Protein AF-0000000084722771 (afdb_homodimer)

Radius of gyration: 81.36 Å; Cα contacts (8 Å, |Δi|>4): 1109; chains: 2; bounding box: 38×244×137 Å

InterPro domains:
  IPR004089 Methyl-accepting chemotaxis protein (MCP) signalling domain [PF00015] (247-424)
  IPR004089 Methyl-accepting chemotaxis protein (MCP) signalling domain [PS50111] (188-424)
  IPR004089 Methyl-accepting chemotaxis protein (MCP) signalling domain [SM00283] (198-459)
  IPR009050 Globin-like superfamily [SSF46458] (17-164)
  IPR012292 Globin/Protoglobin [G3DSA:1.10.490.10] (17-170)
  IPR039379 Protoglobin, globin sensor domain [cd01068] (21-166)
  IPR044398 Globin-sensor domain [PF11563] (16-170)

Secondary structure (DSSP, 8-state):
-PPPPPPTTSSS--HHHHHHHHHHHHT--HHHHHHHHHTHHHHHHHHHHHHHHHHHHHHTSHHHHTT---HHHHHHHHHHHHHHHHHTTSS---HHHHHHHHHHHHHHHHHT--HHHHHHHHHHHHHHHHHHHHHS----HHHHHHHHHHHHHHHHHHHHHHHHHHHHHHHHHHHHHHHHHHHHHHHHHHHHHHHHHHHHHHHHHHHHHHHHHHHHHHHHHHHHHHHHHHHHHHHHHHHHHHHHHHHHHHHHHHHHHHHHHHHHHHHHHHHHHHHHHHHHHHHHHHHHHHHHHHHHHHHHHHHHHHHHHHHHHHHHHTGGGGHHHHHHHHHHHHHHHHHHHHHHHHHHHHHHHHHHHHHHHHHHHHHHHHHHHHHHHHHHHHHHHHHHHHHHHHHHHHHHHHHHHHHHHHHHHHHHHHHHHHHHHHHHHHHHHHHHHHHHHHHHHHHHHHHHHHHHHHHS-----SS-----/-PPPPPPTTSSS--HHHHHHHHHHHHT--HHHHHHHHHTHHHHHHHHHHHHHHHHHHHHTSHHHHTT---HHHHHHHHHHHHHHHHHTTSS---HHHHHHHHHHHHHHHHHT--HHHHHHHHHHHHHHHHHHHHHS----HHHHHHHHHHHHHHHHHHHHHHHHHHHHHHHHHHHHHHHHHHHHHHHHHHHHHHHHHHHHHHHHHHHHHHHHHHHHHHHHHHHHHHHHHHHHHHHHHHHHHHHHHHHHHHHHHHHHHHHHHHHHHHHHHHHHHHHHHHHHHHHHHHHHHHHHHHHHHHHHHHHHHHHHHHHHHHHHHTGGGGHHHHHHHHHHHHHHHHHHHHHHHHHHHHHHHHHHHHHHHHHHHHHHHHHHHHHHHHHHHHHHHHHHHHHHHHHHHHHHHHHHHHHHHHHHHHHHHHHHHHHHHHHHHHHHHHHHHHHHHHHHHHHHHHHHHHHHHHHS-----SS-----

Sequence (944 aa):
MAPLPPSHDGRLGSAAEELERRRRVLGFTDDDARRLAELRPVAESSNDAIIERFYAHLMSHAEMRAHFQSEAHIAALKRAQSQYFLELFQGKYDPAYVEDRLRVGRAHERIGLGPMWYVGSYSQYLCSLIPIVLGRGQPGNEELSETLQSLVKIICLDMSLAIDTYIEAMTDRETTQVRRFVSALESLSVSLSSSSGEILDAASRQTSAAQQQASAVAEVTSTLSELRLTSMQALEKAEAVITVSERSIESSRLGSQAVEACIQGMREIREQVEAIADKILSLSEQTQQIGEIIASVNEIAEQSKLLALNAAIEAARAGEHGRGFAVVATEIRSLADQSKQATGQVRKLLGSIQSATNSAVVASEAGTRKVEAGVELANRAGQSIQQLGGSIEESSAAARLIASAARQQTAGVQQVSEAMGDISDAMNSTLTSLGQTETSANQLNDLTRSVNQLVDSFSRPKVPKSAEYRMAMAPLPPSHDGRLGSAAEELERRRRVLGFTDDDARRLAELRPVAESSNDAIIERFYAHLMSHAEMRAHFQSEAHIAALKRAQSQYFLELFQGKYDPAYVEDRLRVGRAHERIGLGPMWYVGSYSQYLCSLIPIVLGRGQPGNEELSETLQSLVKIICLDMSLAIDTYIEAMTDRETTQVRRFVSALESLSVSLSSSSGEILDAASRQTSAAQQQASAVAEVTSTLSELRLTSMQALEKAEAVITVSERSIESSRLGSQAVEACIQGMREIREQVEAIADKILSLSEQTQQIGEIIASVNEIAEQSKLLALNAAIEAARAGEHGRGFAVVATEIRSLADQSKQATGQVRKLLGSIQSATNSAVVASEAGTRKVEAGVELANRAGQSIQQLGGSIEESSAAARLIASAARQQTAGVQQVSEAMGDISDAMNSTLTSLGQTETSANQLNDLTRSVNQLVDSFSRPKVPKSAEYRMA

Foldseek 3Di:
DDQDPQQPVNPDDALQVLVVVLCVVLVQDLVLLVLLLVCLVLCLVCLVVLLVVLVVVQCVDPVSVVVADDPVRSVVVSVVVSVVSSVLSNSDDHSVNLRVLLVLLLVCLVVVNDLVVLVVSLVSVLVVCLVSLVVPPDDDPVSSVSSSSSSVSSSVSSSVSSNSSSVSNVVVVVLVVVVVVLVVLVVVLVVLLVVLVVLLVVLVVLVVVLVVLVVVLVVLVVVLVVLLVVLVVLLVVLVVLLVVLVVLLVVLVVLLVVLVVQLVVLVVVLVVLVVVLVVLVVVLVVLVVVLVVLVVQLVVLVVQLVVLVVQLVVLVVVPPVSVVSNVVSVVSNVVSVVSNVVSVVSNVVSVVSNVVSVVSNVVSVVSSVVSVVVSVVSVVSSVVSVVVSVVSVVSSVVSVVSSVVSVVSNVVSVVVNVVSVVSNVVSVVSNVVSVVSNVVSVVSNVVSVVSVVVSVVSPDPPPPPPPDPDDD/DDQDPAQPVNPDDALQVLLVVLCVVLVQDLVLLVLLLVCLVLCLVCLVVLLVVLVVVQCVDPVSVVVADDPVRSVVVSVVVSVVSSVLSNSDDDSVNLRVLLVLLLVCLVVPNDLVVLVVSLVSVLVVCLVSLVPPDDDDPVSSVSNSSSSVSSSVSSSVSSNSSSVSNVVVVVLVVVVVVLVVLVVVLVVLLVVLVVLLVVLVVLVVVLVVLVVVLVVLVVVLVVLLVVLVVLLVVLVVLLVVLVVLLVVLVVQLVVLVVQLVVLVVVLVVLVVVLVVLVVVLVVLVVVLVVLVVQLVVLVVQLVVLVVQLVVLVVVPPVSPVSNVVSVVSNVVSVVSNVVSVVSNVVSVVSNVVSVVSNVVSVVVSVVSVVVSVVSVVSSVVSVVVSVVSVVSSVVSVVSSVVSVVSNVVSVVVNVVSVVSNVVSVVSNVVSVVSNVVSVVSNVVSVVSVVVSVVSPDPPPPPPPDPDDD

Organism: Cystobacter fuscus (strain ATCC 25194 / DSM 2262 / NBRC 100088 / M29)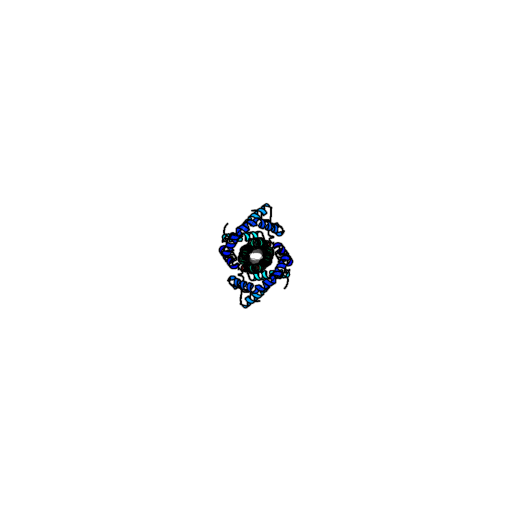 (NCBI:txid1242864)

Solvent-accessible surface area (backbone atoms only — not comparable to full-atom values): 46376 Å² total; per-residue (Å²): 130,77,80,76,72,62,46,88,86,62,80,46,61,48,42,57,53,44,49,51,52,45,29,61,62,50,65,54,49,69,67,34,24,50,48,32,34,69,41,30,67,60,48,60,74,42,39,67,61,50,52,52,51,49,51,53,55,45,56,71,33,71,80,50,38,72,77,55,88,44,72,66,52,50,52,50,47,49,54,52,47,50,52,54,57,53,55,74,25,58,44,70,86,48,42,70,56,42,47,54,39,38,52,50,12,39,54,30,45,75,74,65,55,56,63,53,58,52,43,29,50,53,45,50,51,50,51,63,44,47,48,54,64,69,60,72,73,74,74,54,68,65,57,52,34,51,48,52,36,32,51,48,35,53,51,41,50,52,49,33,43,25,46,53,30,25,51,49,51,53,50,49,55,51,52,52,53,49,50,53,48,44,54,52,48,53,54,49,30,52,50,43,45,52,35,28,51,51,38,45,52,30,45,51,53,38,51,52,30,48,52,52,35,52,52,34,48,53,52,40,54,55,43,46,54,52,43,47,52,35,30,52,48,31,28,53,34,20,50,48,31,38,56,43,30,58,58,32,49,54,36,29,54,53,18,45,51,25,26,53,50,25,40,52,38,35,52,51,41,40,53,41,40,52,50,41,34,51,48,40,52,54,42,44,52,50,48,51,52,42,52,52,44,39,52,51,42,34,49,45,17,52,51,39,30,50,52,15,51,50,39,35,53,54,14,59,73,49,50,85,79,12,54,70,46,35,52,51,17,51,49,41,29,50,47,18,52,49,38,36,53,44,37,51,53,41,52,54,50,46,55,51,42,51,52,46,37,54,52,37,44,51,44,30,54,53,36,46,53,43,35,54,51,27,40,54,24,34,50,47,25,35,50,22,35,51,52,41,39,50,42,37,53,52,37,27,53,33,20,52,52,30,30,53,31,25,54,50,40,48,52,43,49,52,52,42,53,51,37,49,51,51,38,51,52,31,46,52,51,37,54,54,32,43,52,52,38,48,51,35,32,50,50,44,49,51,48,29,53,52,48,50,52,54,42,54,68,64,70,52,76,76,66,76,70,79,64,70,79,58,88,124,129,79,79,77,72,63,48,87,86,63,80,46,63,48,43,58,54,46,50,52,52,47,29,62,62,50,64,54,46,71,67,37,26,49,50,34,35,69,42,30,66,60,48,58,74,42,40,66,62,51,51,52,52,48,50,53,55,45,56,70,34,70,80,51,41,72,78,55,88,45,71,65,51,50,51,52,48,49,52,51,46,50,52,55,59,54,55,72,24,58,44,70,86,50,42,68,55,43,46,55,40,37,50,50,12,39,54,30,44,74,74,64,55,55,61,53,58,52,43,29,51,52,44,51,51,52,50,60,45,46,49,56,59,70,63,51,72,86,66,54,68,64,58,52,34,52,48,53,36,33,52,47,36,52,52,43,51,51,50,34,42,24,46,52,29,26,51,48,51,53,51,50,54,51,51,53,53,50,50,54,49,44,53,51,48,52,53,47,31,53,52,44,46,51,35,29,50,51,36,46,52,30,45,50,53,37,52,52,30,48,53,53,36,52,53,35,49,52,50,40,53,54,45,44,54,52,43,46,51,35,30,50,49,32,28,52,35,21,50,49,31,37,54,44,29,58,57,33,49,54,35,30,52,53,17,43,51,23,26,54,52,25,40,52,36,35,53,50,41,38,52,40,40,51,51,43,35,53,49,39,53,52,41,44,53,50,48,50,51,41,51,52,44,39,51,51,43,33,49,46,18,52,51,41,30,52,51,16,51,53,39,33,51,54,15,60,75,49,50,85,83,11,53,69,46,35,51,50,18,51,50,41,30,51,47,17,52,50,38,35,51,44,34,51,52,42,52,53,50,47,52,52,42,50,52,44,37,53,52,39,45,52,46,30,55,53,35,45,52,42,35,54,53,28,39,52,25,36,48,46,24,36,51,23,35,52,50,40,39,51,41,38,52,52,35,27,54,33,22,51,52,28,30,51,31,24,53,51,40,46,53,42,49,50,52,41,53,51,35,48,52,51,38,51,50,32,46,52,51,37,55,54,30,44,52,53,36,48,52,36,31,51,51,43,48,53,48,30,53,52,48,51,52,54,42,54,68,62,70,54,76,76,66,77,69,79,66,70,80,59,89,124

Structure (mmCIF, N/CA/C/O backbone):
data_AF-0000000084722771-model_v1
#
loop_
_entity.id
_entity.type
_entity.pdbx_description
1 polymer 'Methyl-accepting chemotaxis protein'
#
loop_
_atom_site.group_PDB
_atom_site.id
_atom_site.type_symbol
_atom_site.label_atom_id
_atom_site.label_alt_id
_atom_site.label_comp_id
_atom_site.label_asym_id
_atom_site.label_entity_id
_atom_site.label_seq_id
_atom_site.pdbx_PDB_ins_code
_atom_site.Cartn_x
_atom_site.Cartn_y
_atom_site.Cartn_z
_atom_site.occupancy
_atom_site.B_iso_or_equiv
_atom_site.auth_seq_id
_atom_site.auth_comp_id
_atom_site.auth_asym_id
_atom_site.auth_atom_id
_atom_site.pdbx_PDB_model_num
ATOM 1 N N . MET A 1 1 ? 16.969 -54.625 -51.688 1 31.91 1 MET A N 1
ATOM 2 C CA . MET A 1 1 ? 16.203 -54.219 -50.531 1 31.91 1 MET A CA 1
ATOM 3 C C . MET A 1 1 ? 17.078 -54.188 -49.281 1 31.91 1 MET A C 1
ATOM 5 O O . MET A 1 1 ? 17.812 -55.156 -49.031 1 31.91 1 MET A O 1
ATOM 9 N N . ALA A 1 2 ? 17.062 -53.25 -48.562 1 49.69 2 ALA A N 1
ATOM 10 C CA . ALA A 1 2 ? 18 -52.969 -47.469 1 49.69 2 ALA A CA 1
ATOM 11 C C . ALA A 1 2 ? 17.797 -53.938 -46.312 1 49.69 2 ALA A C 1
ATOM 13 O O . ALA A 1 2 ? 16.656 -54.312 -46 1 49.69 2 ALA A O 1
ATOM 14 N N . PRO A 1 3 ? 18.938 -54.469 -45.844 1 46.88 3 PRO A N 1
ATOM 15 C CA . PRO A 1 3 ? 18.859 -55.375 -44.688 1 46.88 3 PRO A CA 1
ATOM 16 C C . PRO A 1 3 ? 18.047 -54.781 -43.562 1 46.88 3 PRO A C 1
ATOM 18 O O . PRO A 1 3 ? 18.031 -53.562 -43.344 1 46.88 3 PRO A O 1
ATOM 21 N N . LEU A 1 4 ? 17.062 -55.562 -43.094 1 50.12 4 LEU A N 1
ATOM 22 C CA . LEU A 1 4 ? 16.234 -55.125 -41.969 1 50.12 4 LEU A CA 1
ATOM 23 C C . LEU A 1 4 ? 17.094 -54.844 -40.75 1 50.12 4 LEU A C 1
ATOM 25 O O . LEU A 1 4 ? 17.984 -55.625 -40.406 1 50.12 4 LEU A O 1
ATOM 29 N N . PRO A 1 5 ? 17.094 -53.75 -40.281 1 48.75 5 PRO A N 1
ATOM 30 C CA . PRO A 1 5 ? 17.891 -53.438 -39.062 1 48.75 5 PRO A CA 1
ATOM 31 C C . PRO A 1 5 ? 17.562 -54.375 -37.906 1 48.75 5 PRO A C 1
ATOM 33 O O . PRO A 1 5 ? 16.469 -54.938 -37.844 1 48.75 5 PRO A O 1
ATOM 36 N N . PRO A 1 6 ? 18.547 -54.75 -37.156 1 46.34 6 PRO A N 1
ATOM 37 C CA . PRO A 1 6 ? 18.328 -55.594 -35.969 1 46.34 6 PRO A CA 1
ATOM 38 C C . PRO A 1 6 ? 17.25 -55.031 -35.031 1 46.34 6 PRO A C 1
ATOM 40 O O . PRO A 1 6 ? 16.984 -53.812 -35.062 1 46.34 6 PRO A O 1
ATOM 43 N N . SER A 1 7 ? 16.375 -55.844 -34.562 1 50.03 7 SER A N 1
ATOM 44 C CA . SER A 1 7 ? 15.25 -55.438 -33.719 1 50.03 7 SER A CA 1
ATOM 45 C C . SER A 1 7 ? 15.734 -54.625 -32.531 1 50.03 7 SER A C 1
ATOM 47 O O . SER A 1 7 ? 16.828 -54.875 -32 1 50.03 7 SER A O 1
ATOM 49 N N . HIS A 1 8 ? 15.297 -53.594 -32.281 1 45.78 8 HIS A N 1
ATOM 50 C CA . HIS A 1 8 ? 15.648 -52.656 -31.203 1 45.78 8 HIS A CA 1
ATOM 51 C C . HIS A 1 8 ? 15.625 -53.344 -29.844 1 45.78 8 HIS A C 1
ATOM 53 O O . HIS A 1 8 ? 16.422 -53.031 -28.953 1 45.78 8 HIS A O 1
ATOM 59 N N . ASP A 1 9 ? 14.695 -54.188 -29.516 1 48.84 9 ASP A N 1
ATOM 60 C CA . ASP A 1 9 ? 14.586 -54.75 -28.156 1 48.84 9 ASP A CA 1
ATOM 61 C C . ASP A 1 9 ? 15.344 -56.062 -28.047 1 48.84 9 ASP A C 1
ATOM 63 O O . ASP A 1 9 ? 15.234 -56.75 -27.047 1 48.84 9 ASP A O 1
ATOM 67 N N . GLY A 1 10 ? 16.141 -56.469 -29.078 1 56.72 10 GLY A N 1
ATOM 68 C CA . GLY A 1 10 ? 17.109 -57.531 -28.984 1 56.72 10 GLY A CA 1
ATOM 69 C C . GLY A 1 10 ? 16.484 -58.906 -29.156 1 56.72 10 GLY A C 1
ATOM 70 O O . GLY A 1 10 ? 17.125 -59.938 -28.875 1 56.72 10 GLY A O 1
ATOM 71 N N . ARG A 1 11 ? 15.234 -59 -29.5 1 65.31 11 ARG A N 1
ATOM 72 C CA . ARG A 1 11 ? 14.648 -60.312 -29.531 1 65.31 11 ARG A CA 1
ATOM 73 C C . ARG A 1 11 ? 15.086 -61.062 -30.781 1 65.31 11 ARG A C 1
ATOM 75 O O . ARG A 1 11 ? 15.359 -62.281 -30.734 1 65.31 11 ARG A O 1
ATOM 82 N N . LEU A 1 12 ? 15.117 -60.25 -31.891 1 76.62 12 LEU A N 1
ATOM 83 C CA . LEU A 1 12 ? 15.562 -60.875 -33.125 1 76.62 12 LEU A CA 1
ATOM 84 C C . LEU A 1 12 ? 16.969 -60.438 -33.5 1 76.62 12 LEU A C 1
ATOM 86 O O . LEU A 1 12 ? 17.25 -59.219 -33.531 1 76.62 12 LEU A O 1
ATOM 90 N N . GLY A 1 13 ? 17.812 -61.438 -33.625 1 79.12 13 GLY A N 1
ATOM 91 C CA . GLY A 1 13 ? 19.156 -61.125 -34.062 1 79.12 13 GLY A CA 1
ATOM 92 C C . GLY A 1 13 ? 19.266 -60.906 -35.562 1 79.12 13 GLY A C 1
ATOM 93 O O . GLY A 1 13 ? 18.266 -60.656 -36.25 1 79.12 13 GLY A O 1
ATOM 94 N N . SER A 1 14 ? 20.438 -60.906 -36.062 1 85.62 14 SER A N 1
ATOM 95 C CA . SER A 1 14 ? 20.688 -60.812 -37.5 1 85.62 14 SER A CA 1
ATOM 96 C C . SER A 1 14 ? 20.078 -62 -38.25 1 85.62 14 SER A C 1
ATOM 98 O O . SER A 1 14 ? 19.781 -63.031 -37.656 1 85.62 14 SER A O 1
ATOM 100 N N . ALA A 1 15 ? 19.875 -61.781 -39.5 1 88.56 15 ALA A N 1
ATOM 101 C CA . ALA A 1 15 ? 19.344 -62.875 -40.344 1 88.56 15 ALA A CA 1
ATOM 102 C C . ALA A 1 15 ? 20.188 -64.125 -40.219 1 88.56 15 ALA A C 1
ATOM 104 O O . ALA A 1 15 ? 19.656 -65.25 -40.156 1 88.56 15 ALA A O 1
ATOM 105 N N . ALA A 1 16 ? 21.484 -63.938 -40.25 1 90 16 ALA A N 1
ATOM 106 C CA . ALA A 1 16 ? 22.391 -65.062 -40.125 1 90 16 ALA A CA 1
ATOM 107 C C . ALA A 1 16 ? 22.25 -65.75 -38.781 1 90 16 ALA A C 1
ATOM 109 O O . ALA A 1 16 ? 22.219 -67 -38.719 1 90 16 ALA A O 1
ATOM 110 N N . GLU A 1 17 ? 22.188 -65 -37.781 1 89.94 17 GLU A N 1
ATOM 111 C CA . GLU A 1 17 ? 22.047 -65.562 -36.438 1 89.94 17 GLU A CA 1
ATOM 112 C C . GLU A 1 17 ? 20.719 -66.25 -36.281 1 89.94 17 GLU A C 1
ATOM 114 O O . GLU A 1 17 ? 20.656 -67.312 -35.656 1 89.94 17 GLU A O 1
ATOM 119 N N . GLU A 1 18 ? 19.75 -65.625 -36.812 1 90 18 GLU A N 1
ATOM 120 C CA . GLU A 1 18 ? 18.422 -66.25 -36.719 1 90 18 GLU A CA 1
ATOM 121 C C . GLU A 1 18 ? 18.344 -67.562 -37.469 1 90 18 GLU A C 1
ATOM 123 O O . GLU A 1 18 ? 17.703 -68.5 -37.031 1 90 18 GLU A O 1
ATOM 128 N N . LEU A 1 19 ? 18.906 -67.562 -38.594 1 92.81 19 LEU A N 1
ATOM 129 C CA . LEU A 1 19 ? 18.953 -68.812 -39.375 1 92.81 19 LEU A CA 1
ATOM 130 C C . LEU A 1 19 ? 19.641 -69.938 -38.594 1 92.81 19 LEU A C 1
ATOM 132 O O . LEU A 1 19 ? 19.094 -71 -38.469 1 92.81 19 LEU A O 1
ATOM 136 N N . GLU A 1 20 ? 20.766 -69.625 -38.094 1 92.25 20 GLU A N 1
ATOM 137 C CA . GLU A 1 20 ? 21.531 -70.625 -37.344 1 92.25 20 GLU A CA 1
ATOM 138 C C . GLU A 1 20 ? 20.766 -71.062 -36.125 1 92.25 20 GLU A C 1
ATOM 140 O O . GLU A 1 20 ? 20.719 -72.25 -35.812 1 92.25 20 GLU A O 1
ATOM 145 N N . ARG A 1 21 ? 20.266 -70.125 -35.438 1 90.25 21 ARG A N 1
ATOM 146 C CA . ARG A 1 21 ? 19.5 -70.438 -34.25 1 90.25 21 ARG A CA 1
ATOM 147 C C . ARG A 1 21 ? 18.344 -71.375 -34.562 1 90.25 21 ARG A C 1
ATOM 149 O O . ARG A 1 21 ? 18.156 -72.375 -33.875 1 90.25 21 ARG A O 1
ATOM 156 N N . ARG A 1 22 ? 17.641 -71.188 -35.531 1 93.44 22 ARG A N 1
ATOM 157 C CA . ARG A 1 22 ? 16.469 -72 -35.875 1 93.44 22 ARG A CA 1
ATOM 158 C C . ARG A 1 22 ? 16.891 -73.312 -36.438 1 93.44 22 ARG A C 1
ATOM 160 O O . ARG A 1 22 ? 16.219 -74.375 -36.219 1 93.44 22 ARG A O 1
ATOM 167 N N . ARG A 1 23 ? 17.938 -73.25 -37.219 1 95 23 ARG A N 1
ATOM 168 C CA . ARG A 1 23 ? 18.469 -74.562 -37.719 1 95 23 ARG A CA 1
ATOM 169 C C . ARG A 1 23 ? 18.797 -75.5 -36.562 1 95 23 ARG A C 1
ATOM 171 O O . ARG A 1 23 ? 18.5 -76.688 -36.594 1 95 23 ARG A O 1
ATOM 178 N N . ARG A 1 24 ? 19.344 -74.938 -35.562 1 93.38 24 ARG A N 1
ATOM 179 C CA . ARG A 1 24 ? 19.734 -75.75 -34.375 1 93.38 24 ARG A CA 1
ATOM 180 C C . ARG A 1 24 ? 18.516 -76.25 -33.625 1 93.38 24 ARG A C 1
ATOM 182 O O . ARG A 1 24 ? 18.438 -77.375 -33.25 1 93.38 24 ARG A O 1
ATOM 189 N N . VAL A 1 25 ? 17.594 -75.312 -33.469 1 93.44 25 VAL A N 1
ATOM 190 C CA . VAL A 1 25 ? 16.406 -75.688 -32.688 1 93.44 25 VAL A CA 1
ATOM 191 C C . VAL A 1 25 ? 15.602 -76.75 -33.406 1 93.44 25 VAL A C 1
ATOM 193 O O . VAL A 1 25 ? 15.062 -77.625 -32.781 1 93.44 25 VAL A O 1
ATOM 196 N N . LEU A 1 26 ? 15.547 -76.625 -34.719 1 95.31 26 LEU A N 1
ATOM 197 C CA . LEU A 1 26 ? 14.711 -77.562 -35.5 1 95.31 26 LEU A CA 1
ATOM 198 C C . LEU A 1 26 ? 15.492 -78.75 -35.969 1 95.31 26 LEU A C 1
ATOM 200 O O . LEU A 1 26 ? 14.922 -79.688 -36.5 1 95.31 26 LEU A O 1
ATOM 204 N N . GLY A 1 27 ? 16.797 -78.75 -35.812 1 94.5 27 GLY A N 1
ATOM 205 C CA . GLY A 1 27 ? 17.641 -79.812 -36.344 1 94.5 27 GLY A CA 1
ATOM 206 C C . GLY A 1 27 ? 17.656 -79.875 -37.844 1 94.5 27 GLY A C 1
ATOM 207 O O . GLY A 1 27 ? 17.641 -80.938 -38.438 1 94.5 27 GLY A O 1
ATOM 208 N N . PHE A 1 28 ? 17.562 -78.75 -38.438 1 96.44 28 PHE A N 1
ATOM 209 C CA . PHE A 1 28 ? 17.547 -78.688 -39.875 1 96.44 28 PHE A CA 1
ATOM 210 C C . PHE A 1 28 ? 18.969 -78.75 -40.438 1 96.44 28 PHE A C 1
ATOM 212 O O . PHE A 1 28 ? 19.766 -77.812 -40.188 1 96.44 28 PHE A O 1
ATOM 219 N N . THR A 1 29 ? 19.297 -79.688 -41.188 1 96.06 29 THR A N 1
ATOM 220 C CA . THR A 1 29 ? 20.656 -79.938 -41.656 1 96.06 29 THR A CA 1
ATOM 221 C C . THR A 1 29 ? 20.75 -79.75 -43.156 1 96.06 29 THR A C 1
ATOM 223 O O . THR A 1 29 ? 19.734 -79.562 -43.844 1 96.06 29 THR A O 1
ATOM 226 N N . ASP A 1 30 ? 21.969 -79.938 -43.625 1 95.56 30 ASP A N 1
ATOM 227 C CA . ASP A 1 30 ? 22.203 -79.812 -45.062 1 95.56 30 ASP A CA 1
ATOM 228 C C . ASP A 1 30 ? 21.594 -81 -45.781 1 95.56 30 ASP A C 1
ATOM 230 O O . ASP A 1 30 ? 21.203 -80.875 -46.938 1 95.56 30 ASP A O 1
ATOM 234 N N . ASP A 1 31 ? 21.516 -82.062 -45.125 1 96.69 31 ASP A N 1
ATOM 235 C CA . ASP A 1 31 ? 20.828 -83.25 -45.719 1 96.69 31 ASP A CA 1
ATOM 236 C C . ASP A 1 31 ? 19.344 -82.938 -45.938 1 96.69 31 ASP A C 1
ATOM 238 O O . ASP A 1 31 ? 18.781 -83.375 -46.938 1 96.69 31 ASP A O 1
ATOM 242 N N . ASP A 1 32 ? 18.859 -82.25 -45 1 96.81 32 ASP A N 1
ATOM 243 C CA . ASP A 1 32 ? 17.469 -81.812 -45.156 1 96.81 32 ASP A CA 1
ATOM 244 C C . ASP A 1 32 ? 17.312 -80.938 -46.375 1 96.81 32 ASP A C 1
ATOM 246 O O . ASP A 1 32 ? 16.391 -81.188 -47.188 1 96.81 32 ASP A O 1
ATOM 250 N N . ALA A 1 33 ? 18.188 -80.062 -46.531 1 97 33 ALA A N 1
ATOM 251 C CA . ALA A 1 33 ? 18.172 -79.125 -47.656 1 97 33 ALA A CA 1
ATOM 252 C C . ALA A 1 33 ? 18.266 -79.875 -48.969 1 97 33 ALA A C 1
ATOM 254 O O . ALA A 1 33 ? 17.562 -79.562 -49.938 1 97 33 ALA A O 1
ATOM 255 N N . ARG A 1 34 ? 19.078 -80.812 -48.969 1 96 34 ARG A N 1
ATOM 256 C CA . ARG A 1 34 ? 19.281 -81.562 -50.188 1 96 34 ARG A CA 1
ATOM 257 C C . ARG A 1 34 ? 18.016 -82.375 -50.531 1 96 34 ARG A C 1
ATOM 259 O O . ARG A 1 34 ? 17.609 -82.438 -51.688 1 96 34 ARG A O 1
ATOM 266 N N . ARG A 1 35 ? 17.453 -82.938 -49.531 1 95.69 35 ARG A N 1
ATOM 267 C CA . ARG A 1 35 ? 16.234 -83.688 -49.75 1 95.69 35 ARG A CA 1
ATOM 268 C C . ARG A 1 35 ? 15.117 -82.812 -50.281 1 95.69 35 ARG A C 1
ATOM 270 O O . ARG A 1 35 ? 14.344 -83.188 -51.156 1 95.69 35 ARG A O 1
ATOM 277 N N . LEU A 1 36 ? 15.102 -81.688 -49.781 1 96.25 36 LEU A N 1
ATOM 278 C CA . LEU A 1 36 ? 14.086 -80.688 -50.25 1 96.25 36 LEU A CA 1
ATOM 279 C C . LEU A 1 36 ? 14.328 -80.312 -51.688 1 96.25 36 LEU A C 1
ATOM 281 O O . LEU A 1 36 ? 13.391 -80.188 -52.469 1 96.25 36 LEU A O 1
ATOM 285 N N . ALA A 1 37 ? 15.555 -80.125 -51.969 1 96.38 37 ALA A N 1
ATOM 286 C CA . ALA A 1 37 ? 15.906 -79.75 -53.344 1 96.38 37 ALA A CA 1
ATOM 287 C C . ALA A 1 37 ? 15.484 -80.875 -54.312 1 96.38 37 ALA A C 1
ATOM 289 O O . ALA A 1 37 ? 15.039 -80.625 -55.406 1 96.38 37 ALA A O 1
ATOM 290 N N . GLU A 1 38 ? 15.594 -82.062 -53.844 1 94.19 38 GLU A N 1
ATOM 291 C CA . GLU A 1 38 ? 15.227 -83.188 -54.656 1 94.19 38 GLU A CA 1
ATOM 292 C C . GLU A 1 38 ? 13.711 -83.25 -54.875 1 94.19 38 GLU A C 1
ATOM 294 O O . GLU A 1 38 ? 13.242 -83.875 -55.844 1 94.19 38 GLU A O 1
ATOM 299 N N . LEU A 1 39 ? 13.031 -82.625 -54.031 1 93.75 39 LEU A N 1
ATOM 300 C CA . LEU A 1 39 ? 11.578 -82.625 -54.094 1 93.75 39 LEU A CA 1
ATOM 301 C C . LEU A 1 39 ? 11.078 -81.5 -55 1 93.75 39 LEU A C 1
ATOM 303 O O . LEU A 1 39 ? 9.875 -81.438 -55.281 1 93.75 39 LEU A O 1
ATOM 307 N N . ARG A 1 40 ? 11.906 -80.688 -55.5 1 94.56 40 ARG A N 1
ATOM 308 C CA . ARG A 1 40 ? 11.531 -79.5 -56.219 1 94.56 40 ARG A CA 1
ATOM 309 C C . ARG A 1 40 ? 10.703 -79.812 -57.469 1 94.56 40 ARG A C 1
ATOM 311 O O . ARG A 1 40 ? 9.672 -79.188 -57.719 1 94.56 40 ARG A O 1
ATOM 318 N N . PRO A 1 41 ? 11.055 -80.812 -58.219 1 93.31 41 PRO A N 1
ATOM 319 C CA . PRO A 1 41 ? 10.25 -81.125 -59.406 1 93.31 41 PRO A CA 1
ATOM 320 C C . PRO A 1 41 ? 8.82 -81.562 -59.062 1 93.31 41 PRO A C 1
ATOM 322 O O . PRO A 1 41 ? 7.879 -81.125 -59.75 1 93.31 41 PRO A O 1
ATOM 325 N N . VAL A 1 42 ? 8.742 -82.188 -58 1 91.88 42 VAL A N 1
ATOM 326 C CA . VAL A 1 42 ? 7.422 -82.625 -57.562 1 91.88 42 VAL A CA 1
ATOM 327 C C . VAL A 1 42 ? 6.629 -81.375 -57.094 1 91.88 42 VAL A C 1
ATOM 329 O O . VAL A 1 42 ? 5.441 -81.25 -57.406 1 91.88 42 VAL A O 1
ATOM 332 N N . ALA A 1 43 ? 7.301 -80.562 -56.406 1 93.5 43 ALA A N 1
ATOM 333 C CA . ALA A 1 43 ? 6.668 -79.375 -55.906 1 93.5 43 ALA A CA 1
ATOM 334 C C . ALA A 1 43 ? 6.227 -78.438 -57.062 1 93.5 43 ALA A C 1
ATOM 336 O O . ALA A 1 43 ? 5.137 -77.875 -57 1 93.5 43 ALA A O 1
ATOM 337 N N . GLU A 1 44 ? 7.008 -78.375 -58.031 1 95.06 44 GLU A N 1
ATOM 338 C CA . GLU A 1 44 ? 6.703 -77.562 -59.188 1 95.06 44 GLU A CA 1
ATOM 339 C C . GLU A 1 44 ? 5.48 -78.125 -59.938 1 95.06 44 GLU A C 1
ATOM 341 O O . GLU A 1 44 ? 4.598 -77.312 -60.312 1 95.06 44 GLU A O 1
ATOM 346 N N . SER A 1 45 ? 5.453 -79.375 -60.062 1 94.31 45 SER A N 1
ATOM 347 C CA . SER A 1 45 ? 4.359 -80 -60.812 1 94.31 45 SER A CA 1
ATOM 348 C C . SER A 1 45 ? 3.035 -79.812 -60.062 1 94.31 45 SER A C 1
ATOM 350 O O . SER A 1 45 ? 1.971 -79.812 -60.688 1 94.31 45 SER A O 1
ATOM 352 N N . SER A 1 46 ? 3.104 -79.688 -58.781 1 93.75 46 SER A N 1
ATOM 353 C CA . SER A 1 46 ? 1.884 -79.625 -58 1 93.75 46 SER A CA 1
ATOM 354 C C . SER A 1 46 ? 1.568 -78.188 -57.562 1 93.75 46 SER A C 1
ATOM 356 O O . SER A 1 46 ? 0.569 -77.938 -56.875 1 93.75 46 SER A O 1
ATOM 358 N N . ASN A 1 47 ? 2.416 -77.312 -57.906 1 95.62 47 ASN A N 1
ATOM 359 C CA . ASN A 1 47 ? 2.379 -75.938 -57.375 1 95.62 47 ASN A CA 1
ATOM 360 C C . ASN A 1 47 ? 1.047 -75.25 -57.688 1 95.62 47 ASN A C 1
ATOM 362 O O . ASN A 1 47 ? 0.372 -74.75 -56.781 1 95.62 47 ASN A O 1
ATOM 366 N N . ASP A 1 48 ? 0.612 -75.312 -58.875 1 94.81 48 ASP A N 1
ATOM 367 C CA . ASP A 1 48 ? -0.606 -74.625 -59.281 1 94.81 48 ASP A CA 1
ATOM 368 C C . ASP A 1 48 ? -1.825 -75.188 -58.562 1 94.81 48 ASP A C 1
ATOM 370 O O . ASP A 1 48 ? -2.639 -74.438 -58.031 1 94.81 48 ASP A O 1
ATOM 374 N N . ALA A 1 49 ? -1.872 -76.438 -58.406 1 94.06 49 ALA A N 1
ATOM 375 C CA . ALA A 1 49 ? -3.006 -77.062 -57.75 1 94.06 49 ALA A CA 1
ATOM 376 C C . ALA A 1 49 ? -3.021 -76.688 -56.25 1 94.06 49 ALA A C 1
ATOM 378 O O . ALA A 1 49 ? -4.082 -76.438 -55.688 1 94.06 49 ALA A O 1
ATOM 379 N N . ILE A 1 50 ? -1.896 -76.688 -55.719 1 94.06 50 ILE A N 1
ATOM 380 C CA . ILE A 1 50 ? -1.775 -76.375 -54.281 1 94.06 50 ILE A CA 1
ATOM 381 C C . ILE A 1 50 ? -2.168 -74.938 -54 1 94.06 50 ILE A C 1
ATOM 383 O O . ILE A 1 50 ? -2.918 -74.688 -53.062 1 94.06 50 ILE A O 1
ATOM 387 N N . ILE A 1 51 ? -1.733 -74.062 -54.812 1 95 51 ILE A N 1
ATOM 388 C CA . ILE A 1 51 ? -1.999 -72.625 -54.625 1 95 51 ILE A CA 1
ATOM 389 C C . ILE A 1 51 ? -3.484 -72.375 -54.844 1 95 51 ILE A C 1
ATOM 391 O O . ILE A 1 51 ? -4.09 -71.625 -54.094 1 95 51 ILE A O 1
ATOM 395 N N . GLU A 1 52 ? -4 -73.062 -55.812 1 94.12 52 GLU A N 1
ATOM 396 C CA . GLU A 1 52 ? -5.426 -72.875 -56.062 1 94.12 52 GLU A CA 1
ATOM 397 C C . GLU A 1 52 ? -6.266 -73.375 -54.906 1 94.12 52 GLU A C 1
ATOM 399 O O . GLU A 1 52 ? -7.191 -72.688 -54.469 1 94.12 52 GLU A O 1
ATOM 404 N N . ARG A 1 53 ? -5.938 -74.375 -54.344 1 91.88 53 ARG A N 1
ATOM 405 C CA . ARG A 1 53 ? -6.652 -74.938 -53.188 1 91.88 53 ARG A CA 1
ATOM 406 C C . ARG A 1 53 ? -6.438 -74.062 -51.969 1 91.88 53 ARG A C 1
ATOM 408 O O . ARG A 1 53 ? -7.363 -73.875 -51.188 1 91.88 53 ARG A O 1
ATOM 415 N N . PHE A 1 54 ? -5.324 -73.625 -51.906 1 90.75 54 PHE A N 1
ATOM 416 C CA . PHE A 1 54 ? -4.93 -72.812 -50.812 1 90.75 54 PHE A CA 1
ATOM 417 C C . PHE A 1 54 ? -5.789 -71.562 -50.75 1 90.75 54 PHE A C 1
ATOM 419 O O . PHE A 1 54 ? -6.406 -71.25 -49.719 1 90.75 54 PHE A O 1
ATOM 426 N N . TYR A 1 55 ? -5.859 -70.812 -51.812 1 92 55 TYR A N 1
ATOM 427 C CA . TYR A 1 55 ? -6.594 -69.562 -51.812 1 92 55 TYR A CA 1
ATOM 428 C C . TYR A 1 55 ? -8.094 -69.812 -51.812 1 92 55 TYR A C 1
ATOM 430 O O . TYR A 1 55 ? -8.859 -69 -51.25 1 92 55 TYR A O 1
ATOM 438 N N . ALA A 1 56 ? -8.453 -71 -52.344 1 91.5 56 ALA A N 1
ATOM 439 C CA . ALA A 1 56 ? -9.859 -71.375 -52.219 1 91.5 56 ALA A CA 1
ATOM 440 C C . ALA A 1 56 ? -10.242 -71.5 -50.75 1 91.5 56 ALA A C 1
ATOM 442 O O . ALA A 1 56 ? -11.297 -71.062 -50.312 1 91.5 56 ALA A O 1
ATOM 443 N N . HIS A 1 57 ? -9.383 -72.062 -50.094 1 92.31 57 HIS A N 1
ATOM 444 C CA . HIS A 1 57 ? -9.594 -72.25 -48.656 1 92.31 57 HIS A CA 1
ATOM 445 C C . HIS A 1 57 ? -9.602 -70.938 -47.906 1 92.31 57 HIS A C 1
ATOM 447 O O . HIS A 1 57 ? -10.492 -70.688 -47.094 1 92.31 57 HIS A O 1
ATOM 453 N N . LEU A 1 58 ? -8.664 -70.125 -48.188 1 90.31 58 LEU A N 1
ATOM 454 C CA . LEU A 1 58 ? -8.578 -68.812 -47.531 1 90.31 58 LEU A CA 1
ATOM 455 C C . LEU A 1 58 ? -9.805 -67.938 -47.812 1 90.31 58 LEU A C 1
ATOM 457 O O . LEU A 1 58 ? -10.359 -67.312 -46.906 1 90.31 58 LEU A O 1
ATOM 461 N N . MET A 1 59 ? -10.234 -68.062 -49.031 1 90 59 MET A N 1
ATOM 462 C CA . MET A 1 59 ? -11.367 -67.25 -49.438 1 90 59 MET A CA 1
ATOM 463 C C . MET A 1 59 ? -12.672 -67.75 -48.844 1 90 59 MET A C 1
ATOM 465 O O . MET A 1 59 ? -13.68 -67.062 -48.844 1 90 59 MET A O 1
ATOM 469 N N . SER A 1 60 ? -12.664 -68.875 -48.375 1 90.69 60 SER A N 1
ATOM 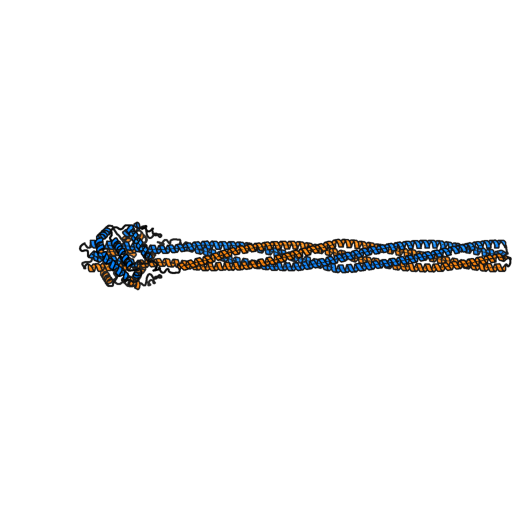470 C CA . SER A 1 60 ? -13.859 -69.438 -47.781 1 90.69 60 SER A CA 1
ATOM 471 C C . SER A 1 60 ? -14.086 -68.875 -46.375 1 90.69 60 SER A C 1
ATOM 473 O O . SER A 1 60 ? -15.156 -69 -45.781 1 90.69 60 SER A O 1
ATOM 475 N N . HIS A 1 61 ? -13.172 -68.188 -45.938 1 90.38 61 HIS A N 1
ATOM 476 C CA . HIS A 1 61 ? -13.273 -67.562 -44.625 1 90.38 61 HIS A CA 1
ATOM 477 C C . HIS A 1 61 ? -13.547 -66.062 -44.75 1 90.38 61 HIS A C 1
ATOM 479 O O . HIS A 1 61 ? -12.766 -65.312 -45.375 1 90.38 61 HIS A O 1
ATOM 485 N N . ALA A 1 62 ? -14.484 -65.562 -44.062 1 87.69 62 ALA A N 1
ATOM 486 C CA . ALA A 1 62 ? -14.922 -64.188 -44.188 1 87.69 62 ALA A CA 1
ATOM 487 C C . ALA A 1 62 ? -13.828 -63.25 -43.688 1 87.69 62 ALA A C 1
ATOM 489 O O . ALA A 1 62 ? -13.617 -62.188 -44.312 1 87.69 62 ALA A O 1
ATOM 490 N N . GLU A 1 63 ? -13.164 -63.594 -42.688 1 82.69 63 GLU A N 1
ATOM 491 C CA . GLU A 1 63 ? -12.109 -62.75 -42.125 1 82.69 63 GLU A CA 1
ATOM 492 C C . GLU A 1 63 ? -10.984 -62.531 -43.125 1 82.69 63 GLU A C 1
ATOM 494 O O . GLU A 1 63 ? -10.406 -61.438 -43.188 1 82.69 63 GLU A O 1
ATOM 499 N N . MET A 1 64 ? -10.719 -63.438 -43.938 1 86.56 64 MET A N 1
ATOM 500 C CA . MET A 1 64 ? -9.633 -63.375 -44.906 1 86.56 64 MET A CA 1
ATOM 501 C C . MET A 1 64 ? -10.094 -62.625 -46.156 1 86.56 64 MET A C 1
ATOM 503 O O . MET A 1 64 ? -9.32 -61.906 -46.781 1 86.56 64 MET A O 1
ATOM 507 N N . ARG A 1 65 ? -11.266 -62.812 -46.438 1 87.5 65 ARG A N 1
ATOM 508 C CA . ARG A 1 65 ? -11.797 -62.188 -47.656 1 87.5 65 ARG A CA 1
ATOM 509 C C . ARG A 1 65 ? -11.664 -60.656 -47.562 1 87.5 65 ARG A C 1
ATOM 511 O O . ARG A 1 65 ? -11.461 -60 -48.594 1 87.5 65 ARG A O 1
ATOM 518 N N . ALA A 1 66 ? -11.734 -60.219 -46.375 1 82.88 66 ALA A N 1
ATOM 519 C CA . ALA A 1 66 ? -11.688 -58.781 -46.156 1 82.88 66 ALA A CA 1
ATOM 520 C C . ALA A 1 66 ? -10.336 -58.188 -46.531 1 82.88 66 ALA A C 1
ATOM 522 O O . ALA A 1 66 ? -10.227 -57 -46.812 1 82.88 66 ALA A O 1
ATOM 523 N N . HIS A 1 67 ? -9.328 -59 -46.625 1 81.56 67 HIS A N 1
ATOM 524 C CA . HIS A 1 67 ? -7.977 -58.562 -46.938 1 81.56 67 HIS A CA 1
ATOM 525 C C . HIS A 1 67 ? -7.73 -58.5 -48.438 1 81.56 67 HIS A C 1
ATOM 527 O O . HIS A 1 67 ? -6.711 -58 -48.875 1 81.56 67 HIS A O 1
ATOM 533 N N . PHE A 1 68 ? -8.734 -59.125 -49.125 1 84.62 68 PHE A N 1
ATOM 534 C CA . PHE A 1 68 ? -8.555 -59.188 -50.594 1 84.62 68 PHE A CA 1
ATOM 535 C C . PHE A 1 68 ? -9.398 -58.125 -51.281 1 84.62 68 PHE A C 1
ATOM 537 O O . PHE A 1 68 ? -10.594 -58 -51.031 1 84.62 68 PHE A O 1
ATOM 544 N N . GLN A 1 69 ? -8.906 -57.406 -52.156 1 82.44 69 GLN A N 1
ATOM 545 C CA . GLN A 1 69 ? -9.547 -56.219 -52.719 1 82.44 69 GLN A CA 1
ATOM 546 C C . GLN A 1 69 ? -10.164 -56.531 -54.094 1 82.44 69 GLN A C 1
ATOM 548 O O . GLN A 1 69 ? -11.258 -56.062 -54.406 1 82.44 69 GLN A O 1
ATOM 553 N N . SER A 1 70 ? -9.336 -57.156 -54.969 1 87 70 SER A N 1
ATOM 554 C CA . SER A 1 70 ? -9.773 -57.375 -56.344 1 87 70 SER A CA 1
ATOM 555 C C . SER A 1 70 ? -9.266 -58.719 -56.875 1 87 70 SER A C 1
ATOM 557 O O . SER A 1 70 ? -8.445 -59.375 -56.25 1 87 70 SER A O 1
ATOM 559 N N . GLU A 1 71 ? -9.867 -59.062 -57.938 1 88.25 71 GLU A N 1
ATOM 560 C CA . GLU A 1 71 ? -9.43 -60.281 -58.594 1 88.25 71 GLU A CA 1
ATOM 561 C C . GLU A 1 71 ? -7.988 -60.188 -59.094 1 88.25 71 GLU A C 1
ATOM 563 O O . GLU A 1 71 ? -7.23 -61.156 -59.031 1 88.25 71 GLU A O 1
ATOM 568 N N . ALA A 1 72 ? -7.715 -59.031 -59.438 1 88.94 72 ALA A N 1
ATOM 569 C CA . ALA A 1 72 ? -6.34 -58.781 -59.875 1 88.94 72 ALA A CA 1
ATOM 570 C C . ALA A 1 72 ? -5.375 -58.875 -58.688 1 88.94 72 ALA A C 1
ATOM 572 O O . ALA A 1 72 ? -4.273 -59.438 -58.812 1 88.94 72 ALA A O 1
ATOM 573 N N . HIS A 1 73 ? -5.852 -58.469 -57.656 1 90.25 73 HIS A N 1
ATOM 574 C CA . HIS A 1 73 ? -5.043 -58.562 -56.438 1 90.25 73 HIS A CA 1
ATOM 575 C C . HIS A 1 73 ? -4.824 -60 -56.031 1 90.25 73 HIS A C 1
ATOM 577 O O . HIS A 1 73 ? -3.705 -60.406 -55.688 1 90.25 73 HIS A O 1
ATOM 583 N N . ILE A 1 74 ? -5.77 -60.688 -56.125 1 90.75 74 ILE A N 1
ATOM 584 C CA . ILE A 1 74 ? -5.703 -62.094 -55.75 1 90.75 74 ILE A CA 1
ATOM 585 C C . ILE A 1 74 ? -4.758 -62.812 -56.688 1 90.75 74 ILE A C 1
ATOM 587 O O . ILE A 1 74 ? -3.957 -63.656 -56.25 1 90.75 74 ILE A O 1
ATOM 591 N N . ALA A 1 75 ? -4.891 -62.469 -57.906 1 92.62 75 ALA A N 1
ATOM 592 C CA . ALA A 1 75 ? -4.02 -63.094 -58.906 1 92.62 75 ALA A CA 1
ATOM 593 C C . ALA A 1 75 ? -2.553 -62.781 -58.625 1 92.62 75 ALA A C 1
ATOM 595 O O . ALA A 1 75 ? -1.692 -63.656 -58.75 1 92.62 75 ALA A O 1
ATOM 596 N N . ALA A 1 76 ? -2.398 -61.594 -58.312 1 92.19 76 ALA A N 1
ATOM 597 C CA . ALA A 1 76 ? -1.036 -61.188 -57.969 1 92.19 76 ALA A CA 1
ATOM 598 C C . ALA A 1 76 ? -0.53 -61.906 -56.719 1 92.19 76 ALA A C 1
ATOM 600 O O . ALA A 1 76 ? 0.625 -62.344 -56.688 1 92.19 76 ALA A O 1
ATOM 601 N N . LEU A 1 77 ? -1.32 -62.062 -55.781 1 90.56 77 LEU A N 1
ATOM 602 C CA . LEU A 1 77 ? -0.956 -62.75 -54.562 1 90.56 77 LEU A CA 1
ATOM 603 C C . LEU A 1 77 ? -0.698 -64.25 -54.844 1 90.56 77 LEU A C 1
ATOM 605 O O . LEU A 1 77 ? 0.2 -64.812 -54.25 1 90.56 77 LEU A O 1
ATOM 609 N N . LYS A 1 78 ? -1.435 -64.812 -55.656 1 93.44 78 LYS A N 1
ATOM 610 C CA . LYS A 1 78 ? -1.229 -66.188 -56.031 1 93.44 78 LYS A CA 1
ATOM 611 C C . LYS A 1 78 ? 0.135 -66.375 -56.656 1 93.44 78 LYS A C 1
ATOM 613 O O . LYS A 1 78 ? 0.821 -67.375 -56.406 1 93.44 78 LYS A O 1
ATOM 618 N N . ARG A 1 79 ? 0.422 -65.438 -57.469 1 93.5 79 ARG A N 1
ATOM 619 C CA . ARG A 1 79 ? 1.731 -65.5 -58.125 1 93.5 79 ARG A CA 1
ATOM 620 C C . ARG A 1 79 ? 2.852 -65.375 -57.094 1 93.5 79 ARG A C 1
ATOM 622 O O . ARG A 1 79 ? 3.801 -66.188 -57.125 1 93.5 79 ARG A O 1
ATOM 629 N N . ALA A 1 80 ? 2.668 -64.5 -56.25 1 90.5 80 ALA A N 1
ATOM 630 C CA . ALA A 1 80 ? 3.67 -64.312 -55.219 1 90.5 80 ALA A CA 1
ATOM 631 C C . ALA A 1 80 ? 3.748 -65.562 -54.312 1 90.5 80 ALA A C 1
ATOM 633 O O . ALA A 1 80 ? 4.84 -66 -53.938 1 90.5 80 ALA A O 1
ATOM 634 N N . GLN A 1 81 ? 2.648 -66 -54.031 1 91.31 81 GLN A N 1
ATOM 635 C CA . GLN A 1 81 ? 2.582 -67.188 -53.156 1 91.31 81 GLN A CA 1
ATOM 636 C C . GLN A 1 81 ? 3.191 -68.438 -53.844 1 91.31 81 GLN A C 1
ATOM 638 O O . GLN A 1 81 ? 3.814 -69.25 -53.188 1 91.31 81 GLN A O 1
ATOM 643 N N . SER A 1 82 ? 2.957 -68.5 -55.094 1 95.06 82 SER A N 1
ATOM 644 C CA . SER A 1 82 ? 3.553 -69.625 -55.875 1 95.06 82 SER A CA 1
ATOM 645 C C . SER A 1 82 ? 5.074 -69.562 -55.781 1 95.06 82 SER A C 1
ATOM 647 O O . SER A 1 82 ? 5.699 -70.625 -55.531 1 95.06 82 SER A O 1
ATOM 649 N N . GLN A 1 83 ? 5.559 -68.438 -55.938 1 93.31 83 GLN A N 1
ATOM 650 C CA . GLN A 1 83 ? 7.004 -68.312 -55.812 1 93.31 83 GLN A CA 1
ATOM 651 C C . GLN A 1 83 ? 7.473 -68.625 -54.406 1 93.31 83 GLN A C 1
ATOM 653 O O . GLN A 1 83 ? 8.492 -69.25 -54.188 1 93.31 83 GLN A O 1
ATOM 658 N N . TYR A 1 84 ? 6.766 -68.062 -53.5 1 92.38 84 TYR A N 1
ATOM 659 C CA . TYR A 1 84 ? 7.07 -68.312 -52.094 1 92.38 84 TYR A CA 1
ATOM 660 C C . TYR A 1 84 ? 7.129 -69.812 -51.781 1 92.38 84 TYR A C 1
ATOM 662 O O . TYR A 1 84 ? 8.078 -70.312 -51.156 1 92.38 84 TYR A O 1
ATOM 670 N N . PHE A 1 85 ? 6.184 -70.562 -52.188 1 93.12 85 PHE A N 1
ATOM 671 C CA . PHE A 1 85 ? 6.078 -72 -52 1 93.12 85 PHE A CA 1
ATOM 672 C C . PHE A 1 85 ? 7.281 -72.75 -52.594 1 93.12 85 PHE A C 1
ATOM 674 O O . PHE A 1 85 ? 7.895 -73.562 -51.938 1 93.12 85 PHE A O 1
ATOM 681 N N . LEU A 1 86 ? 7.602 -72.312 -53.719 1 95.06 86 LEU A N 1
ATOM 682 C CA . LEU A 1 86 ? 8.688 -73 -54.406 1 95.06 86 LEU A CA 1
ATOM 683 C C . LEU A 1 86 ? 10.023 -72.75 -53.75 1 95.06 86 LEU A C 1
ATOM 685 O O . LEU A 1 86 ? 10.945 -73.562 -53.844 1 95.06 86 LEU A O 1
ATOM 689 N N . GLU A 1 87 ? 10.07 -71.625 -53.125 1 94.62 87 GLU A N 1
ATOM 690 C CA . GLU A 1 87 ? 11.305 -71.312 -52.438 1 94.62 87 GLU A CA 1
ATOM 691 C C . GLU A 1 87 ? 11.578 -72.25 -51.25 1 94.62 87 GLU A C 1
ATOM 693 O O . GLU A 1 87 ? 12.719 -72.375 -50.812 1 94.62 87 GLU A O 1
ATOM 698 N N . LEU A 1 88 ? 10.602 -72.812 -50.75 1 94.5 88 LEU A N 1
ATOM 699 C CA . LEU A 1 88 ? 10.773 -73.812 -49.688 1 94.5 88 LEU A CA 1
ATOM 700 C C . LEU A 1 88 ? 11.633 -74.938 -50.125 1 94.5 88 LEU A C 1
ATOM 702 O O . LEU A 1 88 ? 12.211 -75.688 -49.312 1 94.5 88 LEU A O 1
ATOM 706 N N . PHE A 1 89 ? 11.672 -75.125 -51.438 1 95.81 89 PHE A N 1
ATOM 707 C CA . PHE A 1 89 ? 12.344 -76.312 -51.969 1 95.81 89 PHE A CA 1
ATOM 708 C C . PHE A 1 89 ? 13.617 -75.938 -52.719 1 95.81 89 PHE A C 1
ATOM 710 O O . PHE A 1 89 ? 14.133 -76.688 -53.531 1 95.81 89 PHE A O 1
ATOM 717 N N . GLN A 1 90 ? 14.078 -74.812 -52.469 1 91.94 90 GLN A N 1
ATOM 718 C CA . GLN A 1 90 ? 15.195 -74.312 -53.219 1 91.94 90 GLN A CA 1
ATOM 719 C C . GLN A 1 90 ? 16.516 -75 -52.812 1 91.94 90 GLN A C 1
ATOM 721 O O . GLN A 1 90 ? 17.5 -74.938 -53.562 1 91.94 90 GLN A O 1
ATOM 726 N N . GLY A 1 91 ? 16.547 -75.562 -51.656 1 91.94 91 GLY A N 1
ATOM 727 C CA . GLY A 1 91 ? 17.688 -76.312 -51.219 1 91.94 91 GLY A CA 1
ATOM 728 C C . GLY A 1 91 ? 18.812 -75.438 -50.625 1 91.94 91 GLY A C 1
ATOM 729 O O . GLY A 1 91 ? 19.766 -76 -50.094 1 91.94 91 GLY A O 1
ATOM 730 N N . LYS A 1 92 ? 18.75 -74.188 -50.875 1 91.19 92 LYS A N 1
ATOM 731 C CA . LYS A 1 92 ? 19.703 -73.25 -50.281 1 91.19 92 LYS A CA 1
ATOM 732 C C . LYS A 1 92 ? 18.984 -72.188 -49.438 1 91.19 92 LYS A C 1
ATOM 734 O O . LYS A 1 92 ? 18.172 -71.375 -49.969 1 91.19 92 LYS A O 1
ATOM 739 N N . TYR A 1 93 ? 19.312 -72.25 -48.219 1 93.69 93 TYR A N 1
ATOM 740 C CA . TYR A 1 93 ? 18.688 -71.312 -47.281 1 93.69 93 TYR A CA 1
ATOM 741 C C . TYR A 1 93 ? 19.734 -70.438 -46.625 1 93.69 93 TYR A C 1
ATOM 743 O O . TYR A 1 93 ? 20.469 -70.875 -45.75 1 93.69 93 TYR A O 1
ATOM 751 N N . ASP A 1 94 ? 19.844 -69.125 -47.094 1 92.88 94 ASP A N 1
ATOM 752 C CA . ASP A 1 94 ? 20.844 -68.188 -46.656 1 92.88 94 ASP A CA 1
ATOM 753 C C . ASP A 1 94 ? 20.172 -67 -45.969 1 92.88 94 ASP A C 1
ATOM 755 O O . ASP A 1 94 ? 18.953 -67 -45.781 1 92.88 94 ASP A O 1
ATOM 759 N N . PRO A 1 95 ? 21.016 -66.188 -45.531 1 91.38 95 PRO A N 1
ATOM 760 C CA . PRO A 1 95 ? 20.469 -65.062 -44.812 1 91.38 95 PRO A CA 1
ATOM 761 C C . PRO A 1 95 ? 19.5 -64.25 -45.656 1 91.38 95 PRO A C 1
ATOM 763 O O . PRO A 1 95 ? 18.547 -63.656 -45.125 1 91.38 95 PRO A O 1
ATOM 766 N N . ALA A 1 96 ? 19.719 -64.25 -46.875 1 91.62 96 ALA A N 1
ATOM 767 C CA . ALA A 1 96 ? 18.781 -63.531 -47.75 1 91.62 96 ALA A CA 1
ATOM 768 C C . ALA A 1 96 ? 17.406 -64.188 -47.719 1 91.62 96 ALA A C 1
ATOM 770 O O . ALA A 1 96 ? 16.391 -63.469 -47.719 1 91.62 96 ALA A O 1
ATOM 771 N N . TYR A 1 97 ? 17.375 -65.438 -47.594 1 92.19 97 TYR A N 1
ATOM 772 C CA . TYR A 1 97 ? 16.125 -66.188 -47.438 1 92.19 97 TYR A CA 1
ATOM 773 C C . TYR A 1 97 ? 15.414 -65.75 -46.156 1 92.19 97 TYR A C 1
ATOM 775 O O . TYR A 1 97 ? 14.219 -65.438 -46.156 1 92.19 97 TYR A O 1
ATOM 783 N N . VAL A 1 98 ? 16.156 -65.625 -45.156 1 92.19 98 VAL A N 1
ATOM 784 C CA . VAL A 1 98 ? 15.617 -65.25 -43.844 1 92.19 98 VAL A CA 1
ATOM 785 C C . VAL A 1 98 ? 15.086 -63.844 -43.906 1 92.19 98 VAL A C 1
ATOM 787 O O . VAL A 1 98 ? 13.992 -63.562 -43.406 1 92.19 98 VAL A O 1
ATOM 790 N N . GLU A 1 99 ? 15.781 -63.031 -44.469 1 90.19 99 GLU A N 1
ATOM 791 C CA . GLU A 1 99 ? 15.375 -61.625 -44.562 1 90.19 99 GLU A CA 1
ATOM 792 C C . GLU A 1 99 ? 14.031 -61.469 -45.25 1 90.19 99 GLU A C 1
ATOM 794 O O . GLU A 1 99 ? 13.188 -60.688 -44.844 1 90.19 99 GLU A O 1
ATOM 799 N N . ASP A 1 100 ? 13.898 -62.25 -46.188 1 88.5 100 ASP A N 1
ATOM 800 C CA . ASP A 1 100 ? 12.641 -62.219 -46.938 1 88.5 100 ASP A CA 1
ATOM 801 C C . ASP A 1 100 ? 11.477 -62.656 -46.062 1 88.5 100 ASP A C 1
ATOM 803 O O . ASP A 1 100 ? 10.391 -62.094 -46.094 1 88.5 100 ASP A O 1
ATOM 807 N N . ARG A 1 101 ? 11.711 -63.562 -45.25 1 88.62 101 ARG A N 1
ATOM 808 C CA . ARG A 1 101 ? 10.656 -64.062 -44.375 1 88.62 101 ARG A CA 1
ATOM 809 C C . ARG A 1 101 ? 10.352 -63.062 -43.25 1 88.62 101 ARG A C 1
ATOM 811 O O . ARG A 1 101 ? 9.203 -62.906 -42.844 1 88.62 101 ARG A O 1
ATOM 818 N N . LEU A 1 102 ? 11.375 -62.469 -42.812 1 88.12 102 LEU A N 1
ATOM 819 C CA . LEU A 1 102 ? 11.18 -61.438 -41.812 1 88.12 102 LEU A CA 1
ATOM 820 C C . LEU A 1 102 ? 10.312 -60.312 -42.344 1 88.12 102 LEU A C 1
ATOM 822 O O . LEU A 1 102 ? 9.445 -59.781 -41.625 1 88.12 102 LEU A O 1
ATOM 826 N N . ARG A 1 103 ? 10.516 -60 -43.594 1 86.81 103 ARG A N 1
ATOM 827 C CA . ARG A 1 103 ? 9.719 -58.938 -44.219 1 86.81 103 ARG A CA 1
ATOM 828 C C . ARG A 1 103 ? 8.25 -59.344 -44.344 1 86.81 103 ARG A C 1
ATOM 830 O O . ARG A 1 103 ? 7.359 -58.531 -44.156 1 86.81 103 ARG A O 1
ATOM 837 N N . VAL A 1 104 ? 8.031 -60.531 -44.469 1 84.56 104 VAL A N 1
ATOM 838 C CA . VAL A 1 104 ? 6.668 -61.062 -44.594 1 84.56 104 VAL A CA 1
ATOM 839 C C . VAL A 1 104 ? 5.957 -60.938 -43.25 1 84.56 104 VAL A C 1
ATOM 841 O O . VAL A 1 104 ? 4.812 -60.469 -43.188 1 84.56 104 VAL A O 1
ATOM 844 N N . GLY A 1 105 ? 6.637 -61.312 -42.188 1 84.69 105 GLY A N 1
ATOM 845 C CA . GLY A 1 105 ? 6.062 -61.188 -40.875 1 84.69 105 GLY A CA 1
ATOM 846 C C . GLY A 1 105 ? 5.676 -59.75 -40.5 1 84.69 105 GLY A C 1
ATOM 847 O O . GLY A 1 105 ? 4.613 -59.531 -39.938 1 84.69 105 GLY A O 1
ATOM 848 N N . ARG A 1 106 ? 6.543 -58.875 -40.906 1 86.88 106 ARG A N 1
ATOM 849 C CA . ARG A 1 106 ? 6.289 -57.469 -40.625 1 86.88 106 ARG A CA 1
ATOM 850 C C . ARG A 1 106 ? 5.098 -56.938 -41.438 1 86.88 106 ARG A C 1
ATOM 852 O O . ARG A 1 106 ? 4.273 -56.188 -40.906 1 86.88 106 ARG A O 1
ATOM 859 N N . ALA A 1 107 ? 5.066 -57.312 -42.719 1 85.81 107 ALA A N 1
ATOM 860 C CA . ALA A 1 107 ? 3.957 -56.906 -43.562 1 85.81 107 ALA A CA 1
ATOM 861 C C . ALA A 1 107 ? 2.627 -57.438 -43.031 1 85.81 107 ALA A C 1
ATOM 863 O O . ALA A 1 107 ? 1.62 -56.719 -43.031 1 85.81 107 ALA A O 1
ATOM 864 N N . HIS A 1 108 ? 2.613 -58.562 -42.438 1 86.06 108 HIS A N 1
ATOM 865 C CA . HIS A 1 108 ? 1.383 -59.125 -41.906 1 86.06 108 HIS A CA 1
ATOM 866 C C . HIS A 1 108 ? 0.959 -58.469 -40.625 1 86.06 108 HIS A C 1
ATOM 868 O O . HIS A 1 108 ? -0.235 -58.312 -40.344 1 86.06 108 HIS A O 1
ATOM 874 N N . GLU A 1 109 ? 1.944 -58.188 -39.875 1 85.12 109 GLU A N 1
ATOM 875 C CA . GLU A 1 109 ? 1.623 -57.438 -38.688 1 85.12 109 GLU A CA 1
ATOM 876 C C . GLU A 1 109 ? 0.961 -56.094 -39.031 1 85.12 109 GLU A C 1
ATOM 878 O O . GLU A 1 109 ? -0.009 -55.688 -38.406 1 85.12 109 GLU A O 1
ATOM 883 N N . ARG A 1 110 ? 1.485 -55.5 -40.062 1 83.44 110 ARG A N 1
ATOM 884 C CA . ARG A 1 110 ? 0.977 -54.188 -40.5 1 83.44 110 ARG A CA 1
ATOM 885 C C . ARG A 1 110 ? -0.481 -54.312 -40.938 1 83.44 110 ARG A C 1
ATOM 887 O O . ARG A 1 110 ? -1.278 -53.406 -40.656 1 83.44 110 ARG A O 1
ATOM 894 N N . ILE A 1 111 ? -0.805 -55.438 -41.562 1 82.75 111 ILE A N 1
ATOM 895 C CA . ILE A 1 111 ? -2.164 -55.562 -42.094 1 82.75 111 ILE A CA 1
ATOM 896 C C . ILE A 1 111 ? -3.055 -56.25 -41.031 1 82.75 111 ILE A C 1
ATOM 898 O O . ILE A 1 111 ? -4.246 -56.469 -41.281 1 82.75 111 ILE A O 1
ATOM 902 N N . GLY A 1 112 ? -2.484 -56.719 -39.969 1 80.19 112 GLY A N 1
ATOM 903 C CA . GLY A 1 112 ? -3.262 -57.281 -38.875 1 80.19 112 GLY A CA 1
ATOM 904 C C . GLY A 1 112 ? -3.613 -58.719 -39.062 1 80.19 112 GLY A C 1
ATOM 905 O O . GLY A 1 112 ? -4.637 -59.188 -38.562 1 80.19 112 GLY A O 1
ATOM 906 N N . LEU A 1 113 ? -2.842 -59.375 -39.812 1 84.94 113 LEU A N 1
ATOM 907 C CA . LEU A 1 113 ? -3.074 -60.781 -40 1 84.94 113 LEU A CA 1
ATOM 908 C C . LEU A 1 113 ? -2.432 -61.594 -38.875 1 84.94 113 LEU A C 1
ATOM 910 O O . LEU A 1 113 ? -1.205 -61.688 -38.812 1 84.94 113 LEU A O 1
ATOM 914 N N . GLY A 1 114 ? -3.219 -62.25 -38.156 1 84.75 114 GLY A N 1
ATOM 915 C CA . GLY A 1 114 ? -2.742 -62.938 -36.969 1 84.75 114 GLY A CA 1
ATOM 916 C C . GLY A 1 114 ? -2.033 -64.25 -37.281 1 84.75 114 GLY A C 1
ATOM 917 O O . GLY A 1 114 ? -2.168 -64.75 -38.375 1 84.75 114 GLY A O 1
ATOM 918 N N . PRO A 1 115 ? -1.301 -64.625 -36.281 1 87.88 115 PRO A N 1
ATOM 919 C CA . PRO A 1 115 ? -0.474 -65.875 -36.469 1 87.88 115 PRO A CA 1
ATOM 920 C C . PRO A 1 115 ? -1.304 -67.125 -36.75 1 87.88 115 PRO A C 1
ATOM 922 O O . PRO A 1 115 ? -0.804 -68.062 -37.312 1 87.88 115 PRO A O 1
ATOM 925 N N . MET A 1 116 ? -2.543 -67.125 -36.344 1 89.31 116 MET A N 1
ATOM 926 C CA . MET A 1 116 ? -3.4 -68.25 -36.625 1 89.31 116 MET A CA 1
ATOM 927 C C . MET A 1 116 ? -3.455 -68.562 -38.094 1 89.31 116 MET A C 1
ATOM 929 O O . MET A 1 116 ? -3.398 -69.75 -38.5 1 89.31 116 MET A O 1
ATOM 933 N N . TRP A 1 117 ? -3.512 -67.625 -38.875 1 89.88 117 TRP A N 1
ATOM 934 C CA . TRP A 1 117 ? -3.621 -67.812 -40.312 1 89.88 117 TRP A CA 1
ATOM 935 C C . TRP A 1 117 ? -2.311 -68.312 -40.906 1 89.88 117 TRP A C 1
ATOM 937 O O . TRP A 1 117 ? -2.311 -69.062 -41.906 1 89.88 117 TRP A O 1
ATOM 947 N N . TYR A 1 118 ? -1.16 -67.938 -40.25 1 87.69 118 TYR A N 1
ATOM 948 C CA . TYR A 1 118 ? 0.128 -68.5 -40.656 1 87.69 118 TYR A CA 1
ATOM 949 C C . TYR A 1 118 ? 0.179 -70 -40.438 1 87.69 118 TYR A C 1
ATOM 951 O O . TYR A 1 118 ? 0.498 -70.75 -41.344 1 87.69 118 TYR A O 1
ATOM 959 N N . VAL A 1 119 ? -0.181 -70.25 -39.25 1 92.62 119 VAL A N 1
ATOM 960 C CA . VAL A 1 119 ? -0.13 -71.625 -38.875 1 92.62 119 VAL A CA 1
ATOM 961 C C . VAL A 1 119 ? -1.062 -72.438 -39.75 1 92.62 119 VAL A C 1
ATOM 963 O O . VAL A 1 119 ? -0.685 -73.5 -40.25 1 92.62 119 VAL A O 1
ATOM 966 N N . GLY A 1 120 ? -2.258 -71.938 -39.969 1 92.94 120 GLY A N 1
ATOM 967 C CA . GLY A 1 120 ? -3.213 -72.625 -40.844 1 92.94 120 GLY A CA 1
ATOM 968 C C . GLY A 1 120 ? -2.707 -72.812 -42.281 1 92.94 120 GLY A C 1
ATOM 969 O O . GLY A 1 120 ? -2.889 -73.875 -42.875 1 92.94 120 GLY A O 1
ATOM 970 N N . SER A 1 121 ? -2.105 -71.812 -42.75 1 93.19 121 SER A N 1
ATOM 971 C CA . SER A 1 121 ? -1.588 -71.875 -44.125 1 93.19 121 SER A CA 1
ATOM 972 C C . SER A 1 121 ? -0.483 -72.875 -44.281 1 93.19 121 SER A C 1
ATOM 974 O O . SER A 1 121 ? -0.477 -73.688 -45.219 1 93.19 121 SER A O 1
ATOM 976 N N . TYR A 1 122 ? 0.382 -72.875 -43.312 1 94.31 122 TYR A N 1
ATOM 977 C CA . TYR A 1 122 ? 1.478 -73.875 -43.375 1 94.31 122 TYR A CA 1
ATOM 978 C C . TYR A 1 122 ? 0.966 -75.25 -43.188 1 94.31 122 TYR A C 1
ATOM 980 O O . TYR A 1 122 ? 1.505 -76.25 -43.75 1 94.31 122 TYR A O 1
ATOM 988 N N . SER A 1 123 ? -0.029 -75.375 -42.344 1 95.62 123 SER A N 1
ATOM 989 C CA . SER A 1 123 ? -0.69 -76.688 -42.219 1 95.62 123 SER A CA 1
ATOM 990 C C . SER A 1 123 ? -1.229 -77.188 -43.562 1 95.62 123 SER A C 1
ATOM 992 O O . SER A 1 123 ? -1.075 -78.375 -43.906 1 95.62 123 SER A O 1
ATOM 994 N N . GLN A 1 124 ? -1.788 -76.312 -44.344 1 94.31 124 GLN A N 1
ATOM 995 C CA . GLN A 1 124 ? -2.318 -76.688 -45.656 1 94.31 124 GLN A CA 1
ATOM 996 C C . GLN A 1 124 ? -1.204 -77.125 -46.594 1 94.31 124 GLN A C 1
ATOM 998 O O . GLN A 1 124 ? -1.372 -78.062 -47.344 1 94.31 124 GLN A O 1
ATOM 1003 N N . TYR A 1 125 ? -0.103 -76.438 -46.469 1 94.12 125 TYR A N 1
ATOM 1004 C CA . TYR A 1 125 ? 1.045 -76.875 -47.281 1 94.12 125 TYR A CA 1
ATOM 1005 C C . TYR A 1 125 ? 1.457 -78.312 -46.969 1 94.12 125 TYR A C 1
ATOM 1007 O O . TYR A 1 125 ? 1.584 -79.125 -47.875 1 94.12 125 TYR A O 1
ATOM 1015 N N . LEU A 1 126 ? 1.583 -78.5 -45.719 1 95 126 LEU A N 1
ATOM 1016 C CA . LEU A 1 126 ? 2.043 -79.875 -45.281 1 95 126 LEU A CA 1
ATOM 1017 C C . LEU A 1 126 ? 1.034 -80.938 -45.688 1 95 126 LEU A C 1
ATOM 1019 O O . LEU A 1 126 ? 1.406 -81.938 -46.25 1 95 126 LEU A O 1
ATOM 1023 N N . CYS A 1 127 ? -0.192 -80.688 -45.469 1 95.38 127 CYS A N 1
ATOM 1024 C CA . CYS A 1 127 ? -1.245 -81.625 -45.75 1 95.38 127 CYS A CA 1
ATOM 1025 C C . CYS A 1 127 ? -1.353 -81.938 -47.25 1 95.38 127 CYS A C 1
ATOM 1027 O O . CYS A 1 127 ? -1.681 -83.062 -47.656 1 95.38 127 CYS A O 1
ATOM 1029 N N . SER A 1 128 ? -1.06 -80.938 -48.062 1 94.44 128 SER A N 1
ATOM 1030 C CA . SER A 1 128 ? -1.125 -81.125 -49.5 1 94.44 128 SER A CA 1
ATOM 1031 C C . SER A 1 128 ? 0.091 -81.875 -50.031 1 94.44 128 SER A C 1
ATOM 1033 O O . SER A 1 128 ? -0.005 -82.625 -51.031 1 94.44 128 SER A O 1
ATOM 1035 N N . LEU A 1 129 ? 1.192 -81.75 -49.344 1 94 129 LEU A N 1
ATOM 1036 C CA . LEU A 1 129 ? 2.445 -82.312 -49.844 1 94 129 LEU A CA 1
ATOM 1037 C C . LEU A 1 129 ? 2.605 -83.75 -49.406 1 94 129 LEU A C 1
ATOM 1039 O O . LEU A 1 129 ? 3.256 -84.562 -50.062 1 94 129 LEU A O 1
ATOM 1043 N N . ILE A 1 130 ? 1.985 -84.125 -48.312 1 94.19 130 ILE A N 1
ATOM 1044 C CA . ILE A 1 130 ? 2.152 -85.438 -47.719 1 94.19 130 ILE A CA 1
ATOM 1045 C C . ILE A 1 130 ? 1.725 -86.562 -48.719 1 94.19 130 ILE A C 1
ATOM 1047 O O . ILE A 1 130 ? 2.506 -87.438 -49.031 1 94.19 130 ILE A O 1
ATOM 1051 N N . PRO A 1 131 ? 0.554 -86.438 -49.312 1 92.31 131 PRO A N 1
ATOM 1052 C CA . PRO A 1 131 ? 0.164 -87.5 -50.25 1 92.31 131 PRO A CA 1
ATOM 1053 C C . PRO A 1 131 ? 1.045 -87.5 -51.5 1 92.31 131 PRO A C 1
ATOM 1055 O O . PRO A 1 131 ? 1.277 -88.562 -52.094 1 92.31 131 PRO A O 1
ATOM 1058 N N . ILE A 1 132 ? 1.495 -86.438 -51.875 1 91.38 132 ILE A N 1
ATOM 1059 C CA . ILE A 1 132 ? 2.33 -86.375 -53.062 1 91.38 132 ILE A CA 1
ATOM 1060 C C . ILE A 1 132 ? 3.662 -87.062 -52.812 1 91.38 132 ILE A C 1
ATOM 1062 O O . ILE A 1 132 ? 4.141 -87.812 -53.656 1 91.38 132 ILE A O 1
ATOM 1066 N N . VAL A 1 133 ? 4.25 -86.875 -51.656 1 91.75 133 VAL A N 1
ATOM 1067 C CA . VAL A 1 133 ? 5.52 -87.5 -51.312 1 91.75 133 VAL A CA 1
ATOM 1068 C C . VAL A 1 133 ? 5.328 -89 -51.156 1 91.75 133 VAL A C 1
ATOM 1070 O O . VAL A 1 133 ? 6.156 -89.812 -51.625 1 91.75 133 VAL A O 1
ATOM 1073 N N . LEU A 1 134 ? 4.199 -89.438 -50.562 1 89.56 134 LEU A N 1
ATOM 1074 C CA . LEU A 1 134 ? 3.926 -90.812 -50.312 1 89.56 134 LEU A CA 1
ATOM 1075 C C . LEU A 1 134 ? 3.662 -91.562 -51.656 1 89.56 134 LEU A C 1
ATOM 1077 O O . LEU A 1 134 ? 3.916 -92.75 -51.781 1 89.56 134 LEU A O 1
ATOM 1081 N N . GLY A 1 135 ? 3.203 -90.812 -52.656 1 84.12 135 GLY A N 1
ATOM 1082 C CA . GLY A 1 135 ? 2.855 -91.375 -53.938 1 84.12 135 GLY A CA 1
ATOM 1083 C C . GLY A 1 135 ? 4.043 -91.562 -54.875 1 84.12 135 GLY A C 1
ATOM 1084 O O . GLY A 1 135 ? 3.938 -92.188 -55.938 1 84.12 135 GLY A O 1
ATOM 1085 N N . ARG A 1 136 ? 5.121 -90.938 -54.625 1 79.25 136 ARG A N 1
ATOM 1086 C CA . ARG A 1 136 ? 6.281 -90.875 -55.5 1 79.25 136 ARG A CA 1
ATOM 1087 C C . ARG A 1 136 ? 6.992 -92.25 -55.5 1 79.25 136 ARG A C 1
ATOM 1089 O O . ARG A 1 136 ? 8.008 -92.375 -56.188 1 79.25 136 ARG A O 1
ATOM 1096 N N . GLY A 1 137 ? 6.152 -93.5 -55.562 1 65 137 GLY A N 1
ATOM 1097 C CA . GLY A 1 137 ? 6.566 -94.812 -55.906 1 65 137 GLY A CA 1
ATOM 1098 C C . GLY A 1 137 ? 7.602 -95.375 -54.969 1 65 137 GLY A C 1
ATOM 1099 O O . GLY A 1 137 ? 7.375 -96.438 -54.344 1 65 137 GLY A O 1
ATOM 1100 N N . GLN A 1 138 ? 8.953 -95.562 -54.656 1 59.12 138 GLN A N 1
ATOM 1101 C CA . GLN A 1 138 ? 9.602 -96.812 -54.188 1 59.12 138 GLN A CA 1
ATOM 1102 C C . GLN A 1 138 ? 10.484 -96.562 -52.969 1 59.12 138 GLN A C 1
ATOM 1104 O O . GLN A 1 138 ? 11.484 -97.25 -52.781 1 59.12 138 GLN A O 1
ATOM 1109 N N . PRO A 1 139 ? 10.805 -95.375 -52.406 1 66.06 139 PRO A N 1
ATOM 1110 C CA . PRO A 1 139 ? 11.938 -95.625 -51.5 1 66.06 139 PRO A CA 1
ATOM 1111 C C . PRO A 1 139 ? 11.516 -96.25 -50.188 1 66.06 139 PRO A C 1
ATOM 1113 O O . PRO A 1 139 ? 10.32 -96.375 -49.906 1 66.06 139 PRO A O 1
ATOM 1116 N N . GLY A 1 140 ? 12.336 -96.875 -49.531 1 81.31 140 GLY A N 1
ATOM 1117 C CA . GLY A 1 140 ? 12.156 -97.5 -48.219 1 81.31 140 GLY A CA 1
ATOM 1118 C C . GLY A 1 140 ? 11.617 -96.562 -47.156 1 81.31 140 GLY A C 1
ATOM 1119 O O . GLY A 1 140 ? 11.656 -95.375 -47.344 1 81.31 140 GLY A O 1
ATOM 1120 N N . ASN A 1 141 ? 10.867 -97.062 -46.219 1 86.12 141 ASN A N 1
ATOM 1121 C CA . ASN A 1 141 ? 10.242 -96.312 -45.125 1 86.12 141 ASN A CA 1
ATOM 1122 C C . ASN A 1 141 ? 11.203 -95.312 -44.5 1 86.12 141 ASN A C 1
ATOM 1124 O O . ASN A 1 141 ? 10.789 -94.25 -44.062 1 86.12 141 ASN A O 1
ATOM 1128 N N . GLU A 1 142 ? 12.352 -95.625 -44.562 1 89.56 142 GLU A N 1
ATOM 1129 C CA . GLU A 1 142 ? 13.336 -94.75 -43.938 1 89.56 142 GLU A CA 1
ATOM 1130 C C . GLU A 1 142 ? 13.547 -93.5 -44.75 1 89.56 142 GLU A C 1
ATOM 1132 O O . GLU A 1 142 ? 13.547 -92.375 -44.188 1 89.56 142 GLU A O 1
ATOM 1137 N N . GLU A 1 143 ? 13.664 -93.688 -45.969 1 90.69 143 GLU A N 1
ATOM 1138 C CA . GLU A 1 143 ? 13.859 -92.5 -46.844 1 90.69 143 GLU A CA 1
ATOM 1139 C C . GLU A 1 143 ? 12.617 -91.625 -46.875 1 90.69 143 GLU A C 1
ATOM 1141 O O . GLU A 1 143 ? 12.734 -90.375 -46.875 1 90.69 143 GLU A O 1
ATOM 1146 N N . LEU A 1 144 ? 11.531 -92.25 -46.844 1 91.5 144 LEU A N 1
ATOM 1147 C CA . LEU A 1 144 ? 10.273 -91.5 -46.812 1 91.5 144 LEU A CA 1
ATOM 1148 C C . LEU A 1 144 ? 10.156 -90.688 -45.531 1 91.5 144 LEU A C 1
ATOM 1150 O O . LEU A 1 144 ? 9.758 -89.5 -45.531 1 91.5 144 LEU A O 1
ATOM 1154 N N . SER A 1 145 ? 10.531 -91.312 -44.5 1 93.81 145 SER A N 1
ATOM 1155 C CA . SER A 1 145 ? 10.508 -90.625 -43.188 1 93.81 145 SER A CA 1
ATOM 1156 C C . SER A 1 145 ? 11.414 -89.438 -43.188 1 93.81 145 SER A C 1
ATOM 1158 O O . SER A 1 145 ? 10.992 -88.312 -42.781 1 93.81 145 SER A O 1
ATOM 1160 N N . GLU A 1 146 ? 12.523 -89.562 -43.719 1 95.06 146 GLU A N 1
ATOM 1161 C CA . GLU A 1 146 ? 13.492 -88.5 -43.75 1 95.06 146 GLU A CA 1
ATOM 1162 C C . GLU A 1 146 ? 12.992 -87.312 -44.625 1 95.06 146 GLU A C 1
ATOM 1164 O O . GLU A 1 146 ? 13.172 -86.125 -44.25 1 95.06 146 GLU A O 1
ATOM 1169 N N . THR A 1 147 ? 12.375 -87.625 -45.656 1 94.94 147 THR A N 1
ATOM 1170 C CA . THR A 1 147 ? 11.852 -86.625 -46.562 1 94.94 147 THR A CA 1
ATOM 1171 C C . THR A 1 147 ? 10.727 -85.812 -45.875 1 94.94 147 THR A C 1
ATOM 1173 O O . THR A 1 147 ? 10.719 -84.625 -45.906 1 94.94 147 THR A O 1
ATOM 1176 N N . LEU A 1 148 ? 9.852 -86.5 -45.219 1 95.31 148 LEU A N 1
ATOM 1177 C CA . LEU A 1 148 ? 8.742 -85.812 -44.531 1 95.31 148 LEU A CA 1
ATOM 1178 C C . LEU A 1 148 ? 9.242 -85 -43.375 1 95.31 148 LEU A C 1
ATOM 1180 O O . LEU A 1 148 ? 8.727 -83.938 -43.125 1 95.31 148 LEU A O 1
ATOM 1184 N N . GLN A 1 149 ? 10.188 -85.562 -42.75 1 96.94 149 GLN A N 1
ATOM 1185 C CA . GLN A 1 149 ? 10.797 -84.812 -41.656 1 96.94 149 GLN A CA 1
ATOM 1186 C C . GLN A 1 149 ? 11.422 -83.5 -42.156 1 96.94 149 GLN A C 1
ATOM 1188 O O . GLN A 1 149 ? 11.281 -82.438 -41.531 1 96.94 149 GLN A O 1
ATOM 1193 N N . SER A 1 150 ? 12.102 -83.562 -43.281 1 97.12 150 SER A N 1
ATOM 1194 C CA . SER A 1 150 ? 12.703 -82.375 -43.875 1 97.12 150 SER A CA 1
ATOM 1195 C C . SER A 1 150 ? 11.633 -81.312 -44.219 1 97.12 150 SER A C 1
ATOM 1197 O O . SER A 1 150 ? 11.844 -80.125 -44.031 1 97.12 150 SER A O 1
ATOM 1199 N N . LEU A 1 151 ? 10.484 -81.75 -44.656 1 96.12 151 LEU A N 1
ATOM 1200 C CA . LEU A 1 151 ? 9.359 -80.875 -44.969 1 96.12 151 LEU A CA 1
ATOM 1201 C C . LEU A 1 151 ? 8.836 -80.188 -43.719 1 96.12 151 LEU A C 1
ATOM 1203 O O . LEU A 1 151 ? 8.609 -79 -43.719 1 96.12 151 LEU A O 1
ATOM 1207 N N . VAL A 1 152 ? 8.711 -80.938 -42.719 1 96.62 152 VAL A N 1
ATOM 1208 C CA . VAL A 1 152 ? 8.234 -80.375 -41.438 1 96.62 152 VAL A CA 1
ATOM 1209 C C . VAL A 1 152 ? 9.211 -79.312 -40.938 1 96.62 152 VAL A C 1
ATOM 1211 O O . VAL A 1 152 ? 8.805 -78.25 -40.562 1 96.62 152 VAL A O 1
ATOM 1214 N N . LYS A 1 153 ? 10.438 -79.625 -41 1 97.44 153 LYS A N 1
ATOM 1215 C CA . LYS A 1 153 ? 11.469 -78.75 -40.438 1 97.44 153 LYS A CA 1
ATOM 1216 C C . LYS A 1 153 ? 11.5 -77.438 -41.219 1 97.44 153 LYS A C 1
ATOM 1218 O O . LYS A 1 153 ? 11.562 -76.375 -40.594 1 97.44 153 LYS A O 1
ATOM 1223 N N . ILE A 1 154 ? 11.414 -77.438 -42.5 1 96.69 154 ILE A N 1
ATOM 1224 C CA . ILE A 1 154 ? 11.516 -76.188 -43.25 1 96.69 154 ILE A CA 1
ATOM 1225 C C . ILE A 1 154 ? 10.266 -75.375 -43.031 1 96.69 154 ILE A C 1
ATOM 1227 O O . ILE A 1 154 ? 10.352 -74.125 -42.938 1 96.69 154 ILE A O 1
ATOM 1231 N N . ILE A 1 155 ? 9.164 -76 -42.969 1 95.88 155 ILE A N 1
ATOM 1232 C CA . ILE A 1 155 ? 7.91 -75.25 -42.75 1 95.88 155 ILE A CA 1
ATOM 1233 C C . ILE A 1 155 ? 7.918 -74.625 -41.375 1 95.88 155 ILE A C 1
ATOM 1235 O O . ILE A 1 155 ? 7.527 -73.438 -41.219 1 95.88 155 ILE A O 1
ATOM 1239 N N . CYS A 1 156 ? 8.391 -75.375 -40.438 1 95.88 156 CYS A N 1
ATOM 1240 C CA . CYS A 1 156 ? 8.484 -74.812 -39.062 1 95.88 156 CYS A CA 1
ATOM 1241 C C . CYS A 1 156 ? 9.516 -73.688 -39 1 95.88 156 CYS A C 1
ATOM 1243 O O . CYS A 1 156 ? 9.336 -72.75 -38.25 1 95.88 156 CYS A O 1
ATOM 1245 N N . LEU A 1 157 ? 10.578 -73.875 -39.75 1 95.62 157 LEU A N 1
ATOM 1246 C CA . LEU A 1 157 ? 11.578 -72.75 -39.812 1 95.62 157 LEU A CA 1
ATOM 1247 C C . LEU A 1 157 ? 10.953 -71.5 -40.344 1 95.62 157 LEU A C 1
ATOM 1249 O O . LEU A 1 157 ? 11.078 -70.438 -39.719 1 95.62 157 LEU A O 1
ATOM 1253 N N . ASP A 1 158 ? 10.195 -71.625 -41.344 1 94.5 158 ASP A N 1
ATOM 1254 C CA . ASP A 1 158 ? 9.531 -70.438 -41.969 1 94.5 158 ASP A CA 1
ATOM 1255 C C . ASP A 1 158 ? 8.484 -69.875 -41.031 1 94.5 158 ASP A C 1
ATOM 1257 O O . ASP A 1 158 ? 8.445 -68.688 -40.812 1 94.5 158 ASP A O 1
ATOM 1261 N N . MET A 1 159 ? 7.734 -70.688 -40.5 1 92.44 159 MET A N 1
ATOM 1262 C CA . MET A 1 159 ? 6.648 -70.25 -39.594 1 92.44 159 MET A CA 1
ATOM 1263 C C . MET A 1 159 ? 7.191 -69.5 -38.406 1 92.44 159 MET A C 1
ATOM 1265 O O . MET A 1 159 ? 6.652 -68.5 -38 1 92.44 159 MET A O 1
ATOM 1269 N N . SER A 1 160 ? 8.203 -70.062 -37.812 1 92.75 160 SER A N 1
ATOM 1270 C CA . SER A 1 160 ? 8.781 -69.438 -36.625 1 92.75 160 SER A CA 1
ATOM 1271 C C . SER A 1 160 ? 9.328 -68.062 -36.938 1 92.75 160 SER A C 1
ATOM 1273 O O . SER A 1 160 ? 9.203 -67.125 -36.094 1 92.75 160 SER A O 1
ATOM 1275 N N . LEU A 1 161 ? 9.938 -67.875 -38.094 1 92 161 LEU A N 1
ATOM 1276 C CA . LEU A 1 161 ? 10.453 -66.562 -38.5 1 92 161 LEU A CA 1
ATOM 1277 C C . LEU A 1 161 ? 9.32 -65.562 -38.656 1 92 161 LEU A C 1
ATOM 1279 O O . LEU A 1 161 ? 9.406 -64.438 -38.125 1 92 161 LEU A O 1
ATOM 1283 N N . ALA A 1 162 ? 8.25 -65.938 -39.25 1 88.62 162 ALA A N 1
ATOM 1284 C CA . ALA A 1 162 ? 7.117 -65.062 -39.5 1 88.62 162 ALA A CA 1
ATOM 1285 C C . ALA A 1 162 ? 6.449 -64.625 -38.188 1 88.62 162 ALA A C 1
ATOM 1287 O O . ALA A 1 162 ? 6.141 -63.469 -37.969 1 88.62 162 ALA A O 1
ATOM 1288 N N . ILE A 1 163 ? 6.305 -65.5 -37.312 1 89.06 163 ILE A N 1
ATOM 1289 C CA . ILE A 1 163 ? 5.609 -65.25 -36.031 1 89.06 163 ILE A CA 1
ATOM 1290 C C . ILE A 1 163 ? 6.461 -64.375 -35.156 1 89.06 163 ILE A C 1
ATOM 1292 O O . ILE A 1 163 ? 5.957 -63.406 -34.594 1 89.06 163 ILE A O 1
ATOM 1296 N N . ASP A 1 164 ? 7.684 -64.688 -35.031 1 88.12 164 ASP A N 1
ATOM 1297 C CA . ASP A 1 164 ? 8.57 -63.875 -34.188 1 88.12 164 ASP A CA 1
ATOM 1298 C C . ASP A 1 164 ? 8.664 -62.438 -34.688 1 88.12 164 ASP A C 1
ATOM 1300 O O . ASP A 1 164 ? 8.703 -61.5 -33.906 1 88.12 164 ASP A O 1
ATOM 1304 N N . THR A 1 165 ? 8.727 -62.344 -35.969 1 87.88 165 THR A N 1
ATOM 1305 C CA . THR A 1 165 ? 8.812 -61 -36.531 1 87.88 165 THR A CA 1
ATOM 1306 C C . THR A 1 165 ? 7.5 -60.25 -36.312 1 87.88 165 THR A C 1
ATOM 1308 O O . THR A 1 165 ? 7.5 -59.031 -36.125 1 87.88 165 THR A O 1
ATOM 1311 N N . TYR A 1 166 ? 6.383 -60.969 -36.406 1 85.94 166 TYR A N 1
ATOM 1312 C CA . TYR A 1 166 ? 5.086 -60.375 -36.094 1 85.94 166 TYR A CA 1
ATOM 1313 C C . TYR A 1 166 ? 5.07 -59.812 -34.688 1 85.94 166 TYR A C 1
ATOM 1315 O O . TYR A 1 166 ? 4.648 -58.688 -34.469 1 85.94 166 TYR A O 1
ATOM 1323 N N . ILE A 1 167 ? 5.555 -60.5 -33.781 1 83.5 167 ILE A N 1
ATOM 1324 C CA . ILE A 1 167 ? 5.574 -60.125 -32.375 1 83.5 167 ILE A CA 1
ATOM 1325 C C . ILE A 1 167 ? 6.527 -58.938 -32.188 1 83.5 167 ILE A C 1
ATOM 1327 O O . ILE A 1 167 ? 6.207 -58 -31.453 1 83.5 167 ILE A O 1
ATOM 1331 N N . GLU A 1 168 ? 7.625 -59.031 -32.75 1 84.25 168 GLU A N 1
ATOM 1332 C CA . GLU A 1 168 ? 8.609 -57.938 -32.656 1 84.25 168 GLU A CA 1
ATOM 1333 C C . GLU A 1 168 ? 8.047 -56.625 -33.188 1 84.25 168 GLU A C 1
ATOM 1335 O O . GLU A 1 168 ? 8.195 -55.594 -32.531 1 84.25 168 GLU A O 1
ATOM 1340 N N . ALA A 1 169 ? 7.465 -56.688 -34.344 1 83.19 169 ALA A N 1
ATOM 1341 C CA . ALA A 1 169 ? 6.887 -55.5 -34.938 1 83.19 169 ALA A CA 1
ATOM 1342 C C . ALA A 1 169 ? 5.797 -54.906 -34.031 1 83.19 169 ALA A C 1
ATOM 1344 O O . ALA A 1 169 ? 5.688 -53.688 -33.906 1 83.19 169 ALA A O 1
ATOM 1345 N N . MET A 1 170 ? 5.047 -55.688 -33.469 1 80.56 170 MET A N 1
ATOM 1346 C CA . MET A 1 170 ? 3.992 -55.281 -32.531 1 80.56 170 MET A CA 1
ATOM 1347 C C . MET A 1 170 ? 4.582 -54.594 -31.312 1 80.56 170 MET A C 1
ATOM 1349 O O . MET A 1 170 ? 4.109 -53.531 -30.891 1 80.56 170 MET A O 1
ATOM 1353 N N . THR A 1 171 ? 5.598 -55.188 -30.734 1 79.25 171 THR A N 1
ATOM 1354 C CA . THR A 1 171 ? 6.258 -54.656 -29.547 1 79.25 171 THR A CA 1
ATOM 1355 C C . THR A 1 171 ? 6.941 -53.312 -29.859 1 79.25 171 THR A C 1
ATOM 1357 O O . THR A 1 171 ? 6.922 -52.406 -29.047 1 79.25 171 THR A O 1
ATOM 1360 N N . ASP A 1 172 ? 7.512 -53.25 -31.047 1 81.75 172 ASP A N 1
ATOM 1361 C CA . ASP A 1 172 ? 8.172 -52.031 -31.484 1 81.75 172 ASP A CA 1
ATOM 1362 C C . ASP A 1 172 ? 7.18 -50.875 -31.578 1 81.75 172 ASP A C 1
ATOM 1364 O O . ASP A 1 172 ? 7.488 -49.75 -31.188 1 81.75 172 ASP A O 1
ATOM 1368 N N . ARG A 1 173 ? 6.094 -51.094 -32.094 1 78.56 173 ARG A N 1
ATOM 1369 C CA . ARG A 1 173 ? 5.059 -50.094 -32.219 1 78.56 173 ARG A CA 1
ATOM 1370 C C . ARG A 1 173 ? 4.617 -49.594 -30.828 1 78.56 173 ARG A C 1
ATOM 1372 O O . ARG A 1 173 ? 4.484 -48.375 -30.609 1 78.56 173 ARG A O 1
ATOM 1379 N N . GLU A 1 174 ? 4.5 -50.469 -29.969 1 73.75 174 GLU A N 1
ATOM 1380 C CA . GLU A 1 174 ? 4.078 -50.125 -28.625 1 73.75 174 GLU A CA 1
ATOM 1381 C C . GLU A 1 174 ? 5.16 -49.312 -27.891 1 73.75 174 GLU A C 1
ATOM 1383 O O . GLU A 1 174 ? 4.867 -48.344 -27.203 1 73.75 174 GLU A O 1
ATOM 1388 N N . THR A 1 175 ? 6.402 -49.781 -28.031 1 76.88 175 THR A N 1
ATOM 1389 C CA . THR A 1 175 ? 7.527 -49.094 -27.375 1 76.88 175 THR A CA 1
ATOM 1390 C C . THR A 1 175 ? 7.684 -47.688 -27.906 1 76.88 175 THR A C 1
ATOM 1392 O O . THR A 1 175 ? 7.98 -46.75 -27.141 1 76.88 175 THR A O 1
ATOM 1395 N N . THR A 1 176 ? 7.469 -47.5 -29.188 1 80.88 176 THR A N 1
ATOM 1396 C CA . THR A 1 176 ? 7.578 -46.188 -29.781 1 80.88 176 THR A CA 1
ATOM 1397 C C . THR A 1 176 ? 6.504 -45.25 -29.234 1 80.88 176 THR A C 1
ATOM 1399 O O . THR A 1 176 ? 6.77 -44.062 -28.969 1 80.88 176 THR A O 1
ATOM 1402 N N . GLN A 1 177 ? 5.379 -45.781 -29.062 1 75.19 177 GLN A N 1
ATOM 1403 C CA . GLN A 1 177 ? 4.289 -44.969 -28.5 1 75.19 177 GLN A CA 1
ATOM 1404 C C . GLN A 1 177 ? 4.582 -44.562 -27.062 1 75.19 177 GLN A C 1
ATOM 1406 O O . GLN A 1 177 ? 4.348 -43.438 -26.672 1 75.19 177 GLN A O 1
ATOM 1411 N N . VAL A 1 178 ? 5.121 -45.438 -26.312 1 75.75 178 VAL A N 1
ATOM 1412 C CA . VAL A 1 178 ? 5.445 -45.156 -24.922 1 75.75 178 VAL A CA 1
ATOM 1413 C C . VAL A 1 178 ? 6.57 -44.125 -24.844 1 75.75 178 VAL A C 1
ATOM 1415 O O . VAL A 1 178 ? 6.535 -43.219 -24 1 75.75 178 VAL A O 1
ATOM 1418 N N . ARG A 1 179 ? 7.492 -44.219 -25.719 1 81.25 179 ARG A N 1
ATOM 1419 C CA . ARG A 1 179 ? 8.602 -43.281 -25.75 1 81.25 179 ARG A CA 1
ATOM 1420 C C . ARG A 1 179 ? 8.117 -41.875 -26.031 1 81.25 179 ARG A C 1
ATOM 1422 O O . ARG A 1 179 ? 8.609 -40.906 -25.453 1 81.25 179 ARG A O 1
ATOM 1429 N N . ARG A 1 180 ? 7.191 -41.75 -26.875 1 79.06 180 ARG A N 1
ATOM 1430 C CA . ARG A 1 180 ? 6.613 -40.438 -27.172 1 79.06 180 ARG A CA 1
ATOM 1431 C C . ARG A 1 180 ? 5.906 -39.844 -25.953 1 79.06 180 ARG A C 1
ATOM 1433 O O . ARG A 1 180 ? 5.996 -38.656 -25.688 1 79.06 180 ARG A O 1
ATOM 1440 N N . PHE A 1 181 ? 5.355 -40.719 -25.281 1 76.94 181 PHE A N 1
ATOM 1441 C CA . PHE A 1 181 ? 4.652 -40.312 -24.062 1 76.94 181 PHE A CA 1
ATOM 1442 C C . PHE A 1 181 ? 5.637 -39.844 -23 1 76.94 181 PHE A C 1
ATOM 1444 O O . PHE A 1 181 ? 5.438 -38.781 -22.391 1 76.94 181 PHE A O 1
ATOM 1451 N N . VAL A 1 182 ? 6.598 -40.562 -22.812 1 81.62 182 VAL A N 1
ATOM 1452 C CA . VAL A 1 182 ? 7.609 -40.25 -21.797 1 81.62 182 VAL A CA 1
ATOM 1453 C C . VAL A 1 182 ? 8.266 -38.906 -22.141 1 81.62 182 VAL A C 1
ATOM 1455 O O . VAL A 1 182 ? 8.477 -38.062 -21.25 1 81.62 182 VAL A O 1
ATOM 1458 N N . SER A 1 183 ? 8.461 -38.625 -23.391 1 85.5 183 SER A N 1
ATOM 1459 C CA . SER A 1 183 ? 9.07 -37.375 -23.828 1 85.5 183 SER A CA 1
ATOM 1460 C C . SER A 1 183 ? 8.156 -36.188 -23.547 1 85.5 183 SER A C 1
ATOM 1462 O O . SER A 1 183 ? 8.617 -35.125 -23.094 1 85.5 183 SER A O 1
ATOM 1464 N N . ALA A 1 184 ? 6.918 -36.406 -23.766 1 81.88 184 ALA A N 1
ATOM 1465 C CA . ALA A 1 184 ? 5.941 -35.344 -23.5 1 81.88 184 ALA A CA 1
ATOM 1466 C C . ALA A 1 184 ? 5.859 -35.031 -22.016 1 81.88 184 ALA A C 1
ATOM 1468 O O . ALA A 1 184 ? 5.766 -33.875 -21.609 1 81.88 184 ALA A O 1
ATOM 1469 N N . LEU A 1 185 ? 5.922 -35.969 -21.219 1 81.88 185 LEU A N 1
ATOM 1470 C CA . LEU A 1 185 ? 5.855 -35.812 -19.781 1 81.88 185 LEU A CA 1
ATOM 1471 C C . LEU A 1 185 ? 7.105 -35.094 -19.25 1 81.88 185 LEU A C 1
ATOM 1473 O O . LEU A 1 185 ? 7.023 -34.281 -18.328 1 81.88 185 LEU A O 1
ATOM 1477 N N . GLU A 1 186 ? 8.195 -35.469 -19.812 1 87.06 186 GLU A N 1
ATOM 1478 C CA . GLU A 1 186 ? 9.438 -34.812 -19.438 1 87.06 186 GLU A CA 1
ATOM 1479 C C . GLU A 1 186 ? 9.367 -33.312 -19.719 1 87.06 186 GLU A C 1
ATOM 1481 O O . GLU A 1 186 ? 9.766 -32.5 -18.875 1 87.06 186 GLU A O 1
ATOM 1486 N N . SER A 1 187 ? 8.852 -33 -20.875 1 87.5 187 SER A N 1
ATOM 1487 C CA . SER A 1 187 ? 8.703 -31.594 -21.234 1 87.5 187 SER A CA 1
ATOM 1488 C C . SER A 1 187 ? 7.723 -30.875 -20.312 1 87.5 187 SER A C 1
ATOM 1490 O O . SER A 1 187 ? 7.957 -29.734 -19.906 1 87.5 187 SER A O 1
ATOM 1492 N N . LEU A 1 188 ? 6.715 -31.531 -19.984 1 83 188 LEU A N 1
ATOM 1493 C CA . LEU A 1 188 ? 5.723 -30.984 -19.062 1 83 188 LEU A CA 1
ATOM 1494 C C . LEU A 1 188 ? 6.336 -30.719 -17.688 1 83 188 LEU A C 1
ATOM 1496 O O . LEU A 1 188 ? 6.074 -29.688 -17.078 1 83 188 LEU A O 1
ATOM 1500 N N . SER A 1 189 ? 7.086 -31.625 -17.203 1 87.81 189 SER A N 1
ATOM 1501 C CA . SER A 1 189 ? 7.738 -31.516 -15.898 1 87.81 189 SER A CA 1
ATOM 1502 C C . SER A 1 189 ? 8.648 -30.281 -15.852 1 87.81 189 SER A C 1
ATOM 1504 O O . SER A 1 189 ? 8.633 -29.531 -14.867 1 87.81 189 SER A O 1
ATOM 1506 N N . VAL A 1 190 ? 9.383 -30.047 -16.922 1 89.88 190 VAL A N 1
ATOM 1507 C CA . VAL A 1 190 ? 10.297 -28.906 -17 1 89.88 190 VAL A CA 1
ATOM 1508 C C . VAL A 1 190 ? 9.5 -27.609 -16.984 1 89.88 190 VAL A C 1
ATOM 1510 O O . VAL A 1 190 ? 9.844 -26.672 -16.266 1 89.88 190 VAL A O 1
ATOM 1513 N N . SER A 1 191 ? 8.445 -27.625 -17.75 1 88.06 191 SER A N 1
ATOM 1514 C CA . SER A 1 191 ? 7.617 -26.438 -17.828 1 88.06 191 SER A CA 1
ATOM 1515 C C . SER A 1 191 ? 6.938 -26.141 -16.5 1 88.06 191 SER A C 1
ATOM 1517 O O . SER A 1 191 ? 6.848 -24.984 -16.078 1 88.06 191 SER A O 1
ATOM 1519 N N . LEU A 1 192 ? 6.488 -27.125 -15.852 1 86.69 192 LEU A N 1
ATOM 1520 C CA . LEU A 1 192 ? 5.848 -26.984 -14.555 1 86.69 192 LEU A CA 1
ATOM 1521 C C . LEU A 1 192 ? 6.828 -26.453 -13.516 1 86.69 192 LEU A C 1
ATOM 1523 O O . LEU A 1 192 ? 6.504 -25.531 -12.766 1 86.69 192 LEU A O 1
ATOM 1527 N N . SER A 1 193 ? 7.969 -26.969 -13.492 1 90.06 193 SER A N 1
ATOM 1528 C CA . SER A 1 193 ? 9 -26.531 -12.555 1 90.06 193 SER A CA 1
ATOM 1529 C C . SER A 1 193 ? 9.375 -25.078 -12.789 1 90.06 193 SER A C 1
ATOM 1531 O O . SER A 1 193 ? 9.508 -24.312 -11.828 1 90.06 193 SER A O 1
ATOM 1533 N N . SER A 1 194 ? 9.516 -24.734 -14.016 1 91.44 194 SER A N 1
ATOM 1534 C CA . SER A 1 194 ? 9.859 -23.359 -14.359 1 91.44 194 SER A CA 1
ATOM 1535 C C . SER A 1 194 ? 8.758 -22.391 -13.938 1 91.44 194 SER A C 1
ATOM 1537 O O . SER A 1 194 ? 9.031 -21.359 -13.328 1 91.44 194 SER A O 1
ATOM 1539 N N . SER A 1 195 ? 7.531 -22.719 -14.273 1 89 195 SER A N 1
ATOM 1540 C CA . SER A 1 195 ? 6.402 -21.859 -13.93 1 89 195 SER A CA 1
ATOM 1541 C C . SER A 1 195 ? 6.238 -21.734 -12.422 1 89 195 SER A C 1
ATOM 1543 O O . SER A 1 195 ? 5.996 -20.641 -11.906 1 89 195 SER A O 1
ATOM 1545 N N . SER A 1 196 ? 6.352 -22.797 -11.703 1 90.25 196 SER A N 1
ATOM 1546 C CA . SER A 1 196 ? 6.262 -22.766 -10.242 1 90.25 196 SER A CA 1
ATOM 1547 C C . SER A 1 196 ? 7.355 -21.891 -9.641 1 90.25 196 SER A C 1
ATOM 1549 O O . SER A 1 196 ? 7.098 -21.125 -8.711 1 90.25 196 SER A O 1
ATOM 1551 N N . GLY A 1 197 ? 8.531 -22.047 -10.203 1 91.06 197 GLY A N 1
ATOM 1552 C CA . GLY A 1 197 ? 9.633 -21.219 -9.75 1 91.06 197 GLY A CA 1
ATOM 1553 C C . GLY A 1 197 ? 9.383 -19.734 -9.961 1 91.06 197 GLY A C 1
ATOM 1554 O O . GLY A 1 197 ? 9.664 -18.922 -9.078 1 91.06 197 GLY A O 1
ATOM 1555 N N . GLU A 1 198 ? 8.859 -19.422 -11.062 1 91.56 198 GLU A N 1
ATOM 1556 C CA . GLU A 1 198 ? 8.555 -18.031 -11.383 1 91.56 198 GLU A CA 1
ATOM 1557 C C . GLU A 1 198 ? 7.484 -17.469 -10.445 1 91.56 198 GLU A C 1
ATOM 1559 O O . GLU A 1 198 ? 7.574 -16.328 -10 1 91.56 198 GLU A O 1
ATOM 1564 N N . ILE A 1 199 ? 6.547 -18.219 -10.172 1 90.88 199 ILE A N 1
ATOM 1565 C CA . ILE A 1 199 ? 5.465 -17.812 -9.281 1 90.88 199 ILE A CA 1
ATOM 1566 C C . ILE A 1 199 ? 6.004 -17.594 -7.871 1 90.88 199 ILE A C 1
ATOM 1568 O O . ILE A 1 199 ? 5.68 -16.609 -7.219 1 90.88 199 ILE A O 1
ATOM 1572 N N . LEU A 1 200 ? 6.824 -18.484 -7.465 1 92.44 200 LEU A N 1
ATOM 1573 C CA . LEU A 1 200 ? 7.398 -18.359 -6.129 1 92.44 200 LEU A CA 1
ATOM 1574 C C . LEU A 1 200 ? 8.297 -17.141 -6.027 1 92.44 200 LEU A C 1
ATOM 1576 O O . LEU A 1 200 ? 8.305 -16.453 -5.004 1 92.44 200 LEU A O 1
ATOM 1580 N N . ASP A 1 201 ? 9.016 -16.828 -7.051 1 93.44 201 ASP A N 1
ATOM 1581 C CA . ASP A 1 201 ? 9.844 -15.633 -7.09 1 93.44 201 ASP A CA 1
ATOM 1582 C C . ASP A 1 201 ? 8.992 -14.367 -7.012 1 93.44 201 ASP A C 1
ATOM 1584 O O . ASP A 1 201 ? 9.312 -13.445 -6.258 1 93.44 201 ASP A O 1
ATOM 1588 N N . ALA A 1 202 ? 7.984 -14.359 -7.785 1 90.44 202 ALA A N 1
ATOM 1589 C CA . ALA A 1 202 ? 7.066 -13.227 -7.766 1 90.44 202 ALA A CA 1
ATOM 1590 C C . ALA A 1 202 ? 6.434 -13.055 -6.387 1 90.44 202 ALA A C 1
ATOM 1592 O O . ALA A 1 202 ? 6.309 -11.938 -5.891 1 90.44 202 ALA A O 1
ATOM 1593 N N . ALA A 1 203 ? 6.082 -14.109 -5.793 1 90.31 203 ALA A N 1
ATOM 1594 C CA . ALA A 1 203 ? 5.484 -14.07 -4.461 1 90.31 203 ALA A CA 1
ATOM 1595 C C . ALA A 1 203 ? 6.477 -13.539 -3.43 1 90.31 203 ALA A C 1
ATOM 1597 O O . ALA A 1 203 ? 6.105 -12.758 -2.547 1 90.31 203 ALA A O 1
ATOM 1598 N N . SER A 1 204 ? 7.668 -13.938 -3.561 1 91.81 204 SER A N 1
ATOM 1599 C CA . SER A 1 204 ? 8.703 -13.461 -2.652 1 91.81 204 SER A CA 1
ATOM 1600 C C . SER A 1 204 ? 8.898 -11.953 -2.779 1 91.81 204 SER A C 1
ATOM 1602 O O . SER A 1 204 ? 9.008 -11.25 -1.772 1 91.81 204 SER A O 1
ATOM 1604 N N . ARG A 1 205 ? 8.914 -11.43 -3.918 1 90.94 205 ARG A N 1
ATOM 1605 C CA . ARG A 1 205 ? 9.023 -10 -4.152 1 90.94 205 ARG A CA 1
ATOM 1606 C C . ARG A 1 205 ? 7.832 -9.25 -3.566 1 90.94 205 ARG A C 1
ATOM 1608 O O . ARG A 1 205 ? 7.992 -8.188 -2.967 1 90.94 205 ARG A O 1
ATOM 1615 N N . GLN A 1 206 ? 6.75 -9.828 -3.742 1 89.31 206 GLN A N 1
ATOM 1616 C CA . GLN A 1 206 ? 5.535 -9.219 -3.213 1 89.31 206 GLN A CA 1
ATOM 1617 C C . GLN A 1 206 ? 5.551 -9.195 -1.687 1 89.31 206 GLN A C 1
ATOM 1619 O O . GLN A 1 206 ? 5.094 -8.227 -1.07 1 89.31 206 GLN A O 1
ATOM 1624 N N . THR A 1 207 ? 6.023 -10.234 -1.141 1 90.88 207 THR A N 1
ATOM 1625 C CA . THR A 1 207 ? 6.148 -10.281 0.312 1 90.88 207 THR A CA 1
ATOM 1626 C C . THR A 1 207 ? 7.074 -9.18 0.81 1 90.88 207 THR A C 1
ATOM 1628 O O . THR A 1 207 ? 6.766 -8.492 1.787 1 90.88 207 THR A O 1
ATOM 1631 N N . SER A 1 208 ? 8.148 -8.984 0.156 1 92.62 208 SER A N 1
ATOM 1632 C CA . SER A 1 208 ? 9.086 -7.922 0.508 1 92.62 208 SER A CA 1
ATOM 1633 C C . SER A 1 208 ? 8.438 -6.551 0.368 1 92.62 208 SER A C 1
ATOM 1635 O O . SER A 1 208 ? 8.602 -5.688 1.235 1 92.62 208 SER A O 1
ATOM 1637 N N . ALA A 1 209 ? 7.734 -6.359 -0.7 1 89.56 209 ALA A N 1
ATOM 1638 C CA . ALA A 1 209 ? 7.02 -5.102 -0.918 1 89.56 209 ALA A CA 1
ATOM 1639 C C . ALA A 1 209 ? 5.996 -4.855 0.184 1 89.56 209 ALA A C 1
ATOM 1641 O O . ALA A 1 209 ? 5.852 -3.73 0.667 1 89.56 209 ALA A O 1
ATOM 1642 N N . ALA A 1 210 ? 5.348 -5.84 0.591 1 87.75 210 ALA A N 1
ATOM 1643 C CA . ALA A 1 210 ? 4.348 -5.727 1.653 1 87.75 210 ALA A CA 1
ATOM 1644 C C . ALA A 1 210 ? 5 -5.352 2.98 1 87.75 210 ALA A C 1
ATOM 1646 O O . ALA A 1 210 ? 4.449 -4.559 3.746 1 87.75 210 ALA A O 1
ATOM 1647 N N . GLN A 1 211 ? 6.133 -5.875 3.246 1 89.31 211 GLN A N 1
ATOM 1648 C CA . GLN A 1 211 ? 6.863 -5.543 4.465 1 89.31 211 GLN A CA 1
ATOM 1649 C C . GLN A 1 211 ? 7.305 -4.082 4.465 1 89.31 211 GLN A C 1
ATOM 1651 O O . GLN A 1 211 ? 7.207 -3.398 5.484 1 89.31 211 GLN A O 1
ATOM 1656 N N . GLN A 1 212 ? 7.734 -3.668 3.35 1 90.94 212 GLN A N 1
ATOM 1657 C CA . GLN A 1 212 ? 8.102 -2.264 3.201 1 90.94 212 GLN A CA 1
ATOM 1658 C C . GLN A 1 212 ? 6.902 -1.351 3.422 1 90.94 212 GLN A C 1
ATOM 1660 O O . GLN A 1 212 ? 7.016 -0.315 4.082 1 90.94 212 GLN A O 1
ATOM 1665 N N . GLN A 1 213 ? 5.793 -1.696 2.922 1 89.5 213 GLN A N 1
ATOM 1666 C CA . GLN A 1 213 ? 4.566 -0.927 3.092 1 89.5 213 GLN A CA 1
ATOM 1667 C C . GLN A 1 213 ? 4.133 -0.893 4.555 1 89.5 213 GLN A C 1
ATOM 1669 O O . GLN A 1 213 ? 3.713 0.151 5.059 1 89.5 213 GLN A O 1
ATOM 1674 N N . ALA A 1 214 ? 4.262 -2.02 5.172 1 91.38 214 ALA A N 1
ATOM 1675 C CA . ALA A 1 214 ? 3.902 -2.084 6.586 1 91.38 214 ALA A CA 1
ATOM 1676 C C . ALA A 1 214 ? 4.758 -1.129 7.414 1 91.38 214 ALA A C 1
ATOM 1678 O O . ALA A 1 214 ? 4.246 -0.428 8.289 1 91.38 214 ALA A O 1
ATOM 1679 N N . SER A 1 215 ? 6.004 -1.087 7.148 1 94 215 SER A N 1
ATOM 1680 C CA . SER A 1 215 ? 6.918 -0.183 7.84 1 94 215 SER A CA 1
ATOM 1681 C C . SER A 1 215 ? 6.559 1.274 7.57 1 94 215 SER A C 1
ATOM 1683 O O . SER A 1 215 ? 6.559 2.098 8.484 1 94 215 SER A O 1
ATOM 1685 N N . ALA A 1 216 ? 6.27 1.548 6.32 1 92.69 216 ALA A N 1
ATOM 1686 C CA . ALA A 1 216 ? 5.895 2.906 5.938 1 92.69 216 ALA A CA 1
ATOM 1687 C C . ALA A 1 216 ? 4.605 3.336 6.633 1 92.69 216 ALA A C 1
ATOM 1689 O O . ALA A 1 216 ? 4.496 4.465 7.113 1 92.69 216 ALA A O 1
ATOM 1690 N N . VAL A 1 217 ? 3.672 2.467 6.719 1 93.31 217 VAL A N 1
ATOM 1691 C CA . VAL A 1 217 ? 2.4 2.75 7.379 1 93.31 217 VAL A CA 1
ATOM 1692 C C . VAL A 1 217 ? 2.633 3.014 8.859 1 93.31 217 VAL A C 1
ATOM 1694 O O . VAL A 1 217 ? 2.041 3.93 9.438 1 93.31 217 VAL A O 1
ATOM 1697 N N . ALA A 1 218 ? 3.477 2.236 9.469 1 92.5 218 ALA A N 1
ATOM 1698 C CA . ALA A 1 218 ? 3.805 2.436 10.875 1 92.5 218 ALA A CA 1
ATOM 1699 C C . ALA A 1 218 ? 4.445 3.803 11.102 1 92.5 218 ALA A C 1
ATOM 1701 O O . ALA A 1 218 ? 4.098 4.512 12.047 1 92.5 218 ALA A O 1
ATOM 1702 N N . GLU A 1 219 ? 5.312 4.16 10.25 1 93.69 219 GLU A N 1
ATOM 1703 C CA . GLU A 1 219 ? 5.969 5.461 10.328 1 93.69 219 GLU A CA 1
ATOM 1704 C C . GLU A 1 219 ? 4.961 6.598 10.172 1 93.69 219 GLU A C 1
ATOM 1706 O O . GLU A 1 219 ? 4.988 7.562 10.938 1 93.69 219 GLU A O 1
ATOM 1711 N N . VAL A 1 220 ? 4.105 6.488 9.227 1 94.75 220 VAL A N 1
ATOM 1712 C CA . VAL A 1 220 ? 3.096 7.512 8.969 1 94.75 220 VAL A CA 1
ATOM 1713 C C . VAL A 1 220 ? 2.17 7.637 10.18 1 94.75 220 VAL A C 1
ATOM 1715 O O . VAL A 1 220 ? 1.833 8.75 10.594 1 94.75 220 VAL A O 1
ATOM 1718 N N . THR A 1 221 ? 1.798 6.5 10.727 1 94.44 221 THR A N 1
ATOM 1719 C CA . THR A 1 221 ? 0.904 6.496 11.875 1 94.44 221 THR A CA 1
ATOM 1720 C C . THR A 1 221 ? 1.535 7.238 13.055 1 94.44 221 THR A C 1
ATOM 1722 O O . THR A 1 221 ? 0.865 8.016 13.734 1 94.44 221 THR A O 1
ATOM 1725 N N . SER A 1 222 ? 2.77 7.062 13.305 1 95.94 222 SER A N 1
ATOM 1726 C CA . SER A 1 222 ? 3.496 7.766 14.352 1 95.94 222 SER A CA 1
ATOM 1727 C C . SER A 1 222 ? 3.553 9.266 14.078 1 95.94 222 SER A C 1
ATOM 1729 O O . SER A 1 222 ? 3.309 10.078 14.977 1 95.94 222 SER A O 1
ATOM 1731 N N . THR A 1 223 ? 3.867 9.594 12.867 1 96.25 223 THR A N 1
ATOM 1732 C CA . THR A 1 223 ? 3.953 10.992 12.469 1 96.25 223 THR A CA 1
ATOM 1733 C C . THR A 1 223 ? 2.598 11.68 12.609 1 96.25 223 THR A C 1
ATOM 1735 O O . THR A 1 223 ? 2.52 12.836 13.031 1 96.25 223 THR A O 1
ATOM 1738 N N . LEU A 1 224 ? 1.537 10.953 12.297 1 94.62 224 LEU A N 1
ATOM 1739 C CA . LEU A 1 224 ? 0.19 11.508 12.398 1 94.62 224 LEU A CA 1
ATOM 1740 C C . LEU A 1 224 ? -0.157 11.828 13.844 1 94.62 224 LEU A C 1
ATOM 1742 O O . LEU A 1 224 ? -0.85 12.812 14.117 1 94.62 224 LEU A O 1
ATOM 1746 N N . SER A 1 225 ? 0.319 11.023 14.758 1 95.38 225 SER A N 1
ATOM 1747 C CA . SER A 1 225 ? 0.109 11.297 16.172 1 95.38 225 SER A CA 1
ATOM 1748 C C . SER A 1 225 ? 0.785 12.602 16.594 1 95.38 225 SER A C 1
ATOM 1750 O O . SER A 1 225 ? 0.203 13.398 17.328 1 95.38 225 SER A O 1
ATOM 1752 N N . GLU A 1 226 ? 1.941 12.781 16.062 1 95.38 226 GLU A N 1
ATOM 1753 C CA . GLU A 1 226 ? 2.674 14.016 16.344 1 95.38 226 GLU A CA 1
ATOM 1754 C C . GLU A 1 226 ? 1.974 15.219 15.711 1 95.38 226 GLU A C 1
ATOM 1756 O O . GLU A 1 226 ? 1.87 16.266 16.344 1 95.38 226 GLU A O 1
ATOM 1761 N N . LEU A 1 227 ? 1.494 15.078 14.508 1 93.94 227 LEU A N 1
ATOM 1762 C CA . LEU A 1 227 ? 0.795 16.141 13.812 1 93.94 227 LEU A CA 1
ATOM 1763 C C . LEU A 1 227 ? -0.493 16.516 14.531 1 93.94 227 LEU A C 1
ATOM 1765 O O . LEU A 1 227 ? -0.839 17.703 14.625 1 93.94 227 LEU A O 1
ATOM 1769 N N . ARG A 1 228 ? -1.147 15.547 15.047 1 95.38 228 ARG A N 1
ATOM 1770 C CA . ARG A 1 228 ? -2.363 15.797 15.812 1 95.38 228 ARG A CA 1
ATOM 1771 C C . ARG A 1 228 ? -2.066 16.625 17.062 1 95.38 228 ARG A C 1
ATOM 1773 O O . ARG A 1 228 ? -2.773 17.594 17.344 1 95.38 228 ARG A O 1
ATOM 1780 N N . LEU A 1 229 ? -1.025 16.266 17.797 1 95.5 229 LEU A N 1
ATOM 1781 C CA . LEU A 1 229 ? -0.643 16.984 19.016 1 95.5 229 LEU A CA 1
ATOM 1782 C C . LEU A 1 229 ? -0.254 18.422 18.703 1 95.5 229 LEU A C 1
ATOM 1784 O O . LEU A 1 229 ? -0.664 19.344 19.422 1 95.5 229 LEU A O 1
ATOM 1788 N N . THR A 1 230 ? 0.54 18.562 17.656 1 95.12 230 THR A N 1
ATOM 1789 C CA . THR A 1 230 ? 1.001 19.906 17.312 1 95.12 230 THR A CA 1
ATOM 1790 C C . THR A 1 230 ? -0.163 20.766 16.844 1 95.12 230 THR A C 1
ATOM 1792 O O . THR A 1 230 ? -0.185 21.984 17.094 1 95.12 230 THR A O 1
ATOM 1795 N N . SER A 1 231 ? -1.089 20.266 16.125 1 95.75 231 SER A N 1
ATOM 1796 C CA . SER A 1 231 ? -2.277 21 15.688 1 95.75 231 SER A CA 1
ATOM 1797 C C . SER A 1 231 ? -3.123 21.422 16.875 1 95.75 231 SER A C 1
ATOM 1799 O O . SER A 1 231 ? -3.596 22.562 16.922 1 95.75 231 SER A O 1
ATOM 1801 N N . MET A 1 232 ? -3.273 20.516 17.844 1 95.31 232 MET A N 1
ATOM 1802 C CA . MET A 1 232 ? -4.043 20.828 19.047 1 95.31 232 MET A CA 1
ATOM 1803 C C . MET A 1 232 ? -3.363 21.938 19.859 1 95.31 232 MET A C 1
ATOM 1805 O O . MET A 1 232 ? -4.035 22.812 20.406 1 95.31 232 MET A O 1
ATOM 1809 N N . GLN A 1 233 ? -2.086 21.828 19.875 1 95.69 233 GLN A N 1
ATOM 1810 C CA . GLN A 1 233 ? -1.318 22.859 20.578 1 95.69 233 GLN A CA 1
ATOM 1811 C C . GLN A 1 233 ? -1.479 24.219 19.906 1 95.69 233 GLN A C 1
ATOM 1813 O O . GLN A 1 233 ? -1.666 25.234 20.594 1 95.69 233 GLN A O 1
ATOM 1818 N N . ALA A 1 234 ? -1.372 24.25 18.609 1 95.25 234 ALA A N 1
ATOM 1819 C CA . ALA A 1 234 ? -1.558 25.5 17.859 1 95.25 234 ALA A CA 1
ATOM 1820 C C . ALA A 1 234 ? -2.953 26.078 18.094 1 95.25 234 ALA A C 1
ATOM 1822 O O . ALA A 1 234 ? -3.109 27.281 18.281 1 95.25 234 ALA A O 1
ATOM 1823 N N . LEU A 1 235 ? -3.961 25.25 18.094 1 96.38 235 LEU A N 1
ATOM 1824 C CA . LEU A 1 235 ? -5.34 25.672 18.328 1 96.38 235 LEU A CA 1
ATOM 1825 C C . LEU A 1 235 ? -5.496 26.266 19.719 1 96.38 235 LEU A C 1
ATOM 1827 O O . LEU A 1 235 ? -6.09 27.328 19.875 1 96.38 235 LEU A O 1
ATOM 1831 N N . GLU A 1 236 ? -4.926 25.609 20.734 1 97.12 236 GLU A N 1
ATOM 1832 C CA . GLU A 1 236 ? -4.996 26.062 22.109 1 97.12 236 GLU A CA 1
ATOM 1833 C C . GLU A 1 236 ? -4.348 27.438 22.281 1 97.12 236 GLU A C 1
ATOM 1835 O O . GLU A 1 236 ? -4.914 28.312 22.922 1 97.12 236 GLU A O 1
ATOM 1840 N N . LYS A 1 237 ? -3.201 27.547 21.672 1 97.56 237 LYS A N 1
ATOM 1841 C CA . LYS A 1 237 ? -2.475 28.797 21.797 1 97.56 237 LYS A CA 1
ATOM 1842 C C . LYS A 1 237 ? -3.182 29.922 21.031 1 97.56 237 LYS A C 1
ATOM 1844 O O . LYS A 1 237 ? -3.197 31.062 21.484 1 97.56 237 LYS A O 1
ATOM 1849 N N . ALA A 1 238 ? -3.732 29.609 19.875 1 97.31 238 ALA A N 1
ATOM 1850 C CA . ALA A 1 238 ? -4.504 30.594 19.125 1 97.31 238 ALA A CA 1
ATOM 1851 C C . ALA A 1 238 ? -5.723 31.062 19.922 1 97.31 238 ALA A C 1
ATOM 1853 O O . ALA A 1 238 ? -6.016 32.25 19.969 1 97.31 238 ALA A O 1
ATOM 1854 N N . GLU A 1 239 ? -6.379 30.156 20.578 1 96.81 239 GLU A N 1
ATOM 1855 C CA . GLU A 1 239 ? -7.539 30.5 21.406 1 96.81 239 GLU A CA 1
ATOM 1856 C C . GLU A 1 239 ? -7.141 31.359 22.609 1 96.81 239 GLU A C 1
ATOM 1858 O O . GLU A 1 239 ? -7.879 32.25 23.016 1 96.81 239 GLU A O 1
ATOM 1863 N N . ALA A 1 240 ? -5.984 31.047 23.125 1 95.38 240 ALA A N 1
ATOM 1864 C CA . ALA A 1 240 ? -5.465 31.859 24.234 1 95.38 240 ALA A CA 1
ATOM 1865 C C . ALA A 1 240 ? -5.23 33.281 23.781 1 95.38 240 ALA A C 1
ATOM 1867 O O . ALA A 1 240 ? -5.555 34.25 24.516 1 95.38 240 ALA A O 1
ATOM 1868 N N . VAL A 1 241 ? -4.707 33.469 22.594 1 96.5 241 VAL A N 1
ATOM 1869 C CA . VAL A 1 241 ? -4.469 34.812 22.062 1 96.5 241 VAL A CA 1
ATOM 1870 C C . VAL A 1 241 ? -5.801 35.531 21.875 1 96.5 241 VAL A C 1
ATOM 1872 O O . VAL A 1 241 ? -5.922 36.719 22.203 1 96.5 241 VAL A O 1
ATOM 1875 N N . ILE A 1 242 ? -6.77 34.844 21.359 1 96.38 242 ILE A N 1
ATOM 1876 C CA . ILE A 1 242 ? -8.094 35.438 21.141 1 96.38 242 ILE A CA 1
ATOM 1877 C C . ILE A 1 242 ? -8.688 35.875 22.469 1 96.38 242 ILE A C 1
ATOM 1879 O O . ILE A 1 242 ? -9.18 37 22.578 1 96.38 242 ILE A O 1
ATOM 1883 N N . THR A 1 243 ? -8.586 35.125 23.547 1 95.5 243 THR A N 1
ATOM 1884 C CA . THR A 1 243 ? -9.133 35.406 24.859 1 95.5 243 THR A CA 1
ATOM 1885 C C . THR A 1 243 ? -8.422 36.625 25.484 1 95.5 243 THR A C 1
ATOM 1887 O O . THR A 1 243 ? -9.062 37.531 26 1 95.5 243 THR A O 1
ATOM 1890 N N . VAL A 1 244 ? -7.09 36.562 25.344 1 94.38 244 VAL A N 1
ATOM 1891 C CA . VAL A 1 244 ? -6.289 37.656 25.891 1 94.38 244 VAL A CA 1
ATOM 1892 C C . VAL A 1 244 ? -6.605 38.938 25.141 1 94.38 244 VAL A C 1
ATOM 1894 O O . VAL A 1 244 ? -6.684 40 25.75 1 94.38 244 VAL A O 1
ATOM 1897 N N . SER A 1 245 ? -6.805 38.906 23.875 1 95 245 SER A N 1
ATOM 1898 C CA . SER A 1 245 ? -7.109 40.062 23.047 1 95 245 SER A CA 1
ATOM 1899 C C . SER A 1 245 ? -8.453 40.656 23.422 1 95 245 SER A C 1
ATOM 1901 O O . SER A 1 245 ? -8.602 41.875 23.469 1 95 245 SER A O 1
ATOM 1903 N N . GLU A 1 246 ? -9.469 39.875 23.766 1 93.31 246 GLU A N 1
ATOM 1904 C CA . GLU A 1 246 ? -10.789 40.375 24.141 1 93.31 246 GLU A CA 1
ATOM 1905 C C . GLU A 1 246 ? -10.727 41.188 25.422 1 93.31 246 GLU A C 1
ATOM 1907 O O . GLU A 1 246 ? -11.32 42.25 25.516 1 93.31 246 GLU A O 1
ATOM 1912 N N . ARG A 1 247 ? -10 40.688 26.375 1 91.75 247 ARG A N 1
ATOM 1913 C CA . ARG A 1 247 ? -9.812 41.406 27.641 1 91.75 247 ARG A CA 1
ATOM 1914 C C . ARG A 1 247 ? -9.047 42.719 27.422 1 91.75 247 ARG A C 1
ATOM 1916 O O . ARG A 1 247 ? -9.344 43.719 28.047 1 91.75 247 ARG A O 1
ATOM 1923 N N . SER A 1 248 ? -8.125 42.625 26.469 1 94.25 248 SER A N 1
ATOM 1924 C CA . SER A 1 248 ? -7.246 43.75 26.234 1 94.25 248 SER A CA 1
ATOM 1925 C C . SER A 1 248 ? -7.984 44.875 25.516 1 94.25 248 SER A C 1
ATOM 1927 O O . SER A 1 248 ? -7.707 46.062 25.734 1 94.25 248 SER A O 1
ATOM 1929 N N . ILE A 1 249 ? -8.938 44.5 24.641 1 92.88 249 ILE A N 1
ATOM 1930 C CA . ILE A 1 249 ? -9.727 45.5 23.938 1 92.88 249 ILE A CA 1
ATOM 1931 C C . ILE A 1 249 ? -10.508 46.344 24.938 1 92.88 249 ILE A C 1
ATOM 1933 O O . ILE A 1 249 ? -10.586 47.562 24.797 1 92.88 249 ILE A O 1
ATOM 1937 N N . GLU A 1 250 ? -11.023 45.781 25.984 1 92.56 250 GLU A N 1
ATOM 1938 C CA . GLU A 1 250 ? -11.727 46.5 27.047 1 92.56 250 GLU A CA 1
ATOM 1939 C C . GLU A 1 250 ? -10.781 47.406 27.812 1 92.56 250 GLU A C 1
ATOM 1941 O O . GLU A 1 250 ? -11.133 48.562 28.109 1 92.56 250 GLU A O 1
ATOM 1946 N N . SER A 1 251 ? -9.648 46.875 28.094 1 93.31 251 SER A N 1
ATOM 1947 C CA . SER A 1 251 ? -8.648 47.688 28.781 1 93.31 251 SER A CA 1
ATOM 1948 C C . SER A 1 251 ? -8.242 48.906 27.953 1 93.31 251 SER A C 1
ATOM 1950 O O . SER A 1 251 ? -8.016 49.969 28.5 1 93.31 251 SER A O 1
ATOM 1952 N N . SER A 1 252 ? -8.117 48.719 26.672 1 94.94 252 SER A N 1
ATOM 1953 C CA . SER A 1 252 ? -7.785 49.812 25.766 1 94.94 252 SER A CA 1
ATOM 1954 C C . SER A 1 252 ? -8.875 50.875 25.766 1 94.94 252 SER A C 1
ATOM 1956 O O . SER A 1 252 ? -8.586 52.062 25.797 1 94.94 252 SER A O 1
ATOM 1958 N N . ARG A 1 253 ? -10.141 50.469 25.781 1 94.25 253 ARG A N 1
ATOM 1959 C CA . ARG A 1 253 ? -11.266 51.406 25.828 1 94.25 253 ARG A CA 1
ATOM 1960 C C . ARG A 1 253 ? -11.258 52.219 27.109 1 94.25 253 ARG A C 1
ATOM 1962 O O . ARG A 1 253 ? -11.398 53.438 27.078 1 94.25 253 ARG A O 1
ATOM 1969 N N . LEU A 1 254 ? -11.039 51.562 28.203 1 93.75 254 LEU A N 1
ATOM 1970 C CA . LEU A 1 254 ? -10.992 52.25 29.5 1 93.75 254 LEU A CA 1
ATOM 1971 C C . LEU A 1 254 ? -9.812 53.219 29.578 1 93.75 254 LEU A C 1
ATOM 1973 O O . LEU A 1 254 ? -9.945 54.312 30.109 1 93.75 254 LEU A O 1
ATOM 1977 N N . GLY A 1 255 ? -8.742 52.688 29.031 1 92.81 255 GLY A N 1
ATOM 1978 C CA . GLY A 1 255 ? -7.566 53.562 29 1 92.81 255 GLY A CA 1
ATOM 1979 C C . GLY A 1 255 ? -7.766 54.812 28.172 1 92.81 255 GLY A C 1
ATOM 1980 O O . GLY A 1 255 ? -7.391 55.906 28.594 1 92.81 255 GLY A O 1
ATOM 1981 N N . SER A 1 256 ? -8.367 54.688 27.031 1 94.75 256 SER A N 1
ATOM 1982 C CA . SER A 1 256 ? -8.648 55.812 26.156 1 94.75 256 SER A CA 1
ATOM 1983 C C . SER A 1 256 ? -9.586 56.812 26.828 1 94.75 256 SER A C 1
ATOM 1985 O O . SER A 1 256 ? -9.383 58.031 26.734 1 94.75 256 SER A O 1
ATOM 1987 N N . GLN A 1 257 ? -10.578 56.344 27.547 1 95.25 257 GLN A N 1
ATOM 1988 C CA . GLN A 1 257 ? -11.508 57.219 28.281 1 95.25 257 GLN A CA 1
ATOM 1989 C C . GLN A 1 257 ? -10.797 57.969 29.406 1 95.25 257 GLN A C 1
ATOM 1991 O O . GLN A 1 257 ? -11.07 59.156 29.641 1 95.25 257 GLN A O 1
ATOM 1996 N N . ALA A 1 258 ? -9.93 57.188 30.031 1 93.81 258 ALA A N 1
ATOM 1997 C CA . ALA A 1 258 ? -9.172 57.812 31.125 1 93.81 258 ALA A CA 1
ATOM 1998 C C . ALA A 1 258 ? -8.312 58.969 30.594 1 93.81 258 ALA A C 1
ATOM 2000 O O . ALA A 1 258 ? -8.227 60.031 31.234 1 93.81 258 ALA A O 1
ATOM 2001 N N . VAL A 1 259 ? -7.711 58.781 29.438 1 94.62 259 VAL A N 1
ATOM 2002 C CA . VAL A 1 259 ? -6.863 59.812 28.828 1 94.62 259 VAL A CA 1
ATOM 2003 C C . VAL A 1 259 ? -7.715 61 28.438 1 94.62 259 VAL A C 1
ATOM 2005 O O . VAL A 1 259 ? -7.336 62.156 28.688 1 94.62 259 VAL A O 1
ATOM 2008 N N . GLU A 1 260 ? -8.852 60.781 27.859 1 94.62 260 GLU A N 1
ATOM 2009 C CA . GLU A 1 260 ? -9.75 61.844 27.453 1 94.62 260 GLU A CA 1
ATOM 2010 C C . GLU A 1 260 ? -10.211 62.688 28.656 1 94.62 260 GLU A C 1
ATOM 2012 O O . GLU A 1 260 ? -10.234 63.906 28.609 1 94.62 260 GLU A O 1
ATOM 2017 N N . ALA A 1 261 ? -10.531 62 29.688 1 93.44 261 ALA A N 1
ATOM 2018 C CA . ALA A 1 261 ? -10.945 62.688 30.906 1 93.44 261 ALA A CA 1
ATOM 2019 C C . ALA A 1 261 ? -9.797 63.5 31.5 1 93.44 261 ALA A C 1
ATOM 2021 O O . ALA A 1 261 ? -10.016 64.562 32.031 1 93.44 261 ALA A O 1
ATOM 2022 N N . CYS A 1 262 ? -8.609 62.938 31.391 1 91.62 262 CYS A N 1
ATOM 2023 C CA . CYS A 1 262 ? -7.426 63.625 31.875 1 91.62 262 CYS A CA 1
ATOM 2024 C C . CYS A 1 262 ? -7.195 64.938 31.109 1 91.62 262 CYS A C 1
ATOM 2026 O O . CYS A 1 262 ? -6.945 65.938 31.703 1 91.62 262 CYS A O 1
ATOM 2028 N N . ILE A 1 263 ? -7.324 64.875 29.844 1 92.5 263 ILE A N 1
ATOM 2029 C CA . ILE A 1 263 ? -7.133 66 28.984 1 92.5 263 ILE A CA 1
ATOM 2030 C C . ILE A 1 263 ? -8.172 67.062 29.328 1 92.5 263 ILE A C 1
ATOM 2032 O O . ILE A 1 263 ? -7.848 68.25 29.422 1 92.5 263 ILE A O 1
ATOM 2036 N N . GLN A 1 264 ? -9.398 66.688 29.531 1 92.31 264 GLN A N 1
ATOM 2037 C CA . GLN A 1 264 ? -10.453 67.625 29.906 1 92.31 264 GLN A CA 1
ATOM 2038 C C . GLN A 1 264 ? -10.172 68.25 31.281 1 92.31 264 GLN A C 1
ATOM 2040 O O . GLN A 1 264 ? -10.375 69.438 31.469 1 92.31 264 GLN A O 1
ATOM 2045 N N . GLY A 1 265 ? -9.75 67.312 32.125 1 86.62 265 GLY A N 1
ATOM 2046 C CA . GLY A 1 265 ? -9.367 67.812 33.438 1 86.62 265 GLY A CA 1
ATOM 2047 C C . GLY A 1 265 ? -8.258 68.875 33.375 1 86.62 265 GLY A C 1
ATOM 2048 O O . GLY A 1 265 ? -8.32 69.875 34.062 1 86.62 265 GLY A O 1
ATOM 2049 N N . MET A 1 266 ? -7.359 68.75 32.5 1 86.81 266 MET A N 1
ATOM 2050 C CA . MET A 1 266 ? -6.25 69.688 32.344 1 86.81 266 MET A CA 1
ATOM 2051 C C . MET A 1 266 ? -6.746 71 31.75 1 86.81 266 MET A C 1
ATOM 2053 O O . MET A 1 266 ? -6.273 72.062 32.156 1 86.81 266 MET A O 1
ATOM 2057 N N . ARG A 1 267 ? -7.637 70.938 30.859 1 88.75 267 ARG A N 1
ATOM 2058 C CA . ARG A 1 267 ? -8.219 72.188 30.297 1 88.75 267 ARG A CA 1
ATOM 2059 C C . ARG A 1 267 ? -8.938 73 31.359 1 88.75 267 ARG A C 1
ATOM 2061 O O . ARG A 1 267 ? -8.852 74.188 31.375 1 88.75 267 ARG A O 1
ATOM 2068 N N . GLU A 1 268 ? -9.602 72.312 32.219 1 88.81 268 GLU A N 1
ATOM 2069 C CA . GLU A 1 268 ? -10.297 73 33.312 1 88.81 268 GLU A CA 1
ATOM 2070 C C . GLU A 1 268 ? -9.312 73.625 34.281 1 88.81 268 GLU A C 1
ATOM 2072 O O . GLU A 1 268 ? -9.555 74.75 34.812 1 88.81 268 GLU A O 1
ATOM 2077 N N . ILE A 1 269 ? -8.25 72.875 34.5 1 84.62 269 ILE A N 1
ATOM 2078 C CA . ILE A 1 269 ? -7.207 73.438 35.344 1 84.62 269 ILE A CA 1
ATOM 2079 C C . ILE A 1 269 ? -6.633 74.688 34.719 1 84.62 269 ILE A C 1
ATOM 2081 O O . ILE A 1 269 ? -6.391 75.688 35.438 1 84.62 269 ILE A O 1
ATOM 2085 N N . ARG A 1 270 ? -6.406 74.688 33.469 1 86.69 270 ARG A N 1
ATOM 2086 C CA . ARG A 1 270 ? -5.906 75.875 32.75 1 86.69 270 ARG A CA 1
ATOM 2087 C C . ARG A 1 270 ? -6.84 77.062 32.938 1 86.69 270 ARG A C 1
ATOM 2089 O O . ARG A 1 270 ? -6.391 78.188 33.188 1 86.69 270 ARG A O 1
ATOM 2096 N N . GLU A 1 271 ? -8.117 76.812 32.812 1 86.56 271 GLU A N 1
ATOM 2097 C CA . GLU A 1 271 ? -9.109 77.875 32.969 1 86.56 271 GLU A CA 1
ATOM 2098 C C . GLU A 1 271 ? -9.094 78.438 34.375 1 86.56 271 GLU A C 1
ATOM 2100 O O . GLU A 1 271 ? -9.227 79.688 34.562 1 86.56 271 GLU A O 1
ATOM 2105 N N . GLN A 1 272 ? -8.922 77.5 35.281 1 82.12 272 GLN A N 1
ATOM 2106 C CA . GLN A 1 272 ? -8.898 77.938 36.656 1 82.12 272 GLN A CA 1
ATOM 2107 C C . GLN A 1 272 ? -7.668 78.812 36.969 1 82.12 272 GLN A C 1
ATOM 2109 O O . GLN A 1 272 ? -7.758 79.812 37.656 1 82.12 272 GLN A O 1
ATOM 2114 N N . VAL A 1 273 ? -6.547 78.438 36.438 1 82.25 273 VAL A N 1
ATOM 2115 C CA . VAL A 1 273 ? -5.301 79.188 36.656 1 82.25 273 VAL A CA 1
ATOM 2116 C C . VAL A 1 273 ? -5.395 80.562 35.969 1 82.25 273 VAL A C 1
ATOM 2118 O O . VAL A 1 273 ? -4.93 81.562 36.531 1 82.25 273 VAL A O 1
ATOM 2121 N N . GLU A 1 274 ? -6.012 80.625 34.844 1 83.38 274 GLU A N 1
ATOM 2122 C CA . GLU A 1 274 ? -6.215 81.875 34.156 1 83.38 274 GLU A CA 1
ATOM 2123 C C . GLU A 1 274 ? -7.145 82.812 34.938 1 83.38 274 GLU A C 1
ATOM 2125 O O . GLU A 1 274 ? -6.922 84 35 1 83.38 274 GLU A O 1
ATOM 2130 N N . ALA A 1 275 ? -8.125 82.188 35.531 1 81.94 275 ALA A N 1
ATOM 2131 C CA . ALA A 1 275 ? -9.055 83 36.344 1 81.94 275 ALA A CA 1
ATOM 2132 C C . ALA A 1 275 ? -8.352 83.562 37.562 1 81.94 275 ALA A C 1
ATOM 2134 O O . ALA A 1 275 ? -8.617 84.688 37.969 1 81.94 275 ALA A O 1
ATOM 2135 N N . ILE A 1 276 ? -7.492 82.75 38.125 1 79.38 276 ILE A N 1
ATOM 2136 C CA . ILE A 1 276 ? -6.715 83.188 39.281 1 79.38 276 ILE A CA 1
ATOM 2137 C C . ILE A 1 276 ? -5.812 84.375 38.8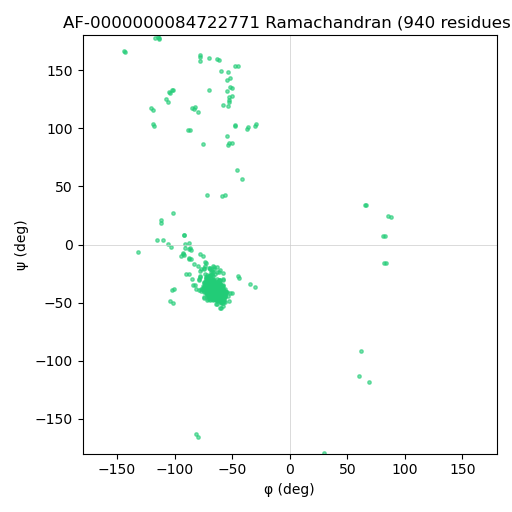44 1 79.38 276 ILE A C 1
ATOM 2139 O O . ILE A 1 276 ? -5.73 85.375 39.531 1 79.38 276 ILE A O 1
ATOM 2143 N N . ALA A 1 277 ? -5.223 84.25 37.688 1 81.88 277 ALA A N 1
ATOM 2144 C CA . ALA A 1 277 ? -4.344 85.312 37.156 1 81.88 277 ALA A CA 1
ATOM 2145 C C . ALA A 1 277 ? -5.113 86.625 36.938 1 81.88 277 ALA A C 1
ATOM 2147 O O . ALA A 1 277 ? -4.617 87.688 37.25 1 81.88 277 ALA A O 1
ATOM 2148 N N . ASP A 1 278 ? -6.293 86.5 36.469 1 82.69 278 ASP A N 1
ATOM 2149 C CA . ASP A 1 278 ? -7.125 87.688 36.219 1 82.69 278 ASP A CA 1
ATOM 2150 C C . ASP A 1 278 ? -7.504 88.375 37.5 1 82.69 278 ASP A C 1
ATOM 2152 O O . ASP A 1 278 ? -7.504 89.625 37.594 1 82.69 278 ASP A O 1
ATOM 2156 N N . LYS A 1 279 ? -7.812 87.625 38.469 1 80.19 279 LYS A N 1
ATOM 2157 C CA . LYS A 1 279 ? -8.188 88.188 39.781 1 80.19 279 LYS A CA 1
ATOM 2158 C C . LYS A 1 279 ? -7 88.875 40.438 1 80.19 279 LYS A C 1
ATOM 2160 O O . LYS A 1 279 ? -7.156 89.938 41.031 1 80.19 279 LYS A O 1
ATOM 2165 N N . ILE A 1 280 ? -5.871 88.312 40.188 1 80.38 280 ILE A N 1
ATOM 2166 C CA . ILE A 1 280 ? -4.648 88.875 40.75 1 80.38 280 ILE A CA 1
ATOM 2167 C C . ILE A 1 280 ? -4.312 90.25 40.062 1 80.38 280 ILE A C 1
ATOM 2169 O O . ILE A 1 280 ? -3.889 91.188 40.719 1 80.38 280 ILE A O 1
ATOM 2173 N N . LEU A 1 281 ? -4.5 90.312 38.812 1 81.62 281 LEU A N 1
ATOM 2174 C CA . LEU A 1 281 ? -4.262 91.562 38.062 1 81.62 281 LEU A CA 1
ATOM 2175 C C . LEU A 1 281 ? -5.215 92.688 38.531 1 81.62 281 LEU A C 1
ATOM 2177 O O . LEU A 1 281 ? -4.812 93.812 38.656 1 81.62 281 LEU A O 1
ATOM 2181 N N . SER A 1 282 ? -6.43 92.312 38.781 1 82.88 282 SER A N 1
ATOM 2182 C CA . SER A 1 282 ? -7.406 93.25 39.281 1 82.88 282 SER A CA 1
ATOM 2183 C C . SER A 1 282 ? -7.012 93.75 40.656 1 82.88 282 SER A C 1
ATOM 2185 O O . SER A 1 282 ? -7.211 94.938 40.969 1 82.88 282 SER A O 1
ATOM 2187 N N . LEU A 1 283 ? -6.445 92.875 41.438 1 80.88 283 LEU A N 1
ATOM 2188 C CA . LEU A 1 283 ? -5.965 93.25 42.75 1 80.88 283 LEU A CA 1
ATOM 2189 C C . LEU A 1 283 ? -4.809 94.25 42.656 1 80.88 283 LEU A C 1
ATOM 2191 O O . LEU A 1 283 ? -4.723 95.188 43.438 1 80.88 283 LEU A O 1
ATOM 2195 N N . SER A 1 284 ? -4.004 94 41.656 1 83.25 284 SER A N 1
ATOM 2196 C CA . SER A 1 284 ? -2.869 94.875 41.438 1 83.25 284 SER A CA 1
ATOM 2197 C C . SER A 1 284 ? -3.332 96.25 41.094 1 83.25 284 SER A C 1
ATOM 2199 O O . SER A 1 284 ? -2.777 97.25 41.562 1 83.25 284 SER A O 1
ATOM 2201 N N . GLU A 1 285 ? -4.355 96.375 40.344 1 87.19 285 GLU A N 1
ATOM 2202 C CA . GLU A 1 285 ? -4.891 97.688 39.938 1 87.19 285 GLU A CA 1
ATOM 2203 C C . GLU A 1 285 ? -5.512 98.438 41.125 1 87.19 285 GLU A C 1
ATOM 2205 O O . GLU A 1 285 ? -5.324 99.625 41.281 1 87.19 285 GLU A O 1
ATOM 2210 N N . GLN A 1 286 ? -6.164 97.688 41.875 1 84.88 286 GLN A N 1
ATOM 2211 C CA . GLN A 1 286 ? -6.805 98.25 43.031 1 84.88 286 GLN A CA 1
ATOM 2212 C C . GLN A 1 286 ? -5.766 98.75 44.031 1 84.88 286 GLN A C 1
ATOM 2214 O O . GLN A 1 286 ? -5.926 99.812 44.656 1 84.88 286 GLN A O 1
ATOM 2219 N N . THR A 1 287 ? -4.734 98 44.125 1 85.88 287 THR A N 1
ATOM 2220 C CA . THR A 1 287 ? -3.666 98.375 45.062 1 85.88 287 THR A CA 1
ATOM 2221 C C . THR A 1 287 ? -2.939 99.625 44.594 1 85.88 287 THR A C 1
ATOM 2223 O O . THR A 1 287 ? -2.512 100.438 45.375 1 85.88 287 THR A O 1
ATOM 2226 N N . GLN A 1 288 ? -2.881 99.812 43.344 1 87.94 288 GLN A N 1
ATOM 2227 C CA . GLN A 1 288 ? -2.283 101 42.781 1 87.94 288 GLN A CA 1
ATOM 2228 C C . GLN A 1 288 ? -3.145 102.25 43.062 1 87.94 288 GLN A C 1
ATOM 2230 O O . GLN A 1 288 ? -2.623 103.312 43.375 1 87.94 288 GLN A O 1
ATOM 2235 N N . GLN A 1 289 ? -4.383 102.062 43.062 1 91.19 289 GLN A N 1
ATOM 2236 C CA . GLN A 1 289 ? -5.305 103.125 43.375 1 91.19 289 GLN A CA 1
ATOM 2237 C C . GLN A 1 289 ? -5.184 103.562 44.844 1 91.19 289 GLN A C 1
ATOM 2239 O O . GLN A 1 289 ? -5.207 104.75 45.188 1 91.19 289 GLN A O 1
ATOM 2244 N N . ILE A 1 290 ? -4.984 102.5 45.562 1 91.12 290 ILE A N 1
ATOM 2245 C CA . ILE A 1 290 ? -4.797 102.812 46.969 1 91.12 290 ILE A CA 1
ATOM 2246 C C . ILE A 1 290 ? -3.506 103.562 47.156 1 91.12 290 ILE A C 1
ATOM 2248 O O . ILE A 1 290 ? -3.461 104.5 47.969 1 91.12 290 ILE A O 1
ATOM 2252 N N . GLY A 1 291 ? -2.543 103.25 46.438 1 90.25 291 GLY A N 1
ATOM 2253 C CA . GLY A 1 291 ? -1.281 104 46.5 1 90.25 291 GLY A CA 1
ATOM 2254 C C . GLY A 1 291 ? -1.418 105.438 46.156 1 90.25 291 GLY A C 1
ATOM 2255 O O . GLY A 1 291 ? -0.841 106.312 46.844 1 90.25 291 GLY A O 1
ATOM 2256 N N . GLU A 1 292 ? -2.246 105.75 45.312 1 93.44 292 GLU A N 1
ATOM 2257 C CA . GLU A 1 292 ? -2.473 107.125 44.906 1 93.44 292 GLU A CA 1
ATOM 2258 C C . GLU A 1 292 ? -3.236 107.875 45.969 1 93.44 292 GLU A C 1
ATOM 2260 O O . GLU A 1 292 ? -2.904 109.062 46.281 1 93.44 292 GLU A O 1
ATOM 2265 N N . ILE A 1 293 ? -4.098 107.25 46.469 1 93.25 293 ILE A N 1
ATOM 2266 C CA . ILE A 1 293 ? -4.91 107.875 47.5 1 93.25 293 ILE A CA 1
ATOM 2267 C C . ILE A 1 293 ? -4.059 108.125 48.75 1 93.25 293 ILE A C 1
ATOM 2269 O O . ILE A 1 293 ? -4.152 109.188 49.344 1 93.25 293 ILE A O 1
ATOM 2273 N N . ILE A 1 294 ? -3.258 107.25 49 1 93.88 294 ILE A N 1
ATOM 2274 C CA . ILE A 1 294 ? -2.412 107.375 50.156 1 93.88 294 ILE A CA 1
ATOM 2275 C C . ILE A 1 294 ? -1.377 108.438 49.969 1 93.88 294 ILE A C 1
ATOM 2277 O O . ILE A 1 294 ? -1.025 109.188 50.906 1 93.88 294 ILE A O 1
ATOM 2281 N N . ALA A 1 295 ? -0.974 108.688 48.844 1 93.31 295 ALA A N 1
ATOM 2282 C CA . ALA A 1 295 ? -0.082 109.75 48.531 1 93.31 295 ALA A CA 1
ATOM 2283 C C . ALA A 1 295 ? -0.776 111.125 48.781 1 93.31 295 ALA A C 1
ATOM 2285 O O . ALA A 1 295 ? -0.174 112.062 49.281 1 93.31 295 ALA A O 1
ATOM 2286 N N . SER A 1 296 ? -1.95 111.125 48.438 1 93.81 296 SER A N 1
ATOM 2287 C CA . SER A 1 296 ? -2.738 112.312 48.656 1 93.81 296 SER A CA 1
ATOM 2288 C C . SER A 1 296 ? -2.941 112.562 50.156 1 93.81 296 SER A C 1
ATOM 2290 O O . SER A 1 296 ? -2.869 113.75 50.594 1 93.81 296 SER A O 1
ATOM 2292 N N . VAL A 1 297 ? -3.109 111.562 50.781 1 93.69 297 VAL A N 1
ATOM 2293 C CA . VAL A 1 297 ? -3.311 111.75 52.219 1 93.69 297 VAL A CA 1
ATOM 2294 C C . VAL A 1 297 ? -2.016 112.188 52.875 1 93.69 297 VAL A C 1
ATOM 2296 O O . VAL A 1 297 ? -2.045 112.938 53.844 1 93.69 297 VAL A O 1
ATOM 2299 N N . ASN A 1 298 ? -1.012 111.75 52.406 1 93.5 298 ASN A N 1
ATOM 2300 C CA . ASN A 1 298 ? 0.29 112.188 52.875 1 93.5 298 ASN A CA 1
ATOM 2301 C C . ASN A 1 298 ? 0.516 113.625 52.625 1 93.5 298 ASN A C 1
ATOM 2303 O O . ASN A 1 298 ? 1.058 114.375 53.469 1 93.5 298 ASN A O 1
ATOM 2307 N N . GLU A 1 299 ? 0.057 114.062 51.562 1 95 299 GLU A N 1
ATOM 2308 C CA . GLU A 1 299 ? 0.153 115.5 51.25 1 95 299 GLU A CA 1
ATOM 2309 C C . GLU A 1 299 ? -0.737 116.312 52.156 1 95 299 GLU A C 1
ATOM 2311 O O . GLU A 1 299 ? -0.345 117.438 52.562 1 95 299 GLU A O 1
ATOM 2316 N N . ILE A 1 300 ? -1.733 115.75 52.344 1 93.81 300 ILE A N 1
ATOM 2317 C CA . ILE A 1 300 ? -2.668 116.438 53.219 1 93.81 300 ILE A CA 1
ATOM 2318 C C . ILE A 1 300 ? -2.061 116.562 54.625 1 93.81 300 ILE A C 1
ATOM 2320 O O . ILE A 1 300 ? -2.174 117.625 55.281 1 93.81 300 ILE A O 1
ATOM 2324 N N . ALA A 1 301 ? -1.407 115.625 55 1 94.5 301 ALA A N 1
ATOM 2325 C CA . ALA A 1 301 ? -0.749 115.625 56.312 1 94.5 301 ALA A CA 1
ATOM 2326 C C . ALA A 1 301 ? 0.387 116.688 56.375 1 94.5 301 ALA A C 1
ATOM 2328 O O . ALA A 1 301 ? 0.557 117.375 57.344 1 94.5 301 ALA A O 1
ATOM 2329 N N . GLU A 1 302 ? 0.988 116.875 55.375 1 94.5 302 GLU A N 1
ATOM 2330 C CA . GLU A 1 302 ? 2.08 117.812 55.281 1 94.5 302 GLU A CA 1
ATOM 2331 C C . GLU A 1 302 ? 1.555 119.25 55.281 1 94.5 302 GLU A C 1
ATOM 2333 O O . GLU A 1 302 ? 2.139 120.125 55.906 1 94.5 302 GLU A O 1
ATOM 2338 N N . GLN A 1 303 ? 0.548 119.312 54.656 1 94.19 303 GLN A N 1
ATOM 2339 C CA . GLN A 1 303 ? -0.067 120.625 54.594 1 94.19 303 GLN A CA 1
ATOM 2340 C C . GLN A 1 303 ? -0.646 121.062 55.969 1 94.19 303 GLN A C 1
ATOM 2342 O O . GLN A 1 303 ? -0.538 122.188 56.375 1 94.19 303 GLN A O 1
ATOM 2347 N N . SER A 1 304 ? -1.149 120.062 56.531 1 92.69 304 SER A N 1
ATOM 2348 C CA . SER A 1 304 ? -1.689 120.25 57.844 1 92.69 304 SER A CA 1
ATOM 2349 C C . SER A 1 304 ? -0.583 120.625 58.844 1 92.69 304 SER A C 1
ATOM 2351 O O . SER A 1 304 ? -0.762 121.5 59.719 1 92.69 304 SER A O 1
ATOM 2353 N N . LYS A 1 305 ? 0.462 120.062 58.688 1 93.56 305 LYS A N 1
ATOM 2354 C CA . LYS A 1 305 ? 1.616 120.312 59.562 1 93.56 305 LYS A CA 1
ATOM 2355 C C . LYS A 1 305 ? 2.145 121.75 59.344 1 93.56 305 LYS A C 1
ATOM 2357 O O . LYS A 1 305 ? 2.43 122.438 60.281 1 93.56 305 LYS A O 1
ATOM 2362 N N . LEU A 1 306 ? 2.115 122.188 58.188 1 93.88 306 LEU A N 1
ATOM 2363 C CA . LEU A 1 306 ? 2.59 123.5 57.844 1 93.88 306 LEU A CA 1
ATOM 2364 C C . LEU A 1 306 ? 1.622 124.562 58.344 1 93.88 306 LEU A C 1
ATOM 2366 O O . LEU A 1 306 ? 2.047 125.625 58.844 1 93.88 306 LEU A O 1
ATOM 2370 N N . LEU A 1 307 ? 0.47 124.188 58.219 1 92.06 307 LEU A N 1
ATOM 2371 C CA . LEU A 1 307 ? -0.542 125.125 58.719 1 92.06 307 LEU A CA 1
ATOM 2372 C C . LEU A 1 307 ? -0.474 125.25 60.25 1 92.06 307 LEU A C 1
ATOM 2374 O O . LEU A 1 307 ? -0.646 126.312 60.781 1 92.06 307 LEU A O 1
ATOM 2378 N N . ALA A 1 308 ? -0.138 124.188 60.781 1 91.19 308 ALA A N 1
ATOM 2379 C CA . ALA A 1 308 ? -0.004 124.125 62.219 1 91.19 308 ALA A CA 1
ATOM 2380 C C . ALA A 1 308 ? 1.226 124.938 62.688 1 91.19 308 ALA A C 1
ATOM 2382 O O . ALA A 1 308 ? 1.19 125.625 63.719 1 91.19 308 ALA A O 1
ATOM 2383 N N . LEU A 1 309 ? 2.193 124.938 61.969 1 91.06 309 LEU A N 1
ATOM 2384 C CA . LEU A 1 309 ? 3.402 125.75 62.281 1 91.06 309 LEU A CA 1
ATOM 2385 C C . LEU A 1 309 ? 3.154 127.188 62.125 1 91.06 309 LEU A C 1
ATOM 2387 O O . LEU A 1 309 ? 3.566 128 63 1 91.06 309 LEU A O 1
ATOM 2391 N N . ASN A 1 310 ? 2.459 127.438 61.188 1 86.62 310 ASN A N 1
ATOM 2392 C CA . ASN A 1 310 ? 2.123 128.875 60.969 1 86.62 310 ASN A CA 1
ATOM 2393 C C . ASN A 1 310 ? 1.195 129.375 62.062 1 86.62 310 ASN A C 1
ATOM 2395 O O . ASN A 1 310 ? 1.332 130.5 62.5 1 86.62 310 ASN A O 1
ATOM 2399 N N . ALA A 1 311 ? 0.375 128.5 62.375 1 85.81 311 ALA A N 1
ATOM 2400 C CA . ALA A 1 311 ? -0.551 128.875 63.469 1 85.81 311 ALA A CA 1
ATOM 2401 C C . ALA A 1 311 ? 0.184 129 64.812 1 85.81 311 ALA A C 1
ATOM 2403 O O . ALA A 1 311 ? -0.16 129.875 65.625 1 85.81 311 ALA A O 1
ATOM 2404 N N . ALA A 1 312 ? 1.196 128.375 65 1 88 312 ALA A N 1
ATOM 2405 C CA . ALA A 1 312 ? 2.002 128.375 66.188 1 88 312 ALA A CA 1
ATOM 2406 C C . ALA A 1 312 ? 2.807 129.75 66.25 1 88 312 ALA A C 1
ATOM 2408 O O . ALA A 1 312 ? 2.969 130.375 67.25 1 88 312 ALA A O 1
ATOM 2409 N N . ILE A 1 313 ? 3.164 130.125 65.188 1 84.5 313 ILE A N 1
ATOM 2410 C CA . ILE A 1 313 ? 3.926 131.375 65.062 1 84.5 313 ILE A CA 1
ATOM 2411 C C . ILE A 1 313 ? 3.014 132.625 65.375 1 84.5 313 ILE A C 1
ATOM 2413 O O . ILE A 1 313 ? 3.387 133.5 66.062 1 84.5 313 ILE A O 1
ATOM 2417 N N . GLU A 1 314 ? 1.902 132.5 64.812 1 79.81 314 GLU A N 1
ATOM 2418 C CA . GLU A 1 314 ? 0.949 133.625 65 1 79.81 314 GLU A CA 1
ATOM 2419 C C . GLU A 1 314 ? 0.468 133.625 66.438 1 79.81 314 GLU A C 1
ATOM 2421 O O . GLU A 1 314 ? 0.283 134.75 67 1 79.81 314 GLU A O 1
ATOM 2426 N N . ALA A 1 315 ? 0.375 132.5 67 1 84.5 315 ALA A N 1
ATOM 2427 C CA . ALA A 1 315 ? -0.031 132.375 68.438 1 84.5 315 ALA A CA 1
ATOM 2428 C C . ALA A 1 315 ? 1.043 133 69.312 1 84.5 315 ALA A C 1
ATOM 2430 O O . ALA A 1 315 ? 0.73 133.625 70.312 1 84.5 315 ALA A O 1
ATOM 2431 N N . ALA A 1 316 ? 2.238 132.875 69 1 84.94 316 ALA A N 1
ATOM 2432 C CA . ALA A 1 316 ? 3.344 133.5 69.812 1 84.94 316 ALA A CA 1
ATOM 2433 C C . ALA A 1 316 ? 3.395 135 69.625 1 84.94 316 ALA A C 1
ATOM 2435 O O . ALA A 1 316 ? 3.682 135.75 70.625 1 84.94 316 ALA A O 1
ATOM 2436 N N . ARG A 1 317 ? 3.051 135.375 68.562 1 81.44 317 ARG A N 1
ATOM 2437 C CA . ARG A 1 317 ? 3.072 136.875 68.25 1 81.44 317 ARG A CA 1
ATOM 2438 C C . ARG A 1 317 ? 1.964 137.625 69 1 81.44 317 ARG A C 1
ATOM 2440 O O . ARG A 1 317 ? 2.121 138.75 69.375 1 81.44 317 ARG A O 1
ATOM 2447 N N . ALA A 1 318 ? 0.954 136.75 69.25 1 80.56 318 ALA A N 1
ATOM 2448 C CA . ALA A 1 318 ? -0.213 137.375 69.938 1 80.56 318 ALA A CA 1
ATOM 2449 C C . ALA A 1 318 ? -0.07 137.375 71.438 1 80.56 318 ALA A C 1
ATOM 2451 O O . ALA A 1 318 ? -0.936 138 72.125 1 80.56 318 ALA A O 1
ATOM 2452 N N . GLY A 1 319 ? 1.032 136.875 72 1 79.06 319 GLY A N 1
ATOM 2453 C CA . GLY A 1 319 ? 1.361 136.875 73.438 1 79.06 319 GLY A CA 1
ATOM 2454 C C . GLY A 1 319 ? 0.366 136.125 74.312 1 79.06 319 GLY A C 1
ATOM 2455 O O . GLY A 1 319 ? 0.077 135 74.062 1 79.06 319 GLY A O 1
ATOM 2456 N N . GLU A 1 320 ? -0.352 137 75.188 1 78.44 320 GLU A N 1
ATOM 2457 C CA . GLU A 1 320 ? -1.267 136.375 76.188 1 78.44 320 GLU A CA 1
ATOM 2458 C C . GLU A 1 320 ? -2.588 136 75.5 1 78.44 320 GLU A C 1
ATOM 2460 O O . GLU A 1 320 ? -3.229 135 75.938 1 78.44 320 GLU A O 1
ATOM 2465 N N . HIS A 1 321 ? -2.9 136.5 74.438 1 77.38 321 HIS A N 1
ATOM 2466 C CA . HIS A 1 321 ? -4.16 136.25 73.75 1 77.38 321 HIS A CA 1
ATOM 2467 C C . HIS A 1 321 ? -4.043 135.125 72.812 1 77.38 321 HIS A C 1
ATOM 2469 O O . HIS A 1 321 ? -5.055 134.5 72.375 1 77.38 321 HIS A O 1
ATOM 2475 N N . GLY A 1 322 ? -2.811 134.5 72.75 1 80.38 322 GLY A N 1
ATOM 2476 C CA . GLY A 1 322 ? -2.578 133.5 71.812 1 80.38 322 GLY A CA 1
ATOM 2477 C C . GLY A 1 322 ? -2.324 132.125 72.5 1 80.38 322 GLY A C 1
ATOM 2478 O O . GLY A 1 322 ? -2.1 131.125 71.812 1 80.38 322 GLY A O 1
ATOM 2479 N N . ARG A 1 323 ? -2.432 132.125 73.688 1 83.69 323 ARG A N 1
ATOM 2480 C CA . ARG A 1 323 ? -2.064 130.875 74.438 1 83.69 323 ARG A CA 1
ATOM 2481 C C . ARG A 1 323 ? -2.973 129.75 74.062 1 83.69 323 ARG A C 1
ATOM 2483 O O . ARG A 1 323 ? -2.504 128.625 73.938 1 83.69 323 ARG A O 1
ATOM 2490 N N . GLY A 1 324 ? -4.184 130 73.938 1 81.56 324 GLY A N 1
ATOM 2491 C CA . GLY A 1 324 ? -5.125 128.875 73.562 1 81.56 324 GLY A CA 1
ATOM 2492 C C . GLY A 1 324 ? -4.898 128.375 72.125 1 81.56 324 GLY A C 1
ATOM 2493 O O . GLY A 1 324 ? -4.992 127.125 71.938 1 81.56 324 GLY A O 1
ATOM 2494 N N . PHE A 1 325 ? -4.449 129.25 71.25 1 84.12 325 PHE A N 1
ATOM 2495 C CA . PHE A 1 325 ? -4.215 128.875 69.875 1 84.12 325 PHE A CA 1
ATOM 2496 C C . PHE A 1 325 ? -2.908 128.125 69.75 1 84.12 325 PHE A C 1
ATOM 2498 O O . PHE A 1 325 ? -2.791 127.25 68.875 1 84.12 325 PHE A O 1
ATOM 2505 N N . ALA A 1 326 ? -2.043 128.5 70.625 1 86.88 326 ALA A N 1
ATOM 2506 C CA . ALA A 1 326 ? -0.766 127.75 70.625 1 86.88 326 ALA A CA 1
ATOM 2507 C C . ALA A 1 326 ? -0.956 126.25 70.938 1 86.88 326 ALA A C 1
ATOM 2509 O O . ALA A 1 326 ? -0.299 125.375 70.375 1 86.88 326 ALA A O 1
ATOM 2510 N N . VAL A 1 327 ? -1.991 126 71.75 1 88.31 327 VAL A N 1
ATOM 2511 C CA . VAL A 1 327 ? -2.287 124.625 72.125 1 88.31 327 VAL A CA 1
ATOM 2512 C C . VAL A 1 327 ? -2.943 123.875 71 1 88.31 327 VAL A C 1
ATOM 2514 O O . VAL A 1 327 ? -2.586 122.75 70.688 1 88.31 327 VAL A O 1
ATOM 2517 N N . VAL A 1 328 ? -3.709 124.562 70.312 1 88.31 328 VAL A N 1
ATOM 2518 C CA . VAL A 1 328 ? -4.398 123.938 69.188 1 88.31 328 VAL A CA 1
ATOM 2519 C C . VAL A 1 328 ? -3.398 123.688 68.062 1 88.31 328 VAL A C 1
ATOM 2521 O O . VAL A 1 328 ? -3.426 122.625 67.438 1 88.31 328 VAL A O 1
ATOM 2524 N N . ALA A 1 329 ? -2.586 124.562 67.812 1 89.56 329 ALA A N 1
ATOM 2525 C CA . ALA A 1 329 ? -1.58 124.438 66.75 1 89.56 329 ALA A CA 1
ATOM 2526 C C . ALA A 1 329 ? -0.64 123.25 67.062 1 89.56 329 ALA A C 1
ATOM 2528 O O . ALA A 1 329 ? -0.272 122.5 66.125 1 89.56 329 ALA A O 1
ATOM 2529 N N . THR A 1 330 ? -0.355 123.062 68.312 1 91.62 330 THR A N 1
ATOM 2530 C CA . THR A 1 330 ? 0.536 121.938 68.688 1 91.62 330 THR A CA 1
ATOM 2531 C C . THR A 1 330 ? -0.156 120.625 68.562 1 91.62 330 THR A C 1
ATOM 2533 O O . THR A 1 330 ? 0.463 119.625 68.125 1 91.62 330 THR A O 1
ATOM 2536 N N . GLU A 1 331 ? -1.39 120.688 68.812 1 93.19 331 GLU A N 1
ATOM 2537 C CA . GLU A 1 331 ? -2.143 119.5 68.688 1 93.19 331 GLU A CA 1
ATOM 2538 C C . GLU A 1 331 ? -2.344 119.062 67.25 1 93.19 331 GLU A C 1
ATOM 2540 O O . GLU A 1 331 ? -2.229 117.938 66.875 1 93.19 331 GLU A O 1
ATOM 2545 N N . ILE A 1 332 ? -2.562 120 66.375 1 92.81 332 ILE A N 1
ATOM 2546 C CA . ILE A 1 332 ? -2.738 119.75 65 1 92.81 332 ILE A CA 1
ATOM 2547 C C . ILE A 1 332 ? -1.416 119.25 64.375 1 92.81 332 ILE A C 1
ATOM 2549 O O . ILE A 1 332 ? -1.396 118.375 63.5 1 92.81 332 ILE A O 1
ATOM 2553 N N . ARG A 1 333 ? -0.443 119.875 64.812 1 93.56 333 ARG A N 1
ATOM 2554 C CA . ARG A 1 333 ? 0.873 119.438 64.375 1 93.56 333 ARG A CA 1
ATOM 2555 C C . ARG A 1 333 ? 1.152 118 64.688 1 93.56 333 ARG A C 1
ATOM 2557 O O . ARG A 1 333 ? 1.658 117.25 63.906 1 93.56 333 ARG A O 1
ATOM 2564 N N . SER A 1 334 ? 0.761 117.625 65.875 1 94.69 334 SER A N 1
ATOM 2565 C CA . SER A 1 334 ? 0.953 116.25 66.312 1 94.69 334 SER A CA 1
ATOM 2566 C C . SER A 1 334 ? 0.105 115.25 65.5 1 94.69 334 SER A C 1
ATOM 2568 O O . SER A 1 334 ? 0.575 114.188 65.188 1 94.69 334 SER A O 1
ATOM 2570 N N . LEU A 1 335 ? -1.026 115.625 65.188 1 93.69 335 LEU A N 1
ATOM 2571 C CA . LEU A 1 335 ? -1.931 114.812 64.438 1 93.69 335 LEU A CA 1
ATOM 2572 C C . LEU A 1 335 ? -1.448 114.688 63 1 93.69 335 LEU A C 1
ATOM 2574 O O . LEU A 1 335 ? -1.556 113.625 62.406 1 93.69 335 LEU A O 1
ATOM 2578 N N . ALA A 1 336 ? -0.979 115.688 62.469 1 94.69 336 ALA A N 1
ATOM 2579 C CA . ALA A 1 336 ? -0.415 115.625 61.125 1 94.69 336 ALA A CA 1
ATOM 2580 C C . ALA A 1 336 ? 0.791 114.75 61.031 1 94.69 336 ALA A C 1
ATOM 2582 O O . ALA A 1 336 ? 0.956 114 60.062 1 94.69 336 ALA A O 1
ATOM 2583 N N . ASP A 1 337 ? 1.55 114.75 62.125 1 94.69 337 ASP A N 1
ATOM 2584 C CA . ASP A 1 337 ? 2.711 113.875 62.188 1 94.69 337 ASP A CA 1
ATOM 2585 C C . ASP A 1 337 ? 2.283 112.375 62.281 1 94.69 337 ASP A C 1
ATOM 2587 O O . ASP A 1 337 ? 2.904 111.5 61.688 1 94.69 337 ASP A O 1
ATOM 2591 N N . GLN A 1 338 ? 1.272 112.188 62.938 1 93.75 338 GLN A N 1
ATOM 2592 C CA . GLN A 1 338 ? 0.748 110.875 63.094 1 93.75 338 GLN A CA 1
ATOM 2593 C C . GLN A 1 338 ? 0.177 110.375 61.75 1 93.75 338 GLN A C 1
ATOM 2595 O O . GLN A 1 338 ? 0.366 109.188 61.375 1 93.75 338 GLN A O 1
ATOM 2600 N N . SER A 1 339 ? -0.445 111.188 61.062 1 93.94 339 SER A N 1
ATOM 2601 C CA . SER A 1 339 ? -1.002 110.812 59.75 1 93.94 339 SER A CA 1
ATOM 2602 C C . SER A 1 339 ? 0.1 110.5 58.75 1 93.94 339 SER A C 1
ATOM 2604 O O . SER A 1 339 ? -0.014 109.562 57.938 1 93.94 339 SER A O 1
ATOM 2606 N N . LYS A 1 340 ? 1.029 111.312 58.812 1 94.19 340 LYS A N 1
ATOM 2607 C CA . LYS A 1 340 ? 2.168 111.125 57.906 1 94.19 340 LYS A CA 1
ATOM 2608 C C . LYS A 1 340 ? 2.846 109.75 58.188 1 94.19 340 LYS A C 1
ATOM 2610 O O . LYS A 1 340 ? 3.211 109.062 57.25 1 94.19 340 LYS A O 1
ATOM 2615 N N . GLN A 1 341 ? 2.943 109.438 59.438 1 94.56 341 GLN A N 1
ATOM 2616 C CA . GLN A 1 341 ? 3.535 108.125 59.812 1 94.56 341 GLN A CA 1
ATOM 2617 C C . GLN A 1 341 ? 2.658 107 59.344 1 94.56 341 GLN A C 1
ATOM 2619 O O . GLN A 1 341 ? 3.164 106 58.844 1 94.56 341 GLN A O 1
ATOM 2624 N N . ALA A 1 342 ? 1.433 107.188 59.469 1 93.62 342 ALA A N 1
ATOM 2625 C CA . ALA A 1 342 ? 0.483 106.188 59.062 1 93.62 342 ALA A CA 1
ATOM 2626 C C . ALA A 1 342 ? 0.518 105.938 57.531 1 93.62 342 ALA A C 1
ATOM 2628 O O . ALA A 1 342 ? 0.529 104.812 57.062 1 93.62 342 ALA A O 1
ATOM 2629 N N . THR A 1 343 ? 0.543 106.938 56.781 1 93.38 343 THR A N 1
ATOM 2630 C CA . THR A 1 343 ? 0.585 106.875 55.312 1 93.38 343 THR A CA 1
ATOM 2631 C C . THR A 1 343 ? 1.899 106.25 54.844 1 93.38 343 THR A C 1
ATOM 2633 O O . THR A 1 343 ? 1.936 105.5 53.844 1 93.38 343 THR A O 1
ATOM 2636 N N . GLY A 1 344 ? 2.898 106.562 55.625 1 93.44 344 GLY A N 1
ATOM 2637 C CA . GLY A 1 344 ? 4.172 105.938 55.312 1 93.44 344 GLY A CA 1
ATOM 2638 C C . GLY A 1 344 ? 4.148 104.438 55.531 1 93.44 344 GLY A C 1
ATOM 2639 O O . GLY A 1 344 ? 4.703 103.688 54.719 1 93.44 344 GLY A O 1
ATOM 2640 N N . GLN A 1 345 ? 3.479 104.062 56.531 1 93.88 345 GLN A N 1
ATOM 2641 C CA . GLN A 1 345 ? 3.336 102.625 56.781 1 93.88 345 GLN A CA 1
ATOM 2642 C C . GLN A 1 345 ? 2.492 101.938 55.719 1 93.88 345 GLN A C 1
ATOM 2644 O O . GLN A 1 345 ? 2.812 100.812 55.25 1 93.88 345 GLN A O 1
ATOM 2649 N N . VAL A 1 346 ? 1.521 102.5 55.219 1 93.81 346 VAL A N 1
ATOM 2650 C CA . VAL A 1 346 ? 0.649 101.938 54.188 1 93.81 346 VAL A CA 1
ATOM 2651 C C . VAL A 1 346 ? 1.417 101.812 52.875 1 93.81 346 VAL A C 1
ATOM 2653 O O . VAL A 1 346 ? 1.263 100.875 52.156 1 93.81 346 VAL A O 1
ATOM 2656 N N . ARG A 1 347 ? 2.164 102.875 52.656 1 92.12 347 ARG A N 1
ATOM 2657 C CA . ARG A 1 347 ? 2.953 102.875 51.406 1 92.12 347 ARG A CA 1
ATOM 2658 C C . ARG A 1 347 ? 3.895 101.688 51.375 1 92.12 347 ARG A C 1
ATOM 2660 O O . ARG A 1 347 ? 4.078 101.062 50.344 1 92.12 347 ARG A O 1
ATOM 2667 N N . LYS A 1 348 ? 4.449 101.312 52.562 1 93.31 348 LYS A N 1
ATOM 2668 C CA . LYS A 1 348 ? 5.332 100.188 52.656 1 93.31 348 LYS A CA 1
ATOM 2669 C C . LYS A 1 348 ? 4.566 98.875 52.406 1 93.31 348 LYS A C 1
ATOM 2671 O O . LYS A 1 348 ? 5.027 98 51.656 1 93.31 348 LYS A O 1
ATOM 2676 N N . LEU A 1 349 ? 3.449 98.812 52.906 1 90.75 349 LEU A N 1
ATOM 2677 C CA . LEU A 1 349 ? 2.617 97.625 52.75 1 90.75 349 LEU A CA 1
ATOM 2678 C C . LEU A 1 349 ? 2.139 97.5 51.312 1 90.75 349 LEU A C 1
ATOM 2680 O O . LEU A 1 349 ? 2.08 96.375 50.781 1 90.75 349 LEU A O 1
ATOM 2684 N N . LEU A 1 350 ? 1.841 98.562 50.688 1 90.5 350 LEU A N 1
ATOM 2685 C CA . LEU A 1 350 ? 1.401 98.5 49.281 1 90.5 350 LEU A CA 1
ATOM 2686 C C . LEU A 1 350 ? 2.521 98 48.375 1 90.5 350 LEU A C 1
ATOM 2688 O O . LEU A 1 350 ? 2.268 97.312 47.406 1 90.5 350 LEU A O 1
ATOM 2692 N N . GLY A 1 351 ? 3.717 98.5 48.719 1 88.44 351 GLY A N 1
ATOM 2693 C CA . GLY A 1 351 ? 4.859 98 47.969 1 88.44 351 GLY A CA 1
ATOM 2694 C C . GLY A 1 351 ? 5.012 96.438 48.062 1 88.44 351 GLY A C 1
ATOM 2695 O O . GLY A 1 351 ? 5.301 95.812 47.062 1 88.44 351 GLY A O 1
ATOM 2696 N N . SER A 1 352 ? 4.75 96 49.25 1 86.69 352 SER A N 1
ATOM 2697 C CA . SER A 1 352 ? 4.824 94.5 49.438 1 86.69 352 SER A CA 1
ATOM 2698 C C . SER A 1 352 ? 3.713 93.812 48.688 1 86.69 352 SER A C 1
ATOM 2700 O O . SER A 1 352 ? 3.934 92.75 48.125 1 86.69 352 SER A O 1
ATOM 2702 N N . ILE A 1 353 ? 2.59 94.375 48.625 1 83.19 353 ILE A N 1
ATOM 2703 C CA . ILE A 1 353 ? 1.448 93.812 47.938 1 83.19 353 ILE A CA 1
ATOM 2704 C C . ILE A 1 353 ? 1.709 93.75 46.438 1 83.19 353 ILE A C 1
ATOM 2706 O O . ILE A 1 353 ? 1.404 92.75 45.75 1 83.19 353 ILE A O 1
ATOM 2710 N N . GLN A 1 354 ? 2.203 94.875 45.969 1 83.56 354 GLN A N 1
ATOM 2711 C CA . GLN A 1 354 ? 2.514 94.938 44.562 1 83.56 354 GLN A CA 1
ATOM 2712 C C . GLN A 1 354 ? 3.543 93.875 44.156 1 83.56 354 GLN A C 1
ATOM 2714 O O . GLN A 1 354 ? 3.424 93.25 43.094 1 83.56 354 GLN A O 1
ATOM 2719 N N . SER A 1 355 ? 4.504 93.625 45.062 1 85.88 355 SER A N 1
ATOM 2720 C CA . SER A 1 355 ? 5.52 92.625 44.812 1 85.88 355 SER A CA 1
ATOM 2721 C C . SER A 1 355 ? 4.922 91.188 44.844 1 85.88 355 SER A C 1
ATOM 2723 O O . SER A 1 355 ? 5.242 90.375 43.969 1 85.88 355 SER A O 1
ATOM 2725 N N . ALA A 1 356 ? 4.023 91 45.688 1 79.25 356 ALA A N 1
ATOM 2726 C CA . ALA A 1 356 ? 3.381 89.688 45.812 1 79.25 356 ALA A CA 1
ATOM 2727 C C . ALA A 1 356 ? 2.463 89.375 44.625 1 79.25 356 ALA A C 1
ATOM 2729 O O . ALA A 1 356 ? 2.393 88.25 44.156 1 79.25 356 ALA A O 1
ATOM 2730 N N . THR A 1 357 ? 1.787 90.375 44.125 1 81.25 357 THR A N 1
ATOM 2731 C CA . THR A 1 357 ? 0.898 90.25 43 1 81.25 357 THR A CA 1
ATOM 2732 C C . THR A 1 357 ? 1.692 89.938 41.719 1 81.25 357 THR A C 1
ATOM 2734 O O . THR A 1 357 ? 1.288 89.062 40.906 1 81.25 357 THR A O 1
ATOM 2737 N N . ASN A 1 358 ? 2.822 90.562 41.625 1 84 358 ASN A N 1
ATOM 2738 C CA . ASN A 1 358 ? 3.682 90.312 40.469 1 84 358 ASN A CA 1
ATOM 2739 C C . ASN A 1 358 ? 4.207 88.875 40.5 1 84 358 ASN A C 1
ATOM 2741 O O . ASN A 1 358 ? 4.262 88.188 39.438 1 84 358 ASN A O 1
ATOM 2745 N N . SER A 1 359 ? 4.512 88.438 41.656 1 82.94 359 SER A N 1
ATOM 2746 C CA . SER A 1 359 ? 5.008 87.062 41.812 1 82.94 359 SER A CA 1
ATOM 2747 C C . SER A 1 359 ? 3.904 86.062 41.531 1 82.94 359 SER A C 1
ATOM 2749 O O . SER A 1 359 ? 4.168 84.938 41 1 82.94 359 SER A O 1
ATOM 2751 N N . ALA A 1 360 ? 2.705 86.375 41.812 1 78.19 360 ALA A N 1
ATOM 2752 C CA . ALA A 1 360 ? 1.568 85.5 41.594 1 78.19 360 ALA A CA 1
ATOM 2753 C C . ALA A 1 360 ? 1.24 85.375 40.125 1 78.19 360 ALA A C 1
ATOM 2755 O O . ALA A 1 360 ? 0.875 84.312 39.625 1 78.19 360 ALA A O 1
ATOM 2756 N N . VAL A 1 361 ? 1.342 86.5 39.438 1 79.88 361 VAL A N 1
ATOM 2757 C CA . VAL A 1 361 ? 1.094 86.5 38 1 79.88 361 VAL A CA 1
ATOM 2758 C C . VAL A 1 361 ? 2.137 85.625 37.281 1 79.88 361 VAL A C 1
ATOM 2760 O O . VAL A 1 361 ? 1.804 84.875 36.375 1 79.88 361 VAL A O 1
ATOM 2763 N N . VAL A 1 362 ? 3.379 85.688 37.781 1 82.5 362 VAL A N 1
ATOM 2764 C CA . VAL A 1 362 ? 4.445 84.875 37.188 1 82.5 362 VAL A CA 1
ATOM 2765 C C . VAL A 1 362 ? 4.195 83.375 37.469 1 82.5 362 VAL A C 1
ATOM 2767 O O . VAL A 1 362 ? 4.367 82.562 36.594 1 82.5 362 VAL A O 1
ATOM 2770 N N . ALA A 1 363 ? 3.748 83.062 38.625 1 79.56 363 ALA A N 1
ATOM 2771 C CA . ALA A 1 363 ? 3.443 81.688 39 1 79.56 363 ALA A CA 1
ATOM 2772 C C . ALA A 1 363 ? 2.271 81.125 38.188 1 79.56 363 ALA A C 1
ATOM 2774 O O . ALA A 1 363 ? 2.262 80 37.812 1 79.56 363 ALA A O 1
ATOM 2775 N N . SER A 1 364 ? 1.343 81.938 37.906 1 80.75 364 SER A N 1
ATOM 2776 C CA . SER A 1 364 ? 0.182 81.562 37.125 1 80.75 364 SER A CA 1
ATOM 2777 C C . SER A 1 364 ? 0.566 81.25 35.656 1 80.75 364 SER A C 1
ATOM 2779 O O . SER A 1 364 ? 0.064 80.312 35.062 1 80.75 364 SER A O 1
ATOM 2781 N N . GLU A 1 365 ? 1.446 82.125 35.156 1 84.19 365 GLU A N 1
ATOM 2782 C CA . GLU A 1 365 ? 1.93 81.875 33.781 1 84.19 365 GLU A CA 1
ATOM 2783 C C . GLU A 1 365 ? 2.709 80.562 33.688 1 84.19 365 GLU A C 1
ATOM 2785 O O . GLU A 1 365 ? 2.562 79.812 32.719 1 84.19 365 GLU A O 1
ATOM 2790 N N . ALA A 1 366 ? 3.498 80.312 34.719 1 83.62 366 ALA A N 1
ATOM 2791 C CA . ALA A 1 366 ? 4.238 79.062 34.75 1 83.62 366 ALA A CA 1
ATOM 2792 C C . ALA A 1 366 ? 3.291 77.875 34.875 1 83.62 366 ALA A C 1
ATOM 2794 O O . ALA A 1 366 ? 3.529 76.812 34.312 1 83.62 366 ALA A O 1
ATOM 2795 N N . GLY A 1 367 ? 2.307 78.125 35.594 1 78.81 367 GLY A N 1
ATOM 2796 C CA . GLY A 1 367 ? 1.293 77.062 35.75 1 78.81 367 GLY A CA 1
ATOM 2797 C C . GLY A 1 367 ? 0.592 76.75 34.438 1 78.81 367 GLY A C 1
ATOM 2798 O O . GLY A 1 367 ? 0.418 75.562 34.094 1 78.81 367 GLY A O 1
ATOM 2799 N N . THR A 1 368 ? 0.197 77.75 33.719 1 84.31 368 THR A N 1
ATOM 2800 C CA . THR A 1 368 ? -0.478 77.562 32.438 1 84.31 368 THR A CA 1
ATOM 2801 C C . THR A 1 368 ? 0.415 76.812 31.484 1 84.31 368 THR A C 1
ATOM 2803 O O . THR A 1 368 ? -0.062 75.938 30.734 1 84.31 368 THR A O 1
ATOM 2806 N N . ARG A 1 369 ? 1.713 77.062 31.5 1 88 369 ARG A N 1
ATOM 2807 C CA . ARG A 1 369 ? 2.654 76.375 30.641 1 88 369 ARG A CA 1
ATOM 2808 C C . ARG A 1 369 ? 2.773 74.875 31.016 1 88 369 ARG A C 1
ATOM 2810 O O . ARG A 1 369 ? 2.869 74 30.156 1 88 369 ARG A O 1
ATOM 2817 N N . LYS A 1 370 ? 2.758 74.688 32.281 1 85.81 370 LYS A N 1
ATOM 2818 C CA . LYS A 1 370 ? 2.869 73.312 32.75 1 85.81 370 LYS A CA 1
ATOM 2819 C C . LYS A 1 370 ? 1.616 72.5 32.438 1 85.81 370 LYS A C 1
ATOM 2821 O O . LYS A 1 370 ? 1.7 71.312 32.094 1 85.81 370 LYS A O 1
ATOM 2826 N N . VAL A 1 371 ? 0.472 73.125 32.469 1 86.81 371 VAL A N 1
ATOM 2827 C CA . VAL A 1 371 ? -0.778 72.438 32.125 1 86.81 371 VAL A CA 1
ATOM 2828 C C . VAL A 1 371 ? -0.771 72.062 30.625 1 86.81 371 VAL A C 1
ATOM 2830 O O . VAL A 1 371 ? -1.194 71 30.234 1 86.81 371 VAL A O 1
ATOM 2833 N N . GLU A 1 372 ? -0.26 73 29.828 1 89.94 372 GLU A N 1
ATOM 2834 C CA . GLU A 1 372 ? -0.175 72.75 28.391 1 89.94 372 GLU A CA 1
ATOM 2835 C C . GLU A 1 372 ? 0.747 71.562 28.094 1 89.94 372 GLU A C 1
ATOM 2837 O O . GLU A 1 372 ? 0.444 70.688 27.234 1 89.94 372 GLU A O 1
ATOM 2842 N N . ALA A 1 373 ? 1.833 71.5 28.844 1 89.56 373 ALA A N 1
ATOM 2843 C CA . ALA A 1 373 ? 2.74 70.312 28.688 1 89.56 373 ALA A CA 1
ATOM 2844 C C . ALA A 1 373 ? 2.068 69.062 29.125 1 89.56 373 ALA A C 1
ATOM 2846 O O . ALA A 1 373 ? 2.291 68 28.531 1 89.56 373 ALA A O 1
ATOM 2847 N N . GLY A 1 374 ? 1.282 69.188 30.094 1 86.69 374 GLY A N 1
ATOM 2848 C CA . GLY A 1 374 ? 0.537 68 30.562 1 86.69 374 GLY A CA 1
ATOM 2849 C C . GLY A 1 374 ? -0.456 67.5 29.531 1 86.69 374 GLY A C 1
ATOM 2850 O O . GLY A 1 374 ? -0.591 66.25 29.359 1 86.69 374 GLY A O 1
ATOM 2851 N N . VAL A 1 375 ? -1.158 68.438 28.875 1 89.06 375 VAL A N 1
ATOM 2852 C CA . VAL A 1 375 ? -2.109 68 27.844 1 89.06 375 VAL A CA 1
ATOM 2853 C C . VAL A 1 375 ? -1.388 67.25 26.734 1 89.06 375 VAL A C 1
ATOM 2855 O O . VAL A 1 375 ? -1.887 66.25 26.234 1 89.06 375 VAL A O 1
ATOM 2858 N N . GLU A 1 376 ? -0.194 67.688 26.375 1 92.56 376 GLU A N 1
ATOM 2859 C CA . GLU A 1 376 ? 0.578 67.062 25.312 1 92.56 376 GLU A CA 1
ATOM 2860 C C . GLU A 1 376 ? 1.001 65.625 25.734 1 92.56 376 GLU A C 1
ATOM 2862 O O . GLU A 1 376 ? 0.95 64.688 24.922 1 92.56 376 GLU A O 1
ATOM 2867 N N . LEU A 1 377 ? 1.398 65.562 26.953 1 90.44 377 LEU A N 1
ATOM 2868 C CA . LEU A 1 377 ? 1.813 64.25 27.469 1 90.44 377 LEU A CA 1
ATOM 2869 C C . LEU A 1 377 ? 0.628 63.281 27.547 1 90.44 377 LEU A C 1
ATOM 2871 O O . LEU A 1 377 ? 0.756 62.094 27.219 1 90.44 377 LEU A O 1
ATOM 2875 N N . ALA A 1 378 ? -0.5 63.719 27.922 1 91.44 378 ALA A N 1
ATOM 2876 C CA . ALA A 1 378 ? -1.71 62.875 27.953 1 91.44 378 ALA A CA 1
ATOM 2877 C C . ALA A 1 378 ? -2.1 62.438 26.547 1 91.44 378 ALA A C 1
ATOM 2879 O O . ALA A 1 378 ? -2.516 61.281 26.344 1 91.44 378 ALA A O 1
ATOM 2880 N N . ASN A 1 379 ? -1.904 63.312 25.625 1 93.62 379 ASN A N 1
ATOM 2881 C CA . ASN A 1 379 ? -2.18 62.969 24.234 1 93.62 379 ASN A CA 1
ATOM 2882 C C . ASN A 1 379 ? -1.268 61.844 23.734 1 93.62 379 ASN A C 1
ATOM 2884 O O . ASN A 1 379 ? -1.706 60.969 23 1 93.62 379 ASN A O 1
ATOM 2888 N N . ARG A 1 380 ? -0.065 61.906 24.156 1 92.94 380 ARG A N 1
ATOM 2889 C CA . ARG A 1 380 ? 0.881 60.875 23.75 1 92.94 380 ARG A CA 1
ATOM 2890 C C . ARG A 1 380 ? 0.495 59.531 24.359 1 92.94 380 ARG A C 1
ATOM 2892 O O . ARG A 1 380 ? 0.607 58.469 23.703 1 92.94 380 ARG A O 1
ATOM 2899 N N . ALA A 1 381 ? 0.074 59.5 25.547 1 92.25 381 ALA A N 1
ATOM 2900 C CA . ALA A 1 381 ? -0.408 58.281 26.188 1 92.25 381 ALA A CA 1
ATOM 2901 C C . ALA A 1 381 ? -1.622 57.719 25.453 1 92.25 381 ALA A C 1
ATOM 2903 O O . ALA A 1 381 ? -1.724 56.5 25.234 1 92.25 381 ALA A O 1
ATOM 2904 N N . GLY A 1 382 ? -2.484 58.688 25.125 1 94.12 382 GLY A N 1
ATOM 2905 C CA . GLY A 1 382 ? -3.654 58.281 24.359 1 94.12 382 GLY A CA 1
ATOM 2906 C C . GLY A 1 382 ? -3.305 57.625 23.031 1 94.12 382 GLY A C 1
ATOM 2907 O O . GLY A 1 382 ? -3.912 56.625 22.641 1 94.12 382 GLY A O 1
ATOM 2908 N N . GLN A 1 383 ? -2.312 58.125 22.359 1 94.44 383 GLN A N 1
ATOM 2909 C CA . GLN A 1 383 ? -1.855 57.562 21.094 1 94.44 383 GLN A CA 1
ATOM 2910 C C . GLN A 1 383 ? -1.269 56.188 21.281 1 94.44 383 GLN A C 1
ATOM 2912 O O . GLN A 1 383 ? -1.478 55.281 20.438 1 94.44 383 GLN A O 1
ATOM 2917 N N . SER A 1 384 ? -0.564 56.062 22.328 1 95.06 384 SER A N 1
ATOM 2918 C CA . SER A 1 384 ? 0.003 54.781 22.625 1 95.06 384 SER A CA 1
ATOM 2919 C C . SER A 1 384 ? -1.091 53.719 22.875 1 95.06 384 SER A C 1
ATOM 2921 O O . SER A 1 384 ? -1.006 52.594 22.375 1 95.06 384 SER A O 1
ATOM 2923 N N . ILE A 1 385 ? -2.104 54.062 23.578 1 94.44 385 ILE A N 1
ATOM 2924 C CA . ILE A 1 385 ? -3.211 53.156 23.875 1 94.44 385 ILE A CA 1
ATOM 2925 C C . ILE A 1 385 ? -3.922 52.781 22.578 1 94.44 385 ILE A C 1
ATOM 2927 O O . ILE A 1 385 ? -4.262 51.625 22.375 1 94.44 385 ILE A O 1
ATOM 2931 N N . GLN A 1 386 ? -4.07 53.75 21.719 1 93.88 386 GLN A N 1
ATOM 2932 C CA . GLN A 1 386 ? -4.719 53.469 20.438 1 93.88 386 GLN A CA 1
ATOM 2933 C C . GLN A 1 386 ? -3.895 52.5 19.594 1 93.88 386 GLN A C 1
ATOM 2935 O O . GLN A 1 386 ? -4.445 51.594 18.984 1 93.88 386 GLN A O 1
ATOM 2940 N N . GLN A 1 387 ? -2.633 52.719 19.578 1 94.38 387 GLN A N 1
ATOM 2941 C CA . GLN A 1 387 ? -1.746 51.844 18.828 1 94.38 387 GLN A CA 1
ATOM 2942 C C . GLN A 1 387 ? -1.763 50.438 19.391 1 94.38 387 GLN A C 1
ATOM 2944 O O . GLN A 1 387 ? -1.806 49.438 18.656 1 94.38 387 GLN A O 1
ATOM 2949 N N . LEU A 1 388 ? -1.734 50.344 20.672 1 94.44 388 LEU A N 1
ATOM 2950 C CA . LEU A 1 388 ? -1.767 49.031 21.344 1 94.44 388 LEU A CA 1
ATOM 2951 C C . LEU A 1 388 ? -3.086 48.344 21.078 1 94.44 388 LEU A C 1
ATOM 2953 O O . LEU A 1 388 ? -3.102 47.125 20.797 1 94.44 388 LEU A O 1
ATOM 2957 N N . GLY A 1 389 ? -4.145 49.094 21.141 1 94.62 389 GLY A N 1
ATOM 2958 C CA . GLY A 1 389 ? -5.441 48.531 20.812 1 94.62 389 GLY A CA 1
ATOM 2959 C C . GLY A 1 389 ? -5.504 48 19.391 1 94.62 389 GLY A C 1
ATOM 2960 O O . GLY A 1 389 ? -6.027 46.906 19.156 1 94.62 389 GLY A O 1
ATOM 2961 N N . GLY A 1 390 ? -4.957 48.719 18.469 1 94.31 390 GLY A N 1
ATOM 2962 C CA . GLY A 1 390 ? -4.895 48.25 17.094 1 94.31 390 GLY A CA 1
ATOM 2963 C C . GLY A 1 390 ? -4.074 47 16.906 1 94.31 390 GLY A C 1
ATOM 2964 O O . GLY A 1 390 ? -4.469 46.094 16.172 1 94.31 390 GLY A O 1
ATOM 2965 N N . SER A 1 391 ? -2.959 46.938 17.562 1 94.62 391 SER A N 1
ATOM 2966 C CA . SER A 1 391 ? -2.098 45.75 17.5 1 94.62 391 SER A CA 1
ATOM 2967 C C . SER A 1 391 ? -2.805 44.531 18.047 1 94.62 391 SER A C 1
ATOM 2969 O O . SER A 1 391 ? -2.664 43.438 17.516 1 94.62 391 SER A O 1
ATOM 2971 N N . ILE A 1 392 ? -3.52 44.688 19.078 1 95.19 392 ILE A N 1
ATOM 2972 C CA . ILE A 1 392 ? -4.254 43.594 19.703 1 95.19 392 ILE A CA 1
ATOM 2973 C C . ILE A 1 392 ? -5.344 43.094 18.766 1 95.19 392 ILE A C 1
ATOM 2975 O O . ILE A 1 392 ? -5.559 41.906 18.625 1 95.19 392 ILE A O 1
ATOM 2979 N N . GLU A 1 393 ? -5.965 44 18.094 1 95.06 393 GLU A N 1
ATOM 2980 C CA . GLU A 1 393 ? -6.988 43.625 17.125 1 95.06 393 GLU A CA 1
ATOM 2981 C C . GLU A 1 393 ? -6.383 42.812 15.969 1 95.06 393 GLU A C 1
ATOM 2983 O O . GLU A 1 393 ? -6.965 41.844 15.523 1 95.06 393 GLU A O 1
ATOM 2988 N N . GLU A 1 394 ? -5.254 43.219 15.523 1 94.75 394 GLU A N 1
ATOM 2989 C CA . GLU A 1 394 ? -4.559 42.5 14.461 1 94.75 394 GLU A CA 1
ATOM 2990 C C . GLU A 1 394 ? -4.152 41.125 14.914 1 94.75 394 GLU A C 1
ATOM 2992 O O . GLU A 1 394 ? -4.289 40.156 14.164 1 94.75 394 GLU A O 1
ATOM 2997 N N . SER A 1 395 ? -3.66 41.031 16.109 1 95.69 395 SER A N 1
ATOM 2998 C CA . SER A 1 395 ? -3.254 39.75 16.656 1 95.69 395 SER A CA 1
ATOM 2999 C C . SER A 1 395 ? -4.445 38.812 16.812 1 95.69 395 SER A C 1
ATOM 3001 O O . SER A 1 395 ? -4.348 37.625 16.5 1 95.69 395 SER A O 1
ATOM 3003 N N . SER A 1 396 ? -5.531 39.312 17.266 1 96.38 396 SER A N 1
ATOM 3004 C CA . SER A 1 396 ? -6.746 38.531 17.422 1 96.38 396 SER A CA 1
ATOM 3005 C C . SER A 1 396 ? -7.227 38 16.078 1 96.38 396 SER A C 1
ATOM 3007 O O . SER A 1 396 ? -7.602 36.812 15.969 1 96.38 396 SER A O 1
ATOM 3009 N N . ALA A 1 397 ? -7.168 38.844 15.039 1 95.88 397 ALA A N 1
ATOM 3010 C CA . ALA A 1 397 ? -7.582 38.406 13.703 1 95.88 397 ALA A CA 1
ATOM 3011 C C . ALA A 1 397 ? -6.68 37.312 13.18 1 95.88 397 ALA A C 1
ATOM 3013 O O . ALA A 1 397 ? -7.16 36.312 12.602 1 95.88 397 ALA A O 1
ATOM 3014 N N . ALA A 1 398 ? -5.426 37.5 13.359 1 96 398 ALA A N 1
ATOM 3015 C CA . ALA A 1 398 ? -4.469 36.469 12.93 1 96 398 ALA A CA 1
ATOM 3016 C C . ALA A 1 398 ? -4.695 35.156 13.68 1 96 398 ALA A C 1
ATOM 3018 O O . ALA A 1 398 ? -4.656 34.094 13.078 1 96 398 ALA A O 1
ATOM 3019 N N . ALA A 1 399 ? -4.957 35.25 14.953 1 95.81 399 ALA A N 1
ATOM 3020 C CA . ALA A 1 399 ? -5.176 34.094 15.781 1 95.81 399 ALA A CA 1
ATOM 3021 C C . ALA A 1 399 ? -6.422 33.312 15.336 1 95.81 399 ALA A C 1
ATOM 3023 O O . ALA A 1 399 ? -6.449 32.094 15.367 1 95.81 399 ALA A O 1
ATOM 3024 N N . ARG A 1 400 ? -7.395 34.062 14.906 1 96.94 400 ARG A N 1
ATOM 3025 C CA . ARG A 1 400 ? -8.609 33.406 14.414 1 96.94 400 ARG A CA 1
ATOM 3026 C C . ARG A 1 400 ? -8.328 32.594 13.148 1 96.94 400 ARG A C 1
ATOM 3028 O O . ARG A 1 400 ? -8.859 31.516 12.977 1 96.94 400 ARG A O 1
ATOM 3035 N N . LEU A 1 401 ? -7.523 33.125 12.32 1 96.38 401 LEU A N 1
ATOM 3036 C CA . LEU A 1 401 ? -7.137 32.406 11.109 1 96.38 401 LEU A CA 1
ATOM 3037 C C . LEU A 1 401 ? -6.309 31.172 11.445 1 96.38 401 LEU A C 1
ATOM 3039 O O . LEU A 1 401 ? -6.473 30.125 10.828 1 96.38 401 LEU A O 1
ATOM 3043 N N . ILE A 1 402 ? -5.457 31.297 12.414 1 96 402 ILE A N 1
ATOM 3044 C CA . ILE A 1 402 ? -4.645 30.156 12.852 1 96 402 ILE A CA 1
ATOM 3045 C C . ILE A 1 402 ? -5.551 29.062 13.422 1 96 402 ILE A C 1
ATOM 3047 O O . ILE A 1 402 ? -5.363 27.891 13.125 1 96 402 ILE A O 1
ATOM 3051 N N . ALA A 1 403 ? -6.465 29.5 14.258 1 97 403 ALA A N 1
ATOM 3052 C CA . ALA A 1 403 ? -7.402 28.547 14.828 1 97 403 ALA A CA 1
ATOM 3053 C C . ALA A 1 403 ? -8.148 27.781 13.734 1 97 403 ALA A C 1
ATOM 3055 O O . ALA A 1 403 ? -8.312 26.562 13.82 1 97 403 ALA A O 1
ATOM 3056 N N . SER A 1 404 ? -8.562 28.469 12.719 1 96.69 404 SER A N 1
ATOM 3057 C CA . SER A 1 404 ? -9.25 27.844 11.586 1 96.69 404 SER A CA 1
ATOM 3058 C C . SER A 1 404 ? -8.328 26.859 10.859 1 96.69 404 SER A C 1
ATOM 3060 O O . SER A 1 404 ? -8.75 25.75 10.516 1 96.69 404 SER A O 1
ATOM 3062 N N . ALA A 1 405 ? -7.133 27.281 10.625 1 95.19 405 ALA A N 1
ATOM 3063 C CA . ALA A 1 405 ? -6.152 26.422 9.977 1 95.19 405 ALA A CA 1
ATOM 3064 C C . ALA A 1 405 ? -5.898 25.172 10.797 1 95.19 405 ALA A C 1
ATOM 3066 O O . ALA A 1 405 ? -5.832 24.062 10.25 1 95.19 405 ALA A O 1
ATOM 3067 N N . ALA A 1 406 ? -5.785 25.297 12.07 1 95.12 406 ALA A N 1
ATOM 3068 C CA . ALA A 1 406 ? -5.527 24.172 12.961 1 95.12 406 ALA A CA 1
ATOM 3069 C C . ALA A 1 406 ? -6.691 23.188 12.953 1 95.12 406 ALA A C 1
ATOM 3071 O O . ALA A 1 406 ? -6.484 21.969 12.969 1 95.12 406 ALA A O 1
ATOM 3072 N N . ARG A 1 407 ? -7.918 23.688 12.891 1 95.25 407 ARG A N 1
ATOM 3073 C CA . ARG A 1 407 ? -9.086 22.828 12.805 1 95.25 407 ARG A CA 1
ATOM 3074 C C . ARG A 1 407 ? -9.094 22.031 11.492 1 95.25 407 ARG A C 1
ATOM 3076 O O . ARG A 1 407 ? -9.383 20.844 11.484 1 95.25 407 ARG A O 1
ATOM 3083 N N . GLN A 1 408 ? -8.75 22.688 10.461 1 94 408 GLN A N 1
ATOM 3084 C CA . GLN A 1 408 ? -8.648 22.016 9.172 1 94 408 GLN A CA 1
ATOM 3085 C C . GLN A 1 408 ? -7.555 20.953 9.18 1 94 408 GLN A C 1
ATOM 3087 O O . GLN A 1 408 ? -7.719 19.891 8.594 1 94 408 GLN A O 1
ATOM 3092 N N . GLN A 1 409 ? -6.453 21.25 9.805 1 93.56 409 GLN A N 1
ATOM 3093 C CA . GLN A 1 409 ? -5.348 20.297 9.922 1 93.56 409 GLN A CA 1
ATOM 3094 C C . GLN A 1 409 ? -5.773 19.047 10.688 1 93.56 409 GLN A C 1
ATOM 3096 O O . GLN A 1 409 ? -5.438 17.922 10.289 1 93.56 409 GLN A O 1
ATOM 3101 N N . THR A 1 410 ? -6.492 19.266 11.727 1 95.06 410 THR A N 1
ATOM 3102 C CA . THR A 1 410 ? -6.984 18.125 12.5 1 95.06 410 THR A CA 1
ATOM 3103 C C . THR A 1 410 ? -7.867 17.234 11.641 1 95.06 410 THR A C 1
ATOM 3105 O O . THR A 1 410 ? -7.754 16 11.695 1 95.06 410 THR A O 1
ATOM 3108 N N . ALA A 1 411 ? -8.672 17.812 10.844 1 95.25 411 ALA A N 1
ATOM 3109 C CA . ALA A 1 411 ? -9.516 17.047 9.93 1 95.25 411 ALA A CA 1
ATOM 3110 C C . ALA A 1 411 ? -8.68 16.312 8.883 1 95.25 411 ALA A C 1
ATOM 3112 O O . ALA A 1 411 ? -8.953 15.164 8.562 1 95.25 411 ALA A O 1
ATOM 3113 N N . GLY A 1 412 ? -7.707 17.062 8.391 1 95 412 GLY A N 1
ATOM 3114 C CA . GLY A 1 412 ? -6.805 16.438 7.43 1 95 412 GLY A CA 1
ATOM 3115 C C . GLY A 1 412 ? -6.043 15.266 8.008 1 95 412 GLY A C 1
ATOM 3116 O O . GLY A 1 412 ? -5.922 14.227 7.355 1 95 412 GLY A O 1
ATOM 3117 N N . VAL A 1 413 ? -5.59 15.312 9.188 1 95.81 413 VAL A N 1
ATOM 3118 C CA . VAL A 1 413 ? -4.871 14.242 9.859 1 95.81 413 VAL A CA 1
ATOM 3119 C C . VAL A 1 413 ? -5.789 13.031 10.039 1 95.81 413 VAL A C 1
ATOM 3121 O O . VAL A 1 413 ? -5.363 11.891 9.852 1 95.81 413 VAL A O 1
ATOM 3124 N N . GLN A 1 414 ? -7.031 13.305 10.383 1 94.62 414 GLN A N 1
ATOM 3125 C CA . GLN A 1 414 ? -8 12.227 10.523 1 94.62 414 GLN A CA 1
ATOM 3126 C C . GLN A 1 414 ? -8.227 11.508 9.195 1 94.62 414 GLN A C 1
ATOM 3128 O O . GLN A 1 414 ? -8.312 10.281 9.156 1 94.62 414 GLN A O 1
ATOM 3133 N N . GLN A 1 415 ? -8.312 12.25 8.172 1 94.75 415 GLN A N 1
ATOM 3134 C CA . GLN A 1 415 ? -8.5 11.672 6.844 1 94.75 415 GLN A CA 1
ATOM 3135 C C . GLN A 1 415 ? -7.316 10.789 6.453 1 94.75 415 GLN A C 1
ATOM 3137 O O . GLN A 1 415 ? -7.504 9.695 5.922 1 94.75 415 GLN A O 1
ATOM 3142 N N . VAL A 1 416 ? -6.145 11.234 6.668 1 94.75 416 VAL A N 1
ATOM 3143 C CA . VAL A 1 416 ? -4.957 10.453 6.348 1 94.75 416 VAL A CA 1
ATOM 3144 C C . VAL A 1 416 ? -4.922 9.18 7.199 1 94.75 416 VAL A C 1
ATOM 3146 O O . VAL A 1 416 ? -4.574 8.109 6.711 1 94.75 416 VAL A O 1
ATOM 3149 N N . SER A 1 417 ? -5.254 9.297 8.43 1 96.44 417 SER A N 1
ATOM 3150 C CA . SER A 1 417 ? -5.305 8.141 9.32 1 96.44 417 SER A CA 1
ATOM 3151 C C . SER A 1 417 ? -6.25 7.074 8.781 1 96.44 417 SER A C 1
ATOM 3153 O O . SER A 1 417 ? -5.922 5.887 8.781 1 96.44 417 SER A O 1
ATOM 3155 N N . GLU A 1 418 ? -7.387 7.484 8.289 1 95.06 418 GLU A N 1
ATOM 3156 C CA . GLU A 1 418 ? -8.344 6.551 7.703 1 95.06 418 GLU A CA 1
ATOM 3157 C C . GLU A 1 418 ? -7.777 5.887 6.453 1 95.06 418 GLU A C 1
ATOM 3159 O O . GLU A 1 418 ? -7.914 4.676 6.27 1 95.06 418 GLU A O 1
ATOM 3164 N N . ALA A 1 419 ? -7.199 6.723 5.688 1 94.12 419 ALA A N 1
ATOM 3165 C CA . ALA A 1 419 ? -6.59 6.191 4.473 1 94.12 419 ALA A CA 1
ATOM 3166 C C . ALA A 1 419 ? -5.492 5.18 4.805 1 94.12 419 ALA A C 1
ATOM 3168 O O . ALA A 1 419 ? -5.336 4.172 4.109 1 94.12 419 ALA A O 1
ATOM 3169 N N . MET A 1 420 ? -4.746 5.395 5.812 1 93.69 420 MET A N 1
ATOM 3170 C CA . MET A 1 420 ? -3.719 4.453 6.254 1 93.69 420 MET A CA 1
ATOM 3171 C C . MET A 1 420 ? -4.344 3.146 6.723 1 93.69 420 MET A C 1
ATOM 3173 O O . MET A 1 420 ? -3.781 2.07 6.508 1 93.69 420 MET A O 1
ATOM 3177 N N . GLY A 1 421 ? -5.441 3.283 7.375 1 93.75 421 GLY A N 1
ATOM 3178 C CA . GLY A 1 421 ? -6.184 2.082 7.715 1 93.75 421 GLY A CA 1
ATOM 3179 C C . GLY A 1 421 ? -6.562 1.249 6.504 1 93.75 421 GLY A C 1
ATOM 3180 O O . GLY A 1 421 ? -6.387 0.028 6.504 1 93.75 421 GLY A O 1
ATOM 3181 N N . ASP A 1 422 ? -7 1.9 5.48 1 93.25 422 ASP A N 1
ATOM 3182 C CA . ASP A 1 422 ? -7.355 1.231 4.23 1 93.25 422 ASP A CA 1
ATOM 3183 C C . ASP A 1 422 ? -6.141 0.538 3.615 1 93.25 422 ASP A C 1
ATOM 3185 O O . ASP A 1 422 ? -6.242 -0.599 3.148 1 93.25 422 ASP A O 1
ATOM 3189 N N . ILE A 1 423 ? -5.07 1.206 3.617 1 91.38 423 ILE A N 1
ATOM 3190 C CA . ILE A 1 423 ? -3.844 0.647 3.059 1 91.38 423 ILE A CA 1
ATOM 3191 C C . ILE A 1 423 ? -3.422 -0.579 3.865 1 91.38 423 ILE A C 1
ATOM 3193 O O . ILE A 1 423 ? -3.033 -1.601 3.295 1 91.38 423 ILE A O 1
ATOM 3197 N N . SER A 1 424 ? -3.5 -0.471 5.145 1 93.75 424 SER A N 1
ATOM 3198 C CA . SER A 1 424 ? -3.176 -1.599 6.012 1 93.75 424 SER A CA 1
ATOM 3199 C C . SER A 1 424 ? -4.074 -2.797 5.723 1 93.75 424 SER A C 1
ATOM 3201 O O . SER A 1 424 ? -3.596 -3.93 5.641 1 93.75 424 SER A O 1
ATOM 3203 N N . ASP A 1 425 ? -5.332 -2.586 5.547 1 92.62 425 ASP A N 1
ATOM 3204 C CA . ASP A 1 425 ? -6.273 -3.652 5.223 1 92.62 425 ASP A CA 1
ATOM 3205 C C . ASP A 1 425 ? -5.93 -4.297 3.881 1 92.62 425 ASP A C 1
ATOM 3207 O O . ASP A 1 425 ? -5.93 -5.523 3.758 1 92.62 425 ASP A O 1
ATOM 3211 N N . ALA A 1 426 ? -5.719 -3.432 2.965 1 88.31 426 ALA A N 1
ATOM 3212 C CA . ALA A 1 426 ? -5.34 -3.924 1.645 1 88.31 426 ALA A CA 1
ATOM 3213 C C . ALA A 1 426 ? -4.051 -4.742 1.712 1 88.31 426 ALA A C 1
ATOM 3215 O O . ALA A 1 426 ? -3.924 -5.766 1.037 1 88.31 426 ALA A O 1
ATOM 3216 N N . MET A 1 427 ? -3.123 -4.363 2.443 1 89.94 427 MET A N 1
ATOM 3217 C CA . MET A 1 427 ? -1.859 -5.07 2.637 1 89.94 427 MET A CA 1
ATOM 3218 C C . MET A 1 427 ? -2.092 -6.438 3.271 1 89.94 427 MET A C 1
ATOM 3220 O O . MET A 1 427 ? -1.514 -7.434 2.834 1 89.94 427 MET A O 1
ATOM 3224 N N . ASN A 1 428 ? -2.912 -6.449 4.266 1 90.81 428 ASN A N 1
ATOM 3225 C CA . ASN A 1 428 ? -3.236 -7.719 4.906 1 90.81 428 ASN A CA 1
ATOM 3226 C C . ASN A 1 428 ? -3.906 -8.688 3.934 1 90.81 428 ASN A C 1
ATOM 3228 O O . ASN A 1 428 ? -3.613 -9.883 3.939 1 90.81 428 ASN A O 1
ATOM 3232 N N . SER A 1 429 ? -4.766 -8.195 3.154 1 89 429 SER A N 1
ATOM 3233 C CA . SER A 1 429 ? -5.395 -9 2.111 1 89 429 SER A CA 1
ATOM 3234 C C . SER A 1 429 ? -4.355 -9.555 1.141 1 89 429 SER A C 1
ATOM 3236 O O . SER A 1 429 ? -4.414 -10.719 0.756 1 89 429 SER A O 1
ATOM 3238 N N . THR A 1 430 ? -3.41 -8.727 0.779 1 87.38 430 THR A N 1
ATOM 3239 C CA . THR A 1 430 ? -2.326 -9.133 -0.107 1 87.38 430 THR A CA 1
ATOM 3240 C C . THR A 1 430 ? -1.498 -10.25 0.529 1 87.38 430 THR A C 1
ATOM 3242 O O . THR A 1 430 ? -1.213 -11.266 -0.113 1 87.38 430 THR A O 1
ATOM 3245 N N . LEU A 1 431 ? -1.173 -10.133 1.758 1 89.5 431 LEU A N 1
ATOM 3246 C CA . LEU A 1 431 ? -0.377 -11.141 2.453 1 89.5 431 LEU A CA 1
ATOM 3247 C C . LEU A 1 431 ? -1.121 -12.469 2.523 1 89.5 431 LEU A C 1
ATOM 3249 O O . LEU A 1 431 ? -0.521 -13.531 2.348 1 89.5 431 LEU A O 1
ATOM 3253 N N . THR A 1 432 ? -2.383 -12.438 2.766 1 90.5 432 THR A N 1
ATOM 3254 C CA . THR A 1 432 ? -3.203 -13.641 2.783 1 90.5 432 THR A CA 1
ATOM 3255 C C . THR A 1 432 ? -3.215 -14.312 1.411 1 90.5 432 THR A C 1
ATOM 3257 O O . THR A 1 432 ? -3.025 -15.523 1.303 1 90.5 432 THR A O 1
ATOM 3260 N N . SER A 1 433 ? -3.428 -13.492 0.41 1 89.31 433 SER A N 1
ATOM 3261 C CA . SER A 1 433 ? -3.449 -14 -0.957 1 89.31 433 SER A CA 1
ATOM 3262 C C . SER A 1 433 ? -2.096 -14.578 -1.352 1 89.31 433 SER A C 1
ATOM 3264 O O . SER A 1 433 ? -2.029 -15.578 -2.072 1 89.31 433 SER A O 1
ATOM 3266 N N . LEU A 1 434 ? -1.028 -14.039 -0.886 1 88.44 434 LEU A N 1
ATOM 3267 C CA . LEU A 1 434 ? 0.316 -14.539 -1.144 1 88.44 434 LEU A CA 1
ATOM 3268 C C . LEU A 1 434 ? 0.514 -15.914 -0.508 1 88.44 434 LEU A C 1
ATOM 3270 O O . LEU A 1 434 ? 1.159 -16.781 -1.094 1 88.44 434 LEU A O 1
ATOM 3274 N N . GLY A 1 435 ? -0.045 -16.062 0.666 1 91 435 GLY A N 1
ATOM 3275 C CA . GLY A 1 435 ? -0.002 -17.375 1.272 1 91 435 GLY A CA 1
ATOM 3276 C C . GLY A 1 435 ? -0.645 -18.453 0.413 1 91 435 GLY A C 1
ATOM 3277 O O . GLY A 1 435 ? -0.095 -19.547 0.258 1 91 435 GLY A O 1
ATOM 3278 N N . GLN A 1 436 ? -1.734 -18.109 -0.126 1 89.31 436 GLN A N 1
ATOM 3279 C CA . GLN A 1 436 ? -2.436 -19.031 -1.017 1 89.31 436 GLN A CA 1
ATOM 3280 C C . GLN A 1 436 ? -1.615 -19.312 -2.271 1 89.31 436 GLN A C 1
ATOM 3282 O O . GLN A 1 436 ? -1.519 -20.453 -2.711 1 89.31 436 GLN A O 1
ATOM 3287 N N . THR A 1 437 ? -1.026 -18.297 -2.842 1 90.31 437 THR A N 1
ATOM 3288 C CA . THR A 1 437 ? -0.189 -18.453 -4.027 1 90.31 437 THR A CA 1
ATOM 3289 C C . THR A 1 437 ? 1.003 -19.359 -3.74 1 90.31 437 THR A C 1
ATOM 3291 O O . THR A 1 437 ? 1.313 -20.25 -4.531 1 90.31 437 THR A O 1
ATOM 3294 N N . GLU A 1 438 ? 1.605 -19.172 -2.65 1 91.25 438 GLU A N 1
ATOM 3295 C CA . GLU A 1 438 ? 2.75 -20 -2.266 1 91.25 438 GLU A CA 1
ATOM 3296 C C . GLU A 1 438 ? 2.346 -21.453 -2.076 1 91.25 438 GLU A C 1
ATOM 3298 O O . GLU A 1 438 ? 3.059 -22.359 -2.512 1 91.25 438 GLU A O 1
ATOM 3303 N N . THR A 1 439 ? 1.239 -21.656 -1.454 1 92.06 439 THR A N 1
ATOM 3304 C CA . THR A 1 439 ? 0.74 -23.016 -1.261 1 92.06 439 THR A CA 1
ATOM 3305 C C . THR A 1 439 ? 0.475 -23.688 -2.604 1 92.06 439 THR A C 1
ATOM 3307 O O . THR A 1 439 ? 0.892 -24.828 -2.824 1 92.06 439 THR A O 1
ATOM 3310 N N . SER A 1 440 ? -0.155 -22.938 -3.438 1 90.69 440 SER A N 1
ATOM 3311 C CA . SER A 1 440 ? -0.467 -23.484 -4.758 1 90.69 440 SER A CA 1
ATOM 3312 C C . SER A 1 440 ? 0.802 -23.766 -5.555 1 90.69 440 SER A C 1
ATOM 3314 O O . SER A 1 440 ? 0.898 -24.781 -6.242 1 90.69 440 SER A O 1
ATOM 3316 N N . ALA A 1 441 ? 1.737 -22.938 -5.488 1 89.19 441 ALA A N 1
ATOM 3317 C CA . ALA A 1 441 ? 3.012 -23.125 -6.172 1 89.19 441 ALA A CA 1
ATOM 3318 C C . ALA A 1 441 ? 3.748 -24.344 -5.625 1 89.19 441 ALA A C 1
ATOM 3320 O O . ALA A 1 441 ? 4.363 -25.109 -6.379 1 89.19 441 ALA A O 1
ATOM 3321 N N . ASN A 1 442 ? 3.678 -24.562 -4.359 1 90.25 442 ASN A N 1
ATOM 3322 C CA . ASN A 1 442 ? 4.285 -25.75 -3.758 1 90.25 442 ASN A CA 1
ATOM 3323 C C . ASN A 1 442 ? 3.592 -27.031 -4.207 1 90.25 442 ASN A C 1
ATOM 3325 O O . ASN A 1 442 ? 4.242 -28.062 -4.41 1 90.25 442 ASN A O 1
ATOM 3329 N N . GLN A 1 443 ? 2.328 -26.938 -4.359 1 89.38 443 GLN A N 1
ATOM 3330 C CA . GLN A 1 443 ? 1.588 -28.062 -4.906 1 89.38 443 GLN A CA 1
ATOM 3331 C C . GLN A 1 443 ? 2.047 -28.391 -6.324 1 89.38 443 GLN A C 1
ATOM 3333 O O . GLN A 1 443 ? 2.168 -29.562 -6.691 1 89.38 443 GLN A O 1
ATOM 3338 N N . LEU A 1 444 ? 2.342 -27.391 -7.059 1 87.44 444 LEU A N 1
ATOM 3339 C CA . LEU A 1 444 ? 2.855 -27.578 -8.406 1 87.44 444 LEU A CA 1
ATOM 3340 C C . LEU A 1 444 ? 4.223 -28.266 -8.375 1 87.44 444 LEU A C 1
ATOM 3342 O O . LEU A 1 444 ? 4.508 -29.125 -9.203 1 87.44 444 LEU A O 1
ATOM 3346 N N . ASN A 1 445 ? 5.02 -27.922 -7.449 1 89 445 ASN A N 1
ATOM 3347 C CA . ASN A 1 445 ? 6.316 -28.562 -7.281 1 89 445 ASN A CA 1
ATOM 3348 C C . ASN A 1 445 ? 6.172 -30.047 -6.938 1 89 445 ASN A C 1
ATOM 3350 O O . ASN A 1 445 ? 6.93 -30.875 -7.43 1 89 445 ASN A O 1
ATOM 3354 N N . ASP A 1 446 ? 5.215 -30.359 -6.145 1 88.56 446 ASP A N 1
ATOM 3355 C CA . ASP A 1 446 ? 4.941 -31.75 -5.809 1 88.56 446 ASP A CA 1
ATOM 3356 C C . ASP A 1 446 ? 4.48 -32.531 -7.039 1 88.56 446 ASP A C 1
ATOM 3358 O O . ASP A 1 446 ? 4.859 -33.688 -7.223 1 88.56 446 ASP A O 1
ATOM 3362 N N . LEU A 1 447 ? 3.725 -31.859 -7.801 1 84.19 447 LEU A N 1
ATOM 3363 C CA . LEU A 1 447 ? 3.266 -32.5 -9.031 1 84.19 447 LEU A CA 1
ATOM 3364 C C . LEU A 1 447 ? 4.438 -32.781 -9.969 1 84.19 447 LEU A C 1
ATOM 3366 O O . LEU A 1 447 ? 4.469 -33.812 -10.633 1 84.19 447 LEU A O 1
ATOM 3370 N N . THR A 1 448 ? 5.391 -31.891 -10.031 1 87.12 448 THR A N 1
ATOM 3371 C CA . THR A 1 448 ? 6.594 -32.094 -10.828 1 87.12 448 THR A CA 1
ATOM 3372 C C . THR A 1 448 ? 7.336 -33.344 -10.383 1 87.12 448 THR A C 1
ATOM 3374 O O . THR A 1 448 ? 7.777 -34.156 -11.211 1 87.12 448 THR A O 1
ATOM 3377 N N . ARG A 1 449 ? 7.402 -33.562 -9.109 1 88.69 449 ARG A N 1
ATOM 3378 C CA . ARG A 1 449 ? 8.055 -34.75 -8.578 1 88.69 449 ARG A CA 1
ATOM 3379 C C . ARG A 1 449 ? 7.301 -36.031 -8.969 1 88.69 449 ARG A C 1
ATOM 3381 O O . ARG A 1 449 ? 7.906 -37.031 -9.336 1 88.69 449 ARG A O 1
ATOM 3388 N N . SER A 1 450 ? 6.016 -35.875 -8.922 1 84.5 450 SER A N 1
ATOM 3389 C CA . SER A 1 450 ? 5.176 -37 -9.289 1 84.5 450 SER A CA 1
ATOM 3390 C C . SER A 1 450 ? 5.34 -37.375 -10.766 1 84.5 450 SER A C 1
ATOM 3392 O O . SER A 1 450 ? 5.418 -38.531 -11.117 1 84.5 450 SER A O 1
ATOM 3394 N N . VAL A 1 451 ? 5.414 -36.406 -11.602 1 83.38 451 VAL A N 1
ATOM 3395 C CA . VAL A 1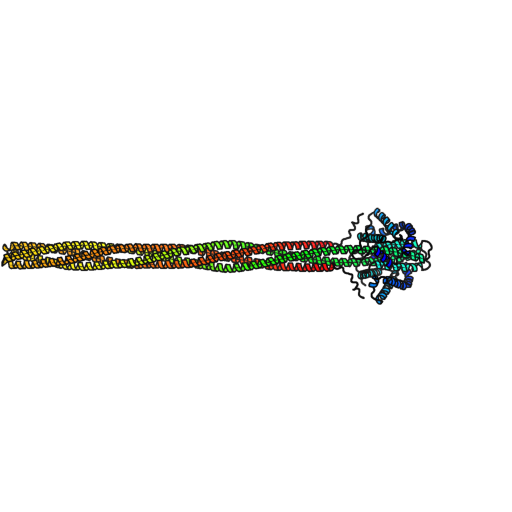 451 ? 5.602 -36.594 -13.031 1 83.38 451 VAL A CA 1
ATOM 3396 C C . VAL A 1 451 ? 6.965 -37.25 -13.289 1 83.38 451 VAL A C 1
ATOM 3398 O O . VAL A 1 451 ? 7.074 -38.188 -14.07 1 83.38 451 VAL A O 1
ATOM 3401 N N . ASN A 1 452 ? 7.93 -36.781 -12.594 1 86.19 452 ASN A N 1
ATOM 3402 C CA . ASN A 1 452 ? 9.273 -37.344 -12.75 1 86.19 452 ASN A CA 1
ATOM 3403 C C . ASN A 1 452 ? 9.336 -38.781 -12.312 1 86.19 452 ASN A C 1
ATOM 3405 O O . ASN A 1 452 ? 10.023 -39.594 -12.93 1 86.19 452 ASN A O 1
ATOM 3409 N N . GLN A 1 453 ? 8.617 -39.156 -11.305 1 84.44 453 GLN A N 1
ATOM 3410 C CA . GLN A 1 453 ? 8.562 -40.531 -10.852 1 84.44 453 GLN A CA 1
ATOM 3411 C C . GLN A 1 453 ? 7.895 -41.438 -11.898 1 84.44 453 GLN A C 1
ATOM 3413 O O . GLN A 1 453 ? 8.336 -42.562 -12.133 1 84.44 453 GLN A O 1
ATOM 3418 N N . LEU A 1 454 ? 6.906 -40.906 -12.531 1 76.75 454 LEU A N 1
ATOM 3419 C CA . LEU A 1 454 ? 6.219 -41.656 -13.578 1 76.75 454 LEU A CA 1
ATOM 3420 C C . LEU A 1 454 ? 7.133 -41.875 -14.781 1 76.75 454 LEU A C 1
ATOM 3422 O O . LEU A 1 454 ? 7.176 -42.969 -15.344 1 76.75 454 LEU A O 1
ATOM 3426 N N . VAL A 1 455 ? 7.895 -40.875 -15.125 1 81.62 455 VAL A N 1
ATOM 3427 C CA . VAL A 1 455 ? 8.836 -40.938 -16.234 1 81.62 455 VAL A CA 1
ATOM 3428 C C . VAL A 1 455 ? 9.93 -41.969 -15.93 1 81.62 455 VAL A C 1
ATOM 3430 O O . VAL A 1 455 ? 10.281 -42.781 -16.781 1 81.62 455 VAL A O 1
ATOM 3433 N N . ASP A 1 456 ? 10.367 -42.031 -14.727 1 81.94 456 ASP A N 1
ATOM 3434 C CA . ASP A 1 456 ? 11.414 -42.969 -14.312 1 81.94 456 ASP A CA 1
ATOM 3435 C C . ASP A 1 456 ? 10.914 -44.406 -14.359 1 81.94 456 ASP A C 1
ATOM 3437 O O . ASP A 1 456 ? 11.672 -45.312 -14.711 1 81.94 456 ASP A O 1
ATOM 3441 N N . SER A 1 457 ? 9.766 -44.625 -14.047 1 74.5 457 SER A N 1
ATOM 3442 C CA . SER A 1 457 ? 9.203 -46 -14.016 1 74.5 457 SER A CA 1
ATOM 3443 C C . SER A 1 457 ? 9.055 -46.562 -15.422 1 74.5 457 SER A C 1
ATOM 3445 O O . SER A 1 457 ? 9.094 -47.781 -15.617 1 74.5 457 SER A O 1
ATOM 3447 N N . PHE A 1 458 ? 9.023 -45.719 -16.438 1 69.06 458 PHE A N 1
ATOM 3448 C CA . PHE A 1 458 ? 8.82 -46.188 -17.797 1 69.06 458 PHE A CA 1
ATOM 3449 C C . PHE A 1 458 ? 10.141 -46.25 -18.562 1 69.06 458 PHE A C 1
ATOM 3451 O O . PHE A 1 458 ? 10.281 -47 -19.531 1 69.06 458 PHE A O 1
ATOM 3458 N N . SER A 1 459 ? 10.977 -45.281 -18.312 1 63.25 459 SER A N 1
ATOM 3459 C CA . SER A 1 459 ? 12.258 -45.281 -19.016 1 63.25 459 SER A CA 1
ATOM 3460 C C . SER A 1 459 ? 13.109 -46.469 -18.609 1 63.25 459 SER A C 1
ATOM 3462 O O . SER A 1 459 ? 14 -46.875 -19.344 1 63.25 459 SER A O 1
ATOM 3464 N N . ARG A 1 460 ? 13.023 -47.25 -17.531 1 56.03 460 ARG A N 1
ATOM 3465 C CA . ARG A 1 460 ? 13.883 -48.375 -17.172 1 56.03 460 ARG A CA 1
ATOM 3466 C C . ARG A 1 460 ? 13.383 -49.688 -17.812 1 56.03 460 ARG A C 1
ATOM 3468 O O . ARG A 1 460 ? 12.211 -50.031 -17.641 1 56.03 460 ARG A O 1
ATOM 3475 N N . PRO A 1 461 ? 13.883 -50.156 -18.875 1 49.25 461 PRO A N 1
ATOM 3476 C CA . PRO A 1 461 ? 13.602 -51.469 -19.453 1 49.25 461 PRO A CA 1
ATOM 3477 C C . PRO A 1 461 ? 13.43 -52.562 -18.406 1 49.25 461 PRO A C 1
ATOM 3479 O O . PRO A 1 461 ? 14.203 -52.625 -17.438 1 49.25 461 PRO A O 1
ATOM 3482 N N . LYS A 1 462 ? 12.266 -52.906 -18.078 1 50.19 462 LYS A N 1
ATOM 3483 C CA . LYS A 1 462 ? 12.148 -54.062 -17.172 1 50.19 462 LYS A CA 1
ATOM 3484 C C . LYS A 1 462 ? 12.914 -55.25 -17.719 1 50.19 462 LYS A C 1
ATOM 3486 O O . LYS A 1 462 ? 12.656 -55.719 -18.828 1 50.19 462 LYS A O 1
ATOM 3491 N N . VAL A 1 463 ? 14.055 -55.406 -17.484 1 42.28 463 VAL A N 1
ATOM 3492 C CA . VAL A 1 463 ? 14.672 -56.719 -17.672 1 42.28 463 VAL A CA 1
ATOM 3493 C C . VAL A 1 463 ? 13.797 -57.781 -17.031 1 42.28 463 VAL A C 1
ATOM 3495 O O . VAL A 1 463 ? 13.352 -57.625 -15.891 1 42.28 463 VAL A O 1
ATOM 3498 N N . PRO A 1 464 ? 12.992 -58.562 -17.797 1 35.41 464 PRO A N 1
ATOM 3499 C CA . PRO A 1 464 ? 12.281 -59.688 -17.188 1 35.41 464 PRO A CA 1
ATOM 3500 C C . PRO A 1 464 ? 13.023 -60.281 -15.992 1 35.41 464 PRO A C 1
ATOM 3502 O O . PRO A 1 464 ? 14.242 -60.469 -16.031 1 35.41 464 PRO A O 1
ATOM 3505 N N . LYS A 1 465 ? 12.484 -59.906 -14.953 1 45.12 465 LYS A N 1
ATOM 3506 C CA . LYS A 1 465 ? 13.062 -60.594 -13.789 1 45.12 465 LYS A CA 1
ATOM 3507 C C . LYS A 1 465 ? 13.094 -62.094 -14 1 45.12 465 LYS A C 1
ATOM 3509 O O . LYS A 1 465 ? 12.055 -62.75 -14.211 1 45.12 465 LYS A O 1
ATOM 3514 N N . SER A 1 466 ? 14.164 -62.656 -14.617 1 32 466 SER A N 1
ATOM 3515 C CA . SER A 1 466 ? 14.422 -64.062 -14.586 1 32 466 SER A CA 1
ATOM 3516 C C . SER A 1 466 ? 13.898 -64.688 -13.289 1 32 466 SER A C 1
ATOM 3518 O O . SER A 1 466 ? 13.641 -65.938 -13.234 1 32 466 SER A O 1
ATOM 3520 N N . ALA A 1 467 ? 14 -63.969 -12.164 1 36 467 ALA A N 1
ATOM 3521 C CA . ALA A 1 467 ? 14.164 -64.688 -10.898 1 36 467 ALA A CA 1
ATOM 3522 C C . ALA A 1 467 ? 12.82 -65.188 -10.367 1 36 467 ALA A C 1
ATOM 3524 O O . ALA A 1 467 ? 12.766 -66 -9.5 1 36 467 ALA A O 1
ATOM 3525 N N . GLU A 1 468 ? 11.766 -64.375 -10.539 1 32.94 468 GLU A N 1
ATOM 3526 C CA . GLU A 1 468 ? 10.789 -64.688 -9.508 1 32.94 468 GLU A CA 1
ATOM 3527 C C . GLU A 1 468 ? 10.102 -66 -9.812 1 32.94 468 GLU A C 1
ATOM 3529 O O . GLU A 1 468 ? 9.133 -66.375 -9.156 1 32.94 468 GLU A O 1
ATOM 3534 N N . TYR A 1 469 ? 10.109 -66.562 -11.023 1 28.3 469 TYR A N 1
ATOM 3535 C CA . TYR A 1 469 ? 9.383 -67.812 -11.039 1 28.3 469 TYR A CA 1
ATOM 3536 C C . TYR A 1 469 ? 9.984 -68.812 -10.039 1 28.3 469 TYR A C 1
ATOM 3538 O O . TYR A 1 469 ? 10.922 -69.5 -10.359 1 28.3 469 TYR A O 1
ATOM 3546 N N . ARG A 1 470 ? 10.344 -68.375 -8.898 1 30.88 470 ARG A N 1
ATOM 3547 C CA . ARG A 1 470 ? 10.508 -69.438 -7.906 1 30.88 470 ARG A CA 1
ATOM 3548 C C . ARG A 1 470 ? 9.32 -70.375 -7.926 1 30.88 470 ARG A C 1
ATOM 3550 O O . ARG A 1 470 ? 8.219 -70 -8.328 1 30.88 470 ARG A O 1
ATOM 3557 N N . MET A 1 471 ? 9.445 -71.688 -7.523 1 26.59 471 MET A N 1
ATOM 3558 C CA . MET A 1 471 ? 8.805 -72.938 -7.312 1 26.59 471 MET A CA 1
ATOM 3559 C C . MET A 1 471 ? 7.426 -72.812 -6.68 1 26.59 471 MET A C 1
ATOM 3561 O O . MET A 1 471 ? 7.312 -72.312 -5.555 1 26.59 471 MET A O 1
ATOM 3565 N N . ALA A 1 472 ? 6.316 -72.062 -7.176 1 26.42 472 ALA A N 1
ATOM 3566 C CA . ALA A 1 472 ? 5.184 -72.75 -6.539 1 26.42 472 ALA A CA 1
ATOM 3567 C C . ALA A 1 472 ? 5.012 -74.125 -7.078 1 26.42 472 ALA A C 1
ATOM 3569 O O . ALA A 1 472 ? 5.227 -74.375 -8.266 1 26.42 472 ALA A O 1
ATOM 3570 N N . MET B 1 1 ? -10.516 -75.5 -12.648 1 34.5 1 MET B N 1
ATOM 3571 C CA . MET B 1 1 ? -9.789 -74.312 -12.992 1 34.5 1 MET B CA 1
ATOM 3572 C C . MET B 1 1 ? -10.688 -73.312 -13.758 1 34.5 1 MET B C 1
ATOM 3574 O O . MET B 1 1 ? -11.406 -73.75 -14.672 1 34.5 1 MET B O 1
ATOM 3578 N N . ALA B 1 2 ? -10.922 -72.25 -13.266 1 47.19 2 ALA B N 1
ATOM 3579 C CA . ALA B 1 2 ? -11.898 -71.25 -13.742 1 47.19 2 ALA B CA 1
ATOM 3580 C C . ALA B 1 2 ? -11.656 -70.875 -15.203 1 47.19 2 ALA B C 1
ATOM 3582 O O . ALA B 1 2 ? -10.516 -70.875 -15.664 1 47.19 2 ALA B O 1
ATOM 3583 N N . PRO B 1 3 ? -12.711 -70.875 -15.961 1 48.12 3 PRO B N 1
ATOM 3584 C CA . PRO B 1 3 ? -12.609 -70.5 -17.375 1 48.12 3 PRO B CA 1
ATOM 3585 C C . PRO B 1 3 ? -11.906 -69.125 -17.578 1 48.12 3 PRO B C 1
ATOM 3587 O O . PRO B 1 3 ? -11.992 -68.25 -16.719 1 48.12 3 PRO B O 1
ATOM 3590 N N . LEU B 1 4 ? -10.883 -69.188 -18.328 1 50.97 4 LEU B N 1
ATOM 3591 C CA . LEU B 1 4 ? -10.133 -67.938 -18.609 1 50.97 4 LEU B CA 1
ATOM 3592 C C . LEU B 1 4 ? -11.047 -66.875 -19.141 1 50.97 4 LEU B C 1
ATOM 3594 O O . LEU B 1 4 ? -11.898 -67.125 -19.984 1 50.97 4 LEU B O 1
ATOM 3598 N N . PRO B 1 5 ? -11.195 -65.812 -18.531 1 49.16 5 PRO B N 1
ATOM 3599 C CA . PRO B 1 5 ? -12.047 -64.75 -19.031 1 49.16 5 PRO B CA 1
ATOM 3600 C C . PRO B 1 5 ? -11.711 -64.375 -20.469 1 49.16 5 PRO B C 1
ATOM 3602 O O . PRO B 1 5 ? -10.594 -64.562 -20.938 1 49.16 5 PRO B O 1
ATOM 3605 N N . PRO B 1 6 ? -12.703 -64.062 -21.266 1 47.16 6 PRO B N 1
ATOM 3606 C CA . PRO B 1 6 ? -12.477 -63.594 -22.656 1 47.16 6 PRO B CA 1
ATOM 3607 C C . PRO B 1 6 ? -11.477 -62.469 -22.75 1 47.16 6 PRO B C 1
ATOM 3609 O O . PRO B 1 6 ? -11.297 -61.688 -21.781 1 47.16 6 PRO B O 1
ATOM 3612 N N . SER B 1 7 ? -10.57 -62.5 -23.641 1 50.03 7 SER B N 1
ATOM 3613 C CA . SER B 1 7 ? -9.516 -61.531 -23.828 1 50.03 7 SER B CA 1
ATOM 3614 C C . SER B 1 7 ? -10.094 -60.125 -23.938 1 50.03 7 SER B C 1
ATOM 3616 O O . SER B 1 7 ? -11.18 -59.938 -24.5 1 50.03 7 SER B O 1
ATOM 3618 N N . HIS B 1 8 ? -9.758 -59.25 -23.234 1 45.69 8 HIS B N 1
ATOM 3619 C CA . HIS B 1 8 ? -10.211 -57.875 -23.172 1 45.69 8 HIS B CA 1
ATOM 3620 C C . HIS B 1 8 ? -10.195 -57.219 -24.547 1 45.69 8 HIS B C 1
ATOM 3622 O O . HIS B 1 8 ? -11.039 -56.375 -24.859 1 45.69 8 HIS B O 1
ATOM 3628 N N . ASP B 1 9 ? -9.195 -57.406 -25.391 1 48.97 9 ASP B N 1
ATOM 3629 C CA . ASP B 1 9 ? -9.102 -56.688 -26.641 1 48.97 9 ASP B CA 1
ATOM 3630 C C . ASP B 1 9 ? -9.75 -57.438 -27.797 1 48.97 9 ASP B C 1
ATOM 3632 O O . ASP B 1 9 ? -9.609 -57.062 -28.953 1 48.97 9 ASP B O 1
ATOM 3636 N N . GLY B 1 10 ? -10.477 -58.562 -27.516 1 56.69 10 GLY B N 1
ATOM 3637 C CA . GLY B 1 10 ? -11.359 -59.219 -28.469 1 56.69 10 GLY B CA 1
ATOM 3638 C C . GLY B 1 10 ? -10.633 -60.125 -29.438 1 56.69 10 GLY B C 1
ATOM 3639 O O . GLY B 1 10 ? -11.195 -60.562 -30.438 1 56.69 10 GLY B O 1
ATOM 3640 N N . ARG B 1 11 ? -9.352 -60.344 -29.234 1 64.62 11 ARG B N 1
ATOM 3641 C CA . ARG B 1 11 ? -8.664 -61.125 -30.266 1 64.62 11 ARG B CA 1
ATOM 3642 C C . ARG B 1 11 ? -9 -62.625 -30.109 1 64.62 11 ARG B C 1
ATOM 3644 O O . ARG B 1 11 ? -9.188 -63.312 -31.109 1 64.62 11 ARG B O 1
ATOM 3651 N N . LEU B 1 12 ? -9.062 -63 -28.781 1 76.56 12 LEU B N 1
ATOM 3652 C CA . LEU B 1 12 ? -9.406 -64.375 -28.562 1 76.56 12 LEU B CA 1
ATOM 3653 C C . LEU B 1 12 ? -10.82 -64.5 -28.016 1 76.56 12 LEU B C 1
ATOM 3655 O O . LEU B 1 12 ? -11.188 -63.844 -27.047 1 76.56 12 LEU B O 1
ATOM 3659 N N . GLY B 1 13 ? -11.602 -65.312 -28.75 1 79.44 13 GLY B N 1
ATOM 3660 C CA . GLY B 1 13 ? -12.945 -65.562 -28.266 1 79.44 13 GLY B CA 1
ATOM 3661 C C . GLY B 1 13 ? -13.008 -66.625 -27.203 1 79.44 13 GLY B C 1
ATOM 3662 O O . GLY B 1 13 ? -11.992 -66.938 -26.562 1 79.44 13 GLY B O 1
ATOM 3663 N N . SER B 1 14 ? -14.164 -67.125 -26.969 1 85.75 14 SER B N 1
ATOM 3664 C CA . SER B 1 14 ? -14.344 -68.25 -26.016 1 85.75 14 SER B CA 1
ATOM 3665 C C . SER B 1 14 ? -13.625 -69.5 -26.484 1 85.75 14 SER B C 1
ATOM 3667 O O . SER B 1 14 ? -13.281 -69.625 -27.656 1 85.75 14 SER B O 1
ATOM 3669 N N . ALA B 1 15 ? -13.391 -70.375 -25.531 1 88.81 15 ALA B N 1
ATOM 3670 C CA . ALA B 1 15 ? -12.727 -71.625 -25.859 1 88.81 15 ALA B CA 1
ATOM 3671 C C . ALA B 1 15 ? -13.477 -72.375 -26.953 1 88.81 15 ALA B C 1
ATOM 3673 O O . ALA B 1 15 ? -12.859 -72.938 -27.859 1 88.81 15 ALA B O 1
ATOM 3674 N N . ALA B 1 16 ? -14.781 -72.375 -26.875 1 90.19 16 ALA B N 1
ATOM 3675 C CA . ALA B 1 16 ? -15.617 -73.062 -27.859 1 90.19 16 ALA B CA 1
ATOM 3676 C C . ALA B 1 16 ? -15.477 -72.375 -29.234 1 90.19 16 ALA B C 1
ATOM 3678 O O . ALA B 1 16 ? -15.344 -73.062 -30.25 1 90.19 16 ALA B O 1
ATOM 3679 N N . GLU B 1 17 ? -15.508 -71.125 -29.234 1 90 17 GLU B N 1
ATOM 3680 C CA . GLU B 1 17 ? -15.383 -70.375 -30.469 1 90 17 GLU B CA 1
ATOM 3681 C C . GLU B 1 17 ? -14.008 -70.562 -31.094 1 90 17 GLU B C 1
ATOM 3683 O O . GLU B 1 17 ? -13.891 -70.688 -32.312 1 90 17 GLU B O 1
ATOM 3688 N N . GLU B 1 18 ? -13.07 -70.5 -30.234 1 90.12 18 GLU B N 1
ATOM 3689 C CA . GLU B 1 18 ? -11.703 -70.688 -30.719 1 90.12 18 GLU B CA 1
ATOM 3690 C C . GLU B 1 18 ? -11.492 -72.125 -31.297 1 90.12 18 GLU B C 1
ATOM 3692 O O . GLU B 1 18 ? -10.797 -72.25 -32.281 1 90.12 18 GLU B O 1
ATOM 3697 N N . LEU B 1 19 ? -12.016 -73.062 -30.641 1 92.88 19 LEU B N 1
ATOM 3698 C CA . LEU B 1 19 ? -11.93 -74.438 -31.156 1 92.88 19 LEU B CA 1
ATOM 3699 C C . LEU B 1 19 ? -12.562 -74.5 -32.531 1 92.88 19 LEU B C 1
ATOM 3701 O O . LEU B 1 19 ? -11.945 -75.062 -33.469 1 92.88 19 LEU B O 1
ATOM 3705 N N . GLU B 1 20 ? -13.727 -74.062 -32.656 1 92.31 20 GLU B N 1
ATOM 3706 C CA . GLU B 1 20 ? -14.438 -74.062 -33.906 1 92.31 20 GLU B CA 1
ATOM 3707 C C . GLU B 1 20 ? -13.688 -73.312 -35 1 92.31 20 GLU B C 1
ATOM 3709 O O . GLU B 1 20 ? -13.555 -73.812 -36.125 1 92.31 20 GLU B O 1
ATOM 3714 N N . ARG B 1 21 ? -13.289 -72.188 -34.625 1 90.38 21 ARG B N 1
ATOM 3715 C CA . ARG B 1 21 ? -12.555 -71.375 -35.594 1 90.38 21 ARG B CA 1
ATOM 3716 C C . ARG B 1 21 ? -11.32 -72.125 -36.094 1 90.38 21 ARG B C 1
ATOM 3718 O O . ARG B 1 21 ? -11.086 -72.125 -37.312 1 90.38 21 ARG B O 1
ATOM 3725 N N . ARG B 1 22 ? -10.586 -72.688 -35.312 1 93.44 22 ARG B N 1
ATOM 3726 C CA . ARG B 1 22 ? -9.352 -73.312 -35.688 1 93.44 22 ARG B CA 1
ATOM 3727 C C . ARG B 1 22 ? -9.633 -74.625 -36.438 1 93.44 22 ARG B C 1
ATOM 3729 O O . ARG B 1 22 ? -8.898 -75 -37.344 1 93.44 22 ARG B O 1
ATOM 3736 N N . ARG B 1 23 ? -10.656 -75.312 -35.938 1 94.94 23 ARG B N 1
ATOM 3737 C CA . ARG B 1 23 ? -11.055 -76.5 -36.688 1 94.94 23 ARG B CA 1
ATOM 3738 C C . ARG B 1 23 ? -11.359 -76.188 -38.156 1 94.94 23 ARG B C 1
ATOM 3740 O O . ARG B 1 23 ? -10.961 -76.938 -39.062 1 94.94 23 ARG B O 1
ATOM 3747 N N . ARG B 1 24 ? -11.992 -75.125 -38.344 1 93.38 24 ARG B N 1
ATOM 3748 C CA . ARG B 1 24 ? -12.359 -74.688 -39.688 1 93.38 24 ARG B CA 1
ATOM 3749 C C . ARG B 1 24 ? -11.125 -74.312 -40.5 1 93.38 24 ARG B C 1
ATOM 3751 O O . ARG B 1 24 ? -10.977 -74.688 -41.656 1 93.38 24 ARG B O 1
ATOM 3758 N N . VAL B 1 25 ? -10.297 -73.562 -39.875 1 93.38 25 VAL B N 1
ATOM 3759 C CA . VAL B 1 25 ? -9.117 -73.062 -40.562 1 93.38 25 VAL B CA 1
ATOM 3760 C C . VAL B 1 25 ? -8.195 -74.188 -40.938 1 93.38 25 VAL B C 1
ATOM 3762 O O . VAL B 1 25 ? -7.609 -74.188 -42.031 1 93.38 25 VAL B O 1
ATOM 3765 N N . LEU B 1 26 ? -8.102 -75.188 -40.062 1 95.25 26 LEU B N 1
ATOM 3766 C CA . LEU B 1 26 ? -7.16 -76.25 -40.25 1 95.25 26 LEU B CA 1
ATOM 3767 C C . LEU B 1 26 ? -7.828 -77.438 -40.969 1 95.25 26 LEU B C 1
ATOM 3769 O O . LEU B 1 26 ? -7.156 -78.375 -41.375 1 95.25 26 LEU B O 1
ATOM 3773 N N . GLY B 1 27 ? -9.141 -77.438 -41.125 1 94.5 27 GLY B N 1
ATOM 3774 C CA . GLY B 1 27 ? -9.867 -78.562 -41.688 1 94.5 27 GLY B CA 1
ATOM 3775 C C . GLY B 1 27 ? -9.812 -79.812 -40.812 1 94.5 27 GLY B C 1
ATOM 3776 O O . GLY B 1 27 ? -9.68 -80.875 -41.281 1 94.5 27 GLY B O 1
ATOM 3777 N N . PHE B 1 28 ? -9.789 -79.562 -39.531 1 96.44 28 PHE B N 1
ATOM 3778 C CA . PHE B 1 28 ? -9.734 -80.625 -38.562 1 96.44 28 PHE B CA 1
ATOM 3779 C C . PHE B 1 28 ? -11.125 -81.25 -38.344 1 96.44 28 PHE B C 1
ATOM 3781 O O . PHE B 1 28 ? -12 -80.562 -37.781 1 96.44 28 PHE B O 1
ATOM 3788 N N . THR B 1 29 ? -11.328 -82.438 -38.688 1 96.06 29 THR B N 1
ATOM 3789 C CA . THR B 1 29 ? -12.648 -83.062 -38.656 1 96.06 29 THR B CA 1
ATOM 3790 C C . THR B 1 29 ? -12.695 -84.188 -37.594 1 96.06 29 THR B C 1
ATOM 3792 O O . THR B 1 29 ? -11.68 -84.5 -37 1 96.06 29 THR B O 1
ATOM 3795 N N . ASP B 1 30 ? -13.898 -84.75 -37.5 1 95.62 30 ASP B N 1
ATOM 3796 C CA . ASP B 1 30 ? -14.078 -85.812 -36.531 1 95.62 30 ASP B CA 1
ATOM 3797 C C . ASP B 1 30 ? -13.344 -87.062 -37 1 95.62 30 ASP B C 1
ATOM 3799 O O . ASP B 1 30 ? -12.914 -87.875 -36.188 1 95.62 30 ASP B O 1
ATOM 3803 N N . ASP B 1 31 ? -13.211 -87.188 -38.281 1 96.69 31 ASP B N 1
ATOM 3804 C CA . ASP B 1 31 ? -12.422 -88.312 -38.781 1 96.69 31 ASP B CA 1
ATOM 3805 C C . ASP B 1 31 ? -10.961 -88.188 -38.375 1 96.69 31 ASP B C 1
ATOM 3807 O O . ASP B 1 31 ? -10.312 -89.188 -38.062 1 96.69 31 ASP B O 1
ATOM 3811 N N . ASP B 1 32 ? -10.555 -86.938 -38.375 1 96.88 32 ASP B N 1
ATOM 3812 C CA . ASP B 1 32 ? -9.203 -86.75 -37.906 1 96.88 32 ASP B CA 1
ATOM 3813 C C . ASP B 1 32 ? -9.055 -87.188 -36.438 1 96.88 32 ASP B C 1
ATOM 3815 O O . ASP B 1 32 ? -8.102 -87.875 -36.094 1 96.88 32 ASP B O 1
ATOM 3819 N N . ALA B 1 33 ? -10 -86.812 -35.688 1 97.06 33 ALA B N 1
ATOM 3820 C CA . ALA B 1 33 ? -9.992 -87.125 -34.25 1 97.06 33 ALA B CA 1
ATOM 3821 C C . ALA B 1 33 ? -9.992 -88.625 -34.031 1 97.06 33 ALA B C 1
ATOM 3823 O O . ALA B 1 33 ? -9.266 -89.188 -33.188 1 97.06 33 ALA B O 1
ATOM 3824 N N . ARG B 1 34 ? -10.75 -89.25 -34.812 1 96 34 ARG B N 1
ATOM 3825 C CA . ARG B 1 34 ? -10.828 -90.688 -34.688 1 96 34 ARG B CA 1
ATOM 3826 C C . ARG B 1 34 ? -9.5 -91.375 -35.062 1 96 34 ARG B C 1
ATOM 3828 O O . ARG B 1 34 ? -9.047 -92.25 -34.375 1 96 34 ARG B O 1
ATOM 3835 N N . ARG B 1 35 ? -8.938 -90.875 -36.094 1 95.75 35 ARG B N 1
ATOM 3836 C CA . ARG B 1 35 ? -7.648 -91.438 -36.5 1 95.75 35 ARG B CA 1
ATOM 3837 C C . ARG B 1 35 ? -6.586 -91.188 -35.438 1 95.75 35 ARG B C 1
ATOM 3839 O O . ARG B 1 35 ? -5.742 -92.062 -35.219 1 95.75 35 ARG B O 1
ATOM 3846 N N . LEU B 1 36 ? -6.672 -90.125 -34.812 1 96.31 36 LEU B N 1
ATOM 3847 C CA . LEU B 1 36 ? -5.715 -89.812 -33.75 1 96.31 36 LEU B CA 1
ATOM 3848 C C . LEU B 1 36 ? -5.938 -90.75 -32.562 1 96.31 36 LEU B C 1
ATOM 3850 O O . LEU B 1 36 ? -4.977 -91.188 -31.938 1 96.31 36 LEU B O 1
ATOM 3854 N N . ALA B 1 37 ? -7.16 -90.938 -32.281 1 96.31 37 ALA B N 1
ATOM 3855 C CA . ALA B 1 37 ? -7.48 -91.875 -31.203 1 96.31 37 ALA B CA 1
ATOM 3856 C C . ALA B 1 37 ? -6.93 -93.25 -31.5 1 96.31 37 ALA B C 1
ATOM 3858 O O . ALA B 1 37 ? -6.465 -93.938 -30.594 1 96.31 37 ALA B O 1
ATOM 3859 N N . GLU B 1 38 ? -6.977 -93.625 -32.688 1 94.31 38 GLU B N 1
ATOM 3860 C CA . GLU B 1 38 ? -6.484 -94.938 -33.094 1 94.31 38 GLU B CA 1
ATOM 3861 C C . GLU B 1 38 ? -4.969 -95 -32.938 1 94.31 38 GLU B C 1
ATOM 3863 O O . GLU B 1 38 ? -4.41 -96.062 -32.844 1 94.31 38 GLU B O 1
ATOM 3868 N N . LEU B 1 39 ? -4.375 -93.875 -32.938 1 93.81 39 LEU B N 1
ATOM 3869 C CA . LEU B 1 39 ? -2.92 -93.812 -32.844 1 93.81 39 LEU B CA 1
ATOM 3870 C C . LEU B 1 39 ? -2.473 -93.812 -31.391 1 93.81 39 LEU B C 1
ATOM 3872 O O . LEU B 1 39 ? -1.275 -93.875 -31.109 1 93.81 39 LEU B O 1
ATOM 3876 N N . ARG B 1 40 ? -3.338 -93.812 -30.469 1 94.56 40 ARG B N 1
ATOM 3877 C CA . ARG B 1 40 ? -3.029 -93.625 -29.062 1 94.56 40 ARG B CA 1
ATOM 3878 C C . ARG B 1 40 ? -2.127 -94.688 -28.547 1 94.56 40 ARG B C 1
ATOM 3880 O O . ARG B 1 40 ? -1.14 -94.438 -27.859 1 94.56 40 ARG B O 1
ATOM 3887 N N . PRO B 1 41 ? -2.377 -95.938 -28.891 1 93.5 41 PRO B N 1
ATOM 3888 C CA . PRO B 1 41 ? -1.505 -97 -28.391 1 93.5 41 PRO B CA 1
ATOM 3889 C C . PRO B 1 41 ? -0.061 -96.875 -28.859 1 93.5 41 PRO B C 1
ATOM 3891 O O . PRO B 1 41 ? 0.873 -97.062 -28.078 1 93.5 41 PRO B O 1
ATOM 3894 N N . VAL B 1 42 ? 0.024 -96.438 -30.016 1 92.06 42 VAL B N 1
ATOM 3895 C CA . VAL B 1 42 ? 1.354 -96.25 -30.578 1 92.06 42 VAL B CA 1
ATOM 3896 C C . VAL B 1 42 ? 2.029 -95.062 -29.875 1 92.06 42 VAL B C 1
ATOM 3898 O O . VAL B 1 42 ? 3.211 -95.125 -29.531 1 92.06 42 VAL B O 1
ATOM 3901 N N . ALA B 1 43 ? 1.281 -94.062 -29.656 1 93.69 43 ALA B N 1
ATOM 3902 C CA . ALA B 1 43 ? 1.797 -92.875 -28.969 1 93.69 43 ALA B CA 1
ATOM 3903 C C . ALA B 1 43 ? 2.211 -93.188 -27.531 1 93.69 43 ALA B C 1
ATOM 3905 O O . ALA B 1 43 ? 3.254 -92.75 -27.062 1 93.69 43 ALA B O 1
ATOM 3906 N N . GLU B 1 44 ? 1.459 -94 -26.922 1 95.19 44 GLU B N 1
ATOM 3907 C CA . GLU B 1 44 ? 1.747 -94.375 -25.547 1 95.19 44 GLU B CA 1
ATOM 3908 C C . GLU B 1 44 ? 3.035 -95.188 -25.469 1 95.19 44 GLU B C 1
ATOM 3910 O O . GLU B 1 44 ? 3.869 -95 -24.594 1 95.19 44 GLU B O 1
ATOM 3915 N N . SER B 1 45 ? 3.166 -96.062 -26.406 1 94.44 45 SER B N 1
ATOM 3916 C CA . SER B 1 45 ? 4.336 -96.938 -26.406 1 94.44 45 SER B CA 1
ATOM 3917 C C . SER B 1 45 ? 5.613 -96.188 -26.688 1 94.44 45 SER B C 1
ATOM 3919 O O . SER B 1 45 ? 6.691 -96.562 -26.219 1 94.44 45 SER B O 1
ATOM 3921 N N . SER B 1 46 ? 5.477 -95.062 -27.344 1 93.81 46 SER B N 1
ATOM 3922 C CA . SER B 1 46 ? 6.656 -94.312 -27.734 1 93.81 46 SER B CA 1
ATOM 3923 C C . SER B 1 46 ? 6.84 -93.062 -26.859 1 93.81 46 SER B C 1
ATOM 3925 O O . SER B 1 46 ? 7.789 -92.312 -27.031 1 93.81 46 SER B O 1
ATOM 3927 N N . ASN B 1 47 ? 5.953 -92.875 -25.938 1 95.69 47 ASN B N 1
ATOM 3928 C CA . ASN B 1 47 ? 5.863 -91.625 -25.172 1 95.69 47 ASN B CA 1
ATOM 3929 C C . ASN B 1 47 ? 7.152 -91.375 -24.391 1 95.69 47 ASN B C 1
ATOM 3931 O O . ASN B 1 47 ? 7.75 -90.312 -24.531 1 95.69 47 ASN B O 1
ATOM 3935 N N . ASP B 1 48 ? 7.625 -92.312 -23.734 1 94.88 48 ASP B N 1
ATOM 3936 C CA . ASP B 1 48 ? 8.805 -92.125 -22.875 1 94.88 48 ASP B CA 1
ATOM 3937 C C . ASP B 1 48 ? 10.031 -91.812 -23.719 1 94.88 48 ASP B C 1
ATOM 3939 O O . ASP B 1 48 ? 10.758 -90.875 -23.391 1 94.88 48 ASP B O 1
ATOM 3943 N N . ALA B 1 49 ? 10.172 -92.438 -24.766 1 94.19 49 ALA B N 1
ATOM 3944 C CA . ALA B 1 49 ? 11.32 -92.188 -25.625 1 94.19 49 ALA B CA 1
ATOM 3945 C C . ALA B 1 49 ? 11.25 -90.812 -26.266 1 94.19 49 ALA B C 1
ATOM 3947 O O . ALA B 1 49 ? 12.266 -90.125 -26.359 1 94.19 49 ALA B O 1
ATOM 3948 N N . ILE B 1 50 ? 10.109 -90.438 -26.625 1 94.25 50 ILE B N 1
ATOM 3949 C CA . ILE B 1 50 ? 9.914 -89.125 -27.281 1 94.25 50 ILE B CA 1
ATOM 3950 C C . ILE B 1 50 ? 10.18 -88 -26.297 1 94.25 50 ILE B C 1
ATOM 3952 O O . ILE B 1 50 ? 10.867 -87.062 -26.625 1 94.25 50 ILE B O 1
ATOM 3956 N N . ILE B 1 51 ? 9.711 -88.188 -25.109 1 95.06 51 ILE B N 1
ATOM 3957 C CA . ILE B 1 51 ? 9.859 -87.125 -24.094 1 95.06 51 ILE B CA 1
ATOM 3958 C C . ILE B 1 51 ? 11.328 -87 -23.688 1 95.06 51 ILE B C 1
ATOM 3960 O O . ILE B 1 51 ? 11.836 -85.938 -23.516 1 95.06 51 ILE B O 1
ATOM 3964 N N . GLU B 1 52 ? 11.93 -88.188 -23.594 1 94.19 52 GLU B N 1
ATOM 3965 C CA . GLU B 1 52 ? 13.344 -88.125 -23.234 1 94.19 52 GLU B CA 1
ATOM 3966 C C . GLU B 1 52 ? 14.172 -87.438 -24.312 1 94.19 52 GLU B C 1
ATOM 3968 O O . GLU B 1 52 ? 15.023 -86.625 -24 1 94.19 52 GLU B O 1
ATOM 3973 N N . ARG B 1 53 ? 13.906 -87.688 -25.484 1 92.06 53 ARG B N 1
ATOM 3974 C CA . ARG B 1 53 ? 14.617 -87 -26.594 1 92.06 53 ARG B CA 1
ATOM 3975 C C . ARG B 1 53 ? 14.289 -85.562 -26.656 1 92.06 53 ARG B C 1
ATOM 3977 O O . ARG B 1 53 ? 15.164 -84.688 -26.953 1 92.06 53 ARG B O 1
ATOM 3984 N N . PHE B 1 54 ? 13.141 -85.312 -26.406 1 90.88 54 PHE B N 1
ATOM 3985 C CA . PHE B 1 54 ? 12.641 -83.938 -26.422 1 90.88 54 PHE B CA 1
ATOM 3986 C C . PHE B 1 54 ? 13.398 -83.125 -25.422 1 90.88 54 PHE B C 1
ATOM 3988 O O . PHE B 1 54 ? 13.953 -82.062 -25.781 1 90.88 54 PHE B O 1
ATOM 3995 N N . TYR B 1 55 ? 13.453 -83.5 -24.234 1 92 55 TYR B N 1
ATOM 3996 C CA . TYR B 1 55 ? 14.086 -82.688 -23.188 1 92 55 TYR B CA 1
ATOM 3997 C C . TYR B 1 55 ? 15.602 -82.688 -23.328 1 92 55 TYR B C 1
ATOM 3999 O O . TYR B 1 55 ? 16.281 -81.75 -23 1 92 55 TYR B O 1
ATOM 4007 N N . ALA B 1 56 ? 16.062 -83.812 -23.922 1 91.56 56 ALA B N 1
ATOM 4008 C CA . ALA B 1 56 ? 17.484 -83.812 -24.234 1 91.56 56 ALA B CA 1
ATOM 4009 C C . ALA B 1 56 ? 17.828 -82.75 -25.25 1 91.56 56 ALA B C 1
ATOM 4011 O O . ALA B 1 56 ? 18.828 -82 -25.109 1 91.56 56 ALA B O 1
ATOM 4012 N N . HIS B 1 57 ? 16.984 -82.625 -26.109 1 92.38 57 HIS B N 1
ATOM 4013 C CA . HIS B 1 57 ? 17.156 -81.562 -27.125 1 92.38 57 HIS B CA 1
ATOM 4014 C C . HIS B 1 57 ? 17.031 -80.188 -26.531 1 92.38 57 HIS B C 1
ATOM 4016 O O . HIS B 1 57 ? 17.859 -79.312 -26.797 1 92.38 57 HIS B O 1
ATOM 4022 N N . LEU B 1 58 ? 16.062 -80 -25.734 1 90.38 58 LEU B N 1
ATOM 4023 C CA . LEU B 1 58 ? 15.844 -78.688 -25.125 1 90.38 58 LEU B CA 1
ATOM 4024 C C . LEU B 1 58 ? 17.016 -78.312 -24.219 1 90.38 58 LEU B C 1
ATOM 4026 O O . LEU B 1 58 ? 17.469 -77.125 -24.25 1 90.38 58 LEU B O 1
ATOM 4030 N N . MET B 1 59 ? 17.484 -79.25 -23.547 1 90 59 MET B N 1
ATOM 4031 C CA . MET B 1 59 ? 18.562 -79 -22.594 1 90 59 MET B CA 1
ATOM 4032 C C . MET B 1 59 ? 19.875 -78.75 -23.328 1 90 59 MET B C 1
ATOM 4034 O O . MET B 1 59 ? 20.828 -78.25 -22.734 1 90 59 MET B O 1
ATOM 4038 N N . SER B 1 60 ? 19.938 -79.062 -24.484 1 90.62 60 SER B N 1
ATOM 4039 C CA . SER B 1 60 ? 21.156 -78.812 -25.266 1 90.62 60 SER B CA 1
ATOM 4040 C C . SER B 1 60 ? 21.281 -77.312 -25.641 1 90.62 60 SER B C 1
ATOM 4042 O O . SER B 1 60 ? 22.328 -76.875 -26.094 1 90.62 60 SER B O 1
ATOM 4044 N N . HIS B 1 61 ? 20.297 -76.625 -25.406 1 90.44 61 HIS B N 1
ATOM 4045 C CA . HIS B 1 61 ? 20.297 -75.188 -25.703 1 90.44 61 HIS B CA 1
ATOM 4046 C C . HIS B 1 61 ? 20.453 -74.375 -24.422 1 90.44 61 HIS B C 1
ATOM 4048 O O . HIS B 1 61 ? 19.656 -74.5 -23.5 1 90.44 61 HIS B O 1
ATOM 4054 N N . ALA B 1 62 ? 21.328 -73.5 -24.453 1 87.69 62 ALA B N 1
ATOM 4055 C CA . ALA B 1 62 ? 21.656 -72.688 -23.266 1 87.69 62 ALA B CA 1
ATOM 4056 C C . ALA B 1 62 ? 20.484 -71.875 -22.844 1 87.69 62 ALA B C 1
ATOM 4058 O O . ALA B 1 62 ? 20.203 -71.688 -21.641 1 87.69 62 ALA B O 1
ATOM 4059 N N . GLU B 1 63 ? 19.797 -71.312 -23.75 1 82.75 63 GLU B N 1
ATOM 4060 C CA . GLU B 1 63 ? 18.656 -70.438 -23.469 1 82.75 63 GLU B CA 1
ATOM 4061 C C . GLU B 1 63 ? 17.562 -71.188 -22.719 1 82.75 63 GLU B C 1
ATOM 4063 O O . GLU B 1 63 ? 16.906 -70.625 -21.844 1 82.75 63 GLU B O 1
ATOM 4068 N N . MET B 1 64 ? 17.391 -72.375 -22.969 1 86.69 64 MET B N 1
ATOM 4069 C CA . MET B 1 64 ? 16.344 -73.188 -22.359 1 86.69 64 MET B CA 1
ATOM 4070 C C . MET B 1 64 ? 16.797 -73.75 -21 1 86.69 64 MET B C 1
ATOM 4072 O O . MET B 1 64 ? 15.992 -73.812 -20.062 1 86.69 64 MET B O 1
ATOM 4076 N N . ARG B 1 65 ? 18 -73.938 -20.938 1 87.44 65 ARG B N 1
ATOM 4077 C CA . ARG B 1 65 ? 18.531 -74.5 -19.672 1 87.44 65 ARG B CA 1
ATOM 4078 C C . ARG B 1 65 ? 18.266 -73.5 -18.531 1 87.44 65 ARG B C 1
ATOM 4080 O O . ARG B 1 65 ? 18.062 -73.938 -17.391 1 87.44 65 ARG B O 1
ATOM 4087 N N . ALA B 1 66 ? 18.25 -72.312 -18.906 1 82.75 66 ALA B N 1
ATOM 4088 C CA . ALA B 1 66 ? 18.094 -71.25 -17.891 1 82.75 66 ALA B CA 1
ATOM 4089 C C . ALA B 1 66 ? 16.719 -71.312 -17.234 1 82.75 66 ALA B C 1
ATOM 4091 O O . ALA B 1 66 ? 16.516 -70.812 -16.125 1 82.75 66 ALA B O 1
ATOM 4092 N N . HIS B 1 67 ? 15.766 -71.938 -17.875 1 81.62 67 HIS B N 1
ATOM 4093 C CA . HIS B 1 67 ? 14.398 -72 -17.391 1 81.62 67 HIS B CA 1
ATOM 4094 C C . HIS B 1 67 ? 14.211 -73.188 -16.438 1 81.62 67 HIS B C 1
ATOM 4096 O O . HIS B 1 67 ? 13.18 -73.312 -15.789 1 81.62 67 HIS B O 1
ATOM 4102 N N . PHE B 1 68 ? 15.289 -74.062 -16.453 1 84.56 68 PHE B N 1
ATOM 4103 C CA . PHE B 1 68 ? 15.164 -75.25 -15.633 1 84.56 68 PHE B CA 1
ATOM 4104 C C . PHE B 1 68 ? 15.953 -75.125 -14.336 1 84.56 68 PHE B C 1
ATOM 4106 O O . PHE B 1 68 ? 17.125 -74.75 -14.352 1 84.56 68 PHE B O 1
ATOM 4113 N N . GLN B 1 69 ? 15.445 -75.438 -13.219 1 82.38 69 GLN B N 1
ATOM 4114 C CA . GLN B 1 69 ? 16.016 -75.062 -11.914 1 82.38 69 GLN B CA 1
ATOM 4115 C C . GLN B 1 69 ? 16.703 -76.312 -11.305 1 82.38 69 GLN B C 1
ATOM 4117 O O . GLN B 1 69 ? 17.781 -76.188 -10.711 1 82.38 69 GLN B O 1
ATOM 4122 N N . SER B 1 70 ? 15.969 -77.438 -11.305 1 86.94 70 SER B N 1
ATOM 4123 C CA . SER B 1 70 ? 16.484 -78.625 -10.633 1 86.94 70 SER B CA 1
ATOM 4124 C C . SER B 1 70 ? 16.109 -79.875 -11.391 1 86.94 70 SER B C 1
ATOM 4126 O O . SER B 1 70 ? 15.305 -79.875 -12.328 1 86.94 70 SER B O 1
ATOM 4128 N N . GLU B 1 71 ? 16.766 -80.938 -10.992 1 88.25 71 GLU B N 1
ATOM 4129 C CA . GLU B 1 71 ? 16.453 -82.188 -11.594 1 88.25 71 GLU B CA 1
ATOM 4130 C C . GLU B 1 71 ? 15.031 -82.625 -11.258 1 88.25 71 GLU B C 1
ATOM 4132 O O . GLU B 1 71 ? 14.352 -83.25 -12.086 1 88.25 71 GLU B O 1
ATOM 4137 N N . ALA B 1 72 ? 14.68 -82.25 -10.141 1 88.94 72 ALA B N 1
ATOM 4138 C CA . ALA B 1 72 ? 13.312 -82.562 -9.734 1 88.94 72 ALA B CA 1
ATOM 4139 C C . ALA B 1 72 ? 12.305 -81.75 -10.578 1 88.94 72 ALA B C 1
ATOM 4141 O O . ALA B 1 72 ? 11.258 -82.25 -10.953 1 88.94 72 ALA B O 1
ATOM 4142 N N . HIS B 1 73 ? 12.711 -80.625 -10.844 1 90.12 73 HIS B N 1
ATOM 4143 C CA . HIS B 1 73 ? 11.867 -79.812 -11.68 1 90.12 73 HIS B CA 1
ATOM 4144 C C . HIS B 1 73 ? 11.742 -80.375 -13.094 1 90.12 73 HIS B C 1
ATOM 4146 O O . HIS B 1 73 ? 10.648 -80.438 -13.648 1 90.12 73 HIS B O 1
ATOM 4152 N N . ILE B 1 74 ? 12.734 -80.75 -13.539 1 90.75 74 ILE B N 1
ATOM 4153 C CA . ILE B 1 74 ? 12.766 -81.312 -14.883 1 90.75 74 ILE B CA 1
ATOM 4154 C C . ILE B 1 74 ? 11.922 -82.562 -14.93 1 90.75 74 ILE B C 1
ATOM 4156 O O . ILE B 1 74 ? 11.172 -82.812 -15.891 1 90.75 74 ILE B O 1
ATOM 4160 N N . ALA B 1 75 ? 12.078 -83.375 -13.922 1 92.62 75 ALA B N 1
ATOM 4161 C CA . ALA B 1 75 ? 11.297 -84.562 -13.844 1 92.62 75 ALA B CA 1
ATOM 4162 C C . ALA B 1 75 ? 9.797 -84.312 -13.828 1 92.62 75 ALA B C 1
ATOM 4164 O O . ALA B 1 75 ? 9.016 -85 -14.492 1 92.62 75 ALA B O 1
ATOM 4165 N N . ALA B 1 76 ? 9.531 -83.312 -13.086 1 92.06 76 ALA B N 1
ATOM 4166 C CA . ALA B 1 76 ? 8.125 -82.938 -13.016 1 92.06 76 ALA B CA 1
ATOM 4167 C C . ALA B 1 76 ? 7.633 -82.438 -14.375 1 92.06 76 ALA B C 1
ATOM 4169 O O . ALA B 1 76 ? 6.512 -82.75 -14.781 1 92.06 76 ALA B O 1
ATOM 4170 N N . LEU B 1 77 ? 8.398 -81.688 -15.016 1 90.56 77 LEU B N 1
ATOM 4171 C CA . LEU B 1 77 ? 8.039 -81.188 -16.328 1 90.56 77 LEU B CA 1
ATOM 4172 C C . LEU B 1 77 ? 7.91 -82.312 -17.344 1 90.56 77 LEU B C 1
ATOM 4174 O O . LEU B 1 77 ? 7.039 -82.25 -18.219 1 90.56 77 LEU B O 1
ATOM 4178 N N . LYS B 1 78 ? 8.727 -83.25 -17.25 1 93.5 78 LYS B N 1
ATOM 4179 C CA . LYS B 1 78 ? 8.648 -84.375 -18.141 1 93.5 78 LYS B CA 1
ATOM 4180 C C . LYS B 1 78 ? 7.332 -85.125 -17.969 1 93.5 78 LYS B C 1
ATOM 4182 O O . LYS B 1 78 ? 6.711 -85.562 -18.938 1 93.5 78 LYS B O 1
ATOM 4187 N N . ARG B 1 79 ? 6.984 -85.25 -16.75 1 93.56 79 ARG B N 1
ATOM 4188 C CA . ARG B 1 79 ? 5.715 -85.875 -16.453 1 93.56 79 ARG B CA 1
ATOM 4189 C C . ARG B 1 79 ? 4.547 -85.062 -17.047 1 93.56 79 ARG B C 1
ATOM 4191 O O . ARG B 1 79 ? 3.666 -85.688 -17.688 1 93.56 79 ARG B O 1
ATOM 4198 N N . ALA B 1 80 ? 4.645 -83.875 -16.812 1 90.56 80 ALA B N 1
ATOM 4199 C CA . ALA B 1 80 ? 3.588 -83 -17.344 1 90.56 80 ALA B CA 1
ATOM 4200 C C . ALA B 1 80 ? 3.572 -83.062 -18.875 1 90.56 80 ALA B C 1
ATOM 4202 O O . ALA B 1 80 ? 2.502 -83.125 -19.484 1 90.56 80 ALA B O 1
ATOM 4203 N N . GLN B 1 81 ? 4.684 -83 -19.391 1 91.44 81 GLN B N 1
ATOM 4204 C CA . GLN B 1 81 ? 4.809 -83 -20.844 1 91.44 81 GLN B CA 1
ATOM 4205 C C . GLN B 1 81 ? 4.328 -84.375 -21.422 1 91.44 81 GLN B C 1
ATOM 4207 O O . GLN B 1 81 ? 3.75 -84.375 -22.5 1 91.44 81 GLN B O 1
ATOM 4212 N N . SER B 1 82 ? 4.621 -85.375 -20.734 1 95.12 82 SER B N 1
ATOM 4213 C CA . SER B 1 82 ? 4.145 -86.688 -21.125 1 95.12 82 SER B CA 1
ATOM 4214 C C . SER B 1 82 ? 2.623 -86.75 -21.234 1 95.12 82 SER B C 1
ATOM 4216 O O . SER B 1 82 ? 2.076 -87.25 -22.234 1 95.12 82 SER B O 1
ATOM 4218 N N . GLN B 1 83 ? 2.055 -86.188 -20.25 1 93.31 83 GLN B N 1
ATOM 4219 C CA . GLN B 1 83 ? 0.598 -86.125 -20.266 1 93.31 83 GLN B CA 1
ATOM 4220 C C . GLN B 1 83 ? 0.1 -85.25 -21.391 1 93.31 83 GLN B C 1
ATOM 4222 O O . GLN B 1 83 ? -0.875 -85.562 -22.078 1 93.31 83 GLN B O 1
ATOM 4227 N N . TYR B 1 84 ? 0.736 -84.188 -21.516 1 92.5 84 TYR B N 1
ATOM 4228 C CA . TYR B 1 84 ? 0.395 -83.188 -22.562 1 92.5 84 TYR B CA 1
ATOM 4229 C C . TYR B 1 84 ? 0.443 -83.875 -23.938 1 92.5 84 TYR B C 1
ATOM 4231 O O . TYR B 1 84 ? -0.491 -83.75 -24.734 1 92.5 84 TYR B O 1
ATOM 4239 N N . PHE B 1 85 ? 1.445 -84.562 -24.234 1 92.94 85 PHE B N 1
ATOM 4240 C CA . PHE B 1 85 ? 1.658 -85.312 -25.5 1 92.94 85 PHE B CA 1
ATOM 4241 C C . PHE B 1 85 ? 0.54 -86.312 -25.75 1 92.94 85 PHE B C 1
ATOM 4243 O O . PHE B 1 85 ? -0.029 -86.312 -26.844 1 92.94 85 PHE B O 1
ATOM 4250 N N . LEU B 1 86 ? 0.241 -87 -24.781 1 95.12 86 LEU B N 1
ATOM 4251 C CA . LEU B 1 86 ? -0.757 -88.062 -24.938 1 95.12 86 LEU B CA 1
ATOM 4252 C C . LEU B 1 86 ? -2.141 -87.438 -25.172 1 95.12 86 LEU B C 1
ATOM 4254 O O . LEU B 1 86 ? -2.994 -88.062 -25.812 1 95.12 86 LEU B O 1
ATOM 4258 N N . GLU B 1 87 ? -2.297 -86.312 -24.688 1 94.62 87 GLU B N 1
ATOM 4259 C CA . GLU B 1 87 ? -3.584 -85.625 -24.859 1 94.62 87 GLU B CA 1
ATOM 4260 C C . GLU B 1 87 ? -3.826 -85.312 -26.328 1 94.62 87 GLU B C 1
ATOM 4262 O O . GLU B 1 87 ? -4.973 -85.125 -26.75 1 94.62 87 GLU B O 1
ATOM 4267 N N . LEU B 1 88 ? -2.83 -85.188 -27.078 1 94.56 88 LEU B N 1
ATOM 4268 C CA . LEU B 1 88 ? -2.961 -84.938 -28.5 1 94.56 88 LEU B CA 1
ATOM 4269 C C . LEU B 1 88 ? -3.709 -86.062 -29.188 1 94.56 88 LEU B C 1
ATOM 4271 O O . LEU B 1 88 ? -4.254 -85.875 -30.281 1 94.56 88 LEU B O 1
ATOM 4275 N N . PHE B 1 89 ? -3.689 -87.188 -28.531 1 95.88 89 PHE B N 1
ATOM 4276 C CA . PHE B 1 89 ? -4.25 -88.375 -29.156 1 95.88 89 PHE B CA 1
ATOM 4277 C C . PHE B 1 89 ? -5.516 -88.812 -28.422 1 95.88 89 PHE B C 1
ATOM 4279 O O . PHE B 1 89 ? -5.941 -90 -28.562 1 95.88 89 PHE B O 1
ATOM 4286 N N . GLN B 1 90 ? -6.066 -88 -27.766 1 91.88 90 GLN B N 1
ATOM 4287 C CA . GLN B 1 90 ? -7.195 -88.375 -26.922 1 91.88 90 GLN B CA 1
ATOM 4288 C C . GLN B 1 90 ? -8.461 -88.562 -27.75 1 91.88 90 GLN B C 1
ATOM 4290 O O . GLN B 1 90 ? -9.422 -89.188 -27.297 1 91.88 90 GLN B O 1
ATOM 4295 N N . GLY B 1 91 ? -8.508 -88 -28.906 1 92 91 GLY B N 1
ATOM 4296 C CA . GLY B 1 91 ? -9.609 -88.188 -29.844 1 92 91 GLY B CA 1
ATOM 4297 C C . GLY B 1 91 ? -10.812 -87.312 -29.562 1 92 91 GLY B C 1
ATOM 4298 O O . GLY B 1 91 ? -11.75 -87.312 -30.359 1 92 91 GLY B O 1
ATOM 4299 N N . LYS B 1 92 ? -10.844 -86.75 -28.359 1 91.25 92 LYS B N 1
ATOM 4300 C CA . LYS B 1 92 ? -11.891 -85.812 -28 1 91.25 92 LYS B CA 1
ATOM 4301 C C . LYS B 1 92 ? -11.297 -84.438 -27.656 1 91.25 92 LYS B C 1
ATOM 4303 O O . LYS B 1 92 ? -10.539 -84.312 -26.703 1 91.25 92 LYS B O 1
ATOM 4308 N N . TYR B 1 93 ? -11.664 -83.5 -28.484 1 93.69 93 TYR B N 1
ATOM 4309 C CA . TYR B 1 93 ? -11.156 -82.188 -28.297 1 93.69 93 TYR B CA 1
ATOM 4310 C C . TYR B 1 93 ? -12.289 -81.188 -28.016 1 93.69 93 TYR B C 1
ATOM 4312 O O . TYR B 1 93 ? -13.023 -80.812 -28.938 1 93.69 93 TYR B O 1
ATOM 4320 N N . ASP B 1 94 ? -12.477 -80.812 -26.719 1 92.88 94 ASP B N 1
ATOM 4321 C CA . ASP B 1 94 ? -13.562 -79.938 -26.25 1 92.88 94 ASP B CA 1
ATOM 4322 C C . ASP B 1 94 ? -13.016 -78.625 -25.734 1 92.88 94 ASP B C 1
ATOM 4324 O O . ASP B 1 94 ? -11.805 -78.375 -25.766 1 92.88 94 ASP B O 1
ATOM 4328 N N . PRO B 1 95 ? -13.945 -77.875 -25.406 1 91.44 95 PRO B N 1
ATOM 4329 C CA . PRO B 1 95 ? -13.516 -76.562 -24.922 1 91.44 95 PRO B CA 1
ATOM 4330 C C . PRO B 1 95 ? -12.586 -76.688 -23.719 1 91.44 95 PRO B C 1
ATOM 4332 O O . PRO B 1 95 ? -11.703 -75.812 -23.547 1 91.44 95 PRO B O 1
ATOM 4335 N N . ALA B 1 96 ? -12.75 -77.625 -23 1 91.69 96 ALA B N 1
ATOM 4336 C CA . ALA B 1 96 ? -11.844 -77.812 -21.859 1 91.69 96 ALA B CA 1
ATOM 4337 C C . ALA B 1 96 ? -10.414 -78.062 -22.344 1 91.69 96 ALA B C 1
ATOM 4339 O O . ALA B 1 96 ? -9.453 -77.625 -21.734 1 91.69 96 ALA B O 1
ATOM 4340 N N . TYR B 1 97 ? -10.289 -78.75 -23.406 1 92.25 97 TYR B N 1
ATOM 4341 C CA . TYR B 1 97 ? -8.992 -79 -24.047 1 92.25 97 TYR B CA 1
ATOM 4342 C C . TYR B 1 97 ? -8.367 -77.625 -24.453 1 92.25 97 TYR B C 1
ATOM 4344 O O . TYR B 1 97 ? -7.203 -77.375 -24.156 1 92.25 97 TYR B O 1
ATOM 4352 N N . VAL B 1 98 ? -9.156 -76.875 -25 1 92.25 98 VAL B N 1
ATOM 4353 C CA . VAL B 1 98 ? -8.695 -75.562 -25.484 1 92.25 98 VAL B CA 1
ATOM 4354 C C . VAL B 1 98 ? -8.273 -74.688 -24.312 1 92.25 98 VAL B C 1
ATOM 4356 O O . VAL B 1 98 ? -7.23 -74 -24.359 1 92.25 98 VAL B O 1
ATOM 4359 N N . GLU B 1 99 ? -9.023 -74.688 -23.344 1 90.31 99 GLU B N 1
ATOM 4360 C CA . GLU B 1 99 ? -8.719 -73.875 -22.172 1 90.31 99 GLU B CA 1
ATOM 4361 C C . GLU B 1 99 ? -7.359 -74.25 -21.578 1 90.31 99 GLU B C 1
ATOM 4363 O O . GLU B 1 99 ? -6.605 -73.375 -21.156 1 90.31 99 GLU B O 1
ATOM 4368 N N . ASP B 1 100 ? -7.133 -75.438 -21.594 1 88.62 100 ASP B N 1
ATOM 4369 C CA . ASP B 1 100 ? -5.852 -75.938 -21.078 1 88.62 100 ASP B CA 1
ATOM 4370 C C . ASP B 1 100 ? -4.695 -75.375 -21.938 1 88.62 100 ASP B C 1
ATOM 4372 O O . ASP B 1 100 ? -3.654 -75 -21.406 1 88.62 100 ASP B O 1
ATOM 4376 N N . ARG B 1 101 ? -4.891 -75.312 -23.141 1 88.62 101 ARG B N 1
ATOM 4377 C CA . ARG B 1 101 ? -3.84 -74.875 -24.031 1 88.62 101 ARG B CA 1
ATOM 4378 C C . ARG B 1 101 ? -3.654 -73.375 -23.906 1 88.62 101 ARG B C 1
ATOM 4380 O O . ARG B 1 101 ? -2.531 -72.812 -23.984 1 88.62 101 ARG B O 1
ATOM 4387 N N . LEU B 1 102 ? -4.727 -72.75 -23.734 1 88.44 102 LEU B N 1
ATOM 4388 C CA . LEU B 1 102 ? -4.652 -71.312 -23.531 1 88.44 102 LEU B CA 1
ATOM 4389 C C . LEU B 1 102 ? -3.855 -70.938 -22.281 1 88.44 102 LEU B C 1
ATOM 4391 O O . LEU B 1 102 ? -3.061 -70 -22.281 1 88.44 102 LEU B O 1
ATOM 4395 N N . ARG B 1 103 ? -4.031 -71.75 -21.281 1 86.94 103 ARG B N 1
ATOM 4396 C CA . ARG B 1 103 ? -3.299 -71.562 -20.047 1 86.94 103 ARG B CA 1
ATOM 4397 C C . ARG B 1 103 ? -1.803 -71.75 -20.25 1 86.94 103 ARG B C 1
ATOM 4399 O O . ARG B 1 103 ? -0.986 -71.062 -19.656 1 86.94 103 ARG B O 1
ATOM 4406 N N . VAL B 1 104 ? -1.477 -72.562 -21.094 1 84.69 104 VAL B N 1
ATOM 4407 C CA . VAL B 1 104 ? -0.075 -72.875 -21.359 1 84.69 104 VAL B CA 1
ATOM 4408 C C . VAL B 1 104 ? 0.575 -71.688 -22.062 1 84.69 104 VAL B C 1
ATOM 4410 O O . VAL B 1 104 ? 1.674 -71.25 -21.703 1 84.69 104 VAL B O 1
ATOM 4413 N N . GLY B 1 105 ? -0.119 -71.125 -23.016 1 84.81 105 GLY B N 1
ATOM 4414 C CA . GLY B 1 105 ? 0.396 -69.938 -23.703 1 84.81 105 GLY B CA 1
ATOM 4415 C C . GLY B 1 105 ? 0.653 -68.75 -22.781 1 84.81 105 GLY B C 1
ATOM 4416 O O . GLY B 1 105 ? 1.67 -68.062 -22.906 1 84.81 105 GLY B O 1
ATOM 4417 N N . ARG B 1 106 ? -0.265 -68.625 -21.891 1 87.12 106 ARG B N 1
ATOM 4418 C CA . ARG B 1 106 ? -0.136 -67.562 -20.938 1 87.12 106 ARG B CA 1
ATOM 4419 C C . ARG B 1 106 ? 1.04 -67.75 -19.984 1 87.12 106 ARG B C 1
ATOM 4421 O O . ARG B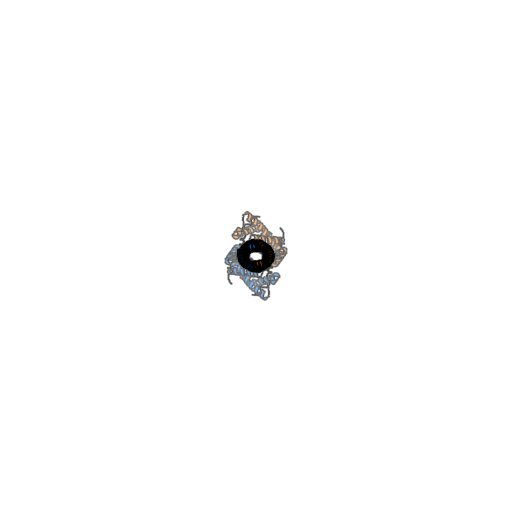 1 106 ? 1.78 -66.812 -19.672 1 87.12 106 ARG B O 1
ATOM 4428 N N . ALA B 1 107 ? 1.144 -69 -19.5 1 85.94 107 ALA B N 1
ATOM 4429 C CA . ALA B 1 107 ? 2.25 -69.312 -18.609 1 85.94 107 ALA B CA 1
ATOM 4430 C C . ALA B 1 107 ? 3.594 -69.125 -19.297 1 85.94 107 ALA B C 1
ATOM 4432 O O . ALA B 1 107 ? 4.539 -68.625 -18.672 1 85.94 107 ALA B O 1
ATOM 4433 N N . HIS B 1 108 ? 3.689 -69.312 -20.531 1 86.12 108 HIS B N 1
ATOM 4434 C CA . HIS B 1 108 ? 4.945 -69.188 -21.266 1 86.12 108 HIS B CA 1
ATOM 4435 C C . HIS B 1 108 ? 5.262 -67.688 -21.516 1 86.12 108 HIS B C 1
ATOM 4437 O O . HIS B 1 108 ? 6.43 -67.312 -21.5 1 86.12 108 HIS B O 1
ATOM 4443 N N . GLU B 1 109 ? 4.227 -67.062 -21.781 1 85.25 109 GLU B N 1
ATOM 4444 C CA . GLU B 1 109 ? 4.441 -65.625 -21.891 1 85.25 109 GLU B CA 1
ATOM 4445 C C . GLU B 1 109 ? 5.004 -65 -20.594 1 85.25 109 GLU B C 1
ATOM 4447 O O . GLU B 1 109 ? 5.918 -64.188 -20.609 1 85.25 109 GLU B O 1
ATOM 4452 N N . ARG B 1 110 ? 4.465 -65.5 -19.516 1 83.44 110 ARG B N 1
ATOM 4453 C CA . ARG B 1 110 ? 4.883 -65.062 -18.203 1 83.44 110 ARG B CA 1
ATOM 4454 C C . ARG B 1 110 ? 6.359 -65.312 -17.953 1 83.44 110 ARG B C 1
ATOM 4456 O O . ARG B 1 110 ? 7.07 -64.5 -17.375 1 83.44 110 ARG B O 1
ATOM 4463 N N . ILE B 1 111 ? 6.809 -66.5 -18.469 1 82.81 111 ILE B N 1
ATOM 4464 C CA . ILE B 1 111 ? 8.188 -66.875 -18.188 1 82.81 111 ILE B CA 1
ATOM 4465 C C . ILE B 1 111 ? 9.094 -66.375 -19.328 1 82.81 111 ILE B C 1
ATOM 4467 O O . ILE B 1 111 ? 10.305 -66.625 -19.297 1 82.81 111 ILE B O 1
ATOM 4471 N N . GLY B 1 112 ? 8.531 -65.875 -20.375 1 80.25 112 GLY B N 1
ATOM 4472 C CA . GLY B 1 112 ? 9.305 -65.25 -21.438 1 80.25 112 GLY B CA 1
ATOM 4473 C C . GLY B 1 112 ? 9.773 -66.25 -22.484 1 80.25 112 GLY B C 1
ATOM 4474 O O . GLY B 1 112 ? 10.82 -66.062 -23.109 1 80.25 112 GLY B O 1
ATOM 4475 N N . LEU B 1 113 ? 9.07 -67.312 -22.547 1 85.12 113 LEU B N 1
ATOM 4476 C CA . LEU B 1 113 ? 9.422 -68.312 -23.547 1 85.12 113 LEU B CA 1
ATOM 4477 C C . LEU B 1 113 ? 8.797 -67.938 -24.906 1 85.12 113 LEU B C 1
ATOM 4479 O O . LEU B 1 113 ? 7.578 -68 -25.062 1 85.12 113 LEU B O 1
ATOM 4483 N N . GLY B 1 114 ? 9.594 -67.688 -25.828 1 84.94 114 GLY B N 1
ATOM 4484 C CA . GLY B 1 114 ? 9.125 -67.188 -27.109 1 84.94 114 GLY B CA 1
ATOM 4485 C C . GLY B 1 114 ? 8.539 -68.312 -27.984 1 84.94 114 GLY B C 1
ATOM 4486 O O . GLY B 1 114 ? 8.766 -69.5 -27.75 1 84.94 114 GLY B O 1
ATOM 4487 N N . PRO B 1 115 ? 7.809 -67.812 -28.953 1 88.06 115 PRO B N 1
ATOM 4488 C CA . PRO B 1 115 ? 7.09 -68.75 -29.812 1 88.06 115 PRO B CA 1
ATOM 4489 C C . PRO B 1 115 ? 8.023 -69.688 -30.625 1 88.06 115 PRO B C 1
ATOM 4491 O O . PRO B 1 115 ? 7.629 -70.75 -31.047 1 88.06 115 PRO B O 1
ATOM 4494 N N . MET B 1 116 ? 9.242 -69.25 -30.828 1 89.38 116 MET B N 1
ATOM 4495 C CA . MET B 1 116 ? 10.195 -70.125 -31.547 1 89.38 116 MET B CA 1
ATOM 4496 C C . MET B 1 116 ? 10.336 -71.438 -30.891 1 89.38 116 MET B C 1
ATOM 4498 O O . MET B 1 116 ? 10.391 -72.5 -31.562 1 89.38 116 MET B O 1
ATOM 4502 N N . TRP B 1 117 ? 10.344 -71.5 -29.672 1 89.94 117 TRP B N 1
ATOM 4503 C CA . TRP B 1 117 ? 10.523 -72.75 -28.922 1 89.94 117 TRP B CA 1
ATOM 4504 C C . TRP B 1 117 ? 9.281 -73.625 -29.016 1 89.94 117 TRP B C 1
ATOM 4506 O O . TRP B 1 117 ? 9.383 -74.875 -29.016 1 89.94 117 TRP B O 1
ATOM 4516 N N . TYR B 1 118 ? 8.086 -72.938 -29.156 1 87.88 118 TYR B N 1
ATOM 4517 C CA . TYR B 1 118 ? 6.863 -73.688 -29.391 1 87.88 118 TYR B CA 1
ATOM 4518 C C . TYR B 1 118 ? 6.926 -74.438 -30.734 1 87.88 118 TYR B C 1
ATOM 4520 O O . TYR B 1 118 ? 6.707 -75.688 -30.781 1 87.88 118 TYR B O 1
ATOM 4528 N N . VAL B 1 119 ? 7.254 -73.625 -31.625 1 92.69 119 VAL B N 1
ATOM 4529 C CA . VAL B 1 119 ? 7.301 -74.188 -32.969 1 92.69 119 VAL B CA 1
ATOM 4530 C C . VAL B 1 119 ? 8.328 -75.312 -33.062 1 92.69 119 VAL B C 1
ATOM 4532 O O . VAL B 1 119 ? 8.062 -76.375 -33.625 1 92.69 119 VAL B O 1
ATOM 4535 N N . GLY B 1 120 ? 9.492 -75.125 -32.469 1 93 120 GLY B N 1
ATOM 4536 C CA . GLY B 1 120 ? 10.531 -76.125 -32.406 1 93 120 GLY B CA 1
ATOM 4537 C C . GLY B 1 120 ? 10.094 -77.375 -31.719 1 93 120 GLY B C 1
ATOM 4538 O O . GLY B 1 120 ? 10.383 -78.5 -32.188 1 93 120 GLY B O 1
ATOM 4539 N N . SER B 1 121 ? 9.422 -77.25 -30.656 1 93.19 121 SER B N 1
ATOM 4540 C CA . SER B 1 121 ? 8.961 -78.375 -29.875 1 93.19 121 SER B CA 1
ATOM 4541 C C . SER B 1 121 ? 7.949 -79.188 -30.656 1 93.19 121 SER B C 1
ATOM 4543 O O . SER B 1 121 ? 8.039 -80.438 -30.688 1 93.19 121 SER B O 1
ATOM 4545 N N . TYR B 1 122 ? 7.055 -78.5 -31.266 1 94.31 122 TYR B N 1
ATOM 4546 C CA . TYR B 1 122 ? 6.039 -79.25 -32.031 1 94.31 122 TYR B CA 1
ATOM 4547 C C . TYR B 1 122 ? 6.652 -79.875 -33.25 1 94.31 122 TYR B C 1
ATOM 4549 O O . TYR B 1 122 ? 6.215 -81 -33.688 1 94.31 122 TYR B O 1
ATOM 4557 N N . SER B 1 123 ? 7.621 -79.25 -33.812 1 95.69 123 SER B N 1
ATOM 4558 C CA . SER B 1 123 ? 8.375 -79.812 -34.906 1 95.69 123 SER B CA 1
ATOM 4559 C C . SER B 1 123 ? 9.008 -81.188 -34.469 1 95.69 123 SER B C 1
ATOM 4561 O O . SER B 1 123 ? 8.961 -82.125 -35.188 1 95.69 123 SER B O 1
ATOM 4563 N N . GLN B 1 124 ? 9.531 -81.25 -33.281 1 94.44 124 GLN B N 1
ATOM 4564 C CA . GLN B 1 124 ? 10.141 -82.438 -32.75 1 94.44 124 GLN B CA 1
ATOM 4565 C C . GLN B 1 124 ? 9.102 -83.562 -32.562 1 94.44 124 GLN B C 1
ATOM 4567 O O . GLN B 1 124 ? 9.375 -84.688 -32.844 1 94.44 124 GLN B O 1
ATOM 4572 N N . TYR B 1 125 ? 7.945 -83.125 -32.156 1 94.25 125 TYR B N 1
ATOM 4573 C CA . TYR B 1 125 ? 6.867 -84.125 -32.031 1 94.25 125 TYR B CA 1
ATOM 4574 C C . TYR B 1 125 ? 6.555 -84.75 -33.375 1 94.25 125 TYR B C 1
ATOM 4576 O O . TYR B 1 125 ? 6.531 -86 -33.469 1 94.25 125 TYR B O 1
ATOM 4584 N N . LEU B 1 126 ? 6.395 -83.938 -34.312 1 95.12 126 LEU B N 1
ATOM 4585 C CA . LEU B 1 126 ? 6.027 -84.438 -35.656 1 95.12 126 LEU B CA 1
ATOM 4586 C C . LEU B 1 126 ? 7.129 -85.312 -36.219 1 95.12 126 LEU B C 1
ATOM 4588 O O . LEU B 1 126 ? 6.863 -86.375 -36.719 1 95.12 126 LEU B O 1
ATOM 4592 N N . CYS B 1 127 ? 8.32 -84.875 -36.094 1 95.44 127 CYS B N 1
ATOM 4593 C CA . CYS B 1 127 ? 9.461 -85.625 -36.656 1 95.44 127 CYS B CA 1
ATOM 4594 C C . CYS B 1 127 ? 9.648 -86.938 -35.969 1 95.44 127 CYS B C 1
ATOM 4596 O O . CYS B 1 127 ? 10.086 -87.938 -36.594 1 95.44 127 CYS B O 1
ATOM 4598 N N . SER B 1 128 ? 9.305 -87 -34.719 1 94.56 128 SER B N 1
ATOM 4599 C CA . SER B 1 128 ? 9.438 -88.25 -33.969 1 94.56 128 SER B CA 1
ATOM 4600 C C . SER B 1 128 ? 8.305 -89.25 -34.281 1 94.56 128 SER B C 1
ATOM 4602 O O . SER B 1 128 ? 8.5 -90.438 -34.281 1 94.56 128 SER B O 1
ATOM 4604 N N . LEU B 1 129 ? 7.184 -88.75 -34.656 1 94.06 129 LEU B N 1
ATOM 4605 C CA . LEU B 1 129 ? 6 -89.562 -34.844 1 94.06 129 LEU B CA 1
ATOM 4606 C C . LEU B 1 129 ? 5.934 -90.062 -36.281 1 94.06 129 LEU B C 1
ATOM 4608 O O . LEU B 1 129 ? 5.375 -91.188 -36.531 1 94.06 129 LEU B O 1
ATOM 4612 N N . ILE B 1 130 ? 6.527 -89.375 -37.188 1 94.25 130 ILE B N 1
ATOM 4613 C CA . ILE B 1 130 ? 6.441 -89.75 -38.594 1 94.25 130 ILE B CA 1
ATOM 4614 C C . ILE B 1 130 ? 6.992 -91.125 -38.844 1 94.25 130 ILE B C 1
ATOM 4616 O O . ILE B 1 130 ? 6.297 -92 -39.375 1 94.25 130 ILE B O 1
ATOM 4620 N N . PRO B 1 131 ? 8.18 -91.438 -38.375 1 92.38 131 PRO B N 1
ATOM 4621 C CA . PRO B 1 131 ? 8.688 -92.812 -38.594 1 92.38 131 PRO B CA 1
ATOM 4622 C C . PRO B 1 131 ? 7.859 -93.875 -37.906 1 92.38 131 PRO B C 1
ATOM 4624 O O . PRO B 1 131 ? 7.734 -95 -38.406 1 92.38 131 PRO B O 1
ATOM 4627 N N . ILE B 1 132 ? 7.34 -93.562 -36.844 1 91.5 132 ILE B N 1
ATOM 4628 C CA . ILE B 1 132 ? 6.551 -94.5 -36.062 1 91.5 132 ILE B CA 1
ATOM 4629 C C . ILE B 1 132 ? 5.27 -94.875 -36.844 1 91.5 132 ILE B C 1
ATOM 4631 O O . ILE B 1 132 ? 4.887 -96 -36.938 1 91.5 132 ILE B O 1
ATOM 4635 N N . VAL B 1 133 ? 4.625 -93.875 -37.406 1 91.88 133 VAL B N 1
ATOM 4636 C CA . VAL B 1 133 ? 3.393 -94.062 -38.156 1 91.88 133 VAL B CA 1
ATOM 4637 C C . VAL B 1 133 ? 3.691 -94.875 -39.438 1 91.88 133 VAL B C 1
ATOM 4639 O O . VAL B 1 133 ? 2.947 -95.75 -39.812 1 91.88 133 VAL B O 1
ATOM 4642 N N . LEU B 1 134 ? 4.816 -94.5 -40.062 1 89.56 134 LEU B N 1
ATOM 4643 C CA . LEU B 1 134 ? 5.188 -95.188 -41.312 1 89.56 134 LEU B CA 1
ATOM 4644 C C . LEU B 1 134 ? 5.555 -96.625 -41.062 1 89.56 134 LEU B C 1
ATOM 4646 O O . LEU B 1 134 ? 5.391 -97.5 -41.969 1 89.56 134 LEU B O 1
ATOM 4650 N N . GLY B 1 135 ? 6.016 -96.938 -39.844 1 84.06 135 GLY B N 1
ATOM 4651 C CA . GLY B 1 135 ? 6.453 -98.25 -39.531 1 84.06 135 GLY B CA 1
ATOM 4652 C C . GLY B 1 135 ? 5.316 -99.188 -39.094 1 84.06 135 GLY B C 1
ATOM 4653 O O . GLY B 1 135 ? 5.504 -100.375 -38.969 1 84.06 135 GLY B O 1
ATOM 4654 N N . ARG B 1 136 ? 4.195 -98.5 -38.844 1 78.62 136 ARG B N 1
ATOM 4655 C CA . ARG B 1 136 ? 3.049 -99.312 -38.406 1 78.62 136 ARG B CA 1
ATOM 4656 C C . ARG B 1 136 ? 2.451 -100.062 -39.562 1 78.62 136 ARG B C 1
ATOM 4658 O O . ARG B 1 136 ? 2.008 -99.5 -40.531 1 78.62 136 ARG B O 1
ATOM 4665 N N . GLY B 1 137 ? 2.906 -101.188 -39.906 1 65.5 137 GLY B N 1
ATOM 4666 C CA . GLY B 1 137 ? 2.408 -102.25 -40.781 1 65.5 137 GLY B CA 1
ATOM 4667 C C . GLY B 1 137 ? 1.533 -101.688 -41.906 1 65.5 137 GLY B C 1
ATOM 4668 O O . GLY B 1 137 ? 1.155 -100.5 -41.906 1 65.5 137 GLY B O 1
ATOM 4669 N N . GLN B 1 138 ? 0.798 -102.125 -43 1 60.09 138 GLN B N 1
ATOM 4670 C CA . GLN B 1 138 ? 0.561 -102.062 -44.438 1 60.09 138 GLN B CA 1
ATOM 4671 C C . GLN B 1 138 ? -0.634 -101.188 -44.781 1 60.09 138 GLN B C 1
ATOM 4673 O O . GLN B 1 138 ? -1.62 -101.625 -45.344 1 60.09 138 GLN B O 1
ATOM 4678 N N . PRO B 1 139 ? -1.062 -100.188 -44.062 1 66.56 139 PRO B N 1
ATOM 4679 C CA . PRO B 1 139 ? -2.225 -99.688 -44.812 1 66.56 139 PRO B CA 1
ATOM 4680 C C . PRO B 1 139 ? -1.84 -99 -46.125 1 66.56 139 PRO B C 1
ATOM 4682 O O . PRO B 1 139 ? -0.665 -98.688 -46.344 1 66.56 139 PRO B O 1
ATOM 4685 N N . GLY B 1 140 ? -2.721 -98.875 -47 1 81.31 140 GLY B N 1
ATOM 4686 C CA . GLY B 1 140 ? -2.555 -98.25 -48.281 1 81.31 140 GLY B CA 1
ATOM 4687 C C . GLY B 1 140 ? -2.131 -96.75 -48.156 1 81.31 140 GLY B C 1
ATOM 4688 O O . GLY B 1 140 ? -2.242 -96.188 -47.094 1 81.31 140 GLY B O 1
ATOM 4689 N N . ASN B 1 141 ? -1.4 -96.25 -49.062 1 86.12 141 ASN B N 1
ATOM 4690 C CA . ASN B 1 141 ? -0.872 -94.875 -49.125 1 86.12 141 ASN B CA 1
ATOM 4691 C C . ASN B 1 141 ? -1.934 -93.875 -48.781 1 86.12 141 ASN B C 1
ATOM 4693 O O . ASN B 1 141 ? -1.625 -92.875 -48.156 1 86.12 141 ASN B O 1
ATOM 4697 N N . GLU B 1 142 ? -3.061 -94.188 -49 1 89.62 142 GLU B N 1
ATOM 4698 C CA . GLU B 1 142 ? -4.141 -93.25 -48.719 1 89.62 142 GLU B CA 1
ATOM 4699 C C . GLU B 1 142 ? -4.41 -93.125 -47.219 1 89.62 142 GLU B C 1
ATOM 4701 O O . GLU B 1 142 ? -4.512 -92.062 -46.656 1 89.62 142 GLU B O 1
ATOM 4706 N N . GLU B 1 143 ? -4.461 -94.25 -46.625 1 90.75 143 GLU B N 1
ATOM 4707 C CA . GLU B 1 143 ? -4.711 -94.25 -45.188 1 90.75 143 GLU B CA 1
ATOM 4708 C C . GLU B 1 143 ? -3.543 -93.625 -44.438 1 90.75 143 GLU B C 1
ATOM 4710 O O . GLU B 1 143 ? -3.748 -92.938 -43.438 1 90.75 143 GLU B O 1
ATOM 4715 N N . LEU B 1 144 ? -2.418 -93.875 -44.875 1 91.56 144 LEU B N 1
ATOM 4716 C CA . LEU B 1 144 ? -1.227 -93.312 -44.25 1 91.56 144 LEU B CA 1
ATOM 4717 C C . LEU B 1 144 ? -1.218 -91.812 -44.406 1 91.56 144 LEU B C 1
ATOM 4719 O O . LEU B 1 144 ? -0.913 -91.062 -43.438 1 91.56 144 LEU B O 1
ATOM 4723 N N . SER B 1 145 ? -1.586 -91.375 -45.531 1 93.88 145 SER B N 1
ATOM 4724 C CA . SER B 1 145 ? -1.665 -89.938 -45.812 1 93.88 145 SER B CA 1
ATOM 4725 C C . SER B 1 145 ? -2.664 -89.25 -44.875 1 93.88 145 SER B C 1
ATOM 4727 O O . SER B 1 145 ? -2.348 -88.25 -44.25 1 93.88 145 SER B O 1
ATOM 4729 N N . GLU B 1 146 ? -3.723 -89.875 -44.688 1 95.12 146 GLU B N 1
ATOM 4730 C CA . GLU B 1 146 ? -4.77 -89.312 -43.844 1 95.12 146 GLU B CA 1
ATOM 4731 C C . GLU B 1 146 ? -4.328 -89.25 -42.375 1 95.12 146 GLU B C 1
ATOM 4733 O O . GLU B 1 146 ? -4.609 -88.312 -41.688 1 95.12 146 GLU B O 1
ATOM 4738 N N . THR B 1 147 ? -3.656 -90.25 -42 1 94.94 147 THR B N 1
ATOM 4739 C CA . THR B 1 147 ? -3.18 -90.312 -40.625 1 94.94 147 THR B CA 1
ATOM 4740 C C . THR B 1 147 ? -2.146 -89.188 -40.375 1 94.94 147 THR B C 1
ATOM 4742 O O . THR B 1 147 ? -2.234 -88.5 -39.375 1 94.94 147 THR B O 1
ATOM 4745 N N . LEU B 1 148 ? -1.247 -89 -41.25 1 95.31 148 LEU B N 1
ATOM 4746 C CA . LEU B 1 148 ? -0.221 -88 -41.094 1 95.31 148 LEU B CA 1
ATOM 4747 C C . LEU B 1 148 ? -0.834 -86.562 -41.156 1 95.31 148 LEU B C 1
ATOM 4749 O O . LEU B 1 148 ? -0.413 -85.688 -40.438 1 95.31 148 LEU B O 1
ATOM 4753 N N . GLN B 1 149 ? -1.766 -86.5 -42 1 96.94 149 GLN B N 1
ATOM 4754 C CA . GLN B 1 149 ? -2.471 -85.188 -42.094 1 96.94 149 GLN B CA 1
ATOM 4755 C C . GLN B 1 149 ? -3.178 -84.875 -40.781 1 96.94 149 GLN B C 1
ATOM 4757 O O . GLN B 1 149 ? -3.145 -83.75 -40.344 1 96.94 149 GLN B O 1
ATOM 4762 N N . SER B 1 150 ? -3.789 -85.875 -40.188 1 97.12 150 SER B N 1
ATOM 4763 C CA . SER B 1 150 ? -4.453 -85.688 -38.906 1 97.12 150 SER B CA 1
ATOM 4764 C C . SER B 1 150 ? -3.459 -85.25 -37.844 1 97.12 150 SER B C 1
ATOM 4766 O O . SER B 1 150 ? -3.766 -84.375 -37 1 97.12 150 SER B O 1
ATOM 4768 N N . LEU B 1 151 ? -2.271 -85.75 -37.875 1 96.12 151 LEU B N 1
ATOM 4769 C CA . LEU B 1 151 ? -1.213 -85.375 -36.938 1 96.12 151 LEU B CA 1
ATOM 4770 C C . LEU B 1 151 ? -0.795 -83.938 -37.125 1 96.12 151 LEU B C 1
ATOM 4772 O O . LEU B 1 151 ? -0.66 -83.188 -36.156 1 96.12 151 LEU B O 1
ATOM 4776 N N . VAL B 1 152 ? -0.64 -83.562 -38.344 1 96.69 152 VAL B N 1
ATOM 4777 C CA . VAL B 1 152 ? -0.259 -82.188 -38.656 1 96.69 152 VAL B CA 1
ATOM 4778 C C . VAL B 1 152 ? -1.337 -81.25 -38.156 1 96.69 152 VAL B C 1
ATOM 4780 O O . VAL B 1 152 ? -1.032 -80.25 -37.531 1 96.69 152 VAL B O 1
ATOM 4783 N N . LYS B 1 153 ? -2.535 -81.562 -38.438 1 97.44 153 LYS B N 1
ATOM 4784 C CA . LYS B 1 153 ? -3.652 -80.688 -38.094 1 97.44 153 LYS B CA 1
ATOM 4785 C C . LYS B 1 153 ? -3.76 -80.5 -36.594 1 97.44 153 LYS B C 1
ATOM 4787 O O . LYS B 1 153 ? -3.93 -79.375 -36.125 1 97.44 153 LYS B O 1
ATOM 4792 N N . ILE B 1 154 ? -3.617 -81.5 -35.812 1 96.69 154 ILE B N 1
ATOM 4793 C CA . ILE B 1 154 ? -3.783 -81.375 -34.375 1 96.69 154 ILE B CA 1
ATOM 4794 C C . ILE B 1 154 ? -2.613 -80.562 -33.781 1 96.69 154 ILE B C 1
ATOM 4796 O O . ILE B 1 154 ? -2.799 -79.75 -32.875 1 96.69 154 ILE B O 1
ATOM 4800 N N . ILE B 1 155 ? -1.47 -80.812 -34.25 1 95.88 155 ILE B N 1
ATOM 4801 C CA . ILE B 1 155 ? -0.284 -80.062 -33.781 1 95.88 155 ILE B CA 1
ATOM 4802 C C . ILE B 1 155 ? -0.4 -78.625 -34.125 1 95.88 155 ILE B C 1
ATOM 4804 O O . ILE B 1 155 ? -0.106 -77.75 -33.281 1 95.88 155 ILE B O 1
ATOM 4808 N N . CYS B 1 156 ? -0.846 -78.312 -35.312 1 95.94 156 CYS B N 1
ATOM 4809 C CA . CYS B 1 156 ? -1.034 -76.938 -35.688 1 95.94 156 CYS B CA 1
ATOM 4810 C C . CYS B 1 156 ? -2.152 -76.312 -34.906 1 95.94 156 CYS B C 1
ATOM 4812 O O . CYS B 1 156 ? -2.08 -75.125 -34.562 1 95.94 156 CYS B O 1
ATOM 4814 N N . LEU B 1 157 ? -3.17 -77.062 -34.594 1 95.69 157 LEU B N 1
ATOM 4815 C CA . LEU B 1 157 ? -4.242 -76.562 -33.75 1 95.69 157 LEU B CA 1
ATOM 4816 C C . LEU B 1 157 ? -3.705 -76.125 -32.375 1 95.69 157 LEU B C 1
ATOM 4818 O O . LEU B 1 157 ? -3.941 -75 -31.938 1 95.69 157 LEU B O 1
ATOM 4822 N N . ASP B 1 158 ? -2.908 -76.938 -31.828 1 94.38 158 ASP B N 1
ATOM 4823 C CA . ASP B 1 158 ? -2.309 -76.688 -30.531 1 94.38 158 ASP B CA 1
ATOM 4824 C C . ASP B 1 158 ? -1.349 -75.5 -30.594 1 94.38 158 ASP B C 1
ATOM 4826 O O . ASP B 1 158 ? -1.414 -74.562 -29.75 1 94.38 158 ASP B O 1
ATOM 4830 N N . MET B 1 159 ? -0.56 -75.5 -31.5 1 92.31 159 MET B N 1
ATOM 4831 C CA . MET B 1 159 ? 0.455 -74.438 -31.672 1 92.31 159 MET B CA 1
ATOM 4832 C C . MET B 1 159 ? -0.191 -73.125 -31.844 1 92.31 159 MET B C 1
ATOM 4834 O O . MET B 1 159 ? 0.249 -72.125 -31.25 1 92.31 159 MET B O 1
ATOM 4838 N N . SER B 1 160 ? -1.185 -73.062 -32.656 1 92.75 160 SER B N 1
ATOM 4839 C CA . SER B 1 160 ? -1.858 -71.75 -32.906 1 92.75 160 SER B CA 1
ATOM 4840 C C . SER B 1 160 ? -2.5 -71.188 -31.656 1 92.75 160 SER B C 1
ATOM 4842 O O . SER B 1 160 ? -2.479 -70 -31.422 1 92.75 160 SER B O 1
ATOM 4844 N N . LEU B 1 161 ? -3.068 -72.062 -30.828 1 92.19 161 LEU B N 1
ATOM 4845 C CA . LEU B 1 161 ? -3.666 -71.625 -29.578 1 92.19 161 LEU B CA 1
ATOM 4846 C C . LEU B 1 161 ? -2.607 -71.062 -28.641 1 92.19 161 LEU B C 1
ATOM 4848 O O . LEU B 1 161 ? -2.801 -70 -28.047 1 92.19 161 LEU B O 1
ATOM 4852 N N . ALA B 1 162 ? -1.497 -71.688 -28.531 1 88.69 162 ALA B N 1
ATOM 4853 C CA . ALA B 1 162 ? -0.424 -71.25 -27.641 1 88.69 162 ALA B CA 1
ATOM 4854 C C . ALA B 1 162 ? 0.156 -69.938 -28.094 1 88.69 162 ALA B C 1
ATOM 4856 O O . ALA B 1 162 ? 0.365 -69.062 -27.266 1 88.69 162 ALA B O 1
ATOM 4857 N N . ILE B 1 163 ? 0.343 -69.75 -29.328 1 89.06 163 ILE B N 1
ATOM 4858 C CA . ILE B 1 163 ? 0.964 -68.562 -29.859 1 89.06 163 ILE B CA 1
ATOM 4859 C C . ILE B 1 163 ? 0.011 -67.375 -29.719 1 89.06 163 ILE B C 1
ATOM 4861 O O . ILE B 1 163 ? 0.416 -66.312 -29.281 1 89.06 163 ILE B O 1
ATOM 4865 N N . ASP B 1 164 ? -1.196 -67.562 -30.078 1 88.19 164 ASP B N 1
ATOM 4866 C CA . ASP B 1 164 ? -2.174 -66.5 -29.984 1 88.19 164 ASP B CA 1
ATOM 4867 C C . ASP B 1 164 ? -2.357 -66 -28.547 1 88.19 164 ASP B C 1
ATOM 4869 O O . ASP B 1 164 ? -2.498 -64.812 -28.281 1 88.19 164 ASP B O 1
ATOM 4873 N N . THR B 1 165 ? -2.371 -67 -27.703 1 88.06 165 THR B N 1
ATOM 4874 C CA . THR B 1 165 ? -2.529 -66.625 -26.297 1 88.06 165 THR B CA 1
ATOM 4875 C C . THR B 1 165 ? -1.288 -65.875 -25.781 1 88.06 165 THR B C 1
ATOM 4877 O O . THR B 1 165 ? -1.388 -65 -24.938 1 88.06 165 THR B O 1
ATOM 4880 N N . TYR B 1 166 ? -0.128 -66.312 -26.234 1 86.25 166 TYR B N 1
ATOM 4881 C CA . TYR B 1 166 ? 1.109 -65.625 -25.906 1 86.25 166 TYR B CA 1
ATOM 4882 C C . TYR B 1 166 ? 1.026 -64.125 -26.328 1 86.25 166 TYR B C 1
ATOM 4884 O O . TYR B 1 166 ? 1.352 -63.25 -25.547 1 86.25 166 TYR B O 1
ATOM 4892 N N . ILE B 1 167 ? 0.562 -63.875 -27.453 1 83.69 167 ILE B N 1
ATOM 4893 C CA . ILE B 1 167 ? 0.457 -62.531 -28 1 83.69 167 ILE B CA 1
ATOM 4894 C C . ILE B 1 167 ? -0.589 -61.719 -27.219 1 83.69 167 ILE B C 1
ATOM 4896 O O . ILE B 1 167 ? -0.369 -60.562 -26.891 1 83.69 167 ILE B O 1
ATOM 4900 N N . GLU B 1 168 ? -1.649 -62.344 -26.969 1 84.56 168 GLU B N 1
ATOM 4901 C CA . GLU B 1 168 ? -2.715 -61.688 -26.219 1 84.56 168 GLU B CA 1
ATOM 4902 C C . GLU B 1 168 ? -2.23 -61.25 -24.844 1 84.56 168 GLU B C 1
ATOM 4904 O O . GLU B 1 168 ? -2.48 -60.125 -24.406 1 84.56 168 GLU B O 1
ATOM 4909 N N . ALA B 1 169 ? -1.604 -62.156 -24.172 1 83.5 169 ALA B N 1
ATOM 4910 C CA . ALA B 1 169 ? -1.095 -61.875 -22.828 1 83.5 169 ALA B CA 1
ATOM 4911 C C . ALA B 1 169 ? -0.086 -60.719 -22.875 1 83.5 169 ALA B C 1
ATOM 4913 O O . ALA B 1 169 ? -0.074 -59.875 -21.984 1 83.5 169 ALA B O 1
ATOM 4914 N N . MET B 1 170 ? 0.694 -60.688 -23.828 1 81.12 170 MET B N 1
ATOM 4915 C CA . MET B 1 170 ? 1.676 -59.594 -24 1 81.12 170 MET B CA 1
ATOM 4916 C C . MET B 1 170 ? 0.988 -58.281 -24.234 1 81.12 170 MET B C 1
ATOM 4918 O O . MET B 1 170 ? 1.362 -57.25 -23.625 1 81.12 170 MET B O 1
ATOM 4922 N N . THR B 1 171 ? -0.003 -58.25 -25.094 1 79.44 171 THR B N 1
ATOM 4923 C CA . THR B 1 171 ? -0.751 -57.031 -25.406 1 79.44 171 THR B CA 1
ATOM 4924 C C . THR B 1 171 ? -1.514 -56.531 -24.172 1 79.44 171 THR B C 1
ATOM 4926 O O . THR B 1 171 ? -1.592 -55.344 -23.938 1 79.44 171 THR B O 1
ATOM 4929 N N . ASP B 1 172 ? -2.049 -57.5 -23.422 1 81.94 172 ASP B N 1
ATOM 4930 C CA . ASP B 1 172 ? -2.779 -57.156 -22.219 1 81.94 172 ASP B CA 1
ATOM 4931 C C . ASP B 1 172 ? -1.866 -56.469 -21.203 1 81.94 172 ASP B C 1
ATOM 4933 O O . ASP B 1 172 ? -2.268 -55.5 -20.562 1 81.94 172 ASP B O 1
ATOM 4937 N N . ARG B 1 173 ? -0.74 -56.906 -21.031 1 78.94 173 ARG B N 1
ATOM 4938 C CA . ARG B 1 173 ? 0.223 -56.312 -20.109 1 78.94 173 ARG B CA 1
ATOM 4939 C C . ARG B 1 173 ? 0.578 -54.906 -20.531 1 78.94 173 ARG B C 1
ATOM 4941 O O . ARG B 1 173 ? 0.615 -54 -19.703 1 78.94 173 ARG B O 1
ATOM 4948 N N . GLU B 1 174 ? 0.727 -54.75 -21.766 1 73.81 174 GLU B N 1
ATOM 4949 C CA . GLU B 1 174 ? 1.078 -53.406 -22.281 1 73.81 174 GLU B CA 1
ATOM 4950 C C . GLU B 1 174 ? -0.085 -52.438 -22.125 1 73.81 174 GLU B C 1
ATOM 4952 O O . GLU B 1 174 ? 0.114 -51.281 -21.75 1 73.81 174 GLU B O 1
ATOM 4957 N N . THR B 1 175 ? -1.293 -52.906 -22.469 1 77.19 175 THR B N 1
ATOM 4958 C CA . THR B 1 175 ? -2.484 -52.062 -22.359 1 77.19 175 THR B CA 1
ATOM 4959 C C . THR B 1 175 ? -2.723 -51.625 -20.906 1 77.19 175 THR B C 1
ATOM 4961 O O . THR B 1 175 ? -3.111 -50.5 -20.656 1 77.19 175 THR B O 1
ATOM 4964 N N . THR B 1 176 ? -2.473 -52.531 -20 1 81.25 176 THR B N 1
ATOM 4965 C CA . THR B 1 176 ? -2.65 -52.219 -18.578 1 81.25 176 THR B CA 1
ATOM 4966 C C . THR B 1 176 ? -1.662 -51.156 -18.141 1 81.25 176 THR B C 1
ATOM 4968 O O . THR B 1 176 ? -2.02 -50.25 -17.375 1 81.25 176 THR B O 1
ATOM 4971 N N . GLN B 1 177 ? -0.513 -51.25 -18.625 1 75.31 177 GLN B N 1
ATOM 4972 C CA . GLN B 1 177 ? 0.5 -50.25 -18.297 1 75.31 177 GLN B CA 1
ATOM 4973 C C . GLN B 1 177 ? 0.131 -48.875 -18.859 1 75.31 177 GLN B C 1
ATOM 4975 O O . GLN B 1 177 ? 0.268 -47.844 -18.172 1 75.31 177 GLN B O 1
ATOM 4980 N N . VAL B 1 178 ? -0.374 -48.844 -20.016 1 75.75 178 VAL B N 1
ATOM 4981 C CA . VAL B 1 178 ? -0.765 -47.594 -20.656 1 75.75 178 VAL B CA 1
ATOM 4982 C C . VAL B 1 178 ? -1.959 -46.969 -19.922 1 75.75 178 VAL B C 1
ATOM 4984 O O . VAL B 1 178 ? -2.018 -45.75 -19.719 1 75.75 178 VAL B O 1
ATOM 4987 N N . ARG B 1 179 ? -2.846 -47.812 -19.5 1 81.31 179 ARG B N 1
ATOM 4988 C CA . ARG B 1 179 ? -4.02 -47.344 -18.781 1 81.31 179 ARG B CA 1
ATOM 4989 C C . ARG B 1 179 ? -3.619 -46.688 -17.469 1 81.31 179 ARG B C 1
ATOM 4991 O O . ARG B 1 179 ? -4.199 -45.656 -17.062 1 81.31 179 ARG B O 1
ATOM 4998 N N . ARG B 1 180 ? -2.672 -47.219 -16.828 1 79.25 180 ARG B N 1
ATOM 4999 C CA . ARG B 1 180 ? -2.178 -46.625 -15.586 1 79.25 180 ARG B CA 1
ATOM 5000 C C . ARG B 1 180 ? -1.55 -45.25 -15.836 1 79.25 180 ARG B C 1
ATOM 5002 O O . ARG B 1 180 ? -1.734 -44.344 -15.047 1 79.25 180 ARG B O 1
ATOM 5009 N N . PHE B 1 181 ? -0.971 -45.25 -16.922 1 77.12 181 PHE B N 1
ATOM 5010 C CA . PHE B 1 181 ? -0.335 -44 -17.297 1 77.12 181 PHE B CA 1
ATOM 5011 C C . PHE B 1 181 ? -1.382 -42.938 -17.609 1 77.12 181 PHE B C 1
ATOM 5013 O O . PHE B 1 181 ? -1.273 -41.781 -17.141 1 77.12 181 PHE B O 1
ATOM 5020 N N . VAL B 1 182 ? -2.303 -43.219 -18.328 1 81.44 182 VAL B N 1
ATOM 5021 C CA . VAL B 1 182 ? -3.363 -42.312 -18.719 1 81.44 182 VAL B CA 1
ATOM 5022 C C . VAL B 1 182 ? -4.102 -41.812 -17.484 1 81.44 182 VAL B C 1
ATOM 5024 O O . VAL B 1 182 ? -4.395 -40.625 -17.359 1 81.44 182 VAL B O 1
ATOM 5027 N N . SER B 1 183 ? -4.27 -42.656 -16.5 1 85.62 183 SER B N 1
ATOM 5028 C CA . SER B 1 183 ? -4.949 -42.281 -15.273 1 85.62 183 SER B CA 1
ATOM 5029 C C . SER B 1 183 ? -4.129 -41.281 -14.469 1 85.62 183 SER B C 1
ATOM 5031 O O . SER B 1 183 ? -4.676 -40.312 -13.922 1 85.62 183 SER B O 1
ATOM 5033 N N . ALA B 1 184 ? -2.877 -41.5 -14.461 1 82 184 ALA B N 1
ATOM 5034 C CA . ALA B 1 184 ? -1.984 -40.594 -13.75 1 82 184 ALA B CA 1
ATOM 5035 C C . ALA B 1 184 ? -1.975 -39.219 -14.406 1 82 184 ALA B C 1
ATOM 5037 O O . ALA B 1 184 ? -1.973 -38.188 -13.719 1 82 184 ALA B O 1
ATOM 5038 N N . LEU B 1 185 ? -1.997 -39.156 -15.633 1 82 185 LEU B N 1
ATOM 5039 C CA . LEU B 1 185 ? -1.989 -37.875 -16.359 1 82 185 LEU B CA 1
ATOM 5040 C C . LEU B 1 185 ? -3.303 -37.125 -16.172 1 82 185 LEU B C 1
ATOM 5042 O O . LEU B 1 185 ? -3.312 -35.906 -16.078 1 82 185 LEU B O 1
ATOM 5046 N N . GLU B 1 186 ? -4.352 -37.875 -16.156 1 87.06 186 GLU B N 1
ATOM 5047 C CA . GLU B 1 186 ? -5.652 -37.25 -15.906 1 87.06 186 GLU B CA 1
ATOM 5048 C C . GLU B 1 186 ? -5.68 -36.594 -14.539 1 87.06 186 GLU B C 1
ATOM 5050 O O . GLU B 1 186 ? -6.16 -35.469 -14.414 1 87.06 186 GLU B O 1
ATOM 5055 N N . SER B 1 187 ? -5.141 -37.281 -13.578 1 87.56 187 SER B N 1
ATOM 5056 C CA . SER B 1 187 ? -5.074 -36.719 -12.234 1 87.56 187 SER B CA 1
ATOM 5057 C C . SER B 1 187 ? -4.184 -35.469 -12.195 1 87.56 187 SER B C 1
ATOM 5059 O O . SER B 1 187 ? -4.508 -34.5 -11.531 1 87.56 187 SER B O 1
ATOM 5061 N N . LEU B 1 188 ? -3.145 -35.531 -12.875 1 82.94 188 LEU B N 1
ATOM 5062 C CA . LEU B 1 188 ? -2.227 -34.406 -12.961 1 82.94 188 LEU B CA 1
ATOM 5063 C C . LEU B 1 188 ? -2.902 -33.188 -13.609 1 82.94 188 LEU B C 1
ATOM 5065 O O . LEU B 1 188 ? -2.736 -32.062 -13.148 1 82.94 188 LEU B O 1
ATOM 5069 N N . SER B 1 189 ? -3.609 -33.406 -14.664 1 87.94 189 SER B N 1
ATOM 5070 C CA . SER B 1 189 ? -4.312 -32.344 -15.375 1 87.94 189 SER B CA 1
ATOM 5071 C C . SER B 1 189 ? -5.305 -31.641 -14.453 1 87.94 189 SER B C 1
ATOM 5073 O O . SER B 1 189 ? -5.375 -30.406 -14.445 1 87.94 189 SER B O 1
ATOM 5075 N N . VAL B 1 190 ? -6.016 -32.406 -13.641 1 90 190 VAL B N 1
ATOM 5076 C CA . VAL B 1 190 ? -7 -31.828 -12.719 1 90 190 VAL B CA 1
ATOM 5077 C C . VAL B 1 190 ? -6.297 -30.984 -11.656 1 90 190 VAL B C 1
ATOM 5079 O O . VAL B 1 190 ? -6.73 -29.875 -11.359 1 90 190 VAL B O 1
ATOM 5082 N N . SER B 1 191 ? -5.223 -31.531 -11.18 1 88 191 SER B N 1
ATOM 5083 C CA . SER B 1 191 ? -4.473 -30.812 -10.156 1 88 191 SER B CA 1
ATOM 5084 C C . SER B 1 191 ? -3.865 -29.531 -10.703 1 88 191 SER B C 1
ATOM 5086 O O . SER B 1 191 ? -3.871 -28.5 -10.031 1 88 191 SER B O 1
ATOM 5088 N N . LEU B 1 192 ? -3.365 -29.594 -11.867 1 86.69 192 LEU B N 1
ATOM 5089 C CA . LEU B 1 192 ? -2.783 -28.422 -12.516 1 86.69 192 LEU B CA 1
ATOM 5090 C C . LEU B 1 192 ? -3.838 -27.344 -12.742 1 86.69 192 LEU B C 1
ATOM 5092 O O . LEU B 1 192 ? -3.605 -26.172 -12.445 1 86.69 192 LEU B O 1
ATOM 5096 N N . SER B 1 193 ? -4.938 -27.719 -13.219 1 90.25 193 SER B N 1
ATOM 5097 C CA . SER B 1 193 ? -6.035 -26.781 -13.469 1 90.25 193 SER B CA 1
ATOM 5098 C C . SER B 1 193 ? -6.5 -26.125 -12.18 1 90.25 193 SER B C 1
ATOM 5100 O O . SER B 1 193 ? -6.723 -24.906 -12.148 1 90.25 193 SER B O 1
ATOM 5102 N N . SER B 1 194 ? -6.625 -26.891 -11.164 1 91.56 194 SER B N 1
ATOM 5103 C CA . SER B 1 194 ? -7.055 -26.375 -9.875 1 91.56 194 SER B CA 1
ATOM 5104 C C . SER B 1 194 ? -6.039 -25.375 -9.312 1 91.56 194 SER B C 1
ATOM 5106 O O . SER B 1 194 ? -6.406 -24.281 -8.875 1 91.56 194 SER B O 1
ATOM 5108 N N . SER B 1 195 ? -4.781 -25.75 -9.344 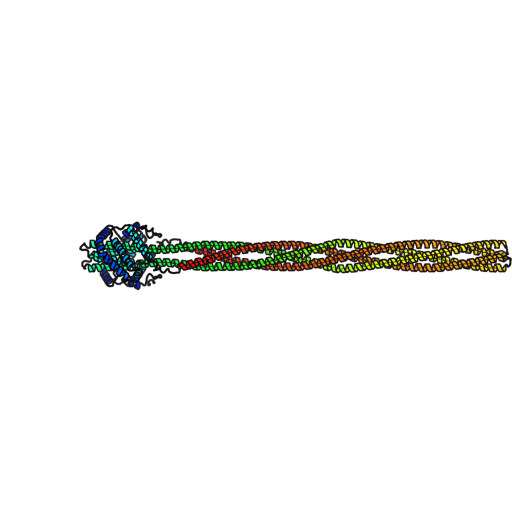1 89.19 195 SER B N 1
ATOM 5109 C CA . SER B 1 195 ? -3.727 -24.875 -8.82 1 89.19 195 SER B CA 1
ATOM 5110 C C . SER B 1 195 ? -3.633 -23.594 -9.625 1 89.19 195 SER B C 1
ATOM 5112 O O . SER B 1 195 ? -3.486 -22.5 -9.047 1 89.19 195 SER B O 1
ATOM 5114 N N . SER B 1 196 ? -3.699 -23.656 -10.906 1 90.38 196 SER B N 1
ATOM 5115 C CA . SER B 1 196 ? -3.666 -22.484 -11.758 1 90.38 196 SER B CA 1
ATOM 5116 C C . SER B 1 196 ? -4.844 -21.547 -11.469 1 90.38 196 SER B C 1
ATOM 5118 O O . SER B 1 196 ? -4.676 -20.328 -11.398 1 90.38 196 SER B O 1
ATOM 5120 N N . GLY B 1 197 ? -5.977 -22.188 -11.305 1 91.19 197 GLY B N 1
ATOM 5121 C CA . GLY B 1 197 ? -7.148 -21.391 -10.953 1 91.19 197 GLY B CA 1
ATOM 5122 C C . GLY B 1 197 ? -7.004 -20.656 -9.633 1 91.19 197 GLY B C 1
ATOM 5123 O O . GLY B 1 197 ? -7.379 -19.5 -9.523 1 91.19 197 GLY B O 1
ATOM 5124 N N . GLU B 1 198 ? -6.465 -21.312 -8.695 1 91.56 198 GLU B N 1
ATOM 5125 C CA . GLU B 1 198 ? -6.25 -20.719 -7.387 1 91.56 198 GLU B CA 1
ATOM 5126 C C . GLU B 1 198 ? -5.258 -19.547 -7.469 1 91.56 198 GLU B C 1
ATOM 5128 O O . GLU B 1 198 ? -5.449 -18.516 -6.828 1 91.56 198 GLU B O 1
ATOM 5133 N N . ILE B 1 199 ? -4.273 -19.703 -8.195 1 90.94 199 ILE B N 1
ATOM 5134 C CA . ILE B 1 199 ? -3.256 -18.672 -8.359 1 90.94 199 ILE B CA 1
ATOM 5135 C C . ILE B 1 199 ? -3.865 -17.469 -9.062 1 90.94 199 ILE B C 1
ATOM 5137 O O . ILE B 1 199 ? -3.641 -16.328 -8.648 1 90.94 199 ILE B O 1
ATOM 5141 N N . LEU B 1 200 ? -4.641 -17.734 -10.047 1 92.5 200 LEU B N 1
ATOM 5142 C CA . LEU B 1 200 ? -5.27 -16.641 -10.773 1 92.5 200 LEU B CA 1
ATOM 5143 C C . LEU B 1 200 ? -6.262 -15.891 -9.883 1 92.5 200 LEU B C 1
ATOM 5145 O O . LEU B 1 200 ? -6.355 -14.664 -9.953 1 92.5 200 LEU B O 1
ATOM 5149 N N . ASP B 1 201 ? -6.957 -16.562 -9.055 1 93.5 201 ASP B N 1
ATOM 5150 C CA . ASP B 1 201 ? -7.875 -15.945 -8.109 1 93.5 201 ASP B CA 1
ATOM 5151 C C . ASP B 1 201 ? -7.121 -15.062 -7.113 1 93.5 201 ASP B C 1
ATOM 5153 O O . ASP B 1 201 ? -7.535 -13.93 -6.836 1 93.5 201 ASP B O 1
ATOM 5157 N N . ALA B 1 202 ? -6.09 -15.602 -6.605 1 90.56 202 ALA B N 1
ATOM 5158 C CA . ALA B 1 202 ? -5.258 -14.844 -5.676 1 90.56 202 ALA B CA 1
ATOM 5159 C C . ALA B 1 202 ? -4.691 -13.594 -6.348 1 90.56 202 ALA B C 1
ATOM 5161 O O . ALA B 1 202 ? -4.664 -12.516 -5.746 1 90.56 202 ALA B O 1
ATOM 5162 N N . ALA B 1 203 ? -4.281 -13.719 -7.531 1 90.44 203 ALA B N 1
ATOM 5163 C CA . ALA B 1 203 ? -3.742 -12.594 -8.281 1 90.44 203 ALA B CA 1
ATOM 5164 C C . ALA B 1 203 ? -4.809 -11.523 -8.508 1 90.44 203 ALA B C 1
ATOM 5166 O O . ALA B 1 203 ? -4.531 -10.328 -8.406 1 90.44 203 ALA B O 1
ATOM 5167 N N . SER B 1 204 ? -5.957 -11.961 -8.797 1 91.88 204 SER B N 1
ATOM 5168 C CA . SER B 1 204 ? -7.062 -11.023 -8.992 1 91.88 204 SER B CA 1
ATOM 5169 C C . SER B 1 204 ? -7.355 -10.242 -7.719 1 91.88 204 SER B C 1
ATOM 5171 O O . SER B 1 204 ? -7.551 -9.023 -7.766 1 91.88 204 SER B O 1
ATOM 5173 N N . ARG B 1 205 ? -7.375 -10.836 -6.621 1 91.06 205 ARG B N 1
ATOM 5174 C CA . ARG B 1 205 ? -7.582 -10.172 -5.336 1 91.06 205 ARG B CA 1
ATOM 5175 C C . ARG B 1 205 ? -6.469 -9.18 -5.051 1 91.06 205 ARG B C 1
ATOM 5177 O O . ARG B 1 205 ? -6.727 -8.07 -4.562 1 91.06 205 ARG B O 1
ATOM 5184 N N . GLN B 1 206 ? -5.34 -9.586 -5.363 1 89.25 206 GLN B N 1
ATOM 5185 C CA . GLN B 1 206 ? -4.191 -8.711 -5.145 1 89.25 206 GLN B CA 1
ATOM 5186 C C . GLN B 1 206 ? -4.262 -7.477 -6.043 1 89.25 206 GLN B C 1
ATOM 5188 O O . GLN B 1 206 ? -3.898 -6.375 -5.629 1 89.25 206 GLN B O 1
ATOM 5193 N N . THR B 1 207 ? -4.68 -7.688 -7.223 1 90.81 207 THR B N 1
ATOM 5194 C CA . THR B 1 207 ? -4.855 -6.562 -8.133 1 90.81 207 THR B CA 1
ATOM 5195 C C . THR B 1 207 ? -5.875 -5.574 -7.582 1 90.81 207 THR B C 1
ATOM 5197 O O . THR B 1 207 ? -5.652 -4.359 -7.609 1 90.81 207 THR B O 1
ATOM 5200 N N . SER B 1 208 ? -6.938 -6.07 -7.074 1 92.62 208 SER B N 1
ATOM 5201 C CA . SER B 1 208 ? -7.957 -5.223 -6.469 1 92.62 208 SER B CA 1
ATOM 5202 C C . SER B 1 208 ? -7.41 -4.473 -5.262 1 92.62 208 SER B C 1
ATOM 5204 O O . SER B 1 208 ? -7.664 -3.277 -5.098 1 92.62 208 SER B O 1
ATOM 5206 N N . ALA B 1 209 ? -6.684 -5.164 -4.445 1 89.56 209 ALA B N 1
ATOM 5207 C CA . ALA B 1 209 ? -6.059 -4.543 -3.281 1 89.56 209 ALA B CA 1
ATOM 5208 C C . ALA B 1 209 ? -5.094 -3.438 -3.707 1 89.56 209 ALA B C 1
ATOM 5210 O O . ALA B 1 209 ? -5.055 -2.369 -3.09 1 89.56 209 ALA B O 1
ATOM 5211 N N . ALA B 1 210 ? -4.395 -3.646 -4.711 1 87.81 210 ALA B N 1
ATOM 5212 C CA . ALA B 1 210 ? -3.445 -2.658 -5.223 1 87.81 210 ALA B CA 1
ATOM 5213 C C . ALA B 1 210 ? -4.172 -1.419 -5.738 1 87.81 210 ALA B C 1
ATOM 5215 O O . ALA B 1 210 ? -3.707 -0.293 -5.539 1 87.81 210 ALA B O 1
ATOM 5216 N N . GLN B 1 211 ? -5.281 -1.596 -6.355 1 89.5 211 GLN B N 1
ATOM 5217 C CA . GLN B 1 211 ? -6.074 -0.475 -6.848 1 89.5 211 GLN B CA 1
ATOM 5218 C C . GLN B 1 211 ? -6.621 0.359 -5.695 1 89.5 211 GLN B C 1
ATOM 5220 O O . GLN B 1 211 ? -6.617 1.591 -5.754 1 89.5 211 GLN B O 1
ATOM 5225 N N . GLN B 1 212 ? -7.031 -0.313 -4.711 1 90.94 212 GLN B N 1
ATOM 5226 C CA . GLN B 1 212 ? -7.5 0.377 -3.514 1 90.94 212 GLN B CA 1
ATOM 5227 C C . GLN B 1 212 ? -6.379 1.183 -2.865 1 90.94 212 GLN B C 1
ATOM 5229 O O . GLN B 1 212 ? -6.594 2.316 -2.434 1 90.94 212 GLN B O 1
ATOM 5234 N N . GLN B 1 213 ? -5.234 0.662 -2.801 1 89.5 213 GLN B N 1
ATOM 5235 C CA . GLN B 1 213 ? -4.074 1.345 -2.238 1 89.5 213 GLN B CA 1
ATOM 5236 C C . GLN B 1 213 ? -3.699 2.57 -3.068 1 89.5 213 GLN B C 1
ATOM 5238 O O . GLN B 1 213 ? -3.377 3.625 -2.52 1 89.5 213 GLN B O 1
ATOM 5243 N N . ALA B 1 214 ? -3.756 2.387 -4.344 1 91.5 214 ALA B N 1
ATOM 5244 C CA . ALA B 1 214 ? -3.447 3.506 -5.227 1 91.5 214 ALA B CA 1
ATOM 5245 C C . ALA B 1 214 ? -4.402 4.672 -4.988 1 91.5 214 ALA B C 1
ATOM 5247 O O . ALA B 1 214 ? -3.975 5.828 -4.93 1 91.5 214 ALA B O 1
ATOM 5248 N N . SER B 1 215 ? -5.645 4.391 -4.844 1 94.19 215 SER B N 1
ATOM 5249 C CA . SER B 1 215 ? -6.645 5.418 -4.57 1 94.19 215 SER B CA 1
ATOM 5250 C C . SER B 1 215 ? -6.391 6.094 -3.23 1 94.19 215 SER B C 1
ATOM 5252 O O . SER B 1 215 ? -6.484 7.32 -3.119 1 94.19 215 SER B O 1
ATOM 5254 N N . ALA B 1 216 ? -6.066 5.285 -2.256 1 92.88 216 ALA B N 1
ATOM 5255 C CA . ALA B 1 216 ? -5.781 5.816 -0.926 1 92.88 216 ALA B CA 1
ATOM 5256 C C . ALA B 1 216 ? -4.555 6.723 -0.949 1 92.88 216 ALA B C 1
ATOM 5258 O O . ALA B 1 216 ? -4.551 7.789 -0.331 1 92.88 216 ALA B O 1
ATOM 5259 N N . VAL B 1 217 ? -3.555 6.348 -1.658 1 93.56 217 VAL B N 1
ATOM 5260 C CA . VAL B 1 217 ? -2.332 7.137 -1.773 1 93.56 217 VAL B CA 1
ATOM 5261 C C . VAL B 1 217 ? -2.639 8.461 -2.459 1 93.56 217 VAL B C 1
ATOM 5263 O O . VAL B 1 217 ? -2.137 9.516 -2.047 1 93.56 217 VAL B O 1
ATOM 5266 N N . ALA B 1 218 ? -3.449 8.422 -3.475 1 92.69 218 ALA B N 1
ATOM 5267 C CA . ALA B 1 218 ? -3.842 9.641 -4.168 1 92.69 218 ALA B CA 1
ATOM 5268 C C . ALA B 1 218 ? -4.59 10.586 -3.234 1 92.69 218 ALA B C 1
ATOM 5270 O O . ALA B 1 218 ? -4.328 11.789 -3.219 1 92.69 218 ALA B O 1
ATOM 5271 N N . GLU B 1 219 ? -5.457 10.055 -2.471 1 93.88 219 GLU B N 1
ATOM 5272 C CA . GLU B 1 219 ? -6.211 10.844 -1.5 1 93.88 219 GLU B CA 1
ATOM 5273 C C . GLU B 1 219 ? -5.285 11.469 -0.459 1 93.88 219 GLU B C 1
ATOM 5275 O O . GLU B 1 219 ? -5.41 12.648 -0.142 1 93.88 219 GLU B O 1
ATOM 5280 N N . VAL B 1 220 ? -4.383 10.711 0.054 1 94.81 220 VAL B N 1
ATOM 5281 C CA . VAL B 1 220 ? -3.441 11.188 1.062 1 94.81 220 VAL B CA 1
ATOM 5282 C C . VAL B 1 220 ? -2.574 12.305 0.476 1 94.81 220 VAL B C 1
ATOM 5284 O O . VAL B 1 220 ? -2.336 13.32 1.129 1 94.81 220 VAL B O 1
ATOM 5287 N N . THR B 1 221 ? -2.137 12.094 -0.746 1 94.5 221 THR B N 1
ATOM 5288 C CA . THR B 1 221 ? -1.289 13.086 -1.4 1 94.5 221 THR B CA 1
ATOM 5289 C C . THR B 1 221 ? -2.016 14.422 -1.527 1 94.5 221 THR B C 1
ATOM 5291 O O . THR B 1 221 ? -1.43 15.477 -1.286 1 94.5 221 THR B O 1
ATOM 5294 N N . SER B 1 222 ? -3.246 14.422 -1.869 1 96 222 SER B N 1
ATOM 5295 C CA . SER B 1 222 ? -4.062 15.625 -1.957 1 96 222 SER B CA 1
ATOM 5296 C C . SER B 1 222 ? -4.219 16.281 -0.593 1 96 222 SER B C 1
ATOM 5298 O O . SER B 1 222 ? -4.066 17.5 -0.467 1 96 222 SER B O 1
ATOM 5300 N N . THR B 1 223 ? -4.508 15.492 0.386 1 96.25 223 THR B N 1
ATOM 5301 C CA . THR B 1 223 ? -4.68 16 1.744 1 96.25 223 THR B CA 1
ATOM 5302 C C . THR B 1 223 ? -3.383 16.609 2.262 1 96.25 223 THR B C 1
ATOM 5304 O O . THR B 1 223 ? -3.406 17.641 2.943 1 96.25 223 THR B O 1
ATOM 5307 N N . LEU B 1 224 ? -2.262 16.016 1.901 1 94.62 224 LEU B N 1
ATOM 5308 C CA . LEU B 1 224 ? -0.963 16.516 2.332 1 94.62 224 LEU B CA 1
ATOM 5309 C C . LEU B 1 224 ? -0.695 17.891 1.742 1 94.62 224 LEU B C 1
ATOM 5311 O O . LEU B 1 224 ? -0.088 18.75 2.396 1 94.62 224 LEU B O 1
ATOM 5315 N N . SER B 1 225 ? -1.146 18.109 0.531 1 95.5 225 SER B N 1
ATOM 5316 C CA . SER B 1 225 ? -1.01 19.422 -0.085 1 95.5 225 SER B CA 1
ATOM 5317 C C . SER B 1 225 ? -1.794 20.484 0.688 1 95.5 225 SER B C 1
ATOM 5319 O O . SER B 1 225 ? -1.304 21.594 0.907 1 95.5 225 SER B O 1
ATOM 5321 N N . GLU B 1 226 ? -2.939 20.094 1.102 1 95.44 226 GLU B N 1
ATOM 5322 C CA . GLU B 1 226 ? -3.771 20.984 1.902 1 95.44 226 GLU B CA 1
ATOM 5323 C C . GLU B 1 226 ? -3.143 21.25 3.268 1 95.44 226 GLU B C 1
ATOM 5325 O O . GLU B 1 226 ? -3.143 22.391 3.744 1 95.44 226 GLU B O 1
ATOM 5330 N N . LEU B 1 227 ? -2.613 20.25 3.895 1 93.94 227 LEU B N 1
ATOM 5331 C CA . LEU B 1 227 ? -1.97 20.375 5.199 1 93.94 227 LEU B CA 1
ATOM 5332 C C . LEU B 1 227 ? -0.741 21.266 5.113 1 93.94 227 LEU B C 1
ATOM 5334 O O . LEU B 1 227 ? -0.489 22.062 6.02 1 93.94 227 LEU B O 1
ATOM 5338 N N . ARG B 1 228 ? -0.032 21.141 4.047 1 95.44 228 ARG B N 1
ATOM 5339 C CA . ARG B 1 228 ? 1.134 22 3.832 1 95.44 228 ARG B CA 1
ATOM 5340 C C . ARG B 1 228 ? 0.73 23.469 3.746 1 95.44 228 ARG B C 1
ATOM 5342 O O . ARG B 1 228 ? 1.354 24.328 4.371 1 95.44 228 ARG B O 1
ATOM 5349 N N . LEU B 1 229 ? -0.31 23.75 2.986 1 95.56 229 LEU B N 1
ATOM 5350 C CA . LEU B 1 229 ? -0.788 25.125 2.811 1 95.56 229 LEU B CA 1
ATOM 5351 C C . LEU B 1 229 ? -1.272 25.703 4.133 1 95.56 229 LEU B C 1
ATOM 5353 O O . LEU B 1 229 ? -0.958 26.844 4.469 1 95.56 229 LEU B O 1
ATOM 5357 N N . THR B 1 230 ? -2.041 24.906 4.844 1 95.19 230 THR B N 1
ATOM 5358 C CA . THR B 1 230 ? -2.588 25.391 6.105 1 95.19 230 THR B CA 1
ATOM 5359 C C . THR B 1 230 ? -1.478 25.609 7.129 1 95.19 230 THR B C 1
ATOM 5361 O O . THR B 1 230 ? -1.554 26.531 7.945 1 95.19 230 THR B O 1
ATOM 5364 N N . SER B 1 231 ? -0.485 24.797 7.18 1 95.75 231 SER B N 1
ATOM 5365 C CA . SER B 1 231 ? 0.661 24.953 8.062 1 95.75 231 SER B CA 1
ATOM 5366 C C . SER B 1 231 ? 1.43 26.234 7.742 1 95.75 231 SER B C 1
ATOM 5368 O O . SER B 1 231 ? 1.813 26.984 8.641 1 95.75 231 SER B O 1
ATOM 5370 N N . MET B 1 232 ? 1.612 26.5 6.449 1 95.44 232 MET B N 1
ATOM 5371 C CA . MET B 1 232 ? 2.311 27.703 6.012 1 95.44 232 MET B CA 1
ATOM 5372 C C . MET B 1 232 ? 1.523 28.953 6.387 1 95.44 232 MET B C 1
ATOM 5374 O O . MET B 1 232 ? 2.105 29.953 6.793 1 95.44 232 MET B O 1
ATOM 5378 N N . GLN B 1 233 ? 0.255 28.812 6.254 1 95.75 233 GLN B N 1
ATOM 5379 C CA . GLN B 1 233 ? -0.612 29.922 6.629 1 95.75 233 GLN B CA 1
ATOM 5380 C C . GLN B 1 233 ? -0.528 30.203 8.125 1 95.75 233 GLN B C 1
ATOM 5382 O O . GLN B 1 233 ? -0.443 31.359 8.539 1 95.75 233 GLN B O 1
ATOM 5387 N N . ALA B 1 234 ? -0.592 29.172 8.93 1 95.25 234 ALA B N 1
ATOM 5388 C CA . ALA B 1 234 ? -0.472 29.328 10.375 1 95.25 234 ALA B CA 1
ATOM 5389 C C . ALA B 1 234 ? 0.868 29.953 10.75 1 95.25 234 ALA B C 1
ATOM 5391 O O . ALA B 1 234 ? 0.928 30.828 11.617 1 95.25 234 ALA B O 1
ATOM 5392 N N . LEU B 1 235 ? 1.933 29.531 10.125 1 96.44 235 LEU B N 1
ATOM 5393 C CA . LEU B 1 235 ? 3.266 30.062 10.375 1 96.44 235 LEU B CA 1
ATOM 5394 C C . LEU B 1 235 ? 3.328 31.547 10.031 1 96.44 235 LEU B C 1
ATOM 5396 O O . LEU B 1 235 ? 3.838 32.344 10.812 1 96.44 235 LEU B O 1
ATOM 5400 N N . GLU B 1 236 ? 2.768 31.938 8.891 1 97.12 236 GLU B N 1
ATOM 5401 C CA . GLU B 1 236 ? 2.752 33.312 8.43 1 97.12 236 GLU B CA 1
ATOM 5402 C C . GLU B 1 236 ? 1.997 34.219 9.414 1 97.12 236 GLU B C 1
ATOM 5404 O O . GLU B 1 236 ? 2.471 35.312 9.758 1 97.12 236 GLU B O 1
ATOM 5409 N N . LYS B 1 237 ? 0.868 33.719 9.82 1 97.56 237 LYS B N 1
ATOM 5410 C CA . LYS B 1 237 ? 0.047 34.5 10.734 1 97.56 237 LYS B CA 1
ATOM 5411 C C . LYS B 1 237 ? 0.7 34.594 12.109 1 97.56 237 LYS B C 1
ATOM 5413 O O . LYS B 1 237 ? 0.615 35.625 12.773 1 97.56 237 LYS B O 1
ATOM 5418 N N . ALA B 1 238 ? 1.316 33.531 12.57 1 97.31 238 ALA B N 1
ATOM 5419 C CA . ALA B 1 238 ? 2.041 33.562 13.836 1 97.31 238 ALA B CA 1
ATOM 5420 C C . ALA B 1 238 ? 3.189 34.562 13.789 1 97.31 238 ALA B C 1
ATOM 5422 O O . ALA B 1 238 ? 3.391 35.344 14.727 1 97.31 238 ALA B O 1
ATOM 5423 N N . GLU B 1 239 ? 3.895 34.625 12.688 1 96.81 239 GLU B N 1
ATOM 5424 C CA . GLU B 1 239 ? 4.996 35.562 12.516 1 96.81 239 GLU B CA 1
ATOM 5425 C C . GLU B 1 239 ? 4.484 37 12.469 1 96.81 239 GLU B C 1
ATOM 5427 O O . GLU B 1 239 ? 5.141 37.906 12.984 1 96.81 239 GLU B O 1
ATOM 5432 N N . ALA B 1 240 ? 3.336 37.156 11.867 1 95.38 240 ALA B N 1
ATOM 5433 C CA . ALA B 1 240 ? 2.715 38.469 11.844 1 95.38 240 ALA B CA 1
ATOM 5434 C C . ALA B 1 240 ? 2.393 38.969 13.258 1 95.38 240 ALA B C 1
ATOM 5436 O O . ALA B 1 240 ? 2.619 40.125 13.594 1 95.38 240 ALA B O 1
ATOM 5437 N N . VAL B 1 241 ? 1.903 38.062 14.086 1 96.5 241 VAL B N 1
ATOM 5438 C CA . VAL B 1 241 ? 1.586 38.406 15.469 1 96.5 241 VAL B CA 1
ATOM 5439 C C . VAL B 1 241 ? 2.865 38.781 16.219 1 96.5 241 VAL B C 1
ATOM 5441 O O . VAL B 1 241 ? 2.885 39.75 16.984 1 96.5 241 VAL B O 1
ATOM 5444 N N . ILE B 1 242 ? 3.91 38.062 16.016 1 96.44 242 ILE B N 1
ATOM 5445 C CA . ILE B 1 242 ? 5.191 38.312 16.656 1 96.44 242 ILE B CA 1
ATOM 5446 C C . ILE B 1 242 ? 5.699 39.688 16.25 1 96.44 242 ILE B C 1
ATOM 5448 O O . ILE B 1 242 ? 6.105 40.469 17.109 1 96.44 242 ILE B O 1
ATOM 5452 N N . THR B 1 243 ? 5.617 40.094 14.992 1 95.5 243 THR B N 1
ATOM 5453 C CA . THR B 1 243 ? 6.09 41.375 14.477 1 95.5 243 THR B CA 1
ATOM 5454 C C . THR B 1 243 ? 5.266 42.531 15.047 1 95.5 243 THR B C 1
ATOM 5456 O O . THR B 1 243 ? 5.82 43.531 15.5 1 95.5 243 THR B O 1
ATOM 5459 N N . VAL B 1 244 ? 3.947 42.281 15.031 1 94.38 244 VAL B N 1
ATOM 5460 C CA . VAL B 1 244 ? 3.047 43.281 15.555 1 94.38 244 VAL B CA 1
ATOM 5461 C C . VAL B 1 244 ? 3.295 43.5 17.047 1 94.38 244 VAL B C 1
ATOM 5463 O O . VAL B 1 244 ? 3.268 44.625 17.547 1 94.38 244 VAL B O 1
ATOM 5466 N N . SER B 1 245 ? 3.541 42.438 17.766 1 94.94 245 SER B N 1
ATOM 5467 C CA . SER B 1 245 ? 3.789 42.5 19.203 1 94.94 245 SER B CA 1
ATOM 5468 C C . SER B 1 245 ? 5.07 43.25 19.516 1 94.94 245 SER B C 1
ATOM 5470 O O . SER B 1 245 ? 5.121 44.031 20.484 1 94.94 245 SER B O 1
ATOM 5472 N N . GLU B 1 246 ? 6.129 43.125 18.734 1 93.25 246 GLU B N 1
ATOM 5473 C CA . GLU B 1 246 ? 7.395 43.844 18.953 1 93.25 246 GLU B CA 1
ATOM 5474 C C . GLU B 1 246 ? 7.227 45.344 18.844 1 93.25 246 GLU B C 1
ATOM 5476 O O . GLU B 1 246 ? 7.73 46.094 19.672 1 93.25 246 GLU B O 1
ATOM 5481 N N . ARG B 1 247 ? 6.5 45.75 17.844 1 91.75 247 ARG B N 1
ATOM 5482 C CA . ARG B 1 247 ? 6.215 47.188 17.672 1 91.75 247 ARG B CA 1
ATOM 5483 C C . ARG B 1 247 ? 5.359 47.719 18.812 1 91.75 247 ARG B C 1
ATOM 5485 O O . ARG B 1 247 ? 5.559 48.844 19.266 1 91.75 247 ARG B O 1
ATOM 5492 N N . SER B 1 248 ? 4.484 46.844 19.266 1 94.31 248 SER B N 1
ATOM 5493 C CA . SER B 1 248 ? 3.537 47.25 20.297 1 94.31 248 SER B CA 1
ATOM 5494 C C . SER B 1 248 ? 4.219 47.406 21.656 1 94.31 248 SER B C 1
ATOM 5496 O O . SER B 1 248 ? 3.846 48.25 22.453 1 94.31 248 SER B O 1
ATOM 5498 N N . ILE B 1 249 ? 5.223 46.562 21.906 1 92.88 249 ILE B N 1
ATOM 5499 C CA . ILE B 1 249 ? 5.961 46.625 23.156 1 92.88 249 ILE B CA 1
ATOM 5500 C C . ILE B 1 249 ? 6.641 48 23.266 1 92.88 249 ILE B C 1
ATOM 5502 O O . ILE B 1 249 ? 6.637 48.625 24.344 1 92.88 249 ILE B O 1
ATOM 5506 N N . GLU B 1 250 ? 7.16 48.531 22.203 1 92.62 250 GLU B N 1
ATOM 5507 C CA . GLU B 1 250 ? 7.766 49.875 22.188 1 92.62 250 GLU B CA 1
ATOM 5508 C C . GLU B 1 250 ? 6.727 50.938 22.438 1 92.62 250 GLU B C 1
ATOM 5510 O O . GLU B 1 250 ? 6.98 51.906 23.188 1 92.62 250 GLU B O 1
ATOM 5515 N N . SER B 1 251 ? 5.625 50.781 21.797 1 93.38 251 SER B N 1
ATOM 5516 C CA . SER B 1 251 ? 4.539 51.75 22 1 93.38 251 SER B CA 1
ATOM 5517 C C . SER B 1 251 ? 4.078 51.75 23.453 1 93.38 251 SER B C 1
ATOM 5519 O O . SER B 1 251 ? 3.752 52.812 24 1 93.38 251 SER B O 1
ATOM 5521 N N . SER B 1 252 ? 4.023 50.625 24.062 1 94.94 252 SER B N 1
ATOM 5522 C CA . SER B 1 252 ? 3.648 50.5 25.469 1 94.94 252 SER B CA 1
ATOM 5523 C C . SER B 1 252 ? 4.656 51.219 26.359 1 94.94 252 SER B C 1
ATOM 5525 O O . SER B 1 252 ? 4.277 51.906 27.297 1 94.94 252 SER B O 1
ATOM 5527 N N . ARG B 1 253 ? 5.945 51.094 26.078 1 94.25 253 ARG B N 1
ATOM 5528 C CA . ARG B 1 253 ? 7 51.75 26.844 1 94.25 253 ARG B CA 1
ATOM 5529 C C . ARG B 1 253 ? 6.883 53.25 26.75 1 94.25 253 ARG B C 1
ATOM 5531 O O . ARG B 1 253 ? 6.93 53.969 27.75 1 94.25 253 ARG B O 1
ATOM 5538 N N . LEU B 1 254 ? 6.672 53.75 25.562 1 93.81 254 LEU B N 1
ATOM 5539 C CA . LEU B 1 254 ? 6.527 55.188 25.328 1 93.81 254 LEU B CA 1
ATOM 5540 C C . LEU B 1 254 ? 5.277 55.719 26.016 1 93.81 254 LEU B C 1
ATOM 5542 O O . LEU B 1 254 ? 5.309 56.812 26.609 1 93.81 254 LEU B O 1
ATOM 5546 N N . GLY B 1 255 ? 4.262 54.906 25.891 1 92.88 255 GLY B N 1
ATOM 5547 C CA . GLY B 1 255 ? 3.029 55.281 26.562 1 92.88 255 GLY B CA 1
ATOM 5548 C C . GLY B 1 255 ? 3.17 55.375 28.078 1 92.88 255 GLY B C 1
ATOM 5549 O O . GLY B 1 255 ? 2.697 56.344 28.688 1 92.88 255 GLY B O 1
ATOM 5550 N N . SER B 1 256 ? 3.822 54.438 28.672 1 94.81 256 SER B N 1
ATOM 5551 C CA . SER B 1 256 ? 4.055 54.438 30.109 1 94.81 256 SER B CA 1
ATOM 5552 C C . SER B 1 256 ? 4.887 55.625 30.547 1 94.81 256 SER B C 1
ATOM 5554 O O . SER B 1 256 ? 4.602 56.25 31.578 1 94.81 256 SER B O 1
ATOM 5556 N N . GLN B 1 257 ? 5.887 56 29.781 1 95.31 257 GLN B N 1
ATOM 5557 C CA . GLN B 1 257 ? 6.723 57.156 30.078 1 95.31 257 GLN B CA 1
ATOM 5558 C C . GLN B 1 257 ? 5.914 58.469 29.984 1 95.31 257 GLN B C 1
ATOM 5560 O O . GLN B 1 257 ? 6.094 59.344 30.812 1 95.31 257 GLN B O 1
ATOM 5565 N N . ALA B 1 258 ? 5.09 58.438 28.969 1 93.88 258 ALA B N 1
ATOM 5566 C CA . ALA B 1 258 ? 4.242 59.625 28.797 1 93.88 258 ALA B CA 1
ATOM 5567 C C . ALA B 1 258 ? 3.324 59.812 30 1 93.88 258 ALA B C 1
ATOM 5569 O O . ALA B 1 258 ? 3.137 60.938 30.484 1 93.88 258 ALA B O 1
ATOM 5570 N N . VAL B 1 259 ? 2.779 58.75 30.516 1 94.62 259 VAL B N 1
ATOM 5571 C CA . VAL B 1 259 ? 1.886 58.781 31.672 1 94.62 259 VAL B CA 1
ATOM 5572 C C . VAL B 1 259 ? 2.662 59.25 32.906 1 94.62 259 VAL B C 1
ATOM 5574 O O . VAL B 1 259 ? 2.189 60.094 33.656 1 94.62 259 VAL B O 1
ATOM 5577 N N . GLU B 1 260 ? 3.84 58.719 33.125 1 94.62 260 GLU B N 1
ATOM 5578 C CA . GLU B 1 260 ? 4.668 59.094 34.25 1 94.62 260 GLU B CA 1
ATOM 5579 C C . GLU B 1 260 ? 5.016 60.594 34.219 1 94.62 260 GLU B C 1
ATOM 5581 O O . GLU B 1 260 ? 4.957 61.25 35.25 1 94.62 260 GLU B O 1
ATOM 5586 N N . ALA B 1 261 ? 5.352 61.031 33.094 1 93.38 261 ALA B N 1
ATOM 5587 C CA . ALA B 1 261 ? 5.664 62.469 32.906 1 93.38 261 ALA B CA 1
ATOM 5588 C C . ALA B 1 261 ? 4.441 63.312 33.188 1 93.38 261 ALA B C 1
ATOM 5590 O O . ALA B 1 261 ? 4.555 64.375 33.75 1 93.38 261 ALA B O 1
ATOM 5591 N N . CYS B 1 262 ? 3.297 62.812 32.75 1 91.62 262 CYS B N 1
ATOM 5592 C CA . CYS B 1 262 ? 2.049 63.531 33 1 91.62 262 CYS B CA 1
ATOM 5593 C C . CYS B 1 262 ? 1.756 63.625 34.469 1 91.62 262 CYS B C 1
ATOM 5595 O O . CYS B 1 262 ? 1.407 64.688 34.969 1 91.62 262 CYS B O 1
ATOM 5597 N N . ILE B 1 263 ? 1.938 62.594 35.156 1 92.44 263 ILE B N 1
ATOM 5598 C CA . ILE B 1 263 ? 1.697 62.562 36.594 1 92.44 263 ILE B CA 1
ATOM 5599 C C . ILE B 1 263 ? 2.645 63.531 37.312 1 92.44 263 ILE B C 1
ATOM 5601 O O . ILE B 1 263 ? 2.227 64.312 38.188 1 92.44 263 ILE B O 1
ATOM 5605 N N . GLN B 1 264 ? 3.895 63.562 36.906 1 92.25 264 GLN B N 1
ATOM 5606 C CA . GLN B 1 264 ? 4.863 64.5 37.469 1 92.25 264 GLN B CA 1
ATOM 5607 C C . GLN B 1 264 ? 4.48 65.938 37.156 1 92.25 264 GLN B C 1
ATOM 5609 O O . GLN B 1 264 ? 4.586 66.812 38.031 1 92.25 264 GLN B O 1
ATOM 5614 N N . GLY B 1 265 ? 4.098 66.062 35.906 1 86.5 265 GLY B N 1
ATOM 5615 C CA . GLY B 1 265 ? 3.623 67.375 35.531 1 86.5 265 GLY B CA 1
ATOM 5616 C C . GLY B 1 265 ? 2.447 67.875 36.344 1 86.5 265 GLY B C 1
ATOM 5617 O O . GLY B 1 265 ? 2.402 69 36.781 1 86.5 265 GLY B O 1
ATOM 5618 N N . MET B 1 266 ? 1.592 67 36.719 1 86.75 266 MET B N 1
ATOM 5619 C CA . MET B 1 266 ? 0.429 67.312 37.562 1 86.75 266 MET B CA 1
ATOM 5620 C C . MET B 1 266 ? 0.849 67.688 38.969 1 86.75 266 MET B C 1
ATOM 5622 O O . MET B 1 266 ? 0.287 68.562 39.594 1 86.75 266 MET B O 1
ATOM 5626 N N . ARG B 1 267 ? 1.771 67 39.5 1 88.69 267 ARG B N 1
ATOM 5627 C CA . ARG B 1 267 ? 2.283 67.312 40.844 1 88.69 267 ARG B CA 1
ATOM 5628 C C . ARG B 1 267 ? 2.906 68.688 40.875 1 88.69 267 ARG B C 1
ATOM 5630 O O . ARG B 1 267 ? 2.734 69.438 41.875 1 88.69 267 ARG B O 1
ATOM 5637 N N . GLU B 1 268 ? 3.584 69.062 39.875 1 88.69 268 GLU B N 1
ATOM 5638 C CA . GLU B 1 268 ? 4.191 70.375 39.812 1 88.69 268 GLU B CA 1
ATOM 5639 C C . GLU B 1 268 ? 3.125 71.438 39.719 1 88.69 268 GLU B C 1
ATOM 5641 O O . GLU B 1 268 ? 3.273 72.5 40.312 1 88.69 268 GLU B O 1
ATOM 5646 N N . ILE B 1 269 ? 2.117 71.125 38.969 1 84.44 269 ILE B N 1
ATOM 5647 C CA . ILE B 1 269 ? 1.003 72.062 38.844 1 84.44 269 ILE B CA 1
ATOM 5648 C C . ILE B 1 269 ? 0.362 72.25 40.219 1 84.44 269 ILE B C 1
ATOM 5650 O O . ILE B 1 269 ? 0.023 73.375 40.594 1 84.44 269 ILE B O 1
ATOM 5654 N N . ARG B 1 270 ? 0.188 71.188 40.938 1 86.69 270 ARG B N 1
ATOM 5655 C CA . ARG B 1 270 ? -0.37 71.312 42.281 1 86.69 270 ARG B CA 1
ATOM 5656 C C . ARG B 1 270 ? 0.47 72.188 43.188 1 86.69 270 ARG B C 1
ATOM 5658 O O . ARG B 1 270 ? -0.07 73 43.906 1 86.69 270 ARG B O 1
ATOM 5665 N N . GLU B 1 271 ? 1.768 72.062 43.125 1 86.44 271 GLU B N 1
ATOM 5666 C CA . GLU B 1 271 ? 2.678 72.875 43.938 1 86.44 271 GLU B CA 1
ATOM 5667 C C . GLU B 1 271 ? 2.57 74.312 43.562 1 86.44 271 GLU B C 1
ATOM 5669 O O . GLU B 1 271 ? 2.605 75.188 44.406 1 86.44 271 GLU B O 1
ATOM 5674 N N . GLN B 1 272 ? 2.436 74.5 42.25 1 81.88 272 GLN B N 1
ATOM 5675 C CA . GLN B 1 272 ? 2.334 75.875 41.781 1 81.88 272 GLN B CA 1
ATOM 5676 C C . GLN B 1 272 ? 1.032 76.5 42.25 1 81.88 272 GLN B C 1
ATOM 5678 O O . GLN B 1 272 ? 1.023 77.688 42.688 1 81.88 272 GLN B O 1
ATOM 5683 N N . VAL B 1 273 ? -0.041 75.812 42.219 1 82.19 273 VAL B N 1
ATOM 5684 C CA . VAL B 1 273 ? -1.343 76.312 42.656 1 82.19 273 VAL B CA 1
ATOM 5685 C C . VAL B 1 273 ? -1.326 76.562 44.156 1 82.19 273 VAL B C 1
ATOM 5687 O O . VAL B 1 273 ? -1.883 77.562 44.625 1 82.19 273 VAL B O 1
ATOM 5690 N N . GLU B 1 274 ? -0.684 75.75 44.906 1 83.31 274 GLU B N 1
ATOM 5691 C CA . GLU B 1 274 ? -0.548 75.938 46.344 1 83.31 274 GLU B CA 1
ATOM 5692 C C . GLU B 1 274 ? 0.285 77.188 46.656 1 83.31 274 GLU B C 1
ATOM 5694 O O . GLU B 1 274 ? -0.024 77.938 47.594 1 83.31 274 GLU B O 1
ATOM 5699 N N . ALA B 1 275 ? 1.297 77.375 45.875 1 81.88 275 ALA B N 1
ATOM 5700 C CA . ALA B 1 275 ? 2.137 78.562 46.062 1 81.88 275 ALA B CA 1
ATOM 5701 C C . ALA B 1 275 ? 1.354 79.875 45.781 1 81.88 275 ALA B C 1
ATOM 5703 O O . ALA B 1 275 ? 1.523 80.875 46.469 1 81.88 275 ALA B O 1
ATOM 5704 N N . ILE B 1 276 ? 0.544 79.75 44.781 1 78.94 276 ILE B N 1
ATOM 5705 C CA . ILE B 1 276 ? -0.302 80.875 44.438 1 78.94 276 ILE B CA 1
ATOM 5706 C C . ILE B 1 276 ? -1.271 81.188 45.594 1 78.94 276 ILE B C 1
ATOM 5708 O O . ILE B 1 276 ? -1.447 82.312 45.969 1 78.94 276 ILE B O 1
ATOM 5712 N N . ALA B 1 277 ? -1.814 80.125 46.156 1 81.56 277 ALA B N 1
ATOM 5713 C CA . ALA B 1 277 ? -2.746 80.25 47.281 1 81.56 277 ALA B CA 1
ATOM 5714 C C . ALA B 1 277 ? -2.066 80.938 48.469 1 81.56 277 ALA B C 1
ATOM 5716 O O . ALA B 1 277 ? -2.648 81.75 49.156 1 81.56 277 ALA B O 1
ATOM 5717 N N . ASP B 1 278 ? -0.86 80.562 48.75 1 82.69 278 ASP B N 1
ATOM 5718 C CA . ASP B 1 278 ? -0.106 81.062 49.875 1 82.69 278 ASP B CA 1
ATOM 5719 C C . ASP B 1 278 ? 0.182 82.562 49.688 1 82.69 278 ASP B C 1
ATOM 5721 O O . ASP B 1 278 ? 0.09 83.375 50.656 1 82.69 278 ASP B O 1
ATOM 5725 N N . LYS B 1 279 ? 0.514 82.938 48.5 1 79.94 279 LYS B N 1
ATOM 5726 C CA . LYS B 1 279 ? 0.808 84.312 48.219 1 79.94 279 LYS B CA 1
ATOM 5727 C C . LYS B 1 279 ? -0.444 85.188 48.344 1 79.94 279 LYS B C 1
ATOM 5729 O O . LYS B 1 279 ? -0.383 86.312 48.844 1 79.94 279 LYS B O 1
ATOM 5734 N N . ILE B 1 280 ? -1.522 84.625 48 1 80.25 280 ILE B N 1
ATOM 5735 C CA . ILE B 1 280 ? -2.795 85.312 48.062 1 80.25 280 ILE B CA 1
ATOM 5736 C C . ILE B 1 280 ? -3.205 85.5 49.531 1 80.25 280 ILE B C 1
ATOM 5738 O O . ILE B 1 280 ? -3.719 86.562 49.906 1 80.25 280 ILE B O 1
ATOM 5742 N N . LEU B 1 281 ? -2.982 84.562 50.375 1 81.5 281 LEU B N 1
ATOM 5743 C CA . LEU B 1 281 ? -3.285 84.688 51.781 1 81.5 281 LEU B CA 1
ATOM 5744 C C . LEU B 1 281 ? -2.428 85.75 52.438 1 81.5 281 LEU B C 1
ATOM 5746 O O . LEU B 1 281 ? -2.914 86.5 53.281 1 81.5 281 LEU B O 1
ATOM 5750 N N . SER B 1 282 ? -1.199 85.812 52.031 1 82.81 282 SER B N 1
ATOM 5751 C CA . SER B 1 282 ? -0.309 86.812 52.562 1 82.81 282 SER B CA 1
ATOM 5752 C C . SER B 1 282 ? -0.777 88.25 52.156 1 82.81 282 SER B C 1
ATOM 5754 O O . SER B 1 282 ? -0.67 89.188 52.938 1 82.81 282 SER B O 1
ATOM 5756 N N . LEU B 1 283 ? -1.303 88.25 50.938 1 80.75 283 LEU B N 1
ATOM 5757 C CA . LEU B 1 283 ? -1.847 89.562 50.469 1 80.75 283 LEU B CA 1
ATOM 5758 C C . LEU B 1 283 ? -3.066 89.938 51.281 1 80.75 283 LEU B C 1
ATOM 5760 O O . LEU B 1 283 ? -3.238 91.125 51.562 1 80.75 283 LEU B O 1
ATOM 5764 N N . SER B 1 284 ? -3.816 88.938 51.625 1 83.06 284 SER B N 1
ATOM 5765 C CA . SER B 1 284 ? -5.004 89.25 52.438 1 83.06 284 SER B CA 1
ATOM 5766 C C . SER B 1 284 ? -4.625 89.812 53.812 1 83.06 284 SER B C 1
ATOM 5768 O O . SER B 1 284 ? -5.262 90.75 54.281 1 83.06 284 SER B O 1
ATOM 5770 N N . GLU B 1 285 ? -3.59 89.312 54.344 1 87.12 285 GLU B N 1
ATOM 5771 C CA . GLU B 1 285 ? -3.131 89.812 55.656 1 87.12 285 GLU B CA 1
ATOM 5772 C C . GLU B 1 285 ? -2.6 91.188 55.594 1 87.12 285 GLU B C 1
ATOM 5774 O O . GLU B 1 285 ? -2.873 92 56.469 1 87.12 285 GLU B O 1
ATOM 5779 N N . GLN B 1 286 ? -1.926 91.438 54.562 1 84.81 286 GLN B N 1
ATOM 5780 C CA . GLN B 1 286 ? -1.365 92.75 54.375 1 84.81 286 GLN B CA 1
ATOM 5781 C C . GLN B 1 286 ? -2.465 93.812 54.156 1 84.81 286 GLN B C 1
ATOM 5783 O O . GLN B 1 286 ? -2.4 94.938 54.656 1 84.81 286 GLN B O 1
ATOM 5788 N N . THR B 1 287 ? -3.438 93.375 53.438 1 85.81 287 THR B N 1
ATOM 5789 C CA . THR B 1 287 ? -4.555 94.25 53.156 1 85.81 287 THR B CA 1
ATOM 5790 C C . THR B 1 287 ? -5.352 94.562 54.438 1 85.81 287 THR B C 1
ATOM 5792 O O . THR B 1 287 ? -5.859 95.625 54.594 1 85.81 287 THR B O 1
ATOM 5795 N N . GLN B 1 288 ? -5.383 93.625 55.281 1 87.69 288 GLN B N 1
ATOM 5796 C CA . GLN B 1 288 ? -6.039 93.875 56.562 1 87.69 288 GLN B CA 1
ATOM 5797 C C . GLN B 1 288 ? -5.273 94.875 57.406 1 87.69 288 GLN B C 1
ATOM 5799 O O . GLN B 1 288 ? -5.875 95.688 58.062 1 87.69 288 GLN B O 1
ATOM 5804 N N . GLN B 1 289 ? -4.008 94.812 57.312 1 91.19 289 GLN B N 1
ATOM 5805 C CA . GLN B 1 289 ? -3.176 95.75 58.031 1 91.19 289 GLN B CA 1
ATOM 5806 C C . GLN B 1 289 ? -3.371 97.188 57.5 1 91.19 289 GLN B C 1
ATOM 5808 O O . GLN B 1 289 ? -3.439 98.125 58.281 1 91.19 289 GLN B O 1
ATOM 5813 N N . ILE B 1 290 ? -3.537 97.125 56.281 1 91.12 290 ILE B N 1
ATOM 5814 C CA . ILE B 1 290 ? -3.789 98.438 55.656 1 91.12 290 ILE B CA 1
ATOM 5815 C C . ILE B 1 290 ? -5.137 99 56.125 1 91.12 290 ILE B C 1
ATOM 5817 O O . ILE B 1 290 ? -5.27 100.188 56.406 1 91.12 290 ILE B O 1
ATOM 5821 N N . GLY B 1 291 ? -6.035 98.125 56.25 1 90.25 291 GLY B N 1
ATOM 5822 C CA . GLY B 1 291 ? -7.344 98.5 56.75 1 90.25 291 GLY B CA 1
ATOM 5823 C C . GLY B 1 291 ? -7.297 99.125 58.156 1 90.25 291 GLY B C 1
ATOM 5824 O O . GLY B 1 291 ? -7.953 100.125 58.406 1 90.25 291 GLY B O 1
ATOM 5825 N N . GLU B 1 292 ? -6.48 98.688 58.906 1 93.44 292 GLU B N 1
ATOM 5826 C CA . GLU B 1 292 ? -6.336 99.188 60.281 1 93.44 292 GLU B CA 1
ATOM 5827 C C . GLU B 1 292 ? -5.66 100.562 60.281 1 93.44 292 GLU B C 1
ATOM 5829 O O . GLU B 1 292 ? -6.078 101.438 61.031 1 93.44 292 GLU B O 1
ATOM 5834 N N . ILE B 1 293 ? -4.758 100.625 59.5 1 93.38 293 ILE B N 1
ATOM 5835 C CA . ILE B 1 293 ? -4.023 101.875 59.438 1 93.38 293 ILE B CA 1
ATOM 5836 C C . ILE B 1 293 ? -4.93 102.938 58.906 1 93.38 293 ILE B C 1
ATOM 5838 O O . ILE B 1 293 ? -4.926 104.062 59.406 1 93.38 293 ILE B O 1
ATOM 5842 N N . ILE B 1 294 ? -5.672 102.562 58.031 1 93.94 294 ILE B N 1
ATOM 5843 C CA . ILE B 1 294 ? -6.559 103.562 57.375 1 93.94 294 ILE B CA 1
ATOM 5844 C C . ILE B 1 294 ? -7.66 104 58.344 1 93.94 294 ILE B C 1
ATOM 5846 O O . ILE B 1 294 ? -8.086 105.125 58.344 1 93.94 294 ILE B O 1
ATOM 5850 N N . ALA B 1 295 ? -8.039 103.125 59.156 1 93.25 295 ALA B N 1
ATOM 5851 C CA . ALA B 1 295 ? -8.992 103.5 60.219 1 93.25 295 ALA B CA 1
ATOM 5852 C C . ALA B 1 295 ? -8.398 104.5 61.188 1 93.25 295 ALA B C 1
ATOM 5854 O O . ALA B 1 295 ? -9.078 105.438 61.594 1 93.25 295 ALA B O 1
ATOM 5855 N N . SER B 1 296 ? -7.215 104.312 61.406 1 93.75 296 SER B N 1
ATOM 5856 C CA . SER B 1 296 ? -6.52 105.25 62.281 1 93.75 296 SER B CA 1
ATOM 5857 C C . SER B 1 296 ? -6.379 106.625 61.625 1 93.75 296 SER B C 1
ATOM 5859 O O . SER B 1 296 ? -6.543 107.625 62.312 1 93.75 296 SER B O 1
ATOM 5861 N N . VAL B 1 297 ? -6.168 106.562 60.438 1 93.69 297 VAL B N 1
ATOM 5862 C CA . VAL B 1 297 ? -6.02 107.812 59.719 1 93.69 297 VAL B CA 1
ATOM 5863 C C . VAL B 1 297 ? -7.363 108.562 59.656 1 93.69 297 VAL B C 1
ATOM 5865 O O . VAL B 1 297 ? -7.422 109.75 59.719 1 93.69 297 VAL B O 1
ATOM 5868 N N . ASN B 1 298 ? -8.305 107.812 59.531 1 93.56 298 ASN B N 1
ATOM 5869 C CA . ASN B 1 298 ? -9.648 108.375 59.562 1 93.56 298 ASN B CA 1
ATOM 5870 C C . ASN B 1 298 ? -9.969 109 60.906 1 93.56 298 ASN B C 1
ATOM 5872 O O . ASN B 1 298 ? -10.586 110.062 60.938 1 93.56 298 ASN B O 1
ATOM 5876 N N . GLU B 1 299 ? -9.523 108.438 61.875 1 94.94 299 GLU B N 1
ATOM 5877 C CA . GLU B 1 299 ? -9.703 109 63.219 1 94.94 299 GLU B CA 1
ATOM 5878 C C . GLU B 1 299 ? -8.906 110.25 63.406 1 94.94 299 GLU B C 1
ATOM 5880 O O . GLU B 1 299 ? -9.383 111.25 64 1 94.94 299 GLU B O 1
ATOM 5885 N N . ILE B 1 300 ? -7.871 110.188 62.875 1 93.31 300 ILE B N 1
ATOM 5886 C CA . ILE B 1 300 ? -7.016 111.312 62.938 1 93.31 300 ILE B CA 1
ATOM 5887 C C . ILE B 1 300 ? -7.672 112.5 62.188 1 93.31 300 ILE B C 1
ATOM 5889 O O . ILE B 1 300 ? -7.652 113.625 62.625 1 93.31 300 ILE B O 1
ATOM 5893 N N . ALA B 1 301 ? -8.266 112.25 61.188 1 94.5 301 ALA B N 1
ATOM 5894 C CA . ALA B 1 301 ? -8.961 113.25 60.406 1 94.5 301 ALA B CA 1
ATOM 5895 C C . ALA B 1 301 ? -10.164 113.812 61.156 1 94.5 301 ALA B C 1
ATOM 5897 O O . ALA B 1 301 ? -10.414 115 61.125 1 94.5 301 ALA B O 1
ATOM 5898 N N . GLU B 1 302 ? -10.742 113.062 61.875 1 94.44 302 GLU B N 1
ATOM 5899 C CA . GLU B 1 302 ? -11.891 113.5 62.656 1 94.44 302 GLU B CA 1
ATOM 5900 C C . GLU B 1 302 ? -11.461 114.375 63.844 1 94.44 302 GLU B C 1
ATOM 5902 O O . GLU B 1 302 ? -12.133 115.312 64.125 1 94.44 302 GLU B O 1
ATOM 5907 N N . GLN B 1 303 ? -10.453 113.938 64.312 1 94.25 303 GLN B N 1
ATOM 5908 C CA . GLN B 1 303 ? -9.93 114.75 65.438 1 94.25 303 GLN B CA 1
ATOM 5909 C C . GLN B 1 303 ? -9.414 116.125 64.938 1 94.25 303 GLN B C 1
ATOM 5911 O O . GLN B 1 303 ? -9.617 117.125 65.625 1 94.25 303 GLN B O 1
ATOM 5916 N N . SER B 1 304 ? -8.867 116 63.844 1 91.56 304 SER B N 1
ATOM 5917 C CA . SER B 1 304 ? -8.391 117.25 63.25 1 91.56 304 SER B CA 1
ATOM 5918 C C . SER B 1 304 ? -9.547 118.188 62.906 1 91.56 304 SER B C 1
ATOM 5920 O O . SER B 1 304 ? -9.453 119.375 63.094 1 91.56 304 SER B O 1
ATOM 5922 N N . LYS B 1 305 ? -10.523 117.625 62.531 1 93.69 305 LYS B N 1
ATOM 5923 C CA . LYS B 1 305 ? -11.719 118.375 62.219 1 93.69 305 LYS B CA 1
ATOM 5924 C C . LYS B 1 305 ? -12.336 119 63.469 1 93.69 305 LYS B C 1
ATOM 5926 O O . LYS B 1 305 ? -12.695 120.188 63.469 1 93.69 305 LYS B O 1
ATOM 5931 N N . LEU B 1 306 ? -12.312 118.375 64.438 1 93.88 306 LEU B N 1
ATOM 5932 C CA . LEU B 1 306 ? -12.867 118.812 65.75 1 93.88 306 LEU B CA 1
ATOM 5933 C C . LEU B 1 306 ? -11.992 119.938 66.312 1 93.88 306 LEU B C 1
ATOM 5935 O O . LEU B 1 306 ? -12.508 120.875 66.875 1 93.88 306 LEU B O 1
ATOM 5939 N N . LEU B 1 307 ? -10.805 119.688 66.188 1 91.62 307 LEU B N 1
ATOM 5940 C CA . LEU B 1 307 ? -9.875 120.688 66.688 1 91.62 307 LEU B CA 1
ATOM 5941 C C . LEU B 1 307 ? -10 122 65.875 1 91.62 307 LEU B C 1
ATOM 5943 O O . LEU B 1 307 ? -9.922 123.062 66.438 1 91.62 307 LEU B O 1
ATOM 5947 N N . ALA B 1 308 ? -10.273 121.75 64.625 1 90.44 308 ALA B N 1
ATOM 5948 C CA . ALA B 1 308 ? -10.453 122.938 63.75 1 90.44 308 ALA B CA 1
ATOM 5949 C C . ALA B 1 308 ? -11.75 123.688 64.062 1 90.44 308 ALA B C 1
ATOM 5951 O O . ALA B 1 308 ? -11.789 124.875 64 1 90.44 308 ALA B O 1
ATOM 5952 N N . LEU B 1 309 ? -12.688 123.062 64.5 1 91.25 309 LEU B N 1
ATOM 5953 C CA . LEU B 1 309 ? -13.953 123.625 64.875 1 91.25 309 LEU B CA 1
ATOM 5954 C C . LEU B 1 309 ? -13.805 124.438 66.188 1 91.25 309 LEU B C 1
ATOM 5956 O O . LEU B 1 309 ? -14.297 125.562 66.312 1 91.25 309 LEU B O 1
ATOM 5960 N N . ASN B 1 310 ? -13.109 123.875 67 1 86.81 310 ASN B N 1
ATOM 5961 C CA . ASN B 1 310 ? -12.867 124.562 68.25 1 86.81 310 ASN B CA 1
ATOM 5962 C C . ASN B 1 310 ? -12.008 125.812 68.062 1 86.81 310 ASN B C 1
ATOM 5964 O O . ASN B 1 310 ? -12.242 126.812 68.75 1 86.81 310 ASN B O 1
ATOM 5968 N N . ALA B 1 311 ? -11.141 125.562 67.188 1 85.94 311 ALA B N 1
ATOM 5969 C CA . ALA B 1 311 ? -10.273 126.688 66.875 1 85.94 311 ALA B CA 1
ATOM 5970 C C . ALA B 1 311 ? -11.047 127.812 66.188 1 85.94 311 ALA B C 1
ATOM 5972 O O . ALA B 1 311 ? -10.789 129 66.438 1 85.94 311 ALA B O 1
ATOM 5973 N N . ALA B 1 312 ? -11.992 127.5 65.5 1 88 312 ALA B N 1
ATOM 5974 C CA . ALA B 1 312 ? -12.836 128.5 64.812 1 88 312 ALA B CA 1
ATOM 5975 C C . ALA B 1 312 ? -13.734 129.25 65.812 1 88 312 ALA B C 1
ATOM 5977 O O . ALA B 1 312 ? -13.961 130.375 65.688 1 88 312 ALA B O 1
ATOM 5978 N N . ILE B 1 313 ? -14.117 128.625 66.75 1 84.31 313 ILE B N 1
ATOM 5979 C CA . ILE B 1 313 ? -14.961 129.125 67.75 1 84.31 313 ILE B CA 1
ATOM 5980 C C . ILE B 1 313 ? -14.141 130.125 68.625 1 84.31 313 ILE B C 1
ATOM 5982 O O . ILE B 1 313 ? -14.602 131.25 68.938 1 84.31 313 ILE B O 1
ATOM 5986 N N . GLU B 1 314 ? -12.984 129.75 68.938 1 80.25 314 GLU B N 1
ATOM 5987 C CA . GLU B 1 314 ? -12.125 130.625 69.75 1 80.25 314 GLU B CA 1
ATOM 5988 C C . GLU B 1 314 ? -11.688 131.875 69 1 80.25 314 GLU B C 1
ATOM 5990 O O . GLU B 1 314 ? -11.602 132.875 69.562 1 80.25 314 GLU B O 1
ATOM 5995 N N . ALA B 1 315 ? -11.531 131.625 67.688 1 85.31 315 ALA B N 1
ATOM 5996 C CA . ALA B 1 315 ? -11.156 132.75 66.812 1 85.31 315 ALA B CA 1
ATOM 5997 C C . ALA B 1 315 ? -12.297 133.75 66.75 1 85.31 315 ALA B C 1
ATOM 5999 O O . ALA B 1 315 ? -12.055 135 66.688 1 85.31 315 ALA B O 1
ATOM 6000 N N . ALA B 1 316 ? -13.461 133.375 66.812 1 84.94 316 ALA B N 1
ATOM 6001 C CA . ALA B 1 316 ? -14.625 134.25 66.75 1 84.94 316 ALA B CA 1
ATOM 6002 C C . ALA B 1 316 ? -14.773 135 68.062 1 84.94 316 ALA B C 1
ATOM 6004 O O . ALA B 1 316 ? -15.133 136.25 68.062 1 84.94 316 ALA B O 1
ATOM 6005 N N . ARG B 1 317 ? -14.445 134.5 69.062 1 81.88 317 ARG B N 1
ATOM 6006 C CA . ARG B 1 317 ? -14.555 135 70.438 1 81.88 317 ARG B CA 1
ATOM 6007 C C . ARG B 1 317 ? -13.523 136.125 70.625 1 81.88 317 ARG B C 1
ATOM 6009 O O . ARG B 1 317 ? -13.766 137.125 71.375 1 81.88 317 ARG B O 1
ATOM 6016 N N . ALA B 1 318 ? -12.445 136 69.875 1 80.81 318 ALA B N 1
ATOM 6017 C CA . ALA B 1 318 ? -11.344 136.875 70.062 1 80.81 318 ALA B CA 1
ATOM 6018 C C . ALA B 1 318 ? -11.523 138.125 69.125 1 80.81 318 ALA B C 1
ATOM 6020 O O . ALA B 1 318 ? -10.711 139 69.188 1 80.81 318 ALA B O 1
ATOM 6021 N N . GLY B 1 319 ? -12.594 138.125 68.312 1 79.12 319 GLY B N 1
ATOM 6022 C CA . GLY B 1 319 ? -12.961 139.375 67.5 1 79.12 319 GLY B CA 1
ATOM 6023 C C . GLY B 1 319 ? -11.93 139.625 66.438 1 79.12 319 GLY B C 1
ATOM 6024 O O . GLY B 1 319 ? -11.539 138.875 65.625 1 79.12 319 GLY B O 1
ATOM 6025 N N . GLU B 1 320 ? -11.297 140.875 66.625 1 78.25 320 GLU B N 1
ATOM 6026 C CA . GLU B 1 320 ? -10.359 141.375 65.625 1 78.25 320 GLU B CA 1
ATOM 6027 C C . GLU B 1 320 ? -9 140.75 65.688 1 78.25 320 GLU B C 1
ATOM 6029 O O . GLU B 1 320 ? -8.305 140.625 64.688 1 78.25 320 GLU B O 1
ATOM 6034 N N . HIS B 1 321 ? -8.703 140.25 66.812 1 76.38 321 HIS B N 1
ATOM 6035 C CA . HIS B 1 321 ? -7.41 139.625 67.062 1 76.38 321 HIS B CA 1
ATOM 6036 C C . HIS B 1 321 ? -7.414 138.125 66.625 1 76.38 321 HIS B C 1
ATOM 6038 O O . HIS B 1 321 ? -6.352 137.5 66.5 1 76.38 321 HIS B O 1
ATOM 6044 N N . GLY B 1 322 ? -8.602 137.625 66.188 1 80.62 322 GLY B N 1
ATOM 6045 C CA . GLY B 1 322 ? -8.727 136.25 65.812 1 80.62 322 GLY B CA 1
ATOM 6046 C C . GLY B 1 322 ? -8.922 136 64.312 1 80.62 322 GLY B C 1
ATOM 6047 O O . GLY B 1 322 ? -9.078 134.875 63.875 1 80.62 322 GLY B O 1
ATOM 6048 N N . ARG B 1 323 ? -8.867 137 63.625 1 83.31 323 ARG B N 1
ATOM 6049 C CA . ARG B 1 323 ? -9.195 136.875 62.219 1 83.31 323 ARG B CA 1
ATOM 6050 C C . ARG B 1 323 ? -8.211 136 61.469 1 83.31 323 ARG B C 1
ATOM 6052 O O . ARG B 1 323 ? -8.617 135.125 60.656 1 83.31 323 ARG B O 1
ATOM 6059 N N . GLY B 1 324 ? -6.988 136 61.75 1 81.69 324 GLY B N 1
ATOM 6060 C CA . GLY B 1 324 ? -5.98 135.125 61.125 1 81.69 324 GLY B CA 1
ATOM 6061 C C . GLY B 1 324 ? -6.129 133.75 61.5 1 81.69 324 GLY B C 1
ATOM 6062 O O . GLY B 1 324 ? -5.957 132.875 60.656 1 81.69 324 GLY B O 1
ATOM 6063 N N . PHE B 1 325 ? -6.605 133.5 62.719 1 83.75 325 PHE B N 1
ATOM 6064 C CA . PHE B 1 325 ? -6.77 132.125 63.219 1 83.75 325 PHE B CA 1
ATOM 6065 C C . PHE B 1 325 ? -8.031 131.5 62.656 1 83.75 325 PHE B C 1
ATOM 6067 O O . PHE B 1 325 ? -8.07 130.25 62.438 1 83.75 325 PHE B O 1
ATOM 6074 N N . ALA B 1 326 ? -8.953 132.375 62.406 1 86.44 326 ALA B N 1
ATOM 6075 C CA . ALA B 1 326 ? -10.18 131.875 61.781 1 86.44 326 ALA B CA 1
ATOM 6076 C C . ALA B 1 326 ? -9.914 131.25 60.406 1 86.44 326 ALA B C 1
ATOM 6078 O O . ALA B 1 326 ? -10.492 130.25 60 1 86.44 326 ALA B O 1
ATOM 6079 N N . VAL B 1 327 ? -8.891 131.875 59.75 1 88.5 327 VAL B N 1
ATOM 6080 C CA . VAL B 1 327 ? -8.531 131.375 58.406 1 88.5 327 VAL B CA 1
ATOM 6081 C C . VAL B 1 327 ? -7.781 130 58.5 1 88.5 327 VAL B C 1
ATOM 6083 O O . VAL B 1 327 ? -8.055 129.125 57.75 1 88.5 327 VAL B O 1
ATOM 6086 N N . VAL B 1 328 ? -7.016 130 59.469 1 88.19 328 VAL B N 1
ATOM 6087 C CA . VAL B 1 328 ? -6.254 128.75 59.688 1 88.19 328 VAL B CA 1
ATOM 6088 C C . VAL B 1 328 ? -7.195 127.625 60.094 1 88.19 328 VAL B C 1
ATOM 6090 O O . VAL B 1 328 ? -7.078 126.5 59.594 1 88.19 328 VAL B O 1
ATOM 6093 N N . ALA B 1 329 ? -8.07 127.875 60.906 1 89.56 329 ALA B N 1
ATOM 6094 C CA . ALA B 1 329 ? -9.023 126.875 61.406 1 89.56 329 ALA B CA 1
ATOM 6095 C C . ALA B 1 329 ? -9.898 126.375 60.25 1 89.56 329 ALA B C 1
ATOM 6097 O O . ALA B 1 329 ? -10.188 125.125 60.188 1 89.56 329 ALA B O 1
ATOM 6098 N N . THR B 1 330 ? -10.211 127.25 59.312 1 91.56 330 THR B N 1
ATOM 6099 C CA . THR B 1 330 ? -11.047 126.875 58.188 1 91.56 330 THR B CA 1
ATOM 6100 C C . THR B 1 330 ? -10.266 126 57.219 1 91.56 330 THR B C 1
ATOM 6102 O O . THR B 1 330 ? -10.812 125 56.656 1 91.56 330 THR B O 1
ATOM 6105 N N . GLU B 1 331 ? -9.062 126.312 57.156 1 93.19 331 GLU B N 1
ATOM 6106 C CA . GLU B 1 331 ? -8.227 125.562 56.25 1 93.19 331 GLU B CA 1
ATOM 6107 C C . GLU B 1 331 ? -7.953 124.125 56.812 1 93.19 331 GLU B C 1
ATOM 6109 O O . GLU B 1 331 ? -7.98 123.188 56.062 1 93.19 331 GLU B O 1
ATOM 6114 N N . ILE B 1 332 ? -7.762 124.062 58.031 1 92.62 332 ILE B N 1
ATOM 6115 C CA . ILE B 1 332 ? -7.52 122.75 58.656 1 92.62 332 ILE B CA 1
ATOM 6116 C C . ILE B 1 332 ? -8.789 121.875 58.625 1 92.62 332 ILE B C 1
ATOM 6118 O O . ILE B 1 332 ? -8.719 120.688 58.406 1 92.62 332 ILE B O 1
ATOM 6122 N N . ARG B 1 333 ? -9.82 122.562 58.781 1 93.56 333 ARG B N 1
ATOM 6123 C CA . ARG B 1 333 ? -11.094 121.812 58.688 1 93.56 333 ARG B CA 1
ATOM 6124 C C . ARG B 1 333 ? -11.289 121.25 57.281 1 93.56 333 ARG B C 1
ATOM 6126 O O . ARG B 1 333 ? -11.711 120.125 57.125 1 93.56 333 ARG B O 1
ATOM 6133 N N . SER B 1 334 ? -10.914 122 56.281 1 94.75 334 SER B N 1
ATOM 6134 C CA . SER B 1 334 ? -11.031 121.562 54.906 1 94.75 334 SER B CA 1
ATOM 6135 C C . SER B 1 334 ? -10.094 120.375 54.625 1 94.75 334 SER B C 1
ATOM 6137 O O . SER B 1 334 ? -10.477 119.438 53.938 1 94.75 334 SER B O 1
ATOM 6139 N N . LEU B 1 335 ? -8.984 120.438 55.156 1 93.62 335 LEU B N 1
ATOM 6140 C CA . LEU B 1 335 ? -8 119.375 54.969 1 93.62 335 LEU B CA 1
ATOM 6141 C C . LEU B 1 335 ? -8.422 118.125 55.688 1 93.62 335 LEU B C 1
ATOM 6143 O O . LEU B 1 335 ? -8.227 117 55.188 1 93.62 335 LEU B O 1
ATOM 6147 N N . ALA B 1 336 ? -8.945 118.25 56.812 1 94.69 336 ALA B N 1
ATOM 6148 C CA . ALA B 1 336 ? -9.461 117.062 57.562 1 94.69 336 ALA B CA 1
ATOM 6149 C C . ALA B 1 336 ? -10.594 116.375 56.812 1 94.69 336 ALA B C 1
ATOM 6151 O O . ALA B 1 336 ? -10.68 115.188 56.75 1 94.69 336 ALA B O 1
ATOM 6152 N N . ASP B 1 337 ? -11.383 117.25 56.156 1 94.75 337 ASP B N 1
ATOM 6153 C CA . ASP B 1 337 ? -12.484 116.688 55.375 1 94.75 337 ASP B CA 1
ATOM 6154 C C . ASP B 1 337 ? -11.961 115.938 54.125 1 94.75 337 ASP B C 1
ATOM 6156 O O . ASP B 1 337 ? -12.5 114.875 53.781 1 94.75 337 ASP B O 1
ATOM 6160 N N . GLN B 1 338 ? -10.977 116.438 53.625 1 93.75 338 GLN B N 1
ATOM 6161 C CA . GLN B 1 338 ? -10.359 115.75 52.469 1 93.75 338 GLN B CA 1
ATOM 6162 C C . GLN B 1 338 ? -9.719 114.438 52.875 1 93.75 338 GLN B C 1
ATOM 6164 O O . GLN B 1 338 ? -9.812 113.438 52.156 1 93.75 338 GLN B O 1
ATOM 6169 N N . SER B 1 339 ? -9.125 114.438 53.969 1 94 339 SER B N 1
ATOM 6170 C CA . SER B 1 339 ? -8.5 113.188 54.469 1 94 339 SER B CA 1
ATOM 6171 C C . SER B 1 339 ? -9.547 112.125 54.781 1 94 339 SER B C 1
ATOM 6173 O O . SER B 1 339 ? -9.344 110.938 54.5 1 94 339 SER B O 1
ATOM 6175 N N . LYS B 1 340 ? -10.539 112.562 55.344 1 94.25 340 LYS B N 1
ATOM 6176 C CA . LYS B 1 340 ? -11.633 111.688 55.656 1 94.25 340 LYS B CA 1
ATOM 6177 C C . LYS B 1 340 ? -12.227 111.062 54.375 1 94.25 340 LYS B C 1
ATOM 6179 O O . LYS B 1 340 ? -12.516 109.875 54.344 1 94.25 340 LYS B O 1
ATOM 6184 N N . GLN B 1 341 ? -12.336 111.875 53.375 1 94.62 341 GLN B N 1
ATOM 6185 C CA . GLN B 1 341 ? -12.852 111.375 52.094 1 94.62 341 GLN B CA 1
ATOM 6186 C C . GLN B 1 341 ? -11.883 110.375 51.469 1 94.62 341 GLN B C 1
ATOM 6188 O O . GLN B 1 341 ? -12.305 109.312 50.938 1 94.62 341 GLN B O 1
ATOM 6193 N N . ALA B 1 342 ? -10.688 110.688 51.594 1 93.69 342 ALA B N 1
ATOM 6194 C CA . ALA B 1 342 ? -9.656 109.812 51.031 1 93.69 342 ALA B CA 1
ATOM 6195 C C . ALA B 1 342 ? -9.633 108.438 51.781 1 93.69 342 ALA B C 1
ATOM 6197 O O . ALA B 1 342 ? -9.555 107.375 51.156 1 93.69 342 ALA B O 1
ATOM 6198 N N . THR B 1 343 ? -9.703 108.375 53.031 1 93.44 343 THR B N 1
ATOM 6199 C CA . THR B 1 343 ? -9.688 107.188 53.812 1 93.44 343 THR B CA 1
ATOM 6200 C C . THR B 1 343 ? -10.945 106.312 53.531 1 93.44 343 THR B C 1
ATOM 6202 O O . THR B 1 343 ? -10.898 105.125 53.562 1 93.44 343 THR B O 1
ATOM 6205 N N . GLY B 1 344 ? -11.992 107.125 53.312 1 93.5 344 GLY B N 1
ATOM 6206 C CA . GLY B 1 344 ? -13.211 106.438 52.938 1 93.5 344 GLY B CA 1
ATOM 6207 C C . GLY B 1 344 ? -13.094 105.688 51.625 1 93.5 344 GLY B C 1
ATOM 6208 O O . GLY B 1 344 ? -13.57 104.562 51.469 1 93.5 344 GLY B O 1
ATOM 6209 N N . GLN B 1 345 ? -12.438 106.312 50.719 1 94 345 GLN B N 1
ATOM 6210 C CA . GLN B 1 345 ? -12.211 105.688 49.406 1 94 345 GLN B CA 1
ATOM 6211 C C . GLN B 1 345 ? -11.281 104.5 49.531 1 94 345 GLN B C 1
ATOM 6213 O O . GLN B 1 345 ? -11.516 103.438 48.906 1 94 345 GLN B O 1
ATOM 6218 N N . VAL B 1 346 ? -10.328 104.5 50.281 1 93.88 346 VAL B N 1
ATOM 6219 C CA . VAL B 1 346 ? -9.391 103.375 50.5 1 93.88 346 VAL B CA 1
ATOM 6220 C C . VAL B 1 346 ? -10.102 102.188 51.156 1 93.88 346 VAL B C 1
ATOM 6222 O O . VAL B 1 346 ? -9.859 101.062 50.812 1 93.88 346 VAL B O 1
ATOM 6225 N N . ARG B 1 347 ? -10.922 102.562 52.094 1 92.25 347 ARG B N 1
ATOM 6226 C CA . ARG B 1 347 ? -11.672 101.562 52.781 1 92.25 347 ARG B CA 1
ATOM 6227 C C . ARG B 1 347 ? -12.523 100.75 51.812 1 92.25 347 ARG B C 1
ATOM 6229 O O . ARG B 1 347 ? -12.633 99.5 51.906 1 92.25 347 ARG B O 1
ATOM 6236 N N . LYS B 1 348 ? -13.086 101.438 50.812 1 93.38 348 LYS B N 1
ATOM 6237 C CA . LYS B 1 348 ? -13.891 100.75 49.812 1 93.38 348 LYS B CA 1
ATOM 6238 C C . LYS B 1 348 ? -13.031 99.875 48.938 1 93.38 348 LYS B C 1
ATOM 6240 O O . LYS B 1 348 ? -13.406 98.75 48.656 1 93.38 348 LYS B O 1
ATOM 6245 N N . LEU B 1 349 ? -11.938 100.312 48.625 1 90.69 349 LEU B N 1
ATOM 6246 C CA . LEU B 1 349 ? -11.023 99.562 47.781 1 90.69 349 LEU B CA 1
ATOM 6247 C C . LEU B 1 349 ? -10.484 98.375 48.531 1 90.69 349 LEU B C 1
ATOM 6249 O O . LEU B 1 349 ? -10.328 97.25 47.938 1 90.69 349 LEU B O 1
ATOM 6253 N N . LEU B 1 350 ? -10.234 98.5 49.781 1 90.5 350 LEU B N 1
ATOM 6254 C CA . LEU B 1 350 ? -9.75 97.375 50.594 1 90.5 350 LEU B CA 1
ATOM 6255 C C . LEU B 1 350 ? -10.797 96.25 50.719 1 90.5 350 LEU B C 1
ATOM 6257 O O . LEU B 1 350 ? -10.469 95.062 50.719 1 90.5 350 LEU B O 1
ATOM 6261 N N . GLY B 1 351 ? -12.039 96.75 50.812 1 88.5 351 GLY B N 1
ATOM 6262 C CA . GLY B 1 351 ? -13.117 95.75 50.812 1 88.5 351 GLY B CA 1
ATOM 6263 C C . GLY B 1 351 ? -13.172 94.938 49.531 1 88.5 351 GLY B C 1
ATOM 6264 O O . GLY B 1 351 ? -13.383 93.75 49.594 1 88.5 351 GLY B O 1
ATOM 6265 N N . SER B 1 352 ? -12.93 95.625 48.469 1 86.56 352 SER B N 1
ATOM 6266 C CA . SER B 1 352 ? -12.922 94.938 47.188 1 86.56 352 SER B CA 1
ATOM 6267 C C . SER B 1 352 ? -11.734 94 47.062 1 86.56 352 SER B C 1
ATOM 6269 O O . SER B 1 352 ? -11.867 92.875 46.531 1 86.56 352 SER B O 1
ATOM 6271 N N . ILE B 1 353 ? -10.648 94.312 47.594 1 83.19 353 ILE B N 1
ATOM 6272 C CA . ILE B 1 353 ? -9.445 93.5 47.562 1 83.19 353 ILE B CA 1
ATOM 6273 C C . ILE B 1 353 ? -9.656 92.25 48.438 1 83.19 353 ILE B C 1
ATOM 6275 O O . ILE B 1 353 ? -9.258 91.188 48.031 1 83.19 353 ILE B O 1
ATOM 6279 N N . GLN B 1 354 ? -10.211 92.5 49.562 1 83.56 354 GLN B N 1
ATOM 6280 C CA . GLN B 1 354 ? -10.477 91.375 50.469 1 83.56 354 GLN B CA 1
ATOM 6281 C C . GLN B 1 354 ? -11.414 90.375 49.812 1 83.56 354 GLN B C 1
ATOM 6283 O O . GLN B 1 354 ? -11.219 89.188 49.906 1 83.56 354 GLN B O 1
ATOM 6288 N N . SER B 1 355 ? -12.383 90.875 49.031 1 85.88 355 SER B N 1
ATOM 6289 C CA . SER B 1 355 ? -13.32 90 48.312 1 85.88 355 SER B CA 1
ATOM 6290 C C . SER B 1 355 ? -12.625 89.25 47.188 1 85.88 355 SER B C 1
ATOM 6292 O O . SER B 1 355 ? -12.859 88.062 47 1 85.88 355 SER B O 1
ATOM 6294 N N . ALA B 1 356 ? -11.75 89.875 46.531 1 79.31 356 ALA B N 1
ATOM 6295 C CA . ALA B 1 356 ? -11.023 89.25 45.438 1 79.31 356 ALA B CA 1
ATOM 6296 C C . ALA B 1 356 ? -10.047 88.188 45.938 1 79.31 356 ALA B C 1
ATOM 6298 O O . ALA B 1 356 ? -9.883 87.188 45.312 1 79.31 356 ALA B O 1
ATOM 6299 N N . THR B 1 357 ? -9.43 88.438 47.031 1 81.31 357 THR B N 1
ATOM 6300 C CA . THR B 1 357 ? -8.492 87.438 47.625 1 81.31 357 THR B CA 1
ATOM 6301 C C . THR B 1 357 ? -9.211 86.188 48.094 1 81.31 357 THR B C 1
ATOM 6303 O O . THR B 1 357 ? -8.727 85.062 47.875 1 81.31 357 THR B O 1
ATOM 6306 N N . ASN B 1 358 ? -10.383 86.438 48.625 1 84.12 358 ASN B N 1
ATOM 6307 C CA . ASN B 1 358 ? -11.18 85.25 49.062 1 84.12 358 ASN B CA 1
ATOM 6308 C C . ASN B 1 358 ? -11.609 84.438 47.875 1 84.12 358 ASN B C 1
ATOM 6310 O O . ASN B 1 358 ? -11.586 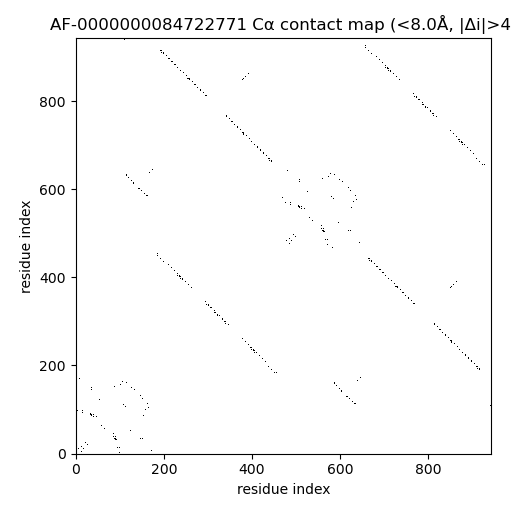83.188 47.938 1 84.12 358 ASN B O 1
ATOM 6314 N N . SER B 1 359 ? -11.93 85.125 46.812 1 83 359 SER B N 1
ATOM 6315 C CA . SER B 1 359 ? -12.328 84.375 45.625 1 83 359 SER B CA 1
ATOM 6316 C C . SER B 1 359 ? -11.156 83.625 45 1 83 359 SER B C 1
ATOM 6318 O O . SER B 1 359 ? -11.328 82.562 44.406 1 83 359 SER B O 1
ATOM 6320 N N . ALA B 1 360 ? -9.992 84.188 45.125 1 78.31 360 ALA B N 1
ATOM 6321 C CA . ALA B 1 360 ? -8.789 83.562 44.562 1 78.31 360 ALA B CA 1
ATOM 6322 C C . ALA B 1 360 ? -8.406 82.312 45.375 1 78.31 360 ALA B C 1
ATOM 6324 O O . ALA B 1 360 ? -7.953 81.312 44.781 1 78.31 360 ALA B O 1
ATOM 6325 N N . VAL B 1 361 ? -8.57 82.375 46.688 1 80.19 361 VAL B N 1
ATOM 6326 C CA . VAL B 1 361 ? -8.273 81.25 47.531 1 80.19 361 VAL B CA 1
ATOM 6327 C C . VAL B 1 361 ? -9.227 80.125 47.219 1 80.19 361 VAL B C 1
ATOM 6329 O O . VAL B 1 361 ? -8.812 78.938 47.156 1 80.19 361 VAL B O 1
ATOM 6332 N N . VAL B 1 362 ? -10.484 80.438 46.906 1 82.69 362 VAL B N 1
ATOM 6333 C CA . VAL B 1 362 ? -11.477 79.438 46.562 1 82.69 362 VAL B CA 1
ATOM 6334 C C . VAL B 1 362 ? -11.133 78.812 45.219 1 82.69 362 VAL B C 1
ATOM 6336 O O . VAL B 1 362 ? -11.219 77.562 45.031 1 82.69 362 VAL B O 1
ATOM 6339 N N . ALA B 1 363 ? -10.703 79.562 44.281 1 79.62 363 ALA B N 1
ATOM 6340 C CA . ALA B 1 363 ? -10.312 79.062 42.969 1 79.62 363 ALA B CA 1
ATOM 6341 C C . ALA B 1 363 ? -9.078 78.188 43.062 1 79.62 363 ALA B C 1
ATOM 6343 O O . ALA B 1 363 ? -8.969 77.188 42.344 1 79.62 363 ALA B O 1
ATOM 6344 N N . SER B 1 364 ? -8.203 78.5 43.938 1 80.94 364 SER B N 1
ATOM 6345 C CA . SER B 1 364 ? -6.988 77.688 44.094 1 80.94 364 SER B CA 1
ATOM 6346 C C . SER B 1 364 ? -7.305 76.375 44.719 1 80.94 364 SER B C 1
ATOM 6348 O O . SER B 1 364 ? -6.715 75.312 44.312 1 80.94 364 SER B O 1
ATOM 6350 N N . GLU B 1 365 ? -8.227 76.312 45.656 1 84.31 365 GLU B N 1
ATOM 6351 C CA . GLU B 1 365 ? -8.648 75.062 46.25 1 84.31 365 GLU B CA 1
ATOM 6352 C C . GLU B 1 365 ? -9.328 74.188 45.219 1 84.31 365 GLU B C 1
ATOM 6354 O O . GLU B 1 365 ? -9.094 72.938 45.219 1 84.31 365 GLU B O 1
ATOM 6359 N N . ALA B 1 366 ? -10.133 74.812 44.375 1 83.69 366 ALA B N 1
ATOM 6360 C CA . ALA B 1 366 ? -10.781 74.062 43.312 1 83.69 366 ALA B CA 1
ATOM 6361 C C . ALA B 1 366 ? -9.758 73.5 42.312 1 83.69 366 ALA B C 1
ATOM 6363 O O . ALA B 1 366 ? -9.898 72.438 41.781 1 83.69 366 ALA B O 1
ATOM 6364 N N . GLY B 1 367 ? -8.82 74.312 42.125 1 78.94 367 GLY B N 1
ATOM 6365 C CA . GLY B 1 367 ? -7.738 73.875 41.25 1 78.94 367 GLY B CA 1
ATOM 6366 C C . GLY B 1 367 ? -6.973 72.688 41.781 1 78.94 367 GLY B C 1
ATOM 6367 O O . GLY B 1 367 ? -6.699 71.75 41.031 1 78.94 367 GLY B O 1
ATOM 6368 N N . THR B 1 368 ? -6.633 72.75 43 1 84.62 368 THR B N 1
ATOM 6369 C CA . THR B 1 368 ? -5.902 71.688 43.625 1 84.62 368 THR B CA 1
ATOM 6370 C C . THR B 1 368 ? -6.699 70.375 43.562 1 84.62 368 THR B C 1
ATOM 6372 O O . THR B 1 368 ? -6.133 69.312 43.312 1 84.62 368 THR B O 1
ATOM 6375 N N . ARG B 1 369 ? -8.008 70.438 43.688 1 87.94 369 ARG B N 1
ATOM 6376 C CA . ARG B 1 369 ? -8.867 69.25 43.594 1 87.94 369 ARG B CA 1
ATOM 6377 C C . ARG B 1 369 ? -8.891 68.688 42.188 1 87.94 369 ARG B C 1
ATOM 6379 O O . ARG B 1 369 ? -8.891 67.5 42 1 87.94 369 ARG B O 1
ATOM 6386 N N . LYS B 1 370 ? -8.906 69.562 41.281 1 85.69 370 LYS B N 1
ATOM 6387 C CA . LYS B 1 370 ? -8.938 69.188 39.875 1 85.69 370 LYS B CA 1
ATOM 6388 C C . LYS B 1 370 ? -7.613 68.5 39.469 1 85.69 370 LYS B C 1
ATOM 6390 O O . LYS B 1 370 ? -7.598 67.562 38.719 1 85.69 370 LYS B O 1
ATOM 6395 N N . VAL B 1 371 ? -6.52 69 40 1 87 371 VAL B N 1
ATOM 6396 C CA . VAL B 1 371 ? -5.211 68.375 39.719 1 87 371 VAL B CA 1
ATOM 6397 C C . VAL B 1 371 ? -5.137 67 40.312 1 87 371 VAL B C 1
ATOM 6399 O O . VAL B 1 371 ? -4.621 66.062 39.656 1 87 371 VAL B O 1
ATOM 6402 N N . GLU B 1 372 ? -5.688 66.812 41.469 1 90.12 372 GLU B N 1
ATOM 6403 C CA . GLU B 1 372 ? -5.703 65.5 42.125 1 90.12 372 GLU B CA 1
ATOM 6404 C C . GLU B 1 372 ? -6.523 64.5 41.312 1 90.12 372 GLU B C 1
ATOM 6406 O O . GLU B 1 372 ? -6.129 63.375 41.156 1 90.12 372 GLU B O 1
ATOM 6411 N N . ALA B 1 373 ? -7.629 65 40.781 1 89.62 373 ALA B N 1
ATOM 6412 C CA . ALA B 1 373 ? -8.445 64.188 39.906 1 89.62 373 ALA B CA 1
ATOM 6413 C C . ALA B 1 373 ? -7.695 63.812 38.625 1 89.62 373 ALA B C 1
ATOM 6415 O O . ALA B 1 373 ? -7.816 62.688 38.125 1 89.62 373 ALA B O 1
ATOM 6416 N N . GLY B 1 374 ? -6.953 64.688 38.188 1 86.62 374 GLY B N 1
ATOM 6417 C CA . GLY B 1 374 ? -6.145 64.438 37 1 86.62 374 GLY B CA 1
ATOM 6418 C C . GLY B 1 374 ? -5.074 63.406 37.219 1 86.62 374 GLY B C 1
ATOM 6419 O O . GLY B 1 374 ? -4.844 62.562 36.344 1 86.62 374 GLY B O 1
ATOM 6420 N N . VAL B 1 375 ? -4.43 63.469 38.375 1 89.06 375 VAL B N 1
ATOM 6421 C CA . VAL B 1 375 ? -3.412 62.469 38.719 1 89.06 375 VAL B CA 1
ATOM 6422 C C . VAL B 1 375 ? -4.035 61.094 38.719 1 89.06 375 VAL B C 1
ATOM 6424 O O . VAL B 1 375 ? -3.445 60.125 38.219 1 89.06 375 VAL B O 1
ATOM 6427 N N . GLU B 1 376 ? -5.23 60.969 39.25 1 92.56 376 GLU B N 1
ATOM 6428 C CA . GLU B 1 376 ? -5.914 59.688 39.312 1 92.56 376 GLU B CA 1
ATOM 6429 C C . GLU B 1 376 ? -6.25 59.156 37.938 1 92.56 376 GLU B C 1
ATOM 6431 O O . GLU B 1 376 ? -6.102 57.969 37.656 1 92.56 376 GLU B O 1
ATOM 6436 N N . LEU B 1 377 ? -6.695 60.031 37.125 1 90.31 377 LEU B N 1
ATOM 6437 C CA . LEU B 1 377 ? -7.035 59.656 35.75 1 90.31 377 LEU B CA 1
ATOM 6438 C C . LEU B 1 377 ? -5.785 59.25 34.969 1 90.31 377 LEU B C 1
ATOM 6440 O O . LEU B 1 377 ? -5.816 58.281 34.188 1 90.31 377 LEU B O 1
ATOM 6444 N N . ALA B 1 378 ? -4.703 59.875 35.125 1 91.44 378 ALA B N 1
ATOM 6445 C CA . ALA B 1 378 ? -3.441 59.5 34.5 1 91.44 378 ALA B CA 1
ATOM 6446 C C . ALA B 1 378 ? -2.967 58.156 34.969 1 91.44 378 ALA B C 1
ATOM 6448 O O . ALA B 1 378 ? -2.461 57.344 34.188 1 91.44 378 ALA B O 1
ATOM 6449 N N . ASN B 1 379 ? -3.189 57.906 36.219 1 93.69 379 ASN B N 1
ATOM 6450 C CA . ASN B 1 379 ? -2.838 56.594 36.781 1 93.69 379 ASN B CA 1
ATOM 6451 C C . ASN B 1 379 ? -3.646 55.469 36.125 1 93.69 379 ASN B C 1
ATOM 6453 O O . ASN B 1 379 ? -3.119 54.406 35.875 1 93.69 379 ASN B O 1
ATOM 6457 N N . ARG B 1 380 ? -4.859 55.75 35.875 1 93 380 ARG B N 1
ATOM 6458 C CA . ARG B 1 380 ? -5.715 54.75 35.25 1 93 380 ARG B CA 1
ATOM 6459 C C . ARG B 1 380 ? -5.258 54.469 33.812 1 93 380 ARG B C 1
ATOM 6461 O O . ARG B 1 380 ? -5.266 53.344 33.375 1 93 380 ARG B O 1
ATOM 6468 N N . ALA B 1 381 ? -4.891 55.469 33.094 1 92.12 381 ALA B N 1
ATOM 6469 C CA . ALA B 1 381 ? -4.352 55.281 31.766 1 92.12 381 ALA B CA 1
ATOM 6470 C C . ALA B 1 381 ? -3.07 54.469 31.797 1 92.12 381 ALA B C 1
ATOM 6472 O O . ALA B 1 381 ? -2.871 53.594 30.953 1 92.12 381 ALA B O 1
ATOM 6473 N N . GLY B 1 382 ? -2.262 54.812 32.781 1 94.19 382 GLY B N 1
ATOM 6474 C CA . GLY B 1 382 ? -1.036 54.062 32.938 1 94.19 382 GLY B CA 1
ATOM 6475 C C . GLY B 1 382 ? -1.283 52.594 33.219 1 94.19 382 GLY B C 1
ATOM 6476 O O . GLY B 1 382 ? -0.588 51.719 32.688 1 94.19 382 GLY B O 1
ATOM 6477 N N . GLN B 1 383 ? -2.285 52.281 33.969 1 94.44 383 GLN B N 1
ATOM 6478 C CA . GLN B 1 383 ? -2.65 50.875 34.281 1 94.44 383 GLN B CA 1
ATOM 6479 C C . GLN B 1 383 ? -3.143 50.188 33.031 1 94.44 383 GLN B C 1
ATOM 6481 O O . GLN B 1 383 ? -2.838 49 32.812 1 94.44 383 GLN B O 1
ATOM 6486 N N . SER B 1 384 ? -3.883 50.906 32.281 1 95 384 SER B N 1
ATOM 6487 C CA . SER B 1 384 ? -4.367 50.312 31.031 1 95 384 SER B CA 1
ATOM 6488 C C . SER B 1 384 ? -3.211 50 30.094 1 95 384 SER B C 1
ATOM 6490 O O . SER B 1 384 ? -3.195 48.906 29.469 1 95 384 SER B O 1
ATOM 6492 N N . ILE B 1 385 ? -2.254 50.844 29.969 1 94.31 385 ILE B N 1
ATOM 6493 C CA . ILE B 1 385 ? -1.095 50.625 29.109 1 94.31 385 ILE B CA 1
ATOM 6494 C C . ILE B 1 385 ? -0.305 49.406 29.594 1 94.31 385 ILE B C 1
ATOM 6496 O O . ILE B 1 385 ? 0.124 48.562 28.797 1 94.31 385 ILE B O 1
ATOM 6500 N N . GLN B 1 386 ? -0.188 49.281 30.891 1 93.88 386 GLN B N 1
ATOM 6501 C CA . GLN B 1 386 ? 0.524 48.156 31.469 1 93.88 386 GLN B CA 1
ATOM 6502 C C . GLN B 1 386 ? -0.193 46.844 31.156 1 93.88 386 GLN B C 1
ATOM 6504 O O . GLN B 1 386 ? 0.445 45.844 30.812 1 93.88 386 GLN B O 1
ATOM 6509 N N . GLN B 1 387 ? -1.466 46.875 31.281 1 94.31 387 GLN B N 1
ATOM 6510 C CA . GLN B 1 387 ? -2.256 45.656 30.984 1 94.31 387 GLN B CA 1
ATOM 6511 C C . GLN B 1 387 ? -2.156 45.281 29.516 1 94.31 387 GLN B C 1
ATOM 6513 O O . GLN B 1 387 ? -2.012 44.125 29.172 1 94.31 387 GLN B O 1
ATOM 6518 N N . LEU B 1 388 ? -2.238 46.281 28.688 1 94.44 388 LEU B N 1
ATOM 6519 C CA . LEU B 1 388 ? -2.139 46.031 27.25 1 94.44 388 LEU B CA 1
ATOM 6520 C C . LEU B 1 388 ? -0.76 45.5 26.875 1 94.44 388 LEU B C 1
ATOM 6522 O O . LEU B 1 388 ? -0.646 44.594 26.078 1 94.44 388 LEU B O 1
ATOM 6526 N N . GLY B 1 389 ? 0.24 46.094 27.5 1 94.62 389 GLY B N 1
ATOM 6527 C CA . GLY B 1 389 ? 1.586 45.594 27.281 1 94.62 389 GLY B CA 1
ATOM 6528 C C . GLY B 1 389 ? 1.745 44.125 27.703 1 94.62 389 GLY B C 1
ATOM 6529 O O . GLY B 1 389 ? 2.352 43.344 26.984 1 94.62 389 GLY B O 1
ATOM 6530 N N . GLY B 1 390 ? 1.181 43.781 28.812 1 94.31 390 GLY B N 1
ATOM 6531 C CA . GLY B 1 390 ? 1.204 42.406 29.266 1 94.31 390 GLY B CA 1
ATOM 6532 C C . GLY B 1 390 ? 0.488 41.469 28.328 1 94.31 390 GLY B C 1
ATOM 6533 O O . GLY B 1 390 ? 0.974 40.344 28.062 1 94.31 390 GLY B O 1
ATOM 6534 N N . SER B 1 391 ? -0.651 41.844 27.859 1 94.62 391 SER B N 1
ATOM 6535 C CA . SER B 1 391 ? -1.422 41.031 26.922 1 94.62 391 SER B CA 1
ATOM 6536 C C . SER B 1 391 ? -0.65 40.812 25.625 1 94.62 391 SER B C 1
ATOM 6538 O O . SER B 1 391 ? -0.688 39.719 25.062 1 94.62 391 SER B O 1
ATOM 6540 N N . ILE B 1 392 ? 0.011 41.781 25.156 1 95.12 392 ILE B N 1
ATOM 6541 C CA . ILE B 1 392 ? 0.797 41.688 23.938 1 95.12 392 ILE B CA 1
ATOM 6542 C C . ILE B 1 392 ? 1.96 40.719 24.125 1 95.12 392 ILE B C 1
ATOM 6544 O O . ILE B 1 392 ? 2.264 39.938 23.25 1 95.12 392 ILE B O 1
ATOM 6548 N N . GLU B 1 393 ? 2.543 40.781 25.297 1 95.12 393 GLU B N 1
ATOM 6549 C CA . GLU B 1 393 ? 3.627 39.844 25.594 1 95.12 393 GLU B CA 1
ATOM 6550 C C . GLU B 1 393 ? 3.127 38.406 25.609 1 95.12 393 GLU B C 1
ATOM 6552 O O . GLU B 1 393 ? 3.799 37.5 25.109 1 95.12 393 GLU B O 1
ATOM 6557 N N . GLU B 1 394 ? 1.988 38.188 26.172 1 94.75 394 GLU B N 1
ATOM 6558 C CA . GLU B 1 394 ? 1.388 36.875 26.188 1 94.75 394 GLU B CA 1
ATOM 6559 C C . GLU B 1 394 ? 1.067 36.375 24.781 1 94.75 394 GLU B C 1
ATOM 6561 O O . GLU B 1 394 ? 1.305 35.219 24.453 1 94.75 394 GLU B O 1
ATOM 6566 N N . SER B 1 395 ? 0.539 37.25 24 1 95.69 395 SER B N 1
ATOM 6567 C CA . SER B 1 395 ? 0.205 36.906 22.625 1 95.69 395 SER B CA 1
ATOM 6568 C C . SER B 1 395 ? 1.456 36.562 21.828 1 95.69 395 SER B C 1
ATOM 6570 O O . SER B 1 395 ? 1.457 35.594 21.047 1 95.69 395 SER B O 1
ATOM 6572 N N . SER B 1 396 ? 2.482 37.312 22 1 96.38 396 SER B N 1
ATOM 6573 C CA . SER B 1 396 ? 3.748 37.062 21.312 1 96.38 396 SER B CA 1
ATOM 6574 C C . SER B 1 396 ? 4.316 35.688 21.688 1 96.38 396 SER B C 1
ATOM 6576 O O . SER B 1 396 ? 4.777 34.938 20.828 1 96.38 396 SER B O 1
ATOM 6578 N N . ALA B 1 397 ? 4.234 35.344 22.984 1 95.88 397 ALA B N 1
ATOM 6579 C CA . ALA B 1 397 ? 4.73 34.062 23.453 1 95.88 397 ALA B CA 1
ATOM 6580 C C . ALA B 1 397 ? 3.932 32.906 22.844 1 95.88 397 ALA B C 1
ATOM 6582 O O . ALA B 1 397 ? 4.504 31.906 22.422 1 95.88 397 ALA B O 1
ATOM 6583 N N . ALA B 1 398 ? 2.658 33.094 22.859 1 96.06 398 ALA B N 1
ATOM 6584 C CA . ALA B 1 398 ? 1.796 32.062 22.25 1 96.06 398 ALA B CA 1
ATOM 6585 C C . ALA B 1 398 ? 2.09 31.906 20.766 1 96.06 398 ALA B C 1
ATOM 6587 O O . ALA B 1 398 ? 2.154 30.781 20.266 1 96.06 398 ALA B O 1
ATOM 6588 N N . ALA B 1 399 ? 2.295 33 20.094 1 95.88 399 ALA B N 1
ATOM 6589 C CA . ALA B 1 399 ? 2.568 32.969 18.656 1 95.88 399 ALA B CA 1
ATOM 6590 C C . ALA B 1 399 ? 3.885 32.281 18.359 1 95.88 399 ALA B C 1
ATOM 6592 O O . ALA B 1 399 ? 4.004 31.562 17.359 1 95.88 399 ALA B O 1
ATOM 6593 N N . ARG B 1 400 ? 4.82 32.438 19.234 1 96.94 400 ARG B N 1
ATOM 6594 C CA . ARG B 1 400 ? 6.094 31.75 19.047 1 96.94 400 ARG B CA 1
ATOM 6595 C C . ARG B 1 400 ? 5.922 30.25 19.141 1 96.94 400 ARG B C 1
ATOM 6597 O O . ARG B 1 400 ? 6.543 29.5 18.391 1 96.94 400 ARG B O 1
ATOM 6604 N N . LEU B 1 401 ? 5.113 29.828 20.031 1 96.31 401 LEU B N 1
ATOM 6605 C CA . LEU B 1 401 ? 4.828 28.391 20.156 1 96.31 401 LEU B CA 1
ATOM 6606 C C . LEU B 1 401 ? 4.082 27.875 18.938 1 96.31 401 LEU B C 1
ATOM 6608 O O . LEU B 1 401 ? 4.348 26.766 18.469 1 96.31 401 LEU B O 1
ATOM 6612 N N . ILE B 1 402 ? 3.188 28.656 18.422 1 96 402 ILE B N 1
ATOM 6613 C CA . ILE B 1 402 ? 2.447 28.281 17.234 1 96 402 ILE B CA 1
ATOM 6614 C C . ILE B 1 402 ? 3.406 28.156 16.047 1 96 402 ILE B C 1
ATOM 6616 O O . ILE B 1 402 ? 3.316 27.219 15.258 1 96 402 ILE B O 1
ATOM 6620 N N . ALA B 1 403 ? 4.254 29.156 15.922 1 97 403 ALA B N 1
ATOM 6621 C CA . ALA B 1 403 ? 5.238 29.125 14.844 1 97 403 ALA B CA 1
ATOM 6622 C C . ALA B 1 403 ? 6.078 27.844 14.914 1 97 403 ALA B C 1
ATOM 6624 O O . ALA B 1 403 ? 6.328 27.203 13.891 1 97 403 ALA B O 1
ATOM 6625 N N . SER B 1 404 ? 6.48 27.469 16.094 1 96.62 404 SER B N 1
ATOM 6626 C CA . SER B 1 404 ? 7.25 26.234 16.281 1 96.62 404 SER B CA 1
ATOM 6627 C C . SER B 1 404 ? 6.438 25 15.891 1 96.62 404 SER B C 1
ATOM 6629 O O . SER B 1 404 ? 6.945 24.109 15.219 1 96.62 404 SER B O 1
ATOM 6631 N N . ALA B 1 405 ? 5.223 24.984 16.328 1 95.19 405 ALA B N 1
ATOM 6632 C CA . ALA B 1 405 ? 4.336 23.875 15.984 1 95.19 405 ALA B CA 1
ATOM 6633 C C . ALA B 1 405 ? 4.145 23.781 14.469 1 95.19 405 ALA B C 1
ATOM 6635 O O . ALA B 1 405 ? 4.18 22.688 13.906 1 95.19 405 ALA B O 1
ATOM 6636 N N . ALA B 1 406 ? 3.975 24.859 13.82 1 95.12 406 ALA B N 1
ATOM 6637 C CA . ALA B 1 406 ? 3.768 24.891 12.375 1 95.12 406 ALA B CA 1
ATOM 6638 C C . ALA B 1 406 ? 5 24.391 11.633 1 95.12 406 ALA B C 1
ATOM 6640 O O . ALA B 1 406 ? 4.883 23.672 10.633 1 95.12 406 ALA B O 1
ATOM 6641 N N . ARG B 1 407 ? 6.184 24.719 12.109 1 95.25 407 ARG B N 1
ATOM 6642 C CA . ARG B 1 407 ? 7.418 24.234 11.5 1 95.25 407 ARG B CA 1
ATOM 6643 C C . ARG B 1 407 ? 7.535 22.719 11.656 1 95.25 407 ARG B C 1
ATOM 6645 O O . ARG B 1 407 ? 7.906 22.016 10.703 1 95.25 407 ARG B O 1
ATOM 6652 N N . GLN B 1 408 ? 7.18 22.25 12.781 1 94 408 GLN B N 1
ATOM 6653 C CA . GLN B 1 408 ? 7.18 20.812 13.008 1 94 408 GLN B CA 1
ATOM 6654 C C . GLN B 1 408 ? 6.168 20.109 12.109 1 94 408 GLN B C 1
ATOM 6656 O O . GLN B 1 408 ? 6.43 19.016 11.602 1 94 408 GLN B O 1
ATOM 6661 N N . GLN B 1 409 ? 5.027 20.703 11.93 1 93.69 409 GLN B N 1
ATOM 6662 C CA . GLN B 1 409 ? 3.992 20.156 11.062 1 93.69 409 GLN B CA 1
ATOM 6663 C C . GLN B 1 409 ? 4.48 20.062 9.617 1 93.69 409 GLN B C 1
ATOM 6665 O O . GLN B 1 409 ? 4.238 19.047 8.945 1 93.69 409 GLN B O 1
ATOM 6670 N N . THR B 1 410 ? 5.141 21.062 9.188 1 95.06 410 THR B N 1
ATOM 6671 C CA . THR B 1 410 ? 5.684 21.047 7.84 1 95.06 410 THR B CA 1
ATOM 6672 C C . THR B 1 410 ? 6.664 19.891 7.66 1 95.06 410 THR B C 1
ATOM 6674 O O . THR B 1 410 ? 6.637 19.203 6.637 1 95.06 410 THR B O 1
ATOM 6677 N N . ALA B 1 411 ? 7.453 19.672 8.641 1 95.25 411 ALA B N 1
ATOM 6678 C CA . ALA B 1 411 ? 8.391 18.547 8.602 1 95.25 411 ALA B CA 1
ATOM 6679 C C . ALA B 1 411 ? 7.645 17.219 8.609 1 95.25 411 ALA B C 1
ATOM 6681 O O . ALA B 1 411 ? 8.016 16.281 7.883 1 95.25 411 ALA B O 1
ATOM 6682 N N . GLY B 1 412 ? 6.641 17.172 9.461 1 95.06 412 GLY B N 1
ATOM 6683 C CA . GLY B 1 412 ? 5.824 15.969 9.5 1 95.06 412 GLY B CA 1
ATOM 6684 C C . GLY B 1 412 ? 5.133 15.68 8.188 1 95.06 412 GLY B C 1
ATOM 6685 O O . GLY B 1 412 ? 5.113 14.531 7.73 1 95.06 412 GLY B O 1
ATOM 6686 N N . VAL B 1 413 ? 4.629 16.625 7.512 1 95.94 413 VAL B N 1
ATOM 6687 C CA . VAL B 1 413 ? 3.963 16.484 6.219 1 95.94 413 VAL B CA 1
ATOM 6688 C C . VAL B 1 413 ? 4.961 15.977 5.18 1 95.94 413 VAL B C 1
ATOM 6690 O O . VAL B 1 413 ? 4.633 15.109 4.359 1 95.94 413 VAL B O 1
ATOM 6693 N N . GLN B 1 414 ? 6.168 16.5 5.242 1 94.5 414 GLN B N 1
ATOM 6694 C CA . GLN B 1 414 ? 7.207 16.047 4.324 1 94.5 414 GLN B CA 1
ATOM 6695 C C . GLN B 1 414 ? 7.539 14.578 4.551 1 94.5 414 GLN B C 1
ATOM 6697 O O . GLN B 1 414 ? 7.715 13.82 3.592 1 94.5 414 GLN B O 1
ATOM 6702 N N . GLN B 1 415 ? 7.598 14.203 5.75 1 94.69 415 GLN B N 1
ATOM 6703 C CA . GLN B 1 415 ? 7.883 12.805 6.09 1 94.69 415 GLN B CA 1
ATOM 6704 C C . GLN B 1 415 ? 6.785 11.883 5.57 1 94.69 415 GLN B C 1
ATOM 6706 O O . GLN B 1 415 ? 7.07 10.82 5.016 1 94.69 415 GLN B O 1
ATOM 6711 N N . VAL B 1 416 ? 5.574 12.234 5.762 1 94.88 416 VAL B N 1
ATOM 6712 C CA . VAL B 1 416 ? 4.457 11.422 5.285 1 94.88 416 VAL B CA 1
ATOM 6713 C C . VAL B 1 416 ? 4.484 11.352 3.76 1 94.88 416 VAL B C 1
ATOM 6715 O O . VAL B 1 416 ? 4.23 10.297 3.176 1 94.88 416 VAL B O 1
ATOM 6718 N N . SER B 1 417 ? 4.762 12.43 3.129 1 96.5 417 SER B N 1
ATOM 6719 C CA . SER B 1 417 ? 4.867 12.461 1.674 1 96.5 417 SER B CA 1
ATOM 6720 C C . SER B 1 417 ? 5.906 11.461 1.175 1 96.5 417 SER B C 1
ATOM 6722 O O . SER B 1 417 ? 5.668 10.742 0.206 1 96.5 417 SER B O 1
ATOM 6724 N N . GLU B 1 418 ? 7.035 11.391 1.828 1 95 418 GLU B N 1
ATOM 6725 C CA . GLU B 1 418 ? 8.078 10.438 1.465 1 95 418 GLU B CA 1
ATOM 6726 C C . GLU B 1 418 ? 7.609 9 1.659 1 95 418 GLU B C 1
ATOM 6728 O O . GLU B 1 418 ? 7.844 8.141 0.803 1 95 418 GLU B O 1
ATOM 6733 N N . ALA B 1 419 ? 6.992 8.836 2.762 1 94.19 419 ALA B N 1
ATOM 6734 C CA . ALA B 1 419 ? 6.469 7.504 3.037 1 94.19 419 ALA B CA 1
ATOM 6735 C C . ALA B 1 419 ? 5.438 7.09 1.988 1 94.19 419 ALA B C 1
ATOM 6737 O O . ALA B 1 419 ? 5.387 5.926 1.589 1 94.19 419 ALA B O 1
ATOM 6738 N N . MET B 1 420 ? 4.641 7.98 1.538 1 93.62 420 MET B N 1
ATOM 6739 C CA . MET B 1 420 ? 3.67 7.699 0.484 1 93.62 420 MET B CA 1
ATOM 6740 C C . MET B 1 420 ? 4.375 7.348 -0.823 1 93.62 420 MET B C 1
ATOM 6742 O O . MET B 1 420 ? 3.9 6.492 -1.577 1 93.62 420 MET B O 1
ATOM 6746 N N . GLY B 1 421 ? 5.43 8.031 -1.062 1 93.81 421 GLY B N 1
ATOM 6747 C CA . GLY B 1 421 ? 6.25 7.645 -2.201 1 93.81 421 GLY B CA 1
ATOM 6748 C C . GLY B 1 421 ? 6.73 6.207 -2.131 1 93.81 421 GLY B C 1
ATOM 6749 O O . GLY B 1 421 ? 6.648 5.473 -3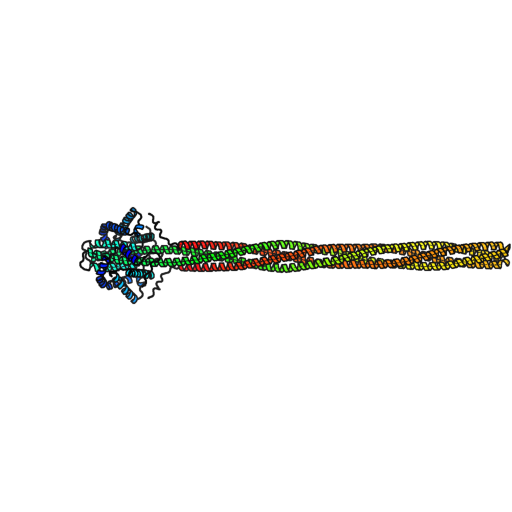.117 1 93.81 421 GLY B O 1
ATOM 6750 N N . ASP B 1 422 ? 7.156 5.793 -0.979 1 93.19 422 ASP B N 1
ATOM 6751 C CA . ASP B 1 422 ? 7.605 4.422 -0.757 1 93.19 422 ASP B CA 1
ATOM 6752 C C . ASP B 1 422 ? 6.469 3.428 -0.989 1 93.19 422 ASP B C 1
ATOM 6754 O O . ASP B 1 422 ? 6.668 2.387 -1.616 1 93.19 422 ASP B O 1
ATOM 6758 N N . ILE B 1 423 ? 5.355 3.752 -0.496 1 91.31 423 ILE B N 1
ATOM 6759 C CA . ILE B 1 423 ? 4.195 2.883 -0.657 1 91.31 423 ILE B CA 1
ATOM 6760 C C . ILE B 1 423 ? 3.836 2.77 -2.137 1 91.31 423 ILE B C 1
ATOM 6762 O O . ILE B 1 423 ? 3.547 1.676 -2.629 1 91.31 423 ILE B O 1
ATOM 6766 N N . SER B 1 424 ? 3.865 3.863 -2.814 1 93.81 424 SER B N 1
ATOM 6767 C CA . SER B 1 424 ? 3.594 3.865 -4.246 1 93.81 424 SER B CA 1
ATOM 6768 C C . SER B 1 424 ? 4.586 2.984 -4.996 1 93.81 424 SER B C 1
ATOM 6770 O O . SER B 1 424 ? 4.199 2.209 -5.875 1 93.81 424 SER B O 1
ATOM 6772 N N . ASP B 1 425 ? 5.828 3.053 -4.68 1 92.5 425 ASP B N 1
ATOM 6773 C CA . ASP B 1 425 ? 6.859 2.227 -5.301 1 92.5 425 ASP B CA 1
ATOM 6774 C C . ASP B 1 425 ? 6.613 0.745 -5.027 1 92.5 425 ASP B C 1
ATOM 6776 O O . ASP B 1 425 ? 6.707 -0.083 -5.938 1 92.5 425 ASP B O 1
ATOM 6780 N N . ALA B 1 426 ? 6.367 0.515 -3.793 1 88.25 426 ALA B N 1
ATOM 6781 C CA . ALA B 1 426 ? 6.074 -0.864 -3.412 1 88.25 426 ALA B CA 1
ATOM 6782 C C . ALA B 1 426 ? 4.848 -1.389 -4.156 1 88.25 426 ALA B C 1
ATOM 6784 O O . ALA B 1 426 ? 4.816 -2.547 -4.578 1 88.25 426 ALA B O 1
ATOM 6785 N N . MET B 1 427 ? 3.873 -0.643 -4.328 1 89.88 427 MET B N 1
ATOM 6786 C CA . MET B 1 427 ? 2.66 -1 -5.059 1 89.88 427 MET B CA 1
ATOM 6787 C C . MET B 1 427 ? 2.971 -1.287 -6.523 1 89.88 427 MET B C 1
ATOM 6789 O O . MET B 1 427 ? 2.482 -2.27 -7.082 1 89.88 427 MET B O 1
ATOM 6793 N N . ASN B 1 428 ? 3.754 -0.448 -7.102 1 90.94 428 ASN B N 1
ATOM 6794 C CA . ASN B 1 428 ? 4.148 -0.665 -8.492 1 90.94 428 ASN B CA 1
ATOM 6795 C C . ASN B 1 428 ? 4.922 -1.97 -8.656 1 90.94 428 ASN B C 1
ATOM 6797 O O . ASN B 1 428 ? 4.723 -2.697 -9.633 1 90.94 428 ASN B O 1
ATOM 6801 N N . SER B 1 429 ? 5.77 -2.234 -7.766 1 89 429 SER B N 1
ATOM 6802 C CA . SER B 1 429 ? 6.488 -3.504 -7.762 1 89 429 SER B CA 1
ATOM 6803 C C . SER B 1 429 ? 5.527 -4.684 -7.66 1 89 429 SER B C 1
ATOM 6805 O O . SER B 1 429 ? 5.688 -5.684 -8.367 1 89 429 SER B O 1
ATOM 6807 N N . THR B 1 430 ? 4.539 -4.551 -6.82 1 87.38 430 THR B N 1
ATOM 6808 C CA . THR B 1 430 ? 3.521 -5.582 -6.66 1 87.38 430 THR B CA 1
ATOM 6809 C C . THR B 1 430 ? 2.756 -5.797 -7.965 1 87.38 430 THR B C 1
ATOM 6811 O O . THR B 1 430 ? 2.57 -6.934 -8.398 1 87.38 430 THR B O 1
ATOM 6814 N N . LEU B 1 431 ? 2.375 -4.77 -8.617 1 89.5 431 LEU B N 1
ATOM 6815 C CA . LEU B 1 431 ? 1.631 -4.867 -9.867 1 89.5 431 LEU B CA 1
ATOM 6816 C C . LEU B 1 431 ? 2.469 -5.551 -10.945 1 89.5 431 LEU B C 1
ATOM 6818 O O . LEU B 1 431 ? 1.954 -6.367 -11.711 1 89.5 431 LEU B O 1
ATOM 6822 N N . THR B 1 432 ? 3.721 -5.254 -11.016 1 90.44 432 THR B N 1
ATOM 6823 C CA . THR B 1 432 ? 4.629 -5.898 -11.961 1 90.44 432 THR B CA 1
ATOM 6824 C C . THR B 1 432 ? 4.738 -7.395 -11.672 1 90.44 432 THR B C 1
ATOM 6826 O O . THR B 1 432 ? 4.641 -8.219 -12.586 1 90.44 432 THR B O 1
ATOM 6829 N N . SER B 1 433 ? 4.914 -7.695 -10.406 1 89.25 433 SER B N 1
ATOM 6830 C CA . SER B 1 433 ? 5.023 -9.094 -9.992 1 89.25 433 SER B CA 1
ATOM 6831 C C . SER B 1 433 ? 3.73 -9.852 -10.273 1 89.25 433 SER B C 1
ATOM 6833 O O . SER B 1 433 ? 3.764 -11.031 -10.641 1 89.25 433 SER B O 1
ATOM 6835 N N . LEU B 1 434 ? 2.613 -9.227 -10.156 1 88.56 434 LEU B N 1
ATOM 6836 C CA . LEU B 1 434 ? 1.319 -9.828 -10.453 1 88.56 434 LEU B CA 1
ATOM 6837 C C . LEU B 1 434 ? 1.203 -10.156 -11.938 1 88.56 434 LEU B C 1
ATOM 6839 O O . LEU B 1 434 ? 0.645 -11.188 -12.312 1 88.56 434 LEU B O 1
ATOM 6843 N N . GLY B 1 435 ? 1.729 -9.266 -12.742 1 91.06 435 GLY B N 1
ATOM 6844 C CA . GLY B 1 435 ? 1.766 -9.578 -14.164 1 91.06 435 GLY B CA 1
ATOM 6845 C C . GLY B 1 435 ? 2.514 -10.859 -14.477 1 91.06 435 GLY B C 1
ATOM 6846 O O . GLY B 1 435 ? 2.051 -11.672 -15.281 1 91.06 435 GLY B O 1
ATOM 6847 N N . GLN B 1 436 ? 3.596 -11.008 -13.844 1 89.31 436 GLN B N 1
ATOM 6848 C CA . GLN B 1 436 ? 4.395 -12.219 -14.016 1 89.31 436 GLN B CA 1
ATOM 6849 C C . GLN B 1 436 ? 3.641 -13.445 -13.523 1 89.31 436 GLN B C 1
ATOM 6851 O O . GLN B 1 436 ? 3.645 -14.492 -14.18 1 89.31 436 GLN B O 1
ATOM 6856 N N . THR B 1 437 ? 3.01 -13.344 -12.391 1 90.31 437 THR B N 1
ATOM 6857 C CA . THR B 1 437 ? 2.229 -14.438 -11.828 1 90.31 437 THR B CA 1
ATOM 6858 C C . THR B 1 437 ? 1.095 -14.836 -12.773 1 90.31 437 THR B C 1
ATOM 6860 O O . THR B 1 437 ? 0.878 -16.031 -13.023 1 90.31 437 THR B O 1
ATOM 6863 N N . GLU B 1 438 ? 0.436 -13.906 -13.305 1 91.31 438 GLU B N 1
ATOM 6864 C CA . GLU B 1 438 ? -0.661 -14.172 -14.227 1 91.31 438 GLU B CA 1
ATOM 6865 C C . GLU B 1 438 ? -0.16 -14.867 -15.492 1 91.31 438 GLU B C 1
ATOM 6867 O O . GLU B 1 438 ? -0.787 -15.805 -15.977 1 91.31 438 GLU B O 1
ATOM 6872 N N . THR B 1 439 ? 0.93 -14.406 -15.992 1 92 439 THR B N 1
ATOM 6873 C CA . THR B 1 439 ? 1.52 -15.031 -17.172 1 92 439 THR B CA 1
ATOM 6874 C C . THR B 1 439 ? 1.882 -16.484 -16.891 1 92 439 THR B C 1
ATOM 6876 O O . THR B 1 439 ? 1.557 -17.375 -17.688 1 92 439 THR B O 1
ATOM 6879 N N . SER B 1 440 ? 2.486 -16.672 -15.773 1 90.62 440 SER B N 1
ATOM 6880 C CA . SER B 1 440 ? 2.885 -18.016 -15.398 1 90.62 440 SER B CA 1
ATOM 6881 C C . SER B 1 440 ? 1.668 -18.922 -15.188 1 90.62 440 SER B C 1
ATOM 6883 O O . SER B 1 440 ? 1.67 -20.078 -15.594 1 90.62 440 SER B O 1
ATOM 6885 N N . ALA B 1 441 ? 0.681 -18.438 -14.602 1 89.12 441 ALA B N 1
ATOM 6886 C CA . ALA B 1 441 ? -0.55 -19.188 -14.398 1 89.12 441 ALA B CA 1
ATOM 6887 C C . ALA B 1 441 ? -1.214 -19.531 -15.727 1 89.12 441 ALA B C 1
ATOM 6889 O O . ALA B 1 441 ? -1.746 -20.641 -15.898 1 89.12 441 ALA B O 1
ATOM 6890 N N . ASN B 1 442 ? -1.163 -18.656 -16.656 1 90.19 442 ASN B N 1
ATOM 6891 C CA . ASN B 1 442 ? -1.705 -18.922 -17.984 1 90.19 442 ASN B CA 1
ATOM 6892 C C . ASN B 1 442 ? -0.903 -20 -18.703 1 90.19 442 ASN B C 1
ATOM 6894 O O . ASN B 1 442 ? -1.471 -20.828 -19.422 1 90.19 442 ASN B O 1
ATOM 6898 N N . GLN B 1 443 ? 0.352 -19.984 -18.5 1 89.25 443 GLN B N 1
ATOM 6899 C CA . GLN B 1 443 ? 1.19 -21.047 -19.047 1 89.25 443 GLN B CA 1
ATOM 6900 C C . GLN B 1 443 ? 0.806 -22.406 -18.469 1 89.25 443 GLN B C 1
ATOM 6902 O O . GLN B 1 443 ? 0.785 -23.406 -19.188 1 89.25 443 GLN B O 1
ATOM 6907 N N . LEU B 1 444 ? 0.461 -22.406 -17.234 1 87.12 444 LEU B N 1
ATOM 6908 C CA . LEU B 1 444 ? 0.009 -23.641 -16.594 1 87.12 444 LEU B CA 1
ATOM 6909 C C . LEU B 1 444 ? -1.307 -24.109 -17.203 1 87.12 444 LEU B C 1
ATOM 6911 O O . LEU B 1 444 ? -1.5 -25.312 -17.406 1 87.12 444 LEU B O 1
ATOM 6915 N N . ASN B 1 445 ? -2.146 -23.234 -17.516 1 88.94 445 ASN B N 1
ATOM 6916 C CA . ASN B 1 445 ? -3.402 -23.578 -18.172 1 88.94 445 ASN B CA 1
ATOM 6917 C C . ASN B 1 445 ? -3.164 -24.172 -19.562 1 88.94 445 ASN B C 1
ATOM 6919 O O . ASN B 1 445 ? -3.842 -25.125 -19.953 1 88.94 445 ASN B O 1
ATOM 6923 N N . ASP B 1 446 ? -2.211 -23.672 -20.25 1 88.44 446 ASP B N 1
ATOM 6924 C CA . ASP B 1 446 ? -1.85 -24.219 -21.562 1 88.44 446 ASP B CA 1
ATOM 6925 C C . ASP B 1 446 ? -1.293 -25.641 -21.422 1 88.44 446 ASP B C 1
ATOM 6927 O O . ASP B 1 446 ? -1.582 -26.5 -22.25 1 88.44 446 ASP B O 1
ATOM 6931 N N . LEU B 1 447 ? -0.566 -25.797 -20.391 1 83.94 447 LEU B N 1
ATOM 6932 C CA . LEU B 1 447 ? -0.018 -27.125 -20.141 1 83.94 447 LEU B CA 1
ATOM 6933 C C . LEU B 1 447 ? -1.131 -28.125 -19.844 1 83.94 447 LEU B C 1
ATOM 6935 O O . LEU B 1 447 ? -1.065 -29.281 -20.266 1 83.94 447 LEU B O 1
ATOM 6939 N N . THR B 1 448 ? -2.127 -27.719 -19.125 1 87 448 THR B N 1
ATOM 6940 C CA . THR B 1 448 ? -3.283 -28.562 -18.859 1 87 448 THR B CA 1
ATOM 6941 C C . THR B 1 448 ? -3.949 -29 -20.156 1 87 448 THR B C 1
ATOM 6943 O O . THR B 1 448 ? -4.309 -30.172 -20.297 1 87 448 THR B O 1
ATOM 6946 N N . ARG B 1 449 ? -4.055 -28.125 -21.078 1 88.69 449 ARG B N 1
ATOM 6947 C CA . ARG B 1 449 ? -4.645 -28.453 -22.375 1 88.69 449 ARG B CA 1
ATOM 6948 C C . ARG B 1 449 ? -3.787 -29.469 -23.125 1 88.69 449 ARG B C 1
ATOM 6950 O O . ARG B 1 449 ? -4.312 -30.422 -23.719 1 88.69 449 ARG B O 1
ATOM 6957 N N . SER B 1 450 ? -2.516 -29.266 -22.984 1 84.31 450 SER B N 1
ATOM 6958 C CA . SER B 1 450 ? -1.588 -30.188 -23.656 1 84.31 450 SER B CA 1
ATOM 6959 C C . SER B 1 450 ? -1.673 -31.578 -23.047 1 84.31 450 SER B C 1
ATOM 6961 O O . SER B 1 450 ? -1.653 -32.562 -23.781 1 84.31 450 SER B O 1
ATOM 6963 N N . VAL B 1 451 ? -1.795 -31.672 -21.766 1 83.31 451 VAL B N 1
ATOM 6964 C CA . VAL B 1 451 ? -1.914 -32.938 -21.078 1 83.31 451 VAL B CA 1
ATOM 6965 C C . VAL B 1 451 ? -3.219 -33.625 -21.484 1 83.31 451 VAL B C 1
ATOM 6967 O O . VAL B 1 451 ? -3.236 -34.844 -21.766 1 83.31 451 VAL B O 1
ATOM 6970 N N . ASN B 1 452 ? -4.227 -32.875 -21.562 1 86.38 452 ASN B N 1
ATOM 6971 C CA . ASN B 1 452 ? -5.523 -33.438 -21.953 1 86.38 452 ASN B CA 1
ATOM 6972 C C . ASN B 1 452 ? -5.504 -33.969 -23.391 1 86.38 452 ASN B C 1
ATOM 6974 O O . ASN B 1 452 ? -6.109 -35 -23.672 1 86.38 452 ASN B O 1
ATOM 6978 N N . GLN B 1 453 ? -4.793 -33.312 -24.266 1 84.31 453 GLN B N 1
ATOM 6979 C CA . GLN B 1 453 ? -4.656 -33.781 -25.641 1 84.31 453 GLN B CA 1
ATOM 6980 C C . GLN B 1 453 ? -3.893 -35.125 -25.703 1 84.31 453 GLN B C 1
ATOM 6982 O O . GLN B 1 453 ? -4.246 -36 -26.469 1 84.31 453 GLN B O 1
ATOM 6987 N N . LEU B 1 454 ? -2.926 -35.25 -24.859 1 76.69 454 LEU B N 1
ATOM 6988 C CA . LEU B 1 454 ? -2.154 -36.469 -24.781 1 76.69 454 LEU B CA 1
ATOM 6989 C C . LEU B 1 454 ? -3.008 -37.625 -24.266 1 76.69 454 LEU B C 1
ATOM 6991 O O . LEU B 1 454 ? -2.955 -38.75 -24.781 1 76.69 454 LEU B O 1
ATOM 6995 N N . VAL B 1 455 ? -3.82 -37.375 -23.281 1 81.81 455 VAL B N 1
ATOM 6996 C CA . VAL B 1 455 ? -4.719 -38.344 -22.688 1 81.81 455 VAL B CA 1
ATOM 6997 C C . VAL B 1 455 ? -5.742 -38.812 -23.734 1 81.81 455 VAL B C 1
ATOM 6999 O O . VAL B 1 455 ? -6.012 -40 -23.875 1 81.81 455 VAL B O 1
ATOM 7002 N N . ASP B 1 456 ? -6.219 -37.906 -24.531 1 81.94 456 ASP B N 1
ATOM 7003 C CA . ASP B 1 456 ? -7.215 -38.219 -25.547 1 81.94 456 ASP B CA 1
ATOM 7004 C C . ASP B 1 456 ? -6.625 -39.094 -26.656 1 81.94 456 ASP B C 1
ATOM 7006 O O . ASP B 1 456 ? -7.301 -39.969 -27.188 1 81.94 456 ASP B O 1
ATOM 7010 N N . SER B 1 457 ? -5.457 -38.906 -27 1 74.44 457 SER B N 1
ATOM 7011 C CA . SER B 1 457 ? -4.809 -39.656 -28.062 1 74.44 457 SER B CA 1
ATOM 7012 C C . SER B 1 457 ? -4.574 -41.094 -27.656 1 74.44 457 SER B C 1
ATOM 7014 O O . SER B 1 457 ? -4.52 -41.969 -28.516 1 74.44 457 SER B O 1
ATOM 7016 N N . PHE B 1 458 ? -4.562 -41.406 -26.375 1 68.88 458 PHE B N 1
ATOM 7017 C CA . PHE B 1 458 ? -4.277 -42.75 -25.922 1 68.88 458 PHE B CA 1
ATOM 7018 C C . PHE B 1 458 ? -5.559 -43.469 -25.531 1 68.88 458 PHE B C 1
ATOM 7020 O O . PHE B 1 458 ? -5.609 -44.719 -25.531 1 68.88 458 PHE B O 1
ATOM 7027 N N . SER B 1 459 ? -6.445 -42.781 -24.922 1 63 459 SER B N 1
ATOM 7028 C CA . SER B 1 459 ? -7.699 -43.406 -24.531 1 63 459 SER B CA 1
ATOM 7029 C C . SER B 1 459 ? -8.484 -43.875 -25.75 1 63 459 SER B C 1
ATOM 7031 O O . SER B 1 459 ? -9.32 -44.781 -25.656 1 63 459 SER B O 1
ATOM 7033 N N . ARG B 1 460 ? -8.375 -43.5 -27.016 1 55.81 460 ARG B N 1
ATOM 7034 C CA . ARG B 1 460 ? -9.172 -43.969 -28.141 1 55.81 460 ARG B CA 1
ATOM 7035 C C . ARG B 1 460 ? -8.562 -45.219 -28.766 1 55.81 460 ARG B C 1
ATOM 7037 O O . ARG B 1 460 ? -7.383 -45.219 -29.125 1 55.81 460 ARG B O 1
ATOM 7044 N N . PRO B 1 461 ? -8.961 -46.406 -28.516 1 49.06 461 PRO B N 1
ATOM 7045 C CA . PRO B 1 461 ? -8.578 -47.656 -29.188 1 49.06 461 PRO B CA 1
ATOM 7046 C C . PRO B 1 461 ? -8.375 -47.469 -30.688 1 49.06 461 PRO B C 1
ATOM 7048 O O . PRO B 1 461 ? -9.164 -46.812 -31.344 1 49.06 461 PRO B O 1
ATOM 7051 N N . LYS B 1 462 ? -7.176 -47.375 -31.109 1 49.84 462 LYS B N 1
ATOM 7052 C CA . LYS B 1 462 ? -7.012 -47.375 -32.562 1 49.84 462 LYS B CA 1
ATOM 7053 C C . LYS B 1 462 ? -7.691 -48.594 -33.188 1 49.84 462 LYS B C 1
ATOM 7055 O O . LYS B 1 462 ? -7.355 -49.719 -32.875 1 49.84 462 LYS B O 1
ATOM 7060 N N . VAL B 1 463 ? -8.836 -48.594 -33.469 1 41.66 463 VAL B N 1
ATOM 7061 C CA . VAL B 1 463 ? -9.367 -49.594 -34.406 1 41.66 463 VAL B CA 1
ATOM 7062 C C . VAL B 1 463 ? -8.461 -49.656 -35.625 1 41.66 463 VAL B C 1
ATOM 7064 O O . VAL B 1 463 ? -8.109 -48.656 -36.219 1 41.66 463 VAL B O 1
ATOM 7067 N N . PRO B 1 464 ? -7.555 -50.719 -35.75 1 35.31 464 PRO B N 1
ATOM 7068 C CA . PRO B 1 464 ? -6.82 -50.844 -37 1 35.31 464 PRO B CA 1
ATOM 7069 C C . PRO B 1 464 ? -7.605 -50.312 -38.188 1 35.31 464 PRO B C 1
ATOM 7071 O O . PRO B 1 464 ? -8.789 -50.625 -38.344 1 35.31 464 PRO B O 1
ATOM 7074 N N . LYS B 1 465 ? -7.203 -49.281 -38.469 1 42.25 465 LYS B N 1
ATOM 7075 C CA . LYS B 1 465 ? -7.824 -48.812 -39.719 1 42.25 465 LYS B CA 1
ATOM 7076 C C . LYS B 1 465 ? -7.645 -49.844 -40.844 1 42.25 465 LYS B C 1
ATOM 7078 O O . LYS B 1 465 ? -6.52 -50.219 -41.188 1 42.25 465 LYS B O 1
ATOM 7083 N N . SER B 1 466 ? -8.641 -50.719 -41 1 31.73 466 SER B N 1
ATOM 7084 C CA . SER B 1 466 ? -8.734 -51.562 -42.156 1 31.73 466 SER B CA 1
ATOM 7085 C C . SER B 1 466 ? -8.227 -50.844 -43.406 1 31.73 466 SER B C 1
ATOM 7087 O O . SER B 1 466 ? -7.879 -51.5 -44.406 1 31.73 466 SER B O 1
ATOM 7089 N N . ALA B 1 467 ? -8.461 -49.5 -43.469 1 35.78 467 ALA B N 1
ATOM 7090 C CA . ALA B 1 467 ? -8.625 -48.938 -44.812 1 35.78 467 ALA B CA 1
ATOM 7091 C C . ALA B 1 467 ? -7.27 -48.656 -45.469 1 35.78 467 ALA B C 1
ATOM 7093 O O . ALA B 1 467 ? -7.188 -48.438 -46.656 1 35.78 467 ALA B O 1
ATOM 7094 N N . GLU B 1 468 ? -6.293 -48.25 -44.656 1 32.81 468 GLU B N 1
ATOM 7095 C CA . GLU B 1 468 ? -5.324 -47.531 -45.5 1 32.81 468 GLU B CA 1
ATOM 7096 C C . GLU B 1 468 ? -4.512 -48.531 -46.344 1 32.81 468 GLU B C 1
ATOM 7098 O O . GLU B 1 468 ? -3.539 -48.125 -47 1 32.81 468 GLU B O 1
ATOM 7103 N N . TYR B 1 469 ? -4.414 -49.812 -46 1 28.44 469 TYR B N 1
ATOM 7104 C CA . TYR B 1 469 ? -3.572 -50.531 -46.969 1 28.44 469 TYR B CA 1
ATOM 7105 C C . TYR B 1 469 ? -4.117 -50.375 -48.375 1 28.44 469 TYR B C 1
ATOM 7107 O O . TYR B 1 469 ? -4.969 -51.188 -48.781 1 28.44 469 TYR B O 1
ATOM 7115 N N . ARG B 1 470 ? -4.535 -49.281 -48.781 1 30.92 470 ARG B N 1
ATOM 7116 C CA . ARG B 1 470 ? -4.648 -49.125 -50.25 1 30.92 470 ARG B CA 1
ATOM 7117 C C . ARG B 1 470 ? -3.391 -49.656 -50.938 1 30.92 470 ARG B C 1
ATOM 7119 O O . ARG B 1 470 ? -2.305 -49.625 -50.344 1 30.92 470 ARG B O 1
ATOM 7126 N N . MET B 1 471 ? -3.439 -50.125 -52.219 1 26.44 471 MET B N 1
ATOM 7127 C CA . MET B 1 471 ? -2.715 -50.719 -53.344 1 26.44 471 MET B CA 1
ATOM 7128 C C . MET B 1 471 ? -1.383 -50 -53.562 1 26.44 471 MET B C 1
ATOM 7130 O O . MET B 1 471 ? -1.354 -48.812 -53.844 1 26.44 471 MET B O 1
ATOM 7134 N N . ALA B 1 472 ? -0.293 -49.938 -52.688 1 27.39 472 ALA B N 1
ATOM 7135 C CA . ALA B 1 472 ? 0.855 -49.75 -53.562 1 27.39 472 ALA B CA 1
ATOM 7136 C C . ALA B 1 472 ? 1.088 -50.969 -54.438 1 27.39 472 ALA B C 1
ATOM 7138 O O . ALA B 1 472 ? 0.913 -52.094 -54 1 27.39 472 ALA B O 1
#

Nearest PDB structures (foldseek):
  3ja6-assembly1_I  TM=8.428E-01  e=1.168E-09  Escherichia coli
  3zx6-assembly1_A  TM=7.223E-01  e=2.307E-08  Archaeoglobus fulgidus DSM 4304
  3g67-assembly1_A  TM=5.660E-01  e=7.986E-05  Thermotoga maritima
  3g67-assembly1_B  TM=5.706E-01  e=1.628E-04  Thermotoga maritima
  8c5v-assembly1_I  TM=3.839E-01  e=4.559E-07  Escherichia coli

pLDDT: mean 87.53, std 12.0, range [26.42, 97.56]